Protein AF-0000000070383235 (afdb_homodimer)

Sequence (1154 aa):
MRRRLKKFLKNSIVSWFFYIITWIYLLIMFVSISLQQLLNSDDAYLASVVINYIELFLLACLILEFLMAAYTQGFCNYFKVKLQVLDFIIIFLTLALVILDLLLGKSPQFTKIAAVAKGMFRFFRIILLFRKSNQFKKIKAASTIKTPAERIIDIFTDLKEFFDSKDIIEDIEWSISVIALNKIYETKIVIQGAENNKEIVDWINYGARQKEEQDKQFDQDILSNKNIDTKLQTYVNQIPQPILKYFKDVNELSFDCFEVEKIAKGSETSFLLLYLFQSNNILASVDIEPDILFNFFKQIEKGYNDNLYHNRLHAFDVLQTANFFLKSCNFIEIAAINEFDLCTIYISAACHDYDHPGVNNAFIINTSHEIALTYNDQSVLENHHASKTFQLFNDQNLDITANFTKEQYRSFREMVISIILSTDMAKHFSDIAKLKSRLGTDDYDIKGKDKQMCIDTIIHACDVSNPVKTWNVYQQWAHRVLSEFWSQGDQERSQGIQITYLCDRYTTNTAKSQVGFIDFIVKPLYEVICNFLPELKNYMQQIDSNKQKWNELVSFYDQDLERIKNQIQQLQQSKIIMRRRLKKFLKNSIVSWFFYIITWIYLLIMFVSISLQQLLNSDDAYLASVVINYIELFLLACLILEFLMAAYTQGFCNYFKVKLQVLDFIIIFLTLALVILDLLLGKSPQFTKIAAVAKGMFRFFRIILLFRKSNQFKKIKAASTIKTPAERIIDIFTDLKEFFDSKDIIEDIEWSISVIALNKIYETKIVIQGAENNKEIVDWINYGARQKEEQDKQFDQDILSNKNIDTKLQTYVNQIPQPILKYFKDVNELSFDCFEVEKIAKGSETSFLLLYLFQSNNILASVDIEPDILFNFFKQIEKGYNDNLYHNRLHAFDVLQTANFFLKSCNFIEIAAINEFDLCTIYISAACHDYDHPGVNNAFIINTSHEIALTYNDQSVLENHHASKTFQLFNDQNLDITANFTKEQYRSFREMVISIILSTDMAKHFSDIAKLKSRLGTDDYDIKGKDKQMCIDTIIHACDVSNPVKTWNVYQQWAHRVLSEFWSQGDQERSQGIQITYLCDRYTTNTAKSQVGFIDFIVKPLYEVICNFLPELKNYMQQIDSNKQKWNELVSFYDQDLERIKNQIQQLQQSKII

Structure (mmCIF, N/CA/C/O backbone):
data_AF-0000000070383235-model_v1
#
loop_
_entity.id
_entity.type
_entity.pdbx_description
1 polymer Phosphodiesterase
#
loop_
_atom_site.group_PDB
_atom_site.id
_atom_site.type_symbol
_atom_site.label_atom_id
_atom_site.label_alt_id
_atom_site.label_comp_id
_atom_site.label_asym_id
_atom_site.label_entity_id
_atom_site.label_seq_id
_atom_site.pdbx_PDB_ins_code
_atom_site.Cartn_x
_atom_site.Cartn_y
_atom_site.Cartn_z
_atom_site.occupancy
_atom_site.B_iso_or_equiv
_atom_site.auth_seq_id
_atom_site.auth_comp_id
_atom_site.auth_asym_id
_atom_site.auth_atom_id
_atom_site.pdbx_PDB_model_num
ATOM 1 N N . MET A 1 1 ? -38.656 -21.484 20.625 1 54.41 1 MET A N 1
ATOM 2 C CA . MET A 1 1 ? -39.375 -22 19.453 1 54.41 1 MET A CA 1
ATOM 3 C C . MET A 1 1 ? -39.031 -21.172 18.219 1 54.41 1 MET A C 1
ATOM 5 O O . MET A 1 1 ? -38.812 -21.719 17.141 1 54.41 1 MET A O 1
ATOM 9 N N . ARG A 1 2 ? -38.875 -19.906 18.375 1 58.53 2 ARG A N 1
ATOM 10 C CA . ARG A 1 2 ? -38.594 -19.047 17.234 1 58.53 2 ARG A CA 1
ATOM 11 C C . ARG A 1 2 ? -37.188 -19.312 16.688 1 58.53 2 ARG A C 1
ATOM 13 O O . ARG A 1 2 ? -37 -19.359 15.477 1 58.53 2 ARG A O 1
ATOM 20 N N . ARG A 1 3 ? -36.25 -19.406 17.562 1 57.38 3 ARG A N 1
ATOM 21 C CA . ARG A 1 3 ? -34.906 -19.672 17.125 1 57.38 3 ARG A CA 1
ATOM 22 C C . ARG A 1 3 ? -34.781 -21.031 16.453 1 57.38 3 ARG A C 1
ATOM 24 O O . ARG A 1 3 ? -34.062 -21.188 15.469 1 57.38 3 ARG A O 1
ATOM 31 N N . ARG A 1 4 ? -35.5 -22 17.047 1 60.09 4 ARG A N 1
ATOM 32 C CA . ARG A 1 4 ? -35.469 -23.344 16.469 1 60.09 4 ARG A CA 1
ATOM 33 C C . ARG A 1 4 ? -36.125 -23.359 15.086 1 60.09 4 ARG A C 1
ATOM 35 O O . ARG A 1 4 ? -35.625 -24.031 14.172 1 60.09 4 ARG A O 1
ATOM 42 N N . LEU A 1 5 ? -37.125 -22.562 14.953 1 62.72 5 LEU A N 1
ATOM 43 C CA . LEU A 1 5 ? -37.844 -22.469 13.68 1 62.72 5 LEU A CA 1
ATOM 44 C C . LEU A 1 5 ? -37.031 -21.688 12.656 1 62.72 5 LEU A C 1
ATOM 46 O O . LEU A 1 5 ? -37 -22.031 11.477 1 62.72 5 LEU A O 1
ATOM 50 N N . LYS A 1 6 ? -36.312 -20.797 13.18 1 61.69 6 LYS A N 1
ATOM 51 C CA . LYS A 1 6 ? -35.438 -20.047 12.297 1 61.69 6 LYS A CA 1
ATOM 52 C C . LYS A 1 6 ? -34.312 -20.922 11.781 1 61.69 6 LYS A C 1
ATOM 54 O O . LYS A 1 6 ? -33.969 -20.875 10.594 1 61.69 6 LYS A O 1
ATOM 59 N N . LYS A 1 7 ? -33.75 -21.656 12.68 1 62.94 7 LYS A N 1
ATOM 60 C CA . LYS A 1 7 ? -32.719 -22.609 12.289 1 62.94 7 LYS A CA 1
ATOM 61 C C . LYS A 1 7 ? -33.281 -23.688 11.359 1 62.94 7 LYS A C 1
ATOM 63 O O . LYS A 1 7 ? -32.594 -24.125 10.438 1 62.94 7 LYS A O 1
ATOM 68 N N . PHE A 1 8 ? -34.531 -24.078 11.594 1 64.56 8 PHE A N 1
ATOM 69 C CA . PHE A 1 8 ? -35.219 -25.062 10.773 1 64.56 8 PHE A CA 1
ATOM 70 C C . PHE A 1 8 ? -35.469 -24.516 9.367 1 64.56 8 PHE A C 1
ATOM 72 O O . PHE A 1 8 ? -35.25 -25.234 8.383 1 64.56 8 PHE A O 1
ATOM 79 N N . LEU A 1 9 ? -35.781 -23.234 9.266 1 63.47 9 LEU A N 1
ATOM 80 C CA . LEU A 1 9 ? -36.094 -22.625 7.977 1 63.47 9 LEU A CA 1
ATOM 81 C C . LEU A 1 9 ? -34.812 -22.328 7.191 1 63.47 9 LEU A C 1
ATOM 83 O O . LEU A 1 9 ? -34.812 -22.328 5.961 1 63.47 9 LEU A O 1
ATOM 87 N N . LYS A 1 10 ? -33.719 -22.203 7.918 1 60.16 10 LYS A N 1
ATOM 88 C CA . LYS A 1 10 ? -32.438 -21.922 7.27 1 60.16 10 LYS A CA 1
ATOM 89 C C . LYS A 1 10 ? -31.719 -23.219 6.914 1 60.16 10 LYS A C 1
ATOM 91 O O . LYS A 1 10 ? -30.703 -23.203 6.227 1 60.16 10 LYS A O 1
ATOM 96 N N . ASN A 1 11 ? -32.281 -24.344 7.312 1 60.19 11 ASN A N 1
ATOM 97 C CA . ASN A 1 11 ? -31.703 -25.641 6.953 1 60.19 11 ASN A CA 1
ATOM 98 C C . ASN A 1 11 ? -31.859 -25.922 5.461 1 60.19 11 ASN A C 1
ATOM 100 O O . ASN A 1 11 ? -32.875 -25.594 4.863 1 60.19 11 ASN A O 1
ATOM 104 N N . SER A 1 12 ? -30.766 -26.359 4.805 1 60.66 12 SER A N 1
ATOM 105 C CA . SER A 1 12 ? -30.703 -26.578 3.365 1 60.66 12 SER A CA 1
ATOM 106 C C . SER A 1 12 ? -31.812 -27.531 2.91 1 60.66 12 SER A C 1
ATOM 108 O O . SER A 1 12 ? -32.375 -27.359 1.833 1 60.66 12 SER A O 1
ATOM 110 N N . ILE A 1 13 ? -32.156 -28.391 3.752 1 62.72 13 ILE A N 1
ATOM 111 C CA . ILE A 1 13 ? -33.156 -29.375 3.379 1 62.72 13 ILE A CA 1
ATOM 112 C C . ILE A 1 13 ? -34.531 -28.719 3.314 1 62.72 13 ILE A C 1
ATOM 114 O O . ILE A 1 13 ? -35.312 -28.984 2.391 1 62.72 13 ILE A O 1
ATOM 118 N N . VAL A 1 14 ? -34.812 -27.844 4.242 1 66.12 14 VAL A N 1
ATOM 119 C CA . VAL A 1 14 ? -36.125 -27.203 4.297 1 66.12 14 VAL A CA 1
ATOM 120 C C . VAL A 1 14 ? -36.219 -26.172 3.168 1 66.12 14 VAL A C 1
ATOM 122 O O . VAL A 1 14 ? -37.281 -26.062 2.516 1 66.12 14 VAL A O 1
ATOM 125 N N . SER A 1 15 ? -35.125 -25.625 2.896 1 64.81 15 SER A N 1
ATOM 126 C CA . SER A 1 15 ? -35.125 -24.672 1.785 1 64.81 15 SER A CA 1
ATOM 127 C C . SER A 1 15 ? -35.312 -25.391 0.452 1 64.81 15 SER A C 1
ATOM 129 O O . SER A 1 15 ? -36.094 -24.922 -0.387 1 64.81 15 SER A O 1
ATOM 131 N N . TRP A 1 16 ? -34.719 -26.5 0.296 1 65.12 16 TRP A N 1
ATOM 132 C CA . TRP A 1 16 ? -34.906 -27.297 -0.908 1 65.12 16 TRP A CA 1
ATOM 133 C C . TRP A 1 16 ? -36.344 -27.844 -0.994 1 65.12 16 TRP A C 1
ATOM 135 O O . TRP A 1 16 ? -36.906 -27.922 -2.08 1 65.12 16 TRP A O 1
ATOM 145 N N . PHE A 1 17 ? -36.938 -28.141 0.119 1 70.12 17 PHE A N 1
ATOM 146 C CA . PHE A 1 17 ? -38.312 -28.641 0.175 1 70.12 17 PHE A CA 1
ATOM 147 C C . PHE A 1 17 ? -39.281 -27.609 -0.357 1 70.12 17 PHE A C 1
ATOM 149 O O . PHE A 1 17 ? -40.125 -27.922 -1.198 1 70.12 17 PHE A O 1
ATOM 156 N N . PHE A 1 18 ? -39.094 -26.438 0.001 1 69.31 18 PHE A N 1
ATOM 157 C CA . PHE A 1 18 ? -40.031 -25.406 -0.429 1 69.31 18 PHE A CA 1
ATOM 158 C C . PHE A 1 18 ? -39.75 -25 -1.873 1 69.31 18 PHE A C 1
ATOM 160 O O . PHE A 1 18 ? -40.688 -24.688 -2.619 1 69.31 18 PHE A O 1
ATOM 167 N N . TYR A 1 19 ? -38.531 -25.234 -2.295 1 67.31 19 TYR A N 1
ATOM 168 C CA . TYR A 1 19 ? -38.188 -25.016 -3.697 1 67.31 19 TYR A CA 1
ATOM 169 C C . TYR A 1 19 ? -38.812 -26.078 -4.582 1 67.31 19 TYR A C 1
ATOM 171 O O . TYR A 1 19 ? -39.375 -25.781 -5.637 1 67.31 19 TYR A O 1
ATOM 179 N N . ILE A 1 20 ? -38.75 -27.172 -4.148 1 70.88 20 ILE A N 1
ATOM 180 C CA . ILE A 1 20 ? -39.312 -28.297 -4.895 1 70.88 20 ILE A CA 1
ATOM 181 C C . ILE A 1 20 ? -40.844 -28.172 -4.934 1 70.88 20 ILE A C 1
ATOM 183 O O . ILE A 1 20 ? -41.469 -28.406 -5.973 1 70.88 20 ILE A O 1
ATOM 187 N N . ILE A 1 21 ? -41.438 -27.75 -3.844 1 72 21 ILE A N 1
ATOM 188 C CA . ILE A 1 21 ? -42.906 -27.594 -3.77 1 72 21 ILE A CA 1
ATOM 189 C C . ILE A 1 21 ? -43.344 -26.516 -4.754 1 72 21 ILE A C 1
ATOM 191 O O . ILE A 1 21 ? -44.375 -26.688 -5.426 1 72 21 ILE A O 1
ATOM 195 N N . THR A 1 22 ? -42.5 -25.609 -4.883 1 68.81 22 THR A N 1
ATOM 196 C CA . THR A 1 22 ? -42.844 -24.531 -5.816 1 68.81 22 THR A CA 1
ATOM 197 C C . THR A 1 22 ? -42.719 -25.016 -7.258 1 68.81 22 THR A C 1
ATOM 199 O O . THR A 1 22 ? -43.562 -24.672 -8.094 1 68.81 22 THR A O 1
ATOM 202 N N . TRP A 1 23 ? -41.781 -25.906 -7.512 1 67.81 23 TRP A N 1
ATOM 203 C CA . TRP A 1 23 ? -41.625 -26.484 -8.844 1 67.81 23 TRP A CA 1
ATOM 204 C C . TRP A 1 23 ? -42.75 -27.469 -9.156 1 67.81 23 TRP A C 1
ATOM 206 O O . TRP A 1 23 ? -43.25 -27.5 -10.273 1 67.81 23 TRP A O 1
ATOM 216 N N . ILE A 1 24 ? -43.125 -28.172 -8.219 1 72.06 24 ILE A N 1
ATOM 217 C CA . ILE A 1 24 ? -44.219 -29.125 -8.383 1 72.06 24 ILE A CA 1
ATOM 218 C C . ILE A 1 24 ? -45.5 -28.359 -8.633 1 72.06 24 ILE A C 1
ATOM 220 O O . ILE A 1 24 ? -46.312 -28.766 -9.477 1 72.06 24 ILE A O 1
ATOM 224 N N . TYR A 1 25 ? -45.625 -27.234 -7.949 1 70.44 25 TYR A N 1
ATOM 225 C CA . TYR A 1 25 ? -46.781 -26.391 -8.148 1 70.44 25 TYR A CA 1
ATOM 226 C C . TYR A 1 25 ? -46.844 -25.875 -9.586 1 70.44 25 TYR A C 1
ATOM 228 O O . TYR A 1 25 ? -47.906 -25.875 -10.203 1 70.44 25 TYR A O 1
ATOM 236 N N . LEU A 1 26 ? -45.656 -25.625 -10.148 1 66.06 26 LEU A N 1
ATOM 237 C CA . LEU A 1 26 ? -45.562 -25.172 -11.531 1 66.06 26 LEU A CA 1
ATOM 238 C C . LEU A 1 26 ? -45.938 -26.312 -12.492 1 66.06 26 LEU A C 1
ATOM 240 O O . LEU A 1 26 ? -46.656 -26.094 -13.469 1 66.06 26 LEU A O 1
ATOM 244 N N . LEU A 1 27 ? -45.469 -27.359 -12.141 1 68 27 LEU A N 1
ATOM 245 C CA . LEU A 1 27 ? -45.719 -28.531 -12.984 1 68 27 LEU A CA 1
ATOM 246 C C . LEU A 1 27 ? -47.188 -28.906 -12.961 1 68 27 LEU A C 1
ATOM 248 O O . LEU A 1 27 ? -47.781 -29.234 -13.992 1 68 27 LEU A O 1
ATOM 252 N N . ILE A 1 28 ? -47.781 -28.828 -11.844 1 69.81 28 ILE A N 1
ATOM 253 C CA . ILE A 1 28 ? -49.188 -29.203 -11.688 1 69.81 28 ILE A CA 1
ATOM 254 C C . ILE A 1 28 ? -50.062 -28.219 -12.438 1 69.81 28 ILE A C 1
ATOM 256 O O . ILE A 1 28 ? -51.062 -28.609 -13.047 1 69.81 28 ILE A O 1
ATOM 260 N N . MET A 1 29 ? -49.594 -27.109 -12.492 1 65.12 29 MET A N 1
ATOM 261 C CA . MET A 1 29 ? -50.344 -26.078 -13.227 1 65.12 29 MET A CA 1
ATOM 262 C C . MET A 1 29 ? -50.344 -26.375 -14.719 1 65.12 29 MET A C 1
ATOM 264 O O . MET A 1 29 ? -51.375 -26.234 -15.391 1 65.12 29 MET A O 1
ATOM 268 N N . PHE A 1 30 ? -49.219 -26.766 -15.148 1 64.06 30 PHE A N 1
ATOM 269 C CA . PHE A 1 30 ? -49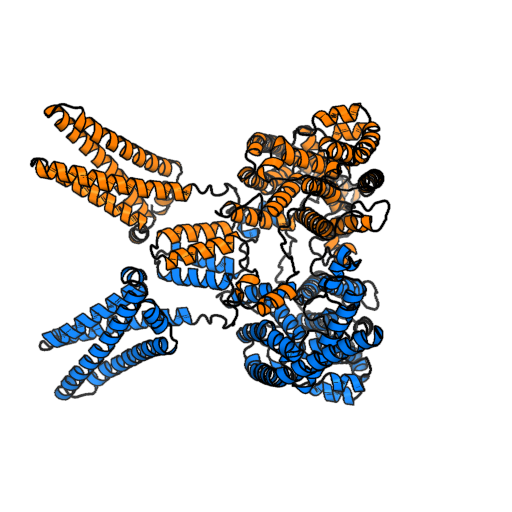.125 -27.141 -16.562 1 64.06 30 PHE A CA 1
ATOM 270 C C . PHE A 1 30 ? -49.938 -28.375 -16.859 1 64.06 30 PHE A C 1
ATOM 272 O O . PHE A 1 30 ? -50.594 -28.438 -17.906 1 64.06 30 PHE A O 1
ATOM 279 N N . VAL A 1 31 ? -50 -29.156 -15.938 1 66.75 31 VAL A N 1
ATOM 280 C CA . VAL A 1 31 ? -50.75 -30.391 -16.109 1 66.75 31 VAL A CA 1
ATOM 281 C C . VAL A 1 31 ? -52.25 -30.078 -16.062 1 66.75 31 VAL A C 1
ATOM 283 O O . VAL A 1 31 ? -53.031 -30.625 -16.844 1 66.75 31 VAL A O 1
ATOM 286 N N . SER A 1 32 ? -52.625 -29.109 -15.242 1 67.69 32 SER A N 1
ATOM 287 C CA . SER A 1 32 ? -54.031 -28.734 -15.125 1 67.69 32 SER A CA 1
ATOM 288 C C . SER A 1 32 ? -54.531 -28.125 -16.406 1 67.69 32 SER A C 1
ATOM 290 O O . SER A 1 32 ? -55.656 -28.422 -16.859 1 67.69 32 SER A O 1
ATOM 292 N N . ILE A 1 33 ? -53.719 -27.344 -16.984 1 62.72 33 ILE A N 1
ATOM 293 C CA . ILE A 1 33 ? -54.125 -26.703 -18.234 1 62.72 33 ILE A CA 1
ATOM 294 C C . ILE A 1 33 ? -54.219 -27.75 -19.344 1 62.72 33 ILE A C 1
ATOM 296 O O . ILE A 1 33 ? -55.125 -27.734 -20.156 1 62.72 33 ILE A O 1
ATOM 300 N N . SER A 1 34 ? -53.312 -28.656 -19.312 1 62.38 34 SER A N 1
ATOM 301 C CA . SER A 1 34 ? -53.281 -29.688 -20.344 1 62.38 34 SER A CA 1
ATOM 302 C C . SER A 1 34 ? -54.406 -30.688 -20.188 1 62.38 34 SER A C 1
ATOM 304 O O . SER A 1 34 ? -55 -31.125 -21.172 1 62.38 34 SER A O 1
ATOM 306 N N . LEU A 1 35 ? -54.719 -30.969 -19.016 1 63.91 35 LEU A N 1
ATOM 307 C CA . LEU A 1 35 ? -55.75 -31.969 -18.766 1 63.91 35 LEU A CA 1
ATOM 308 C C . LEU A 1 35 ? -57.125 -31.406 -19.109 1 63.91 35 LEU A C 1
ATOM 310 O O . LEU A 1 35 ? -58 -32.156 -19.594 1 63.91 35 LEU A O 1
ATOM 314 N N . GLN A 1 36 ? -57.344 -30.172 -18.859 1 61.56 36 GLN A N 1
ATOM 315 C CA . GLN A 1 36 ? -58.625 -29.562 -19.234 1 61.56 36 GLN A CA 1
ATOM 316 C C . GLN A 1 36 ? -58.844 -29.641 -20.734 1 61.56 36 GLN A C 1
ATOM 318 O O . GLN A 1 36 ? -60 -29.75 -21.188 1 61.56 36 GLN A O 1
ATOM 323 N N . GLN A 1 37 ? -57.75 -29.672 -21.438 1 58.22 37 GLN A N 1
ATOM 324 C CA . GLN A 1 37 ? -57.875 -29.734 -22.891 1 58.22 37 GLN A CA 1
ATOM 325 C C . GLN A 1 37 ? -58 -31.172 -23.375 1 58.22 37 GLN A C 1
ATOM 327 O O . GLN A 1 37 ? -58.625 -31.438 -24.406 1 58.22 37 GLN A O 1
ATOM 332 N N . LEU A 1 38 ? -57.469 -32.094 -22.703 1 56.84 38 LEU A N 1
ATOM 333 C CA . LEU A 1 38 ? -57.344 -33.469 -23.219 1 56.84 38 LEU A CA 1
ATOM 334 C C . LEU A 1 38 ? -58.5 -34.312 -22.719 1 56.84 38 LEU A C 1
ATOM 336 O O . LEU A 1 38 ? -58.906 -35.281 -23.406 1 56.84 38 LEU A O 1
ATOM 340 N N . LEU A 1 39 ? -59 -34.062 -21.5 1 57.5 39 LEU A N 1
ATOM 341 C CA . LEU A 1 39 ? -59.969 -35 -20.938 1 57.5 39 LEU A CA 1
ATOM 342 C C . LEU A 1 39 ? -61.406 -34.594 -21.266 1 57.5 39 LEU A C 1
ATOM 344 O O . LEU A 1 39 ? -61.656 -33.406 -21.5 1 57.5 39 LEU A O 1
ATOM 348 N N . ASN A 1 40 ? -62.281 -35.562 -21.484 1 61.56 40 ASN A N 1
ATOM 349 C CA . ASN A 1 40 ? -63.719 -35.406 -21.719 1 61.56 40 ASN A CA 1
ATOM 350 C C . ASN A 1 40 ? -64.375 -34.688 -20.562 1 61.56 40 ASN A C 1
ATOM 352 O O . ASN A 1 40 ? -63.875 -34.625 -19.453 1 61.56 40 ASN A O 1
ATOM 356 N N . SER A 1 41 ? -65.562 -34.062 -20.625 1 58.91 41 SER A N 1
ATOM 357 C CA . SER A 1 41 ? -66.25 -33.125 -19.734 1 58.91 41 SER A CA 1
ATOM 358 C C . SER A 1 41 ? -66.312 -33.688 -18.312 1 58.91 41 SER A C 1
ATOM 360 O O . SER A 1 41 ? -66.062 -32.969 -17.344 1 58.91 41 SER A O 1
ATOM 362 N N . ASP A 1 42 ? -66.75 -34.906 -18.125 1 60.31 42 ASP A N 1
ATOM 363 C CA . ASP A 1 42 ? -67 -35.469 -16.812 1 60.31 42 ASP A CA 1
ATOM 364 C C . ASP A 1 42 ? -65.688 -35.812 -16.078 1 60.31 42 ASP A C 1
ATOM 366 O O . ASP A 1 42 ? -65.562 -35.531 -14.875 1 60.31 42 ASP A O 1
ATOM 370 N N . ASP A 1 43 ? -64.75 -36.375 -16.75 1 61.59 43 ASP A N 1
ATOM 371 C CA . ASP A 1 43 ? -63.469 -36.75 -16.172 1 61.59 43 ASP A CA 1
ATOM 372 C C . ASP A 1 43 ? -62.625 -35.5 -15.891 1 61.59 43 ASP A C 1
ATOM 374 O O . ASP A 1 43 ? -61.844 -35.469 -14.945 1 61.59 43 ASP A O 1
ATOM 378 N N . ALA A 1 44 ? -62.969 -34.531 -16.688 1 63.16 44 ALA A N 1
ATOM 379 C CA . ALA A 1 44 ? -62.281 -33.25 -16.531 1 63.16 44 ALA A CA 1
ATOM 380 C C . ALA A 1 44 ? -62.688 -32.562 -15.234 1 63.16 44 ALA A C 1
ATOM 382 O O . ALA A 1 44 ? -61.844 -31.922 -14.57 1 63.16 44 ALA A O 1
ATOM 383 N N . TYR A 1 45 ? -63.906 -32.844 -14.953 1 64.25 45 TYR A N 1
ATOM 384 C CA . TYR A 1 45 ? -64.375 -32.219 -13.727 1 64.25 45 TYR A CA 1
ATOM 385 C C . TYR A 1 45 ? -63.781 -32.875 -12.492 1 64.25 45 TYR A C 1
ATOM 387 O O . TYR A 1 45 ? -63.344 -32.156 -11.578 1 64.25 45 TYR A O 1
ATOM 395 N N . LEU A 1 46 ? -63.719 -34.219 -12.508 1 63.16 46 LEU A N 1
ATOM 396 C CA . LEU A 1 46 ? -63.125 -34.906 -11.375 1 63.16 46 LEU A CA 1
ATOM 397 C C . LEU A 1 46 ? -61.656 -34.594 -11.258 1 63.16 46 LEU A C 1
ATOM 399 O O . LEU A 1 46 ? -61.125 -34.406 -10.148 1 63.16 46 LEU A O 1
ATOM 403 N N . ALA A 1 47 ? -61.031 -34.531 -12.359 1 67.31 47 ALA A N 1
ATOM 404 C CA . ALA A 1 47 ? -59.594 -34.188 -12.375 1 67.31 47 ALA A CA 1
ATOM 405 C C . ALA A 1 47 ? -59.375 -32.75 -11.914 1 67.31 47 ALA A C 1
ATOM 407 O O . ALA A 1 47 ? -58.438 -32.469 -11.188 1 67.31 47 ALA A O 1
ATOM 408 N N . SER A 1 48 ? -60.312 -32 -12.266 1 68.31 48 SER A N 1
ATOM 409 C CA . SER A 1 48 ? -60.188 -30.594 -11.867 1 68.31 48 SER A CA 1
ATOM 410 C C . SER A 1 48 ? -60.406 -30.422 -10.367 1 68.31 48 SER A C 1
ATOM 412 O O . SER A 1 48 ? -59.719 -29.609 -9.727 1 68.31 48 SER A O 1
ATOM 414 N N . VAL A 1 49 ? -61.25 -31.266 -9.875 1 68.62 49 VAL A N 1
ATOM 415 C CA . VAL A 1 49 ? -61.5 -31.219 -8.438 1 68.62 49 VAL A CA 1
ATOM 416 C C . VAL A 1 49 ? -60.281 -31.734 -7.68 1 68.62 49 VAL A C 1
ATOM 418 O O . VAL A 1 49 ? -59.875 -31.141 -6.672 1 68.62 49 VAL A O 1
ATOM 421 N N . VAL A 1 50 ? -59.656 -32.75 -8.227 1 71.25 50 VAL A N 1
ATOM 422 C CA . VAL A 1 50 ? -58.469 -33.312 -7.59 1 71.25 50 VAL A CA 1
ATOM 423 C C . VAL A 1 50 ? -57.312 -32.344 -7.68 1 71.25 50 VAL A C 1
ATOM 425 O O . VAL A 1 50 ? -56.594 -32.125 -6.703 1 71.25 50 VAL A O 1
ATOM 428 N N . ILE A 1 51 ? -57.219 -31.719 -8.727 1 72.19 51 ILE A N 1
ATOM 429 C CA . ILE A 1 51 ? -56.125 -30.766 -8.953 1 72.19 51 ILE A CA 1
ATOM 430 C C . ILE A 1 51 ? -56.344 -29.547 -8.055 1 72.19 51 ILE A C 1
ATOM 432 O O . ILE A 1 51 ? -55.375 -29 -7.5 1 72.19 51 ILE A O 1
ATOM 436 N N . ASN A 1 52 ? -57.531 -29.266 -7.859 1 71.31 52 ASN A N 1
ATOM 437 C CA . ASN A 1 52 ? -57.812 -28.141 -6.977 1 71.31 52 ASN A CA 1
ATOM 438 C C . ASN A 1 52 ? -57.469 -28.469 -5.527 1 71.31 52 ASN A C 1
ATOM 440 O O . ASN A 1 52 ? -56.969 -27.609 -4.801 1 71.31 52 ASN A O 1
ATOM 444 N N . TYR A 1 53 ? -57.656 -29.656 -5.176 1 72.81 53 TYR A N 1
ATOM 445 C CA . TYR A 1 53 ? -57.312 -30.047 -3.814 1 72.81 53 TYR A CA 1
ATOM 446 C C . TYR A 1 53 ? -55.812 -30.156 -3.645 1 72.81 53 TYR A C 1
ATOM 448 O O . TYR A 1 53 ? -55.281 -29.797 -2.6 1 72.81 53 TYR A O 1
ATOM 456 N N . ILE A 1 54 ? -55.156 -30.609 -4.664 1 75.25 54 ILE A N 1
ATOM 457 C CA . ILE A 1 54 ? -53.688 -30.656 -4.633 1 75.25 54 ILE A CA 1
ATOM 458 C C . ILE A 1 54 ? -53.125 -29.234 -4.586 1 75.25 54 ILE A C 1
ATOM 460 O O . ILE A 1 54 ? -52.188 -28.953 -3.836 1 75.25 54 ILE A O 1
ATOM 464 N N . GLU A 1 55 ? -53.719 -28.438 -5.344 1 72.56 55 GLU A N 1
ATOM 465 C CA . GLU A 1 55 ? -53.312 -27.031 -5.34 1 72.56 55 GLU A CA 1
ATOM 466 C C . GLU A 1 55 ? -53.562 -26.391 -3.975 1 72.56 55 GLU A C 1
ATOM 468 O O . GLU A 1 55 ? -52.75 -25.625 -3.486 1 72.56 55 GLU A O 1
ATOM 473 N N . LEU A 1 56 ? -54.656 -26.75 -3.416 1 74.88 56 LEU A N 1
ATOM 474 C CA . LEU A 1 56 ? -55 -26.219 -2.092 1 74.88 56 LEU A CA 1
ATOM 475 C C . LEU A 1 56 ? -53.969 -26.703 -1.056 1 74.88 56 LEU A C 1
ATOM 477 O O . LEU A 1 56 ? -53.562 -25.953 -0.173 1 74.88 56 LEU A O 1
ATOM 481 N N . PHE A 1 57 ? -53.594 -27.891 -1.216 1 76.5 57 PHE A N 1
ATOM 482 C CA . PHE A 1 57 ? -52.594 -28.453 -0.313 1 76.5 57 PHE A CA 1
ATOM 483 C C . PHE A 1 57 ? -51.25 -27.75 -0.493 1 76.5 57 PHE A C 1
ATOM 485 O O . PHE A 1 57 ? -50.594 -27.406 0.488 1 76.5 57 PHE A O 1
ATOM 492 N N . LEU A 1 58 ? -50.875 -27.594 -1.692 1 74.94 58 LEU A N 1
ATOM 493 C CA . LEU A 1 58 ? -49.594 -26.953 -1.976 1 74.94 58 LEU A CA 1
ATOM 494 C C . LEU A 1 58 ? -49.625 -25.5 -1.525 1 74.94 58 LEU A C 1
ATOM 496 O O . LEU A 1 58 ? -48.625 -25.016 -0.963 1 74.94 58 LEU A O 1
ATOM 500 N N . LEU A 1 59 ? -50.656 -24.859 -1.764 1 75.06 59 LEU A N 1
ATOM 501 C CA . LEU A 1 59 ? -50.812 -23.484 -1.323 1 75.06 59 LEU A CA 1
ATOM 502 C C . LEU A 1 59 ? -50.812 -23.391 0.199 1 75.06 59 LEU A C 1
ATOM 504 O O . LEU A 1 59 ? -50.25 -22.453 0.768 1 75.06 59 LEU A O 1
ATOM 508 N N . ALA A 1 60 ? -51.375 -24.344 0.838 1 75.19 60 ALA A N 1
ATOM 509 C CA . ALA A 1 60 ? -51.375 -24.406 2.297 1 75.19 60 ALA A CA 1
ATOM 510 C C . ALA A 1 60 ? -49.969 -24.578 2.834 1 75.19 60 ALA A C 1
ATOM 512 O O . ALA A 1 60 ? -49.594 -23.953 3.834 1 75.19 60 ALA A O 1
ATOM 513 N N . CYS A 1 61 ? -49.219 -25.359 2.18 1 74.94 61 CYS A N 1
ATOM 514 C CA . CYS A 1 61 ? -47.812 -25.547 2.574 1 74.94 61 CYS A CA 1
ATOM 515 C C . CYS A 1 61 ? -47.031 -24.25 2.408 1 74.94 61 CYS A C 1
ATOM 517 O O . CYS A 1 61 ? -46.188 -23.922 3.258 1 74.94 61 CYS A O 1
ATOM 519 N N . LEU A 1 62 ? -47.344 -23.625 1.378 1 73.5 62 LEU A N 1
ATOM 520 C CA . LEU A 1 62 ? -46.656 -22.375 1.126 1 73.5 62 LEU A CA 1
ATOM 521 C C . LEU A 1 62 ? -47.062 -21.297 2.127 1 73.5 62 LEU A C 1
ATOM 523 O O . LEU A 1 62 ? -46.219 -20.484 2.555 1 73.5 62 LEU A O 1
ATOM 527 N N . ILE A 1 63 ? -48.281 -21.328 2.486 1 74 63 ILE A N 1
ATOM 528 C CA . ILE A 1 63 ? -48.781 -20.406 3.508 1 74 63 ILE A CA 1
ATOM 529 C C . ILE A 1 63 ? -48.156 -20.75 4.855 1 74 63 ILE A C 1
ATOM 531 O O . ILE A 1 63 ? -47.781 -19.859 5.621 1 74 63 ILE A O 1
ATOM 535 N N . LEU A 1 64 ? -47.969 -22 5.031 1 74.44 64 LEU A N 1
ATOM 536 C CA . LEU A 1 64 ? -47.312 -22.422 6.258 1 74.44 64 LEU A CA 1
ATOM 537 C C . LEU A 1 64 ? -45.844 -21.969 6.277 1 74.44 64 LEU A C 1
ATOM 539 O O . LEU A 1 64 ? -45.344 -21.531 7.316 1 74.44 64 LEU A O 1
ATOM 543 N N . GLU A 1 65 ? -45.281 -22.141 5.176 1 73.19 65 GLU A N 1
ATOM 544 C CA . GLU A 1 65 ? -43.938 -21.609 5.07 1 73.19 65 GLU A CA 1
ATOM 545 C C . GLU A 1 65 ? -43.875 -20.125 5.363 1 73.19 65 GLU A C 1
ATOM 547 O O . GLU A 1 65 ? -43 -19.641 6.074 1 73.19 65 GLU A O 1
ATOM 552 N N . PHE A 1 66 ? -44.875 -19.547 4.77 1 71.62 66 PHE A N 1
ATOM 553 C CA . PHE A 1 66 ? -44.969 -18.109 4.977 1 71.62 66 PHE A CA 1
ATOM 554 C C . PHE A 1 66 ? -45.219 -17.781 6.445 1 71.62 66 PHE A C 1
ATOM 556 O O . PHE A 1 66 ? -44.594 -16.875 7 1 71.62 66 PHE A O 1
ATOM 563 N N . LEU A 1 67 ? -46.031 -18.484 6.973 1 72.38 67 LEU A N 1
ATOM 564 C CA . LEU A 1 67 ? -46.375 -18.25 8.367 1 72.38 67 LEU A CA 1
ATOM 565 C C . LEU A 1 67 ? -45.188 -18.562 9.281 1 72.38 67 LEU A C 1
ATOM 567 O O . LEU A 1 67 ? -44.938 -17.844 10.242 1 72.38 67 LEU A O 1
ATOM 571 N N . MET A 1 68 ? -44.469 -19.547 8.883 1 73.25 68 MET A N 1
ATOM 572 C CA . MET A 1 68 ? -43.281 -19.906 9.656 1 73.25 68 MET A CA 1
ATOM 573 C C . MET A 1 68 ? -42.188 -18.859 9.492 1 73.25 68 MET A C 1
ATOM 575 O O . MET A 1 68 ? -41.531 -18.484 10.461 1 73.25 68 MET A O 1
ATOM 579 N N . ALA A 1 69 ? -42.062 -18.578 8.227 1 69.56 69 ALA A N 1
ATOM 580 C CA . ALA A 1 69 ? -41.062 -17.547 7.969 1 69.56 69 ALA A CA 1
ATOM 581 C C . ALA A 1 69 ? -41.438 -16.219 8.633 1 69.56 69 ALA A C 1
ATOM 583 O O . ALA A 1 69 ? -40.594 -15.531 9.203 1 69.56 69 ALA A O 1
ATOM 584 N N . ALA A 1 70 ? -42.75 -15.953 8.539 1 68.12 70 ALA A N 1
ATOM 585 C CA . ALA A 1 70 ? -43.25 -14.742 9.164 1 68.12 70 ALA A CA 1
ATOM 586 C C . ALA A 1 70 ? -43.156 -14.82 10.688 1 68.12 70 ALA A C 1
ATOM 588 O O . ALA A 1 70 ? -42.844 -13.82 11.344 1 68.12 70 ALA A O 1
ATOM 589 N N . TYR A 1 71 ? -43.375 -16.016 11.117 1 69.06 71 TYR A N 1
ATOM 590 C CA . TYR A 1 71 ? -43.25 -16.234 12.555 1 69.06 71 TYR A CA 1
ATOM 591 C C . TYR A 1 71 ? -41.812 -16.125 13.008 1 69.06 71 TYR A C 1
ATOM 593 O O . TYR A 1 71 ? -41.531 -15.578 14.078 1 69.06 71 TYR A O 1
ATOM 601 N N . THR A 1 72 ? -40.938 -16.734 12.266 1 65.31 72 THR A N 1
ATOM 602 C CA . THR A 1 72 ? -39.531 -16.703 12.672 1 65.31 72 THR A CA 1
ATOM 603 C C . THR A 1 72 ? -38.969 -15.305 12.531 1 65.31 72 THR A C 1
ATOM 605 O O . THR A 1 72 ? -38.156 -14.875 13.367 1 65.31 72 THR A O 1
ATOM 608 N N . GLN A 1 73 ? -39.312 -14.852 11.391 1 62.06 73 GLN A N 1
ATOM 609 C CA . GLN A 1 73 ? -38.75 -13.531 11.125 1 62.06 73 GLN A CA 1
ATOM 610 C C . GLN A 1 73 ? -39.594 -12.438 11.766 1 62.06 73 GLN A C 1
ATOM 612 O O . GLN A 1 73 ? -39.125 -11.312 11.961 1 62.06 73 GLN A O 1
ATOM 617 N N . GLY A 1 74 ? -40.75 -12.789 12.383 1 60.31 74 GLY A N 1
ATOM 618 C CA . GLY A 1 74 ? -41.719 -11.859 12.906 1 60.31 74 GLY A CA 1
ATOM 619 C C . GLY A 1 74 ? -42.719 -11.391 11.852 1 60.31 74 GLY A C 1
ATOM 620 O O . GLY A 1 74 ? -42.312 -11.016 10.742 1 60.31 74 GLY A O 1
ATOM 621 N N . PHE A 1 75 ? -44.062 -11.602 11.93 1 59.09 75 PHE A N 1
ATOM 622 C CA . PHE A 1 75 ? -45.094 -11.305 10.961 1 59.09 75 PHE A CA 1
ATOM 623 C C . PHE A 1 75 ? -44.938 -9.898 10.398 1 59.09 75 PHE A C 1
ATOM 625 O O . PHE A 1 75 ? -45.125 -9.672 9.203 1 59.09 75 PHE A O 1
ATOM 632 N N . CYS A 1 76 ? -44.5 -9.133 11.156 1 56 76 CYS A N 1
ATOM 633 C CA . CYS A 1 76 ? -44.312 -7.75 10.727 1 56 76 CYS A CA 1
ATOM 634 C C . CYS A 1 76 ? -43.031 -7.613 9.875 1 56 76 CYS A C 1
ATOM 636 O O . CYS A 1 76 ? -43 -6.824 8.93 1 56 76 CYS A O 1
ATOM 638 N N . ASN A 1 77 ? -42.125 -8.406 10.156 1 54.59 77 ASN A N 1
ATOM 639 C CA . ASN A 1 77 ? -40.844 -8.344 9.445 1 54.59 77 ASN A CA 1
ATOM 640 C C . ASN A 1 77 ? -40.906 -9.062 8.102 1 54.59 77 ASN A C 1
ATOM 642 O O . ASN A 1 77 ? -40.25 -8.664 7.145 1 54.59 77 ASN A O 1
ATOM 646 N N . TYR A 1 78 ? -41.688 -10.109 8.031 1 55.34 78 TYR A N 1
ATOM 647 C CA . TYR A 1 78 ? -41.844 -10.914 6.824 1 55.34 78 TYR A CA 1
ATOM 648 C C . TYR A 1 78 ? -42.594 -10.148 5.746 1 55.34 78 TYR A C 1
ATOM 650 O O . TYR A 1 78 ? -42.219 -10.18 4.574 1 55.34 78 TYR A O 1
ATOM 658 N N . PHE A 1 79 ? -43.594 -9.406 6.117 1 58.16 79 PHE A N 1
ATOM 659 C CA . PHE A 1 79 ? -44.469 -8.695 5.176 1 58.16 79 PHE A CA 1
ATOM 660 C C . PHE A 1 79 ? -43.875 -7.344 4.809 1 58.16 79 PHE A C 1
ATOM 662 O O . PHE A 1 79 ? -44.469 -6.594 4.027 1 58.16 79 PHE A O 1
ATOM 669 N N . LYS A 1 80 ? -42.625 -7.105 5.246 1 55.78 80 LYS A N 1
ATOM 670 C CA . LYS A 1 80 ? -41.938 -5.879 4.891 1 55.78 80 LYS A CA 1
ATOM 671 C C . LYS A 1 80 ? -41.219 -6.02 3.545 1 55.78 80 LYS A C 1
ATOM 673 O O . LYS A 1 80 ? -41 -5.027 2.854 1 55.78 80 LYS A O 1
ATOM 678 N N . VAL A 1 81 ? -40.938 -7.129 3.154 1 53.91 81 VAL A N 1
ATOM 679 C CA . VAL A 1 81 ? -40.312 -7.406 1.856 1 53.91 81 VAL A CA 1
ATOM 680 C C . VAL A 1 81 ? -41.406 -7.488 0.785 1 53.91 81 VAL A C 1
ATOM 682 O O . VAL A 1 81 ? -42.25 -8.383 0.825 1 53.91 81 VAL A O 1
ATOM 685 N N . LYS A 1 82 ? -41.438 -6.453 -0.119 1 54.81 82 LYS A N 1
ATOM 686 C CA . LYS A 1 82 ? -42.531 -6.297 -1.095 1 54.81 82 LYS A CA 1
ATOM 687 C C . LYS A 1 82 ? -42.719 -7.578 -1.896 1 54.81 82 LYS A C 1
ATOM 689 O O . LYS A 1 82 ? -43.875 -7.969 -2.17 1 54.81 82 LYS A O 1
ATOM 694 N N . LEU A 1 83 ? -41.594 -8.109 -2.131 1 58.19 83 LEU A N 1
ATOM 695 C CA . LEU A 1 83 ? -41.719 -9.305 -2.959 1 58.19 83 LEU A CA 1
ATOM 696 C C . LEU A 1 83 ? -42.344 -10.438 -2.178 1 58.19 83 LEU A C 1
ATOM 698 O O . LEU A 1 83 ? -43.094 -11.25 -2.75 1 58.19 83 LEU A O 1
ATOM 702 N N . GLN A 1 84 ? -42.094 -10.352 -0.924 1 61.66 84 GLN A N 1
ATOM 703 C CA . GLN A 1 84 ? -42.719 -11.375 -0.084 1 61.66 84 GLN A CA 1
ATOM 704 C C . GLN A 1 84 ? -44.219 -11.094 0.113 1 61.66 84 GLN A C 1
ATOM 706 O O . GLN A 1 84 ? -45.031 -12.016 0.161 1 61.66 84 GLN A O 1
ATOM 711 N N . VAL A 1 85 ? -44.469 -9.875 0.108 1 66.88 85 VAL A N 1
ATOM 712 C CA . VAL A 1 85 ? -45.875 -9.484 0.211 1 66.88 85 VAL A CA 1
ATOM 713 C C . VAL A 1 85 ? -46.594 -9.805 -1.097 1 66.88 85 VAL A C 1
ATOM 715 O O . VAL A 1 85 ? -47.719 -10.305 -1.087 1 66.88 85 VAL A O 1
ATOM 718 N N . LEU A 1 86 ? -45.938 -9.391 -2.145 1 64.06 86 LEU A N 1
ATOM 719 C CA . LEU A 1 86 ? -46.531 -9.734 -3.434 1 64.06 86 LEU A CA 1
ATOM 720 C C . LEU A 1 86 ? -46.719 -11.242 -3.561 1 64.06 86 LEU A C 1
ATOM 722 O O . LEU A 1 86 ? -47.75 -11.695 -4.039 1 64.06 86 LEU A O 1
ATOM 726 N N . ASP A 1 87 ? -45.75 -11.859 -3 1 64.62 87 ASP A N 1
ATOM 727 C CA . ASP A 1 87 ? -45.844 -13.312 -2.996 1 64.62 87 ASP A CA 1
ATOM 728 C C . ASP A 1 87 ? -47 -13.781 -2.1 1 64.62 87 ASP A C 1
ATOM 730 O O . ASP A 1 87 ? -47.75 -14.68 -2.467 1 64.62 87 ASP A O 1
ATOM 734 N N . PHE A 1 88 ? -47.094 -13.047 -1.118 1 69.81 88 PHE A N 1
ATOM 735 C CA . PHE A 1 88 ? -48.156 -13.344 -0.181 1 69.81 88 PHE A CA 1
ATOM 736 C C . PHE A 1 88 ? -49.5 -13.008 -0.791 1 69.81 88 PHE A C 1
ATOM 738 O O . PHE A 1 88 ? -50.469 -13.797 -0.687 1 69.81 88 PHE A O 1
ATOM 745 N N . ILE A 1 89 ? -49.594 -11.969 -1.405 1 71.69 89 ILE A N 1
ATOM 746 C CA . ILE A 1 89 ? -50.844 -11.547 -2.023 1 71.69 89 ILE A CA 1
ATOM 747 C C . ILE A 1 89 ? -51.188 -12.508 -3.154 1 71.69 89 ILE A C 1
ATOM 749 O O . ILE A 1 89 ? -52.375 -12.914 -3.285 1 71.69 89 ILE A O 1
ATOM 753 N N . ILE A 1 90 ? -50.25 -12.82 -3.777 1 70.44 90 ILE A N 1
ATOM 754 C CA . ILE A 1 90 ? -50.5 -13.719 -4.898 1 70.44 90 ILE A CA 1
ATOM 755 C C . ILE A 1 90 ? -50.938 -15.078 -4.375 1 70.44 90 ILE A C 1
ATOM 757 O O . ILE A 1 90 ? -51.875 -15.68 -4.902 1 70.44 90 ILE A O 1
ATOM 761 N N . ILE A 1 91 ? -50.312 -15.438 -3.311 1 71.5 91 ILE A N 1
ATOM 762 C CA . ILE A 1 91 ? -50.656 -16.719 -2.715 1 71.5 91 ILE A CA 1
ATOM 763 C C . ILE A 1 91 ? -52.094 -16.641 -2.131 1 71.5 91 ILE A C 1
ATOM 765 O O . ILE A 1 91 ? -52.906 -17.547 -2.322 1 71.5 91 ILE A O 1
ATOM 769 N N . PHE A 1 92 ? -52.375 -15.516 -1.561 1 74.12 92 PHE A N 1
ATOM 770 C CA . PHE A 1 92 ? -53.688 -15.336 -0.942 1 74.12 92 PHE A CA 1
ATOM 771 C C . PHE A 1 92 ? -54.75 -15.172 -2.002 1 74.12 92 PHE A C 1
ATOM 773 O O . PHE A 1 92 ? -55.844 -15.734 -1.873 1 74.12 92 PHE A O 1
ATOM 780 N N . LEU A 1 93 ? -54.438 -14.5 -2.98 1 73.31 93 LEU A N 1
ATOM 781 C CA . LEU A 1 93 ? -55.406 -14.32 -4.059 1 73.31 93 LEU A CA 1
ATOM 782 C C . LEU A 1 93 ? -55.656 -15.633 -4.801 1 73.31 93 LEU A C 1
ATOM 784 O O . LEU A 1 93 ? -56.781 -15.945 -5.176 1 73.31 93 LEU A O 1
ATOM 788 N N . THR A 1 94 ? -54.562 -16.344 -4.938 1 72.25 94 THR A N 1
ATOM 789 C CA . THR A 1 94 ? -54.719 -17.641 -5.57 1 72.25 94 THR A CA 1
ATOM 790 C C . THR A 1 94 ? -55.531 -18.578 -4.684 1 72.25 94 THR A C 1
ATOM 792 O O . THR A 1 94 ? -56.406 -19.328 -5.176 1 72.25 94 THR A O 1
ATOM 795 N N . LEU A 1 95 ? -55.281 -18.438 -3.436 1 73.75 95 LEU A N 1
ATOM 796 C CA . LEU A 1 95 ? -56.031 -19.25 -2.482 1 73.75 95 LEU A CA 1
ATOM 797 C C . LEU A 1 95 ? -57.5 -18.859 -2.504 1 73.75 95 LEU A C 1
ATOM 799 O O . LEU A 1 95 ? -58.375 -19.734 -2.5 1 73.75 95 LEU A O 1
ATOM 803 N N . ALA A 1 96 ? -57.75 -17.641 -2.572 1 75.06 96 ALA A N 1
ATOM 804 C CA . ALA A 1 96 ? -59.125 -17.141 -2.617 1 75.06 96 ALA A CA 1
ATOM 805 C C . ALA A 1 96 ? -59.844 -17.594 -3.891 1 75.06 96 ALA A C 1
ATOM 807 O O . ALA A 1 96 ? -61 -18 -3.852 1 75.06 96 ALA A O 1
ATOM 808 N N . LEU A 1 97 ? -59.094 -17.609 -4.867 1 73.06 97 LEU A N 1
ATOM 809 C CA . LEU A 1 97 ? -59.688 -18 -6.141 1 73.06 97 LEU A CA 1
ATOM 810 C C . LEU A 1 97 ? -59.969 -19.5 -6.188 1 73.06 97 LEU A C 1
ATOM 812 O O . LEU A 1 97 ? -60.969 -19.938 -6.723 1 73.06 97 LEU A O 1
ATOM 816 N N . VAL A 1 98 ? -59.062 -20.188 -5.629 1 71 98 VAL A N 1
ATOM 817 C CA . VAL A 1 98 ? -59.25 -21.641 -5.586 1 71 98 VAL A CA 1
ATOM 818 C C . VAL A 1 98 ? -60.406 -21.984 -4.691 1 71 98 VAL A C 1
ATOM 820 O O . VAL A 1 98 ? -61.25 -22.844 -5.039 1 71 98 VAL A O 1
ATOM 823 N N . ILE A 1 99 ? -60.562 -21.25 -3.582 1 73.12 99 ILE A N 1
ATOM 824 C CA . ILE A 1 99 ? -61.688 -21.484 -2.662 1 73.12 99 ILE A CA 1
ATOM 825 C C . ILE A 1 99 ? -62.969 -21.047 -3.316 1 73.12 99 ILE A C 1
ATOM 827 O O . ILE A 1 99 ? -64 -21.75 -3.221 1 73.12 99 ILE A O 1
ATOM 831 N N . LEU A 1 100 ? -62.906 -20.016 -3.986 1 71.94 100 LEU A N 1
ATOM 832 C CA . LEU A 1 100 ? -64.125 -19.531 -4.68 1 71.94 100 LEU A CA 1
ATOM 833 C C . LEU A 1 100 ? -64.5 -20.484 -5.793 1 71.94 100 LEU A C 1
ATOM 835 O O . LEU A 1 100 ? -65.688 -20.719 -6.016 1 71.94 100 LEU A O 1
ATOM 839 N N . ASP A 1 101 ? -63.531 -21 -6.406 1 67.88 101 ASP A N 1
ATOM 840 C CA . ASP A 1 101 ? -63.812 -21.984 -7.441 1 67.88 101 ASP A CA 1
ATOM 841 C C . ASP A 1 101 ? -64.438 -23.25 -6.852 1 67.88 101 ASP A C 1
ATOM 843 O O . ASP A 1 101 ? -65.312 -23.828 -7.438 1 67.88 101 ASP A O 1
ATOM 847 N N . LEU A 1 102 ? -63.938 -23.547 -5.715 1 67.31 102 LEU A N 1
ATOM 848 C CA . LEU A 1 102 ? -64.438 -24.734 -5.047 1 67.31 102 LEU A CA 1
ATOM 849 C C . LEU A 1 102 ? -65.875 -24.484 -4.527 1 67.31 102 LEU A C 1
ATOM 851 O O . LEU A 1 102 ? -66.75 -25.375 -4.562 1 67.31 102 LEU A O 1
ATOM 855 N N . LEU A 1 103 ? -66.125 -23.203 -4.125 1 66.94 103 LEU A N 1
ATOM 856 C CA . LEU A 1 103 ? -67.375 -22.875 -3.527 1 66.94 103 LEU A CA 1
ATOM 857 C C . LEU A 1 103 ? -68.438 -22.516 -4.602 1 66.94 103 LEU A C 1
ATOM 859 O O . LEU A 1 103 ? -69.625 -22.844 -4.473 1 66.94 103 LEU A O 1
ATOM 863 N N . LEU A 1 104 ? -67.938 -21.797 -5.66 1 61.78 104 LEU A N 1
ATOM 864 C CA . LEU A 1 104 ? -68.875 -21.297 -6.652 1 61.78 104 LEU A CA 1
ATOM 865 C C . LEU A 1 104 ? -68.75 -22.109 -7.945 1 61.78 104 LEU A C 1
ATOM 867 O O . LEU A 1 104 ? -69.438 -21.766 -8.945 1 61.78 104 LEU A O 1
ATOM 871 N N . GLY A 1 105 ? -67.938 -23.031 -8.031 1 55.62 105 GLY A N 1
ATOM 872 C CA . GLY A 1 105 ? -67.562 -23.812 -9.203 1 55.62 105 GLY A CA 1
ATOM 873 C C . GLY A 1 105 ? -68.812 -24.266 -9.992 1 55.62 105 GLY A C 1
ATOM 874 O O . GLY A 1 105 ? -68.688 -25 -10.977 1 55.62 105 GLY A O 1
ATOM 875 N N . LYS A 1 106 ? -69.938 -24.016 -9.562 1 57.47 106 LYS A N 1
ATOM 876 C CA . LYS A 1 106 ? -71.062 -24.531 -10.352 1 57.47 106 LYS A CA 1
ATOM 877 C C . LYS A 1 106 ? -71.375 -23.609 -11.531 1 57.47 106 LYS A C 1
ATOM 879 O O . LYS A 1 106 ? -72.125 -23.984 -12.438 1 57.47 106 LYS A O 1
ATOM 884 N N . SER A 1 107 ? -71 -22.391 -11.5 1 57.44 107 SER A N 1
ATOM 885 C CA . SER A 1 107 ? -71.375 -21.547 -12.641 1 57.44 107 SER A CA 1
ATOM 886 C C . SER A 1 107 ? -70.25 -21.516 -13.68 1 57.44 107 SER A C 1
ATOM 888 O O . SER A 1 107 ? -69.125 -21.297 -13.352 1 57.44 107 SER A O 1
ATOM 890 N N . PRO A 1 108 ? -70.438 -22.016 -14.961 1 58.72 108 PRO A N 1
ATOM 891 C CA . PRO A 1 108 ? -69.5 -22.203 -16.031 1 58.72 108 PRO A CA 1
ATOM 892 C C . PRO A 1 108 ? -68.688 -20.922 -16.344 1 58.72 108 PRO A C 1
ATOM 894 O O . PRO A 1 108 ? -67.5 -20.984 -16.656 1 58.72 108 PRO A O 1
ATOM 897 N N . GLN A 1 109 ? -69.375 -19.766 -16.312 1 58.44 109 GLN A N 1
ATOM 898 C CA . GLN A 1 109 ? -68.688 -18.516 -16.688 1 58.44 109 GLN A CA 1
ATOM 899 C C . GLN A 1 109 ? -67.625 -18.141 -15.656 1 58.44 109 GLN A C 1
ATOM 901 O O . GLN A 1 109 ? -66.5 -17.703 -16.016 1 58.44 109 GLN A O 1
ATOM 906 N N . PHE A 1 110 ? -67.875 -18.328 -14.406 1 57.75 110 PHE A N 1
ATOM 907 C CA . PHE A 1 110 ? -66.938 -17.969 -13.336 1 57.75 110 PHE A CA 1
ATOM 908 C C . PHE A 1 110 ? -65.75 -18.906 -13.305 1 57.75 110 PHE A C 1
ATOM 910 O O . PHE A 1 110 ? -64.625 -18.484 -13.031 1 57.75 110 PHE A O 1
ATOM 917 N N . THR A 1 111 ? -66 -20.078 -13.68 1 58.69 111 THR A N 1
ATOM 918 C CA . THR A 1 111 ? -64.938 -21.078 -13.688 1 58.69 111 THR A CA 1
ATOM 919 C C . THR A 1 111 ? -63.875 -20.75 -14.75 1 58.69 111 THR A C 1
ATOM 921 O O . THR A 1 111 ? -62.688 -20.938 -14.531 1 58.69 111 THR A O 1
ATOM 924 N N . LYS A 1 112 ? -64.375 -20.234 -15.805 1 60.56 112 LYS A N 1
ATOM 925 C CA . LYS A 1 112 ? -63.438 -19.859 -16.875 1 60.56 112 LYS A CA 1
ATOM 926 C C . LYS A 1 112 ? -62.594 -18.641 -16.469 1 60.56 112 LYS A C 1
ATOM 928 O O . LYS A 1 112 ? -61.406 -18.594 -16.719 1 60.56 112 LYS A O 1
ATOM 933 N N . ILE A 1 113 ? -63.25 -17.656 -15.883 1 59.56 113 ILE A N 1
ATOM 934 C CA . ILE A 1 113 ? -62.531 -16.453 -15.469 1 59.56 113 ILE A CA 1
ATOM 935 C C . ILE A 1 113 ? -61.594 -16.781 -14.32 1 59.56 113 ILE A C 1
ATOM 937 O O . ILE A 1 113 ? -60.469 -16.297 -14.273 1 59.56 113 ILE A O 1
ATOM 941 N N . ALA A 1 114 ? -62.062 -17.625 -13.477 1 60.91 114 ALA A N 1
ATOM 942 C CA . ALA A 1 114 ? -61.219 -18.047 -12.352 1 60.91 114 ALA A CA 1
ATOM 943 C C . ALA A 1 114 ? -60 -18.844 -12.836 1 60.91 114 ALA A C 1
ATOM 945 O O . ALA A 1 114 ? -58.906 -18.688 -12.297 1 60.91 114 ALA A O 1
ATOM 946 N N . ALA A 1 115 ? -60.188 -19.547 -13.859 1 61.34 115 ALA A N 1
ATOM 947 C CA . ALA A 1 115 ? -59.094 -20.328 -14.445 1 61.34 115 ALA A CA 1
ATOM 948 C C . ALA A 1 115 ? -58.031 -19.406 -15.078 1 61.34 115 ALA A C 1
ATOM 950 O O . ALA A 1 115 ? -56.844 -19.641 -14.93 1 61.34 115 ALA A O 1
ATOM 951 N N . VAL A 1 116 ? -58.531 -18.422 -15.766 1 59.34 116 VAL A N 1
ATOM 952 C CA . VAL A 1 116 ? -57.625 -17.484 -16.391 1 59.34 116 VAL A CA 1
ATOM 953 C C . VAL A 1 116 ? -56.906 -16.656 -15.32 1 59.34 116 VAL A C 1
ATOM 955 O O . VAL A 1 116 ? -55.719 -16.438 -15.398 1 59.34 116 VAL A O 1
ATOM 958 N N . ALA A 1 117 ? -57.625 -16.234 -14.391 1 62.62 117 ALA A N 1
ATOM 959 C CA . ALA A 1 117 ? -57.031 -15.438 -13.312 1 62.62 117 ALA A CA 1
ATOM 960 C C . ALA A 1 117 ? -56.031 -16.266 -12.516 1 62.62 117 ALA A C 1
ATOM 962 O O . ALA A 1 117 ? -54.938 -15.773 -12.156 1 62.62 117 ALA A O 1
ATOM 963 N N . LYS A 1 118 ? -56.344 -17.469 -12.273 1 62.5 118 LYS A N 1
ATOM 964 C CA . LYS A 1 118 ? -55.438 -18.391 -11.609 1 62.5 118 LYS A CA 1
ATOM 965 C C . LYS A 1 118 ? -54.156 -18.578 -12.43 1 62.5 118 LYS A C 1
ATOM 967 O O . LYS A 1 118 ? -53.062 -18.609 -11.875 1 62.5 118 LYS A O 1
ATOM 972 N N . GLY A 1 119 ? -54.406 -18.672 -13.734 1 59.81 119 GLY A N 1
ATOM 973 C CA . GLY A 1 119 ? -53.25 -18.75 -14.633 1 59.81 119 GLY A CA 1
ATOM 974 C C . GLY A 1 119 ? -52.375 -17.531 -14.586 1 59.81 119 GLY A C 1
ATOM 975 O O . GLY A 1 119 ? -51.125 -17.641 -14.547 1 59.81 119 GLY A O 1
ATOM 976 N N . MET A 1 120 ? -52.906 -16.391 -14.57 1 60.34 120 MET A N 1
ATOM 977 C CA . MET A 1 120 ? -52.125 -15.141 -14.516 1 60.34 120 MET A CA 1
ATOM 978 C C . MET A 1 120 ? -51.375 -15.023 -13.203 1 60.34 120 MET A C 1
ATOM 980 O O . MET A 1 120 ? -50.219 -14.633 -13.188 1 60.34 120 MET A O 1
ATOM 984 N N . PHE A 1 121 ? -52 -15.336 -12.141 1 60.41 121 PHE A N 1
ATOM 985 C CA . PHE A 1 121 ? -51.344 -15.234 -10.844 1 60.41 121 PHE A CA 1
ATOM 986 C C . PHE A 1 121 ? -50.25 -16.281 -10.711 1 60.41 121 PHE A C 1
ATOM 988 O O . PHE A 1 121 ? -49.219 -16.016 -10.094 1 60.41 121 PHE A O 1
ATOM 995 N N . ARG A 1 122 ? -50.531 -17.297 -11.328 1 56.41 122 ARG A N 1
ATOM 996 C CA . ARG A 1 122 ? -49.5 -18.328 -11.398 1 56.41 122 ARG A CA 1
ATOM 997 C C . ARG A 1 122 ? -48.281 -17.859 -12.203 1 56.41 122 ARG A C 1
ATOM 999 O O . ARG A 1 122 ? -47.156 -18.094 -11.828 1 56.41 122 ARG A O 1
ATOM 1006 N N . PHE A 1 123 ? -48.531 -17.203 -13.297 1 57.28 123 PHE A N 1
ATOM 1007 C CA . PHE A 1 123 ? -47.469 -16.609 -14.102 1 57.28 123 PHE A CA 1
ATOM 1008 C C . PHE A 1 123 ? -46.719 -15.578 -13.297 1 57.28 123 PHE A C 1
ATOM 1010 O O . PHE A 1 123 ? -45.469 -15.539 -13.344 1 57.28 123 PHE A O 1
ATOM 1017 N N . PHE A 1 124 ? -47.344 -14.836 -12.609 1 56.19 124 PHE A N 1
ATOM 1018 C CA . PHE A 1 124 ? -46.688 -13.828 -11.797 1 56.19 124 PHE A CA 1
ATOM 1019 C C . PHE A 1 124 ? -45.844 -14.477 -10.703 1 56.19 124 PHE A C 1
ATOM 1021 O O . PHE A 1 124 ? -44.75 -14 -10.375 1 56.19 124 PHE A O 1
ATOM 1028 N N . ARG A 1 125 ? -46.344 -15.484 -10.18 1 53.59 125 ARG A N 1
ATOM 1029 C CA . ARG A 1 125 ? -45.562 -16.203 -9.164 1 53.59 125 ARG A CA 1
ATOM 1030 C C . ARG A 1 125 ? -44.312 -16.812 -9.766 1 53.59 125 ARG A C 1
ATOM 1032 O O . ARG A 1 125 ? -43.25 -16.859 -9.102 1 53.59 125 ARG A O 1
ATOM 1039 N N . ILE A 1 126 ? -44.344 -17.234 -10.992 1 54.72 126 ILE A N 1
ATOM 1040 C CA . ILE A 1 126 ? -43.156 -17.734 -11.703 1 54.72 126 ILE A CA 1
ATOM 1041 C C . ILE A 1 126 ? -42.156 -16.609 -11.852 1 54.72 126 ILE A C 1
ATOM 1043 O O . ILE A 1 126 ? -40.938 -16.812 -11.648 1 54.72 126 ILE A O 1
ATOM 1047 N N . ILE A 1 127 ? -42.625 -15.586 -12.211 1 50.31 127 ILE A N 1
ATOM 1048 C CA . ILE A 1 127 ? -41.719 -14.453 -12.375 1 50.31 127 ILE A CA 1
ATOM 1049 C C . ILE A 1 127 ? -41.094 -14.109 -11.039 1 50.31 127 ILE A C 1
ATOM 1051 O O . ILE A 1 127 ? -39.875 -13.852 -10.961 1 50.31 127 ILE A O 1
ATOM 1055 N N . LEU A 1 128 ? -41.844 -14.172 -10.102 1 49.84 128 LEU A N 1
ATOM 1056 C CA . LEU A 1 128 ? -41.312 -13.844 -8.781 1 49.84 128 LEU A CA 1
ATOM 1057 C C . LEU A 1 128 ? -40.344 -14.922 -8.305 1 49.84 128 LEU A C 1
ATOM 1059 O O . LEU A 1 128 ? -39.344 -14.617 -7.684 1 49.84 128 LEU A O 1
ATOM 1063 N N . LEU A 1 129 ? -40.656 -16.078 -8.641 1 47.56 129 LEU A N 1
ATOM 1064 C CA . LEU A 1 129 ? -39.75 -17.188 -8.352 1 47.56 129 LEU A CA 1
ATOM 1065 C C . LEU A 1 129 ? -38.469 -17.062 -9.148 1 47.56 129 LEU A C 1
ATOM 1067 O O . LEU A 1 129 ? -37.375 -17.344 -8.625 1 47.56 129 LEU A O 1
ATOM 1071 N N . PHE A 1 130 ? -38.594 -16.844 -10.391 1 43.62 130 PHE A N 1
ATOM 1072 C CA . PHE A 1 130 ? -37.406 -16.641 -11.211 1 43.62 130 PHE A CA 1
ATOM 1073 C C . PHE A 1 130 ? -36.594 -15.477 -10.688 1 43.62 130 PHE A C 1
ATOM 1075 O O . PHE A 1 130 ? -35.344 -15.523 -10.727 1 43.62 130 PHE A O 1
ATOM 1082 N N . ARG A 1 131 ? -37.219 -14.523 -10.43 1 41.88 131 ARG A N 1
ATOM 1083 C CA . ARG A 1 131 ? -36.469 -13.406 -9.867 1 41.88 131 ARG A CA 1
ATOM 1084 C C . ARG A 1 131 ? -35.844 -13.781 -8.539 1 41.88 131 ARG A C 1
ATOM 1086 O O . ARG A 1 131 ? -34.719 -13.367 -8.242 1 41.88 131 ARG A O 1
ATOM 1093 N N . LYS A 1 132 ? -36.625 -14.406 -7.75 1 41.12 132 LYS A N 1
ATOM 1094 C CA . LYS A 1 132 ? -36 -14.914 -6.527 1 41.12 132 LYS A CA 1
ATOM 1095 C C . LYS A 1 132 ? -34.812 -15.82 -6.852 1 41.12 132 LYS A C 1
ATOM 1097 O O . LYS A 1 132 ? -33.812 -15.805 -6.148 1 41.12 132 LYS A O 1
ATOM 1102 N N . SER A 1 133 ? -35.094 -16.688 -7.832 1 37.53 133 SER A N 1
ATOM 1103 C CA . SER A 1 133 ? -34.031 -17.609 -8.234 1 37.53 133 SER A CA 1
ATOM 1104 C C . SER A 1 133 ? -32.875 -16.875 -8.906 1 37.53 133 SER A C 1
ATOM 1106 O O . SER A 1 133 ? -31.719 -17.234 -8.719 1 37.53 133 SER A O 1
ATOM 1108 N N . ASN A 1 134 ? -33.219 -16 -9.875 1 34.81 134 ASN A N 1
ATOM 1109 C CA . ASN A 1 134 ? -32.125 -15.312 -10.57 1 34.81 134 ASN A CA 1
ATOM 1110 C C . ASN A 1 134 ? -31.344 -14.406 -9.633 1 34.81 134 ASN A C 1
ATOM 1112 O O . ASN A 1 134 ? -30.172 -14.125 -9.867 1 34.81 134 ASN A O 1
ATOM 1116 N N . GLN A 1 135 ? -32.062 -13.766 -8.781 1 34.03 135 GLN A N 1
ATOM 1117 C CA . GLN A 1 135 ? -31.266 -12.992 -7.855 1 34.03 135 GLN A CA 1
ATOM 1118 C C . GLN A 1 135 ? -30.234 -13.867 -7.152 1 34.03 135 GLN A C 1
ATOM 1120 O O . GLN A 1 135 ? -29.125 -13.422 -6.844 1 34.03 135 GLN A O 1
ATOM 1125 N N . PHE A 1 136 ? -30.609 -15.047 -6.848 1 30.14 136 PHE A N 1
ATOM 1126 C CA . PHE A 1 136 ? -29.703 -15.875 -6.074 1 30.14 136 PHE A CA 1
ATOM 1127 C C . PHE A 1 136 ? -28.578 -16.406 -6.957 1 30.14 136 PHE A C 1
ATOM 1129 O O . PHE A 1 136 ? -27.656 -17.062 -6.465 1 30.14 136 PHE A O 1
ATOM 1136 N N . LYS A 1 137 ? -28.844 -16.578 -8.219 1 30.66 137 LYS A N 1
ATOM 1137 C CA . LYS A 1 137 ? -27.781 -17.234 -8.961 1 30.66 137 LYS A CA 1
ATOM 1138 C C . LYS A 1 137 ? -26.516 -16.375 -8.961 1 30.66 137 LYS A C 1
ATOM 1140 O O . LYS A 1 137 ? -25.531 -16.719 -9.617 1 30.66 137 LYS A O 1
ATOM 1145 N N . LYS A 1 138 ? -26.719 -15.117 -8.836 1 31.92 138 LYS A N 1
ATOM 1146 C CA . LYS A 1 138 ? -25.344 -14.617 -8.789 1 31.92 138 LYS A CA 1
ATOM 1147 C C . LYS A 1 138 ? -24.5 -15.422 -7.809 1 31.92 138 LYS A C 1
ATOM 1149 O O . LYS A 1 138 ? -24.797 -15.469 -6.613 1 31.92 138 LYS A O 1
ATOM 1154 N N . ILE A 1 139 ? -24.016 -16.453 -8.227 1 28 139 ILE A N 1
ATOM 1155 C CA . ILE A 1 139 ? -23.062 -17.391 -7.668 1 28 139 ILE A CA 1
ATOM 1156 C C . ILE A 1 139 ? -22.188 -16.703 -6.629 1 28 139 ILE A C 1
ATOM 1158 O O . ILE A 1 139 ? -21.406 -15.812 -6.965 1 28 139 ILE A O 1
ATOM 1162 N N . LYS A 1 140 ? -22.734 -16.375 -5.496 1 35.16 140 LYS A N 1
ATOM 1163 C CA . LYS A 1 140 ? -21.859 -16.141 -4.355 1 35.16 140 LYS A CA 1
ATOM 1164 C C . LYS A 1 140 ? -20.531 -16.891 -4.508 1 35.16 140 LYS A C 1
ATOM 1166 O O . LYS A 1 140 ? -20.531 -18.109 -4.727 1 35.16 140 LYS A O 1
ATOM 1171 N N . ALA A 1 141 ? -19.719 -16.391 -5.148 1 37.31 141 ALA A N 1
ATOM 1172 C CA . ALA A 1 141 ? -18.391 -17 -5.145 1 37.31 141 ALA A CA 1
ATOM 1173 C C . ALA A 1 141 ? -18.188 -17.844 -3.895 1 37.31 141 ALA A C 1
ATOM 1175 O O . ALA A 1 141 ? -18.203 -17.344 -2.773 1 37.31 141 ALA A O 1
ATOM 1176 N N . ALA A 1 142 ? -18.672 -19.078 -3.891 1 37.59 142 ALA A N 1
ATOM 1177 C CA . ALA A 1 142 ? -18.609 -20.109 -2.859 1 37.59 142 ALA A CA 1
ATOM 1178 C C . ALA A 1 142 ? -17.219 -20.188 -2.246 1 37.59 142 ALA A C 1
ATOM 1180 O O . ALA A 1 142 ? -16.234 -20.422 -2.951 1 37.59 142 ALA A O 1
ATOM 1181 N N . SER A 1 143 ? -16.844 -19.203 -1.511 1 46.59 143 SER A N 1
ATOM 1182 C CA . SER A 1 143 ? -15.656 -19.438 -0.699 1 46.59 143 SER A CA 1
ATOM 1183 C C . SER A 1 143 ? -16 -19.5 0.784 1 46.59 143 SER A C 1
ATOM 1185 O O . SER A 1 143 ? -17.016 -18.953 1.217 1 46.59 143 SER A O 1
ATOM 1187 N N . THR A 1 144 ? -15.539 -20.438 1.386 1 48.94 144 THR A N 1
ATOM 1188 C CA . THR A 1 144 ? -15.664 -20.609 2.83 1 48.94 144 THR A CA 1
ATOM 1189 C C . THR A 1 144 ? -15.414 -19.281 3.547 1 48.94 144 THR A C 1
ATOM 1191 O O . THR A 1 144 ? -15.75 -19.141 4.723 1 48.94 144 THR A O 1
ATOM 1194 N N . ILE A 1 145 ? -14.82 -18.359 2.811 1 52.56 145 ILE A N 1
ATOM 1195 C CA . ILE A 1 145 ? -14.477 -17.109 3.49 1 52.56 145 ILE A CA 1
ATOM 1196 C C . ILE A 1 145 ? -15.414 -15.992 3.023 1 52.56 145 ILE A C 1
ATOM 1198 O O . ILE A 1 145 ? -15.508 -15.719 1.824 1 52.56 145 ILE A O 1
ATOM 1202 N N . LYS A 1 146 ? -16.297 -15.602 3.889 1 59.22 146 LYS A N 1
ATOM 1203 C CA . LYS A 1 146 ? -17.125 -14.453 3.561 1 59.22 146 LYS A CA 1
ATOM 1204 C C . LYS A 1 146 ? -16.453 -13.148 3.957 1 59.22 146 LYS A C 1
ATOM 1206 O O . LYS A 1 146 ? -15.93 -13.023 5.07 1 59.22 146 LYS A O 1
ATOM 1211 N N . THR A 1 147 ? -16.281 -12.258 2.99 1 65.19 147 THR A N 1
ATOM 1212 C CA . THR A 1 147 ? -15.664 -10.961 3.256 1 65.19 147 THR A CA 1
ATOM 1213 C C . THR A 1 147 ? -16.719 -9.922 3.637 1 65.19 147 THR A C 1
ATOM 1215 O O . THR A 1 147 ? -17.891 -10.055 3.268 1 65.19 147 THR A O 1
ATOM 1218 N N . PRO A 1 148 ? -16.281 -8.938 4.453 1 71.44 148 PRO A N 1
ATOM 1219 C CA . PRO A 1 148 ? -17.234 -7.879 4.781 1 71.44 148 PRO A CA 1
ATOM 1220 C C . PRO A 1 148 ? -17.812 -7.199 3.541 1 71.44 148 PRO A C 1
ATOM 1222 O O . PRO A 1 148 ? -18.984 -6.848 3.52 1 71.44 148 PRO A O 1
ATOM 1225 N N . ALA A 1 149 ? -16.984 -7.039 2.555 1 72.56 149 ALA A N 1
ATOM 1226 C CA . ALA A 1 149 ? -17.469 -6.406 1.33 1 72.56 149 ALA A CA 1
ATOM 1227 C C . ALA A 1 149 ? -18.594 -7.211 0.712 1 72.56 149 ALA A C 1
ATOM 1229 O O . ALA A 1 149 ? -19.625 -6.648 0.315 1 72.56 149 ALA A O 1
ATOM 1230 N N . GLU A 1 150 ? -18.422 -8.523 0.648 1 70.75 150 GLU A N 1
ATOM 1231 C CA . GLU A 1 150 ? -19.469 -9.398 0.113 1 70.75 150 GLU A CA 1
ATOM 1232 C C . GLU A 1 150 ? -20.75 -9.312 0.948 1 70.75 150 GLU A C 1
ATOM 1234 O O . GLU A 1 150 ? -21.844 -9.281 0.403 1 70.75 150 GLU A O 1
ATOM 1239 N N . ARG A 1 151 ? -20.469 -9.344 2.236 1 75.31 151 ARG A N 1
ATOM 1240 C CA . ARG A 1 151 ? -21.625 -9.266 3.121 1 75.31 151 ARG A CA 1
ATOM 1241 C C . ARG A 1 151 ? -22.375 -7.953 2.924 1 75.31 151 ARG A C 1
ATOM 1243 O O . ARG A 1 151 ? -23.609 -7.93 2.922 1 75.31 151 ARG A O 1
ATOM 1250 N N . ILE A 1 152 ? -21.672 -6.898 2.785 1 82.12 152 ILE A N 1
ATOM 1251 C CA . ILE A 1 152 ? -22.297 -5.602 2.588 1 82.12 152 ILE A CA 1
ATOM 1252 C C . ILE A 1 152 ? -23.062 -5.602 1.266 1 82.12 152 ILE A C 1
ATOM 1254 O O . ILE A 1 152 ? -24.188 -5.09 1.19 1 82.12 152 ILE A O 1
ATOM 1258 N N . ILE A 1 153 ? -22.469 -6.172 0.232 1 77.5 153 ILE A N 1
ATOM 1259 C CA . ILE A 1 153 ? -23.141 -6.258 -1.062 1 77.5 153 ILE A CA 1
ATOM 1260 C C . ILE A 1 153 ? -24.406 -7.102 -0.932 1 77.5 153 ILE A C 1
ATOM 1262 O O . ILE A 1 153 ? -25.453 -6.75 -1.481 1 77.5 153 ILE A O 1
ATOM 1266 N N . ASP A 1 154 ? -24.281 -8.141 -0.15 1 76.69 154 ASP A N 1
ATOM 1267 C CA . ASP A 1 154 ? -25.453 -8.984 0.092 1 76.69 154 ASP A CA 1
ATOM 1268 C C . ASP A 1 154 ? -26.562 -8.195 0.794 1 76.69 154 ASP A C 1
ATOM 1270 O O . ASP A 1 154 ? -27.734 -8.328 0.448 1 76.69 154 ASP A O 1
ATOM 1274 N N . ILE A 1 155 ? -26.172 -7.469 1.736 1 84 155 ILE A N 1
ATOM 1275 C CA . ILE A 1 155 ? -27.125 -6.664 2.486 1 84 155 ILE A CA 1
ATOM 1276 C C . ILE A 1 155 ? -27.812 -5.668 1.551 1 84 155 ILE A C 1
ATOM 1278 O O . ILE A 1 155 ? -29.031 -5.527 1.571 1 84 155 ILE A O 1
ATOM 1282 N N . PHE A 1 156 ? -27.016 -5.023 0.717 1 86.06 156 PHE A N 1
ATOM 1283 C CA . PHE A 1 156 ? -27.578 -4.078 -0.246 1 86.06 156 PHE A CA 1
ATOM 1284 C C . PHE A 1 156 ? -28.516 -4.785 -1.209 1 86.06 156 PHE A C 1
ATOM 1286 O O . PHE A 1 156 ? -29.594 -4.262 -1.529 1 86.06 156 PHE A O 1
ATOM 1293 N N . THR A 1 157 ? -28.094 -5.93 -1.677 1 78.62 157 THR A N 1
ATOM 1294 C CA . THR A 1 157 ? -28.922 -6.695 -2.602 1 78.62 157 THR A CA 1
ATOM 1295 C C . THR A 1 157 ? -30.25 -7.09 -1.945 1 78.62 157 THR A C 1
ATOM 1297 O O . THR A 1 157 ? -31.297 -7.02 -2.576 1 78.62 157 THR A O 1
ATOM 1300 N N . ASP A 1 158 ? -30.172 -7.457 -0.677 1 78.81 158 ASP A N 1
ATOM 1301 C CA . ASP A 1 158 ? -31.375 -7.793 0.078 1 78.81 158 ASP A CA 1
ATOM 1302 C C . ASP A 1 158 ? -32.25 -6.566 0.264 1 78.81 158 ASP A C 1
ATOM 1304 O O . ASP A 1 158 ? -33.469 -6.652 0.126 1 78.81 158 ASP A O 1
ATOM 1308 N N . LEU A 1 159 ? -31.625 -5.453 0.542 1 80.75 159 LEU A N 1
ATOM 1309 C CA . LEU A 1 159 ? -32.375 -4.219 0.77 1 80.75 159 LEU A CA 1
ATOM 1310 C C . LEU A 1 159 ? -33.031 -3.738 -0.516 1 80.75 159 LEU A C 1
ATOM 1312 O O . LEU A 1 159 ? -34.094 -3.148 -0.477 1 80.75 159 LEU A O 1
ATOM 1316 N N . LYS A 1 160 ? -32.312 -3.977 -1.606 1 80 160 LYS A N 1
ATOM 1317 C CA . LYS A 1 160 ? -32.812 -3.543 -2.908 1 80 160 LYS A CA 1
ATOM 1318 C C . LYS A 1 160 ? -34.188 -4.117 -3.186 1 80 160 LYS A C 1
ATOM 1320 O O . LYS A 1 160 ? -35.031 -3.463 -3.816 1 80 160 LYS A O 1
ATOM 1325 N N . GLU A 1 161 ? -34.375 -5.23 -2.631 1 70.31 161 GLU A N 1
ATOM 1326 C CA . GLU A 1 161 ? -35.625 -5.938 -2.879 1 70.31 161 GLU A CA 1
ATOM 1327 C C . GLU A 1 161 ? -36.812 -5.25 -2.182 1 70.31 161 GLU A C 1
ATOM 1329 O O . GLU A 1 161 ? -37.969 -5.453 -2.557 1 70.31 161 GLU A O 1
ATOM 1334 N N . PHE A 1 162 ? -36.469 -4.414 -1.235 1 68.12 162 PHE A N 1
ATOM 1335 C CA . PHE A 1 162 ? -37.531 -3.773 -0.452 1 68.12 162 PHE A CA 1
ATOM 1336 C C . PHE A 1 162 ? -37.938 -2.457 -1.091 1 68.12 162 PHE A C 1
ATOM 1338 O O . PHE A 1 162 ? -38.906 -1.834 -0.657 1 68.12 162 PHE A O 1
ATOM 1345 N N . PHE A 1 163 ? -37.219 -2.051 -2.123 1 69.5 163 PHE A N 1
ATOM 1346 C CA . PHE A 1 163 ? -37.469 -0.729 -2.68 1 69.5 163 PHE A CA 1
ATOM 1347 C C . PHE A 1 163 ? -37.812 -0.824 -4.156 1 69.5 163 PHE A C 1
ATOM 1349 O O . PHE A 1 163 ? -37.281 -1.668 -4.879 1 69.5 163 PHE A O 1
ATOM 1356 N N . ASP A 1 164 ? -38.812 -0.083 -4.629 1 60.97 164 ASP A N 1
ATOM 1357 C CA . ASP A 1 164 ? -39.188 -0.005 -6.035 1 60.97 164 ASP A CA 1
ATOM 1358 C C . ASP A 1 164 ? -38.781 1.334 -6.645 1 60.97 164 ASP A C 1
ATOM 1360 O O . ASP A 1 164 ? -38.781 1.492 -7.867 1 60.97 164 ASP A O 1
ATOM 1364 N N . SER A 1 165 ? -38.469 2.266 -5.777 1 66.12 165 SER A N 1
ATOM 1365 C CA . SER A 1 165 ? -38.031 3.576 -6.25 1 66.12 165 SER A CA 1
ATOM 1366 C C . SER A 1 165 ? -36.75 3.473 -7.062 1 66.12 165 SER A C 1
ATOM 1368 O O . SER A 1 165 ? -35.75 2.916 -6.59 1 66.12 165 SER A O 1
ATOM 1370 N N . LYS A 1 166 ? -36.906 3.883 -8.258 1 70.44 166 LYS A N 1
ATOM 1371 C CA . LYS A 1 166 ? -35.75 3.832 -9.164 1 70.44 166 LYS A CA 1
ATOM 1372 C C . LYS A 1 166 ? -34.562 4.559 -8.562 1 70.44 166 LYS A C 1
ATOM 1374 O O . LYS A 1 166 ? -33.406 4.117 -8.719 1 70.44 166 LYS A O 1
ATOM 1379 N N . ASP A 1 167 ? -34.938 5.566 -7.836 1 74.75 167 ASP A N 1
ATOM 1380 C CA . ASP A 1 167 ? -33.844 6.355 -7.27 1 74.75 167 ASP A CA 1
ATOM 1381 C C . ASP A 1 167 ? -33.094 5.57 -6.188 1 74.75 167 ASP A C 1
ATOM 1383 O O . ASP A 1 167 ? -31.875 5.562 -6.156 1 74.75 167 ASP A O 1
ATOM 1387 N N . ILE A 1 168 ? -33.875 4.918 -5.355 1 80 168 ILE A N 1
ATOM 1388 C CA . ILE A 1 168 ? -33.25 4.16 -4.27 1 80 168 ILE A CA 1
ATOM 1389 C C . ILE A 1 168 ? -32.5 2.965 -4.844 1 80 168 ILE A C 1
ATOM 1391 O O . ILE A 1 168 ? -31.375 2.664 -4.41 1 80 168 ILE A O 1
ATOM 1395 N N . ILE A 1 169 ? -33.094 2.414 -5.875 1 80.31 169 ILE A N 1
ATOM 1396 C CA . ILE A 1 169 ? -32.438 1.265 -6.504 1 80.31 169 ILE A CA 1
ATOM 1397 C C . ILE A 1 169 ? -31.141 1.7 -7.18 1 80.31 169 ILE A C 1
ATOM 1399 O O . ILE A 1 169 ? -30.125 0.997 -7.105 1 80.31 169 ILE A O 1
ATOM 1403 N N . GLU A 1 170 ? -31.203 2.82 -7.734 1 83.12 170 GLU A N 1
ATOM 1404 C CA . GLU A 1 170 ? -30 3.338 -8.375 1 83.12 170 GLU A CA 1
ATOM 1405 C C . GLU A 1 170 ? -28.906 3.625 -7.344 1 83.12 170 GLU A C 1
ATOM 1407 O O . GLU A 1 170 ? -27.734 3.369 -7.598 1 83.12 170 GLU A O 1
ATOM 1412 N N . ASP A 1 171 ? -29.344 4.129 -6.227 1 86.19 171 ASP A N 1
ATOM 1413 C CA . ASP A 1 171 ? -28.391 4.391 -5.152 1 86.19 171 ASP A CA 1
ATOM 1414 C C . ASP A 1 171 ? -27.766 3.096 -4.641 1 86.19 171 ASP A C 1
ATOM 1416 O O . ASP A 1 171 ? -26.547 3.035 -4.402 1 86.19 171 ASP A O 1
ATOM 1420 N N . ILE A 1 172 ? -28.578 2.152 -4.535 1 86.25 172 ILE A N 1
ATOM 1421 C CA . ILE A 1 172 ? -28.109 0.864 -4.035 1 86.25 172 ILE A CA 1
ATOM 1422 C C . ILE A 1 172 ? -27.188 0.224 -5.062 1 86.25 172 ILE A C 1
ATOM 1424 O O . ILE A 1 172 ? -26.094 -0.259 -4.711 1 86.25 172 ILE A O 1
ATOM 1428 N N . GLU A 1 173 ? -27.594 0.281 -6.297 1 82.75 173 GLU A N 1
ATOM 1429 C CA . GLU A 1 173 ? -26.766 -0.299 -7.352 1 82.75 173 GLU A CA 1
ATOM 1430 C C . GLU A 1 173 ? -25.438 0.436 -7.477 1 82.75 173 GLU A C 1
ATOM 1432 O O . GLU A 1 173 ? -24.406 -0.186 -7.711 1 82.75 173 GLU A O 1
ATOM 1437 N N . TRP A 1 174 ? -25.516 1.689 -7.32 1 81.69 174 TRP A N 1
ATOM 1438 C CA . TRP A 1 174 ? -24.281 2.473 -7.324 1 81.69 174 TRP A CA 1
ATOM 1439 C C . TRP A 1 174 ? -23.359 2.061 -6.176 1 81.69 174 TRP A C 1
ATOM 1441 O O . TRP A 1 174 ? -22.156 1.882 -6.367 1 81.69 174 TRP A O 1
ATOM 1451 N N . SER A 1 175 ? -23.938 1.937 -4.992 1 84.44 175 SER A N 1
ATOM 1452 C CA . SER A 1 175 ? -23.156 1.538 -3.82 1 84.44 175 SER A CA 1
ATOM 1453 C C . SER A 1 175 ? -22.5 0.18 -4.027 1 84.44 175 SER A C 1
ATOM 1455 O O . SER A 1 175 ? -21.312 0.007 -3.727 1 84.44 175 SER A O 1
ATOM 1457 N N . ILE A 1 176 ? -23.297 -0.723 -4.605 1 79.69 176 ILE A N 1
ATOM 1458 C CA . ILE A 1 176 ? -22.797 -2.064 -4.875 1 79.69 176 ILE A CA 1
ATOM 1459 C C . ILE A 1 176 ? -21.625 -1.989 -5.867 1 79.69 176 ILE A C 1
ATOM 1461 O O . ILE A 1 176 ? -20.594 -2.623 -5.664 1 79.69 176 ILE A O 1
ATOM 1465 N N . SER A 1 177 ? -21.75 -1.14 -6.809 1 77.06 177 SER A N 1
ATOM 1466 C CA . SER A 1 177 ? -20.719 -1.022 -7.836 1 77.06 177 SER A CA 1
ATOM 1467 C C . SER A 1 177 ? -19.438 -0.434 -7.273 1 77.06 177 SER A C 1
ATOM 1469 O O . SER A 1 177 ? -18.344 -0.908 -7.582 1 77.06 177 SER A O 1
ATOM 1471 N N . VAL A 1 178 ? -19.578 0.536 -6.426 1 76.25 178 VAL A N 1
ATOM 1472 C CA . VAL A 1 178 ? -18.406 1.214 -5.855 1 76.25 178 VAL A CA 1
ATOM 1473 C C . VAL A 1 178 ? -17.641 0.251 -4.953 1 76.25 178 VAL A C 1
ATOM 1475 O O . VAL A 1 178 ? -16.406 0.224 -4.973 1 76.25 178 VAL A O 1
ATOM 1478 N N . ILE A 1 179 ? -18.375 -0.484 -4.191 1 75.25 179 ILE A N 1
ATOM 1479 C CA . ILE A 1 179 ? -17.766 -1.44 -3.275 1 75.25 179 ILE A CA 1
ATOM 1480 C C . ILE A 1 179 ? -17.094 -2.561 -4.07 1 75.25 179 ILE A C 1
ATOM 1482 O O . ILE A 1 179 ? -15.969 -2.961 -3.764 1 75.25 179 ILE A O 1
ATOM 1486 N N . ALA A 1 180 ? -17.781 -2.949 -5.113 1 69.81 180 ALA A N 1
ATOM 1487 C CA . ALA A 1 180 ? -17.281 -4.047 -5.938 1 69.81 180 ALA A CA 1
ATOM 1488 C C . ALA A 1 180 ? -16 -3.637 -6.684 1 69.81 180 ALA A C 1
ATOM 1490 O O . ALA A 1 180 ? -15.109 -4.457 -6.895 1 69.81 180 ALA A O 1
ATOM 1491 N N . LEU A 1 181 ? -15.938 -2.332 -7.02 1 64.44 181 LEU A N 1
ATOM 1492 C CA . LEU A 1 181 ? -14.789 -1.832 -7.77 1 64.44 181 LEU A CA 1
ATOM 1493 C C . LEU A 1 181 ? -13.648 -1.464 -6.828 1 64.44 181 LEU A C 1
ATOM 1495 O O . LEU A 1 181 ? -12.578 -1.048 -7.281 1 64.44 181 LEU A O 1
ATOM 1499 N N . ASN A 1 182 ? -13.922 -1.746 -5.598 1 62.47 182 ASN A N 1
ATOM 1500 C CA . ASN A 1 182 ? -12.922 -1.41 -4.586 1 62.47 182 ASN A CA 1
ATOM 1501 C C . ASN A 1 182 ? -12.516 0.059 -4.664 1 62.47 182 ASN A C 1
ATOM 1503 O O . ASN A 1 182 ? -11.328 0.384 -4.605 1 62.47 182 ASN A O 1
ATOM 1507 N N . LYS A 1 183 ? -13.336 0.834 -5.012 1 62.84 183 LYS A N 1
ATOM 1508 C CA . LYS A 1 183 ? -13.055 2.256 -5.199 1 62.84 183 LYS A CA 1
ATOM 1509 C C . LYS A 1 183 ? -13.664 3.088 -4.07 1 62.84 183 LYS A C 1
ATOM 1511 O O . LYS A 1 183 ? -13.977 4.262 -4.262 1 62.84 183 LYS A O 1
ATOM 1516 N N . ILE A 1 184 ? -13.969 2.361 -3.016 1 63.69 184 ILE A N 1
ATOM 1517 C CA . ILE A 1 184 ? -14.672 3.041 -1.93 1 63.69 184 ILE A CA 1
ATOM 1518 C C . ILE A 1 184 ? -13.836 4.219 -1.433 1 63.69 184 ILE A C 1
ATOM 1520 O O . ILE A 1 184 ? -14.375 5.238 -1.006 1 63.69 184 ILE A O 1
ATOM 1524 N N . TYR A 1 185 ? -12.531 4.074 -1.613 1 57.72 185 TYR A N 1
ATOM 1525 C CA . TYR A 1 185 ? -11.711 5.16 -1.094 1 57.72 185 TYR A CA 1
ATOM 1526 C C . TYR A 1 185 ? -10.898 5.816 -2.209 1 57.72 185 TYR A C 1
ATOM 1528 O O . TYR A 1 185 ? -9.891 6.469 -1.947 1 57.72 185 TYR A O 1
ATOM 1536 N N . GLU A 1 186 ? -11.312 5.434 -3.49 1 57.06 186 GLU A N 1
ATOM 1537 C CA . GLU A 1 186 ? -10.555 5.984 -4.609 1 57.06 186 GLU A CA 1
ATOM 1538 C C . GLU A 1 186 ? -11.008 7.406 -4.938 1 57.06 186 GLU A C 1
ATOM 1540 O O . GLU A 1 186 ? -12.188 7.73 -4.801 1 57.06 186 GLU A O 1
ATOM 1545 N N . THR A 1 187 ? -10.023 8.344 -5.281 1 52.47 187 THR A N 1
ATOM 1546 C CA . THR A 1 187 ? -9.977 9.789 -5.445 1 52.47 187 THR A CA 1
ATOM 1547 C C . THR A 1 187 ? -10.906 10.234 -6.57 1 52.47 187 THR A C 1
ATOM 1549 O O . THR A 1 187 ? -11.523 11.305 -6.488 1 52.47 187 THR A O 1
ATOM 1552 N N . LYS A 1 188 ? -10.867 9.555 -7.707 1 50.47 188 LYS A N 1
ATOM 1553 C CA . LYS A 1 188 ? -11.484 10.094 -8.914 1 50.47 188 LYS A CA 1
ATOM 1554 C C . LYS A 1 188 ? -12.945 10.453 -8.68 1 50.47 188 LYS A C 1
ATOM 1556 O O . LYS A 1 188 ? -13.477 11.375 -9.297 1 50.47 188 LYS A O 1
ATOM 1561 N N . ILE A 1 189 ? -13.688 9.789 -7.773 1 47.84 189 ILE A N 1
ATOM 1562 C CA . ILE A 1 189 ? -15.125 9.93 -7.598 1 47.84 189 ILE A CA 1
ATOM 1563 C C . ILE A 1 189 ? -15.414 11.039 -6.582 1 47.84 189 ILE A C 1
ATOM 1565 O O . ILE A 1 189 ? -16.516 11.602 -6.559 1 47.84 189 ILE A O 1
ATOM 1569 N N . VAL A 1 190 ? -14.5 11.32 -5.73 1 49 190 VAL A N 1
ATOM 1570 C CA . VAL A 1 190 ? -14.789 12.102 -4.531 1 49 190 VAL A CA 1
ATOM 1571 C C . VAL A 1 190 ? -15.297 13.484 -4.922 1 49 190 VAL A C 1
ATOM 1573 O O . VAL A 1 190 ? -16.094 14.086 -4.199 1 49 190 VAL A O 1
ATOM 1576 N N . ILE A 1 191 ? -14.766 14.07 -5.945 1 47.44 191 ILE A N 1
ATOM 1577 C CA . ILE A 1 191 ? -15.148 15.469 -6.082 1 47.44 191 ILE A CA 1
ATOM 1578 C C . ILE A 1 191 ? -16.391 15.578 -6.961 1 47.44 191 ILE A C 1
ATOM 1580 O O . ILE A 1 191 ? -16.344 15.312 -8.164 1 47.44 191 ILE A O 1
ATOM 1584 N N . GLN A 1 192 ? -17.469 15.398 -6.527 1 42.69 192 GLN A N 1
ATOM 1585 C CA . GLN A 1 192 ? -18.719 15.648 -7.219 1 42.69 192 GLN A CA 1
ATOM 1586 C C . GLN A 1 192 ? -18.641 16.891 -8.102 1 42.69 192 GLN A C 1
ATOM 1588 O O . GLN A 1 192 ? -18.234 17.953 -7.645 1 42.69 192 GLN A O 1
ATOM 1593 N N . GLY A 1 193 ? -18.906 16.75 -9.422 1 44.94 193 GLY A N 1
ATOM 1594 C CA . GLY A 1 193 ? -18.969 17.812 -10.422 1 44.94 193 GLY A CA 1
ATOM 1595 C C . GLY A 1 193 ? -17.641 18.031 -11.133 1 44.94 193 GLY A C 1
ATOM 1596 O O . GLY A 1 193 ? -17.531 18.906 -11.992 1 44.94 193 GLY A O 1
ATOM 1597 N N . ALA A 1 194 ? -16.688 17.375 -10.656 1 47.75 194 ALA A N 1
ATOM 1598 C CA . ALA A 1 194 ? -15.32 17.641 -11.094 1 47.75 194 ALA A CA 1
ATOM 1599 C C . ALA A 1 194 ? -15.008 16.906 -12.398 1 47.75 194 ALA A C 1
ATOM 1601 O O . ALA A 1 194 ? -13.945 17.125 -12.992 1 47.75 194 ALA A O 1
ATOM 1602 N N . GLU A 1 195 ? -15.797 15.938 -12.789 1 48.84 195 GLU A N 1
ATOM 1603 C CA . GLU A 1 195 ? -15.438 15.195 -13.992 1 48.84 195 GLU A CA 1
ATOM 1604 C C . GLU A 1 195 ? -15.25 16.125 -15.18 1 48.84 195 GLU A C 1
ATOM 1606 O O . GLU A 1 195 ? -14.438 15.859 -16.062 1 48.84 195 GLU A O 1
ATOM 1611 N N . ASN A 1 196 ? -16.016 17.234 -15.117 1 50 196 ASN A N 1
ATOM 1612 C CA . ASN A 1 196 ? -15.938 18.078 -16.297 1 50 196 ASN A CA 1
ATOM 1613 C C . ASN A 1 196 ? -14.844 19.141 -16.156 1 50 196 ASN A C 1
ATOM 1615 O O . ASN A 1 196 ? -14.633 19.938 -17.062 1 50 196 ASN A O 1
ATOM 1619 N N . ASN A 1 197 ? -14.195 19.078 -14.992 1 55.12 197 ASN A N 1
ATOM 1620 C CA . ASN A 1 197 ? -13.164 20.094 -14.844 1 55.12 197 ASN A CA 1
ATOM 1621 C C . ASN A 1 197 ? -11.766 19.516 -15.016 1 55.12 197 ASN A C 1
ATOM 1623 O O . ASN A 1 197 ? -11.266 18.812 -14.125 1 55.12 197 ASN A O 1
ATOM 1627 N N . LYS A 1 198 ? -11.273 19.672 -16.172 1 64 198 LYS A N 1
ATOM 1628 C CA . LYS A 1 198 ? -9.953 19.188 -16.547 1 64 198 LYS A CA 1
ATOM 1629 C C . LYS A 1 198 ? -8.914 19.516 -15.477 1 64 198 LYS A C 1
ATOM 1631 O O . LYS A 1 198 ? -8.039 18.688 -15.188 1 64 198 LYS A O 1
ATOM 1636 N N . GLU A 1 199 ? -9.18 20.625 -14.875 1 65.38 199 GLU A N 1
ATOM 1637 C CA . GLU A 1 199 ? -8.203 21.062 -13.875 1 65.38 199 GLU A CA 1
ATOM 1638 C C . GLU A 1 199 ? -8.227 20.141 -12.656 1 65.38 199 GLU A C 1
ATOM 1640 O O . GLU A 1 199 ? -7.18 19.781 -12.117 1 65.38 199 GLU A O 1
ATOM 1645 N N . ILE A 1 200 ? -9.375 19.766 -12.32 1 63.22 200 ILE A N 1
ATOM 1646 C CA . ILE A 1 200 ? -9.516 18.891 -11.164 1 63.22 200 ILE A CA 1
ATOM 1647 C C . ILE A 1 200 ? -8.875 17.547 -11.461 1 63.22 200 ILE A C 1
ATOM 1649 O O . ILE A 1 200 ? -8.164 16.984 -10.617 1 63.22 200 ILE A O 1
ATOM 1653 N N . VAL A 1 201 ? -9.094 17.203 -12.633 1 64.44 201 VAL A N 1
ATOM 1654 C CA . VAL A 1 201 ? -8.555 15.914 -13.062 1 64.44 201 VAL A CA 1
ATOM 1655 C C . VAL A 1 201 ? -7.027 15.969 -13.055 1 64.44 201 VAL A C 1
ATOM 1657 O O . VAL A 1 201 ? -6.367 15.008 -12.641 1 64.44 201 VAL A O 1
ATOM 1660 N N . ASP A 1 202 ? -6.559 17.062 -13.406 1 71.38 202 ASP A N 1
ATOM 1661 C CA . ASP A 1 202 ? -5.105 17.203 -13.469 1 71.38 202 ASP A CA 1
ATOM 1662 C C . ASP A 1 202 ? -4.488 17.172 -12.078 1 71.38 202 ASP A C 1
ATOM 1664 O O . ASP A 1 202 ? -3.426 16.578 -11.875 1 71.38 202 ASP A O 1
ATOM 1668 N N . TRP A 1 203 ? -5.16 17.688 -11.203 1 69.62 203 TRP A N 1
ATOM 1669 C CA . TRP A 1 203 ? -4.641 17.703 -9.836 1 69.62 203 TRP A CA 1
ATOM 1670 C C . TRP A 1 203 ? -4.727 16.328 -9.203 1 69.62 203 TRP A C 1
ATOM 1672 O O . TRP A 1 203 ? -3.838 15.914 -8.453 1 69.62 203 TRP A O 1
ATOM 1682 N N . ILE A 1 204 ? -5.766 15.695 -9.555 1 64.19 204 ILE A N 1
ATOM 1683 C CA . ILE A 1 204 ? -5.934 14.336 -9.07 1 64.19 204 ILE A CA 1
ATOM 1684 C C . ILE A 1 204 ? -4.828 13.445 -9.633 1 64.19 204 ILE A C 1
ATOM 1686 O O . ILE A 1 204 ? -4.211 12.664 -8.906 1 64.19 204 ILE A O 1
ATOM 1690 N N . ASN A 1 205 ? -4.68 13.742 -10.883 1 63.62 205 ASN A N 1
ATOM 1691 C CA . ASN A 1 205 ? -3.656 12.945 -11.555 1 63.62 205 ASN A CA 1
ATOM 1692 C C . ASN A 1 205 ? -2.258 13.289 -11.047 1 63.62 205 ASN A C 1
ATOM 1694 O O . ASN A 1 205 ? -1.366 12.438 -11.047 1 63.62 205 ASN A O 1
ATOM 1698 N N . TYR A 1 206 ? -2.197 14.547 -10.742 1 61.88 206 TYR A N 1
ATOM 1699 C CA . TYR A 1 206 ? -0.921 14.969 -10.18 1 61.88 206 TYR A CA 1
ATOM 1700 C C . TYR A 1 206 ? -0.586 14.164 -8.922 1 61.88 206 TYR A C 1
ATOM 1702 O O . TYR A 1 206 ? 0.561 13.758 -8.734 1 61.88 206 TYR A O 1
ATOM 1710 N N . GLY A 1 207 ? -1.559 14.133 -8.188 1 60.22 207 GLY A N 1
ATOM 1711 C CA . GLY A 1 207 ? -1.315 13.336 -6.992 1 60.22 207 GLY A CA 1
ATOM 1712 C C . GLY A 1 207 ? -1.197 11.852 -7.277 1 60.22 207 GLY A C 1
ATOM 1713 O O . GLY A 1 207 ? -0.338 11.172 -6.711 1 60.22 207 GLY A O 1
ATOM 1714 N N . ALA A 1 208 ? -2.191 11.555 -8.18 1 54.41 208 ALA A N 1
ATOM 1715 C CA . ALA A 1 208 ? -2.244 10.133 -8.484 1 54.41 208 ALA A CA 1
ATOM 1716 C C . ALA A 1 208 ? -1.181 9.742 -9.508 1 54.41 208 ALA A C 1
ATOM 1718 O O . ALA A 1 208 ? -0.713 10.586 -10.273 1 54.41 208 ALA A O 1
ATOM 1719 N N . ARG A 1 209 ? -0.471 8.891 -9.344 1 51.75 209 ARG A N 1
ATOM 1720 C CA . ARG A 1 209 ? 0.481 8.398 -10.328 1 51.75 209 ARG A CA 1
ATOM 1721 C C . ARG A 1 209 ? -0.182 8.227 -11.695 1 51.75 209 ARG A C 1
ATOM 1723 O O . ARG A 1 209 ? -1.213 7.562 -11.812 1 51.75 209 ARG A O 1
ATOM 1730 N N . GLN A 1 210 ? -0.324 9.281 -12.602 1 43.31 210 GLN A N 1
ATOM 1731 C CA . GLN A 1 210 ? -0.944 9.195 -13.914 1 43.31 210 GLN A CA 1
ATOM 1732 C C . GLN A 1 210 ? -0.765 7.812 -14.523 1 43.31 210 GLN A C 1
ATOM 1734 O O . GLN A 1 210 ? 0.353 7.418 -14.867 1 43.31 210 GLN A O 1
ATOM 1739 N N . LYS A 1 211 ? -1.429 6.836 -14.078 1 40.66 211 LYS A N 1
ATOM 1740 C CA . LYS A 1 211 ? -1.49 5.723 -15.023 1 40.66 2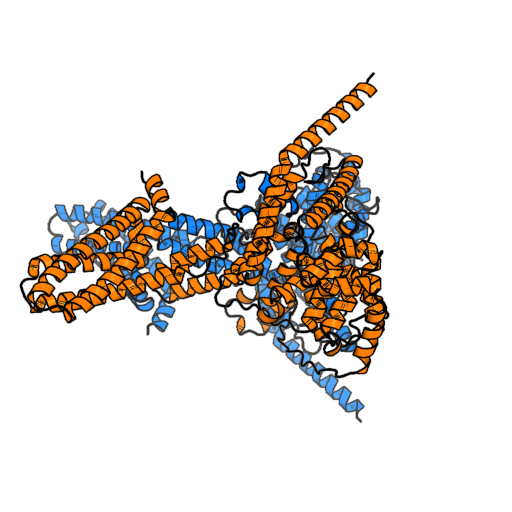11 LYS A CA 1
ATOM 1741 C C . LYS A 1 211 ? -2.211 6.129 -16.312 1 40.66 211 LYS A C 1
ATOM 1743 O O . LYS A 1 211 ? -3.391 6.488 -16.281 1 40.66 211 LYS A O 1
ATOM 1748 N N . GLU A 1 212 ? -1.817 6.855 -17.109 1 34 212 GLU A N 1
ATOM 1749 C CA . GLU A 1 212 ? -2.551 6.93 -18.375 1 34 212 GLU A CA 1
ATOM 1750 C C . GLU A 1 212 ? -2.963 5.543 -18.859 1 34 212 GLU A C 1
ATOM 1752 O O . GLU A 1 212 ? -2.117 4.668 -19.047 1 34 212 GLU A O 1
ATOM 1757 N N . GLU A 1 213 ? -4.055 5.094 -18.438 1 36.28 213 GLU A N 1
ATOM 1758 C CA . GLU A 1 213 ? -4.633 3.875 -18.984 1 36.28 213 GLU A CA 1
ATOM 1759 C C . GLU A 1 213 ? -4.625 3.906 -20.516 1 36.28 213 GLU A C 1
ATOM 1761 O O . GLU A 1 213 ? -5.473 4.559 -21.125 1 36.28 213 GLU A O 1
ATOM 1766 N N . GLN A 1 214 ? -3.762 4.09 -21.25 1 32.94 214 GLN A N 1
ATOM 1767 C CA . GLN A 1 214 ? -3.977 3.84 -22.672 1 32.94 214 GLN A CA 1
ATOM 1768 C C . GLN A 1 214 ? -4.223 2.357 -22.938 1 32.94 214 GLN A C 1
ATOM 1770 O O . GLN A 1 214 ? -3.4 1.513 -22.578 1 32.94 214 GLN A O 1
ATOM 1775 N N . ASP A 1 215 ? -5.473 1.971 -22.922 1 35.41 215 ASP A N 1
ATOM 1776 C CA . ASP A 1 215 ? -5.77 0.688 -23.547 1 35.41 215 ASP A CA 1
ATOM 1777 C C . ASP A 1 215 ? -4.918 0.477 -24.797 1 35.41 215 ASP A C 1
ATOM 1779 O O . ASP A 1 215 ? -5.324 0.843 -25.891 1 35.41 215 ASP A O 1
ATOM 1783 N N . LYS A 1 216 ? -3.783 0.762 -24.969 1 39.22 216 LYS A N 1
ATOM 1784 C CA . LYS A 1 216 ? -3.137 0.658 -26.281 1 39.22 216 LYS A CA 1
ATOM 1785 C C . LYS A 1 216 ? -2.844 -0.798 -26.625 1 39.22 216 LYS A C 1
ATOM 1787 O O . LYS A 1 216 ? -2.129 -1.488 -25.906 1 39.22 216 LYS A O 1
ATOM 1792 N N . GLN A 1 217 ? -3.812 -1.352 -27.328 1 41.53 217 GLN A N 1
ATOM 1793 C CA . GLN A 1 217 ? -3.445 -2.516 -28.141 1 41.53 217 GLN A CA 1
ATOM 1794 C C . GLN A 1 217 ? -2.082 -2.324 -28.797 1 41.53 217 GLN A C 1
ATOM 1796 O O . GLN A 1 217 ? -1.868 -1.355 -29.516 1 41.53 217 GLN A O 1
ATOM 1801 N N . PHE A 1 218 ? -1.094 -2.807 -28.125 1 47.56 218 PHE A N 1
ATOM 1802 C CA . PHE A 1 218 ? 0.201 -2.791 -28.797 1 47.56 218 PHE A CA 1
ATOM 1803 C C . PHE A 1 218 ? 0.084 -3.35 -30.203 1 47.56 218 PHE A C 1
ATOM 1805 O O . PHE A 1 218 ? -0.455 -4.441 -30.406 1 47.56 218 PHE A O 1
ATOM 1812 N N . ASP A 1 219 ? -0.066 -2.459 -31.078 1 43.75 219 ASP A N 1
ATOM 1813 C CA . ASP A 1 219 ? 0.042 -2.959 -32.438 1 43.75 219 ASP A CA 1
ATOM 1814 C C . ASP A 1 219 ? 1.291 -3.82 -32.625 1 43.75 219 ASP A C 1
ATOM 1816 O O . ASP A 1 219 ? 2.412 -3.342 -32.438 1 43.75 219 ASP A O 1
ATOM 1820 N N . GLN A 1 220 ? 1.185 -4.965 -32.281 1 46.19 220 GLN A N 1
ATOM 1821 C CA . GLN A 1 220 ? 2.219 -5.98 -32.469 1 46.19 220 GLN A CA 1
ATOM 1822 C C . GLN A 1 220 ? 2.711 -6.016 -33.906 1 46.19 220 GLN A C 1
ATOM 1824 O O . GLN A 1 220 ? 1.994 -6.473 -34.812 1 46.19 220 GLN A O 1
ATOM 1829 N N . ASP A 1 221 ? 3.34 -5.066 -34.281 1 45.53 221 ASP A N 1
ATOM 1830 C CA . ASP A 1 221 ? 4.008 -5.465 -35.531 1 45.53 221 ASP A CA 1
ATOM 1831 C C . ASP A 1 221 ? 4.762 -6.781 -35.344 1 45.53 221 ASP A C 1
ATOM 1833 O O . ASP A 1 221 ? 5.617 -6.895 -34.469 1 45.53 221 ASP A O 1
ATOM 1837 N N . ILE A 1 222 ? 4.062 -7.855 -35.719 1 49.06 222 ILE A N 1
ATOM 1838 C CA . ILE A 1 222 ? 4.684 -9.172 -35.812 1 49.06 222 ILE A CA 1
ATOM 1839 C C . ILE A 1 222 ? 6.094 -9.039 -36.375 1 49.06 222 ILE A C 1
ATOM 1841 O O . ILE A 1 222 ? 6.266 -8.602 -37.531 1 49.06 222 ILE A O 1
ATOM 1845 N N . LEU A 1 223 ? 7.016 -8.734 -35.625 1 47.38 223 LEU A N 1
ATOM 1846 C CA . LEU A 1 223 ? 8.398 -8.805 -36.094 1 47.38 223 LEU A CA 1
ATOM 1847 C C . LEU A 1 223 ? 8.703 -10.188 -36.656 1 47.38 223 LEU A C 1
ATOM 1849 O O . LEU A 1 223 ? 8.68 -11.188 -35.938 1 47.38 223 LEU A O 1
ATOM 1853 N N . SER A 1 224 ? 8.258 -10.531 -37.75 1 48.09 224 SER A N 1
ATOM 1854 C CA . SER A 1 224 ? 8.555 -11.742 -38.5 1 48.09 224 SER A CA 1
ATOM 1855 C C . SER A 1 224 ? 10.055 -12.031 -38.531 1 48.09 224 SER A C 1
ATOM 1857 O O . SER A 1 224 ? 10.688 -11.953 -39.562 1 48.09 224 SER A O 1
ATOM 1859 N N . ASN A 1 225 ? 10.812 -11.68 -37.594 1 53.69 225 ASN A N 1
ATOM 1860 C CA . ASN A 1 225 ? 12.203 -11.945 -37.969 1 53.69 225 ASN A CA 1
ATOM 1861 C C . ASN A 1 225 ? 12.555 -13.414 -37.75 1 53.69 225 ASN A C 1
ATOM 1863 O O . ASN A 1 225 ? 12.68 -13.875 -36.594 1 53.69 225 ASN A O 1
ATOM 1867 N N . LYS A 1 226 ? 12.445 -14.344 -38.719 1 53.72 226 LYS A N 1
ATOM 1868 C CA . LYS A 1 226 ? 12.859 -15.734 -38.906 1 53.72 226 LYS A CA 1
ATOM 1869 C C . LYS A 1 226 ? 14.18 -16 -38.188 1 53.72 226 LYS A C 1
ATOM 1871 O O . LYS A 1 226 ? 14.352 -17.062 -37.562 1 53.72 226 LYS A O 1
ATOM 1876 N N . ASN A 1 227 ? 15.094 -15.125 -38.031 1 62.44 227 ASN A N 1
ATOM 1877 C CA . ASN A 1 227 ? 16.438 -15.336 -37.469 1 62.44 227 ASN A CA 1
ATOM 1878 C C . ASN A 1 227 ? 16.422 -15.414 -35.969 1 62.44 227 ASN A C 1
ATOM 1880 O O . ASN A 1 227 ? 17.203 -16.172 -35.375 1 62.44 227 ASN A O 1
ATOM 1884 N N . ILE A 1 228 ? 15.438 -14.875 -35.281 1 70.12 228 ILE A N 1
ATOM 1885 C CA . ILE A 1 228 ? 15.375 -14.828 -33.844 1 70.12 228 ILE A CA 1
ATOM 1886 C C . ILE A 1 228 ? 14.898 -16.172 -33.281 1 70.12 228 ILE A C 1
ATOM 1888 O O . ILE A 1 228 ? 15.453 -16.688 -32.312 1 70.12 228 ILE A O 1
ATOM 1892 N N . ASP A 1 229 ? 14.062 -16.844 -33.969 1 71.56 229 ASP A N 1
ATOM 1893 C CA . ASP A 1 229 ? 13.523 -18.125 -33.562 1 71.56 229 ASP A CA 1
ATOM 1894 C C . ASP A 1 229 ? 14.562 -19.234 -33.688 1 71.56 229 ASP A C 1
ATOM 1896 O O . ASP A 1 229 ? 14.664 -20.109 -32.812 1 71.56 229 ASP A O 1
ATOM 1900 N N . THR A 1 230 ? 15.383 -19.031 -34.625 1 79.06 230 THR A N 1
ATOM 1901 C CA . THR A 1 230 ? 16.406 -20.047 -34.844 1 79.06 230 THR A CA 1
ATOM 1902 C C . THR A 1 230 ? 17.469 -19.984 -33.75 1 79.06 230 THR A C 1
ATOM 1904 O O . THR A 1 230 ? 17.969 -21.031 -33.312 1 79.06 230 THR A O 1
ATOM 1907 N N . LYS A 1 231 ? 17.734 -18.875 -33.312 1 87.88 231 LYS A N 1
ATOM 1908 C CA . LYS A 1 231 ? 18.781 -18.734 -32.312 1 87.88 231 LYS A CA 1
ATOM 1909 C C . LYS A 1 231 ? 18.328 -19.266 -30.938 1 87.88 231 LYS A C 1
ATOM 1911 O O . LYS A 1 231 ? 19.094 -19.922 -30.234 1 87.88 231 LYS A O 1
ATOM 1916 N N . LEU A 1 232 ? 17.125 -19 -30.578 1 91.56 232 LEU A N 1
ATOM 1917 C CA . LEU A 1 232 ? 16.625 -19.531 -29.328 1 91.56 232 LEU A CA 1
ATOM 1918 C C . LEU A 1 232 ? 16.594 -21.047 -29.344 1 91.56 232 LEU A C 1
ATOM 1920 O O . LEU A 1 232 ? 16.875 -21.688 -28.328 1 91.56 232 LEU A O 1
ATOM 1924 N N . GLN A 1 233 ? 16.328 -21.547 -30.5 1 91.75 233 GLN A N 1
ATOM 1925 C CA . GLN A 1 233 ? 16.297 -23 -30.672 1 91.75 233 GLN A CA 1
ATOM 1926 C C . GLN A 1 233 ? 17.672 -23.609 -30.422 1 91.75 233 GLN A C 1
ATOM 1928 O O . GLN A 1 233 ? 17.766 -24.719 -29.906 1 91.75 233 GLN A O 1
ATOM 1933 N N . THR A 1 234 ? 18.656 -22.891 -30.719 1 93.25 234 THR A N 1
ATOM 1934 C CA . THR A 1 234 ? 20 -23.375 -30.469 1 93.25 234 THR A CA 1
ATOM 1935 C C . THR A 1 234 ? 20.266 -23.562 -28.984 1 93.25 234 THR A C 1
ATOM 1937 O O . THR A 1 234 ? 20.938 -24.516 -28.578 1 93.25 234 THR A O 1
ATOM 1940 N N . TYR A 1 235 ? 19.734 -22.703 -28.203 1 93.88 235 TYR A N 1
ATOM 1941 C CA . TYR A 1 235 ? 19.891 -22.812 -26.75 1 93.88 235 TYR A CA 1
ATOM 1942 C C . TYR A 1 235 ? 19.016 -23.938 -26.203 1 93.88 235 TYR A C 1
ATOM 1944 O O . TYR A 1 235 ? 19.438 -24.641 -25.281 1 93.88 235 TYR A O 1
ATOM 1952 N N . VAL A 1 236 ? 17.891 -24.141 -26.75 1 94.12 236 VAL A N 1
ATOM 1953 C CA . VAL A 1 236 ? 16.984 -25.203 -26.328 1 94.12 236 VAL A CA 1
ATOM 1954 C C . VAL A 1 236 ? 17.594 -26.562 -26.656 1 94.12 236 VAL A C 1
ATOM 1956 O O . VAL A 1 236 ? 17.438 -27.516 -25.891 1 94.12 236 VAL A O 1
ATOM 1959 N N . ASN A 1 237 ? 18.297 -26.578 -27.75 1 93.31 237 ASN A N 1
ATOM 1960 C CA . ASN A 1 237 ? 18.938 -27.828 -28.172 1 93.31 237 ASN A CA 1
ATOM 1961 C C . ASN A 1 237 ? 20.047 -28.25 -27.219 1 93.31 237 ASN A C 1
ATOM 1963 O O . ASN A 1 237 ? 20.469 -29.406 -27.203 1 93.31 237 ASN A O 1
ATOM 1967 N N . GLN A 1 238 ? 20.453 -27.312 -26.406 1 92.81 238 GLN A N 1
ATOM 1968 C CA . GLN A 1 238 ? 21.516 -27.609 -25.438 1 92.81 238 GLN A CA 1
ATOM 1969 C C . GLN A 1 238 ? 20.938 -28.266 -24.188 1 92.81 238 GLN A C 1
ATOM 1971 O O . GLN A 1 238 ? 21.672 -28.844 -23.391 1 92.81 238 GLN A O 1
ATOM 1976 N N . ILE A 1 239 ? 19.656 -28.312 -24 1 95.88 239 ILE A N 1
ATOM 1977 C CA . ILE A 1 239 ? 19.016 -28.953 -22.859 1 95.88 239 ILE A CA 1
ATOM 1978 C C . ILE A 1 239 ? 19.125 -30.469 -22.984 1 95.88 239 ILE A C 1
ATOM 1980 O O . ILE A 1 239 ? 18.812 -31.031 -24.031 1 95.88 239 ILE A O 1
ATOM 1984 N N . PRO A 1 240 ? 19.594 -31.156 -22.016 1 95.44 240 PRO A N 1
ATOM 1985 C CA . PRO A 1 240 ? 19.688 -32.625 -22.062 1 95.44 240 PRO A CA 1
ATOM 1986 C C . PRO A 1 240 ? 18.375 -33.281 -22.453 1 95.44 240 PRO A C 1
ATOM 1988 O O . PRO A 1 240 ? 17.312 -32.875 -22 1 95.44 240 PRO A O 1
ATOM 1991 N N . GLN A 1 241 ? 18.438 -34.312 -23.219 1 95.06 241 GLN A N 1
ATOM 1992 C CA . GLN A 1 241 ? 17.281 -35 -23.812 1 95.06 241 GLN A CA 1
ATOM 1993 C C . GLN A 1 241 ? 16.359 -35.531 -22.734 1 95.06 241 GLN A C 1
ATOM 1995 O O . GLN A 1 241 ? 15.133 -35.438 -22.844 1 95.06 241 GLN A O 1
ATOM 2000 N N . PRO A 1 242 ? 16.938 -36.094 -21.703 1 95.25 242 PRO A N 1
ATOM 2001 C CA . PRO A 1 242 ? 16.047 -36.594 -20.656 1 95.25 242 PRO A CA 1
ATOM 2002 C C . PRO A 1 242 ? 15.172 -35.5 -20.062 1 95.25 242 PRO A C 1
ATOM 2004 O O . PRO A 1 242 ? 14.023 -35.75 -19.688 1 95.25 242 PRO A O 1
ATOM 2007 N N . ILE A 1 243 ? 15.703 -34.281 -19.969 1 96.69 243 ILE A N 1
ATOM 2008 C CA . ILE A 1 243 ? 14.945 -33.188 -19.406 1 96.69 243 ILE A CA 1
ATOM 2009 C C . ILE A 1 243 ? 13.852 -32.75 -20.391 1 96.69 243 ILE A C 1
ATOM 2011 O O . ILE A 1 243 ? 12.719 -32.469 -19.984 1 96.69 243 ILE A O 1
ATOM 2015 N N . LEU A 1 244 ? 14.156 -32.688 -21.641 1 96 244 LEU A N 1
ATOM 2016 C CA . LEU A 1 244 ? 13.172 -32.344 -22.656 1 96 244 LEU A CA 1
ATOM 2017 C C . LEU A 1 244 ? 12.016 -33.344 -22.672 1 96 244 LEU A C 1
ATOM 2019 O O . LEU A 1 244 ? 10.875 -32.969 -22.922 1 96 244 LEU A O 1
ATOM 2023 N N . LYS A 1 245 ? 12.367 -34.562 -22.422 1 94.81 245 LYS A N 1
ATOM 2024 C CA . LYS A 1 245 ? 11.32 -35.594 -22.328 1 94.81 245 LYS A CA 1
ATOM 2025 C C . LYS A 1 245 ? 10.375 -35.312 -21.156 1 94.81 245 LYS A C 1
ATOM 2027 O O . LYS A 1 245 ? 9.164 -35.469 -21.281 1 94.81 245 LYS A O 1
ATOM 2032 N N . TYR A 1 246 ? 10.953 -34.906 -20.047 1 94.69 246 TYR A N 1
ATOM 2033 C CA . TYR A 1 246 ? 10.141 -34.531 -18.891 1 94.69 246 TYR A CA 1
ATOM 2034 C C . TYR A 1 246 ? 9.258 -33.344 -19.203 1 94.69 246 TYR A C 1
ATOM 2036 O O . TYR A 1 246 ? 8.117 -33.25 -18.75 1 94.69 246 TYR A O 1
ATOM 2044 N N . PHE A 1 247 ? 9.82 -32.375 -19.969 1 96.81 247 PHE A N 1
ATOM 2045 C CA . PHE A 1 247 ? 9.133 -31.125 -20.25 1 96.81 247 PHE A CA 1
ATOM 2046 C C . PHE A 1 247 ? 7.914 -31.359 -21.125 1 96.81 247 PHE A C 1
ATOM 2048 O O . PHE A 1 247 ? 7.062 -30.484 -21.266 1 96.81 247 PHE A O 1
ATOM 2055 N N . LYS A 1 248 ? 7.746 -32.531 -21.703 1 94.5 248 LYS A N 1
ATOM 2056 C CA . LYS A 1 248 ? 6.547 -32.875 -22.469 1 94.5 248 LYS A CA 1
ATOM 2057 C C . LYS A 1 248 ? 5.305 -32.875 -21.594 1 94.5 248 LYS A C 1
ATOM 2059 O O . LYS A 1 248 ? 4.199 -32.594 -22.062 1 94.5 248 LYS A O 1
ATOM 2064 N N . ASP A 1 249 ? 5.539 -33.094 -20.312 1 94.88 249 ASP A N 1
ATOM 2065 C CA . ASP A 1 249 ? 4.426 -33.156 -19.359 1 94.88 249 ASP A CA 1
ATOM 2066 C C . ASP A 1 249 ? 4.363 -31.906 -18.5 1 94.88 249 ASP A C 1
ATOM 2068 O O . ASP A 1 249 ? 3.801 -31.938 -17.406 1 94.88 249 ASP A O 1
ATOM 2072 N N . VAL A 1 250 ? 4.938 -30.859 -18.969 1 96.31 250 VAL A N 1
ATOM 2073 C CA . VAL A 1 250 ? 5.109 -29.672 -18.156 1 96.31 250 VAL A CA 1
ATOM 2074 C C . VAL A 1 250 ? 3.752 -29.016 -17.906 1 96.31 250 VAL A C 1
ATOM 2076 O O . VAL A 1 250 ? 3.594 -28.234 -16.953 1 96.31 250 VAL A O 1
ATOM 2079 N N . ASN A 1 251 ? 2.719 -29.359 -18.672 1 96.25 251 ASN A N 1
ATOM 2080 C CA . ASN A 1 251 ? 1.377 -28.812 -18.516 1 96.25 251 ASN A CA 1
ATOM 2081 C C . ASN A 1 251 ? 0.583 -29.562 -17.453 1 96.25 251 ASN A C 1
ATOM 2083 O O . ASN A 1 251 ? -0.54 -29.188 -17.109 1 96.25 251 ASN A O 1
ATOM 2087 N N . GLU A 1 252 ? 1.179 -30.547 -16.875 1 95.19 252 GLU A N 1
ATOM 2088 C CA . GLU A 1 252 ? 0.473 -31.375 -15.898 1 95.19 252 GLU A CA 1
ATOM 2089 C C . GLU A 1 252 ? 0.791 -30.938 -14.469 1 95.19 252 GLU A C 1
ATOM 2091 O O . GLU A 1 252 ? 1.93 -30.578 -14.164 1 95.19 252 GLU A O 1
ATOM 2096 N N . LEU A 1 253 ? -0.212 -31.031 -13.664 1 94.25 253 LEU A N 1
ATOM 2097 C CA . LEU A 1 253 ? -0.049 -30.641 -12.266 1 94.25 253 LEU A CA 1
ATOM 2098 C C . LEU A 1 253 ? 0.75 -31.703 -11.508 1 94.25 253 LEU A C 1
ATOM 2100 O O . LEU A 1 253 ? 1.374 -31.406 -10.492 1 94.25 253 LEU A O 1
ATOM 2104 N N . SER A 1 254 ? 0.751 -32.969 -11.984 1 92 254 SER A N 1
ATOM 2105 C CA . SER A 1 254 ? 1.454 -34.094 -11.352 1 92 254 SER A CA 1
ATOM 2106 C C . SER A 1 254 ? 2.943 -34.062 -11.688 1 92 254 SER A C 1
ATOM 2108 O O . SER A 1 254 ? 3.684 -34.969 -11.312 1 92 254 SER A O 1
ATOM 2110 N N . PHE A 1 255 ? 3.387 -33.062 -12.305 1 94.94 255 PHE A N 1
ATOM 2111 C CA . PHE A 1 255 ? 4.781 -32.875 -12.688 1 94.94 255 PHE A CA 1
ATOM 2112 C C . PHE A 1 255 ? 5.688 -32.938 -11.461 1 94.94 255 PHE A C 1
ATOM 2114 O O . PHE A 1 255 ? 5.422 -32.281 -10.461 1 94.94 255 PHE A O 1
ATOM 2121 N N . ASP A 1 256 ? 6.727 -33.719 -11.516 1 95.88 256 ASP A N 1
ATOM 2122 C CA . ASP A 1 256 ? 7.656 -33.875 -10.398 1 95.88 256 ASP A CA 1
ATOM 2123 C C . ASP A 1 256 ? 8.93 -33.062 -10.617 1 95.88 256 ASP A C 1
ATOM 2125 O O . ASP A 1 256 ? 9.867 -33.531 -11.266 1 95.88 256 ASP A O 1
ATOM 2129 N N . CYS A 1 257 ? 9.039 -31.969 -9.961 1 96.69 257 CYS A N 1
ATOM 2130 C CA . CYS A 1 257 ? 10.172 -31.062 -10.141 1 96.69 257 CYS A CA 1
ATOM 2131 C C . CYS A 1 257 ? 11.445 -31.656 -9.547 1 96.69 257 CYS A C 1
ATOM 2133 O O . CYS A 1 257 ? 12.547 -31.344 -9.992 1 96.69 257 CYS A O 1
ATOM 2135 N N . PHE A 1 258 ? 11.305 -32.562 -8.555 1 96.88 258 PHE A N 1
ATOM 2136 C CA . PHE A 1 258 ? 12.469 -33.125 -7.895 1 96.88 258 PHE A CA 1
ATOM 2137 C C . PHE A 1 258 ? 13.211 -34.094 -8.828 1 96.88 258 PHE A C 1
ATOM 2139 O O . PHE A 1 258 ? 14.438 -34.188 -8.766 1 96.88 258 PHE A O 1
ATOM 2146 N N . GLU A 1 259 ? 12.516 -34.75 -9.656 1 95.44 259 GLU A N 1
ATOM 2147 C CA . GLU A 1 259 ? 13.141 -35.625 -10.633 1 95.44 259 GLU A CA 1
ATOM 2148 C C . GLU A 1 259 ? 13.969 -34.812 -11.641 1 95.44 259 GLU A C 1
ATOM 2150 O O . GLU A 1 259 ? 15.047 -35.25 -12.047 1 95.44 259 GLU A O 1
ATOM 2155 N N . VAL A 1 260 ? 13.445 -33.688 -12.016 1 96.5 260 VAL A N 1
ATOM 2156 C CA . VAL A 1 260 ? 14.148 -32.844 -12.953 1 96.5 260 VAL A CA 1
ATOM 2157 C C . VAL A 1 260 ? 15.398 -32.25 -12.297 1 96.5 260 VAL A C 1
ATOM 2159 O O . VAL A 1 260 ? 16.453 -32.156 -12.938 1 96.5 260 VAL A O 1
ATOM 2162 N N . GLU A 1 261 ? 15.25 -31.844 -11.094 1 95.94 261 GLU A N 1
ATOM 2163 C CA . GLU A 1 261 ? 16.391 -31.281 -10.359 1 95.94 261 GLU A CA 1
ATOM 2164 C C . GLU A 1 261 ? 17.562 -32.25 -10.336 1 95.94 261 GLU A C 1
ATOM 2166 O O . GLU A 1 261 ? 18.719 -31.844 -10.477 1 95.94 261 GLU A O 1
ATOM 2171 N N . LYS A 1 262 ? 17.266 -33.562 -10.164 1 94.88 262 LYS A N 1
ATOM 2172 C CA . LYS A 1 262 ? 18.297 -34.594 -10.086 1 94.88 262 LYS A CA 1
ATOM 2173 C C . LYS A 1 262 ? 19.125 -34.656 -11.375 1 94.88 262 LYS A C 1
ATOM 2175 O O . LYS A 1 262 ? 20.328 -34.906 -11.344 1 94.88 262 LYS A O 1
ATOM 2180 N N . ILE A 1 263 ? 18.484 -34.344 -12.461 1 95 263 ILE A N 1
ATOM 2181 C CA .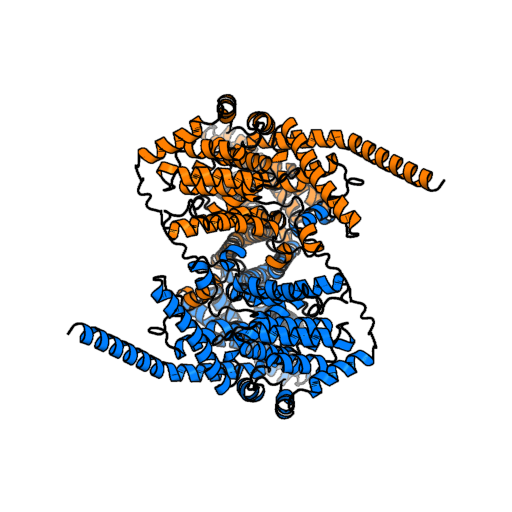 ILE A 1 263 ? 19.141 -34.469 -13.766 1 95 263 ILE A CA 1
ATOM 2182 C C . ILE A 1 263 ? 19.766 -33.125 -14.148 1 95 263 ILE A C 1
ATOM 2184 O O . ILE A 1 263 ? 20.891 -33.094 -14.648 1 95 263 ILE A O 1
ATOM 2188 N N . ALA A 1 264 ? 19.062 -32.062 -13.93 1 94.19 264 ALA A N 1
ATOM 2189 C CA . ALA A 1 264 ? 19.469 -30.719 -14.391 1 94.19 264 ALA A CA 1
ATOM 2190 C C . ALA A 1 264 ? 20.625 -30.172 -13.555 1 94.19 264 ALA A C 1
ATOM 2192 O O . ALA A 1 264 ? 21.422 -29.375 -14.047 1 94.19 264 ALA A O 1
ATOM 2193 N N . LYS A 1 265 ? 20.766 -30.578 -12.305 1 91.38 265 LYS A N 1
ATOM 2194 C CA . LYS A 1 265 ? 21.844 -30.234 -11.375 1 91.38 265 LYS A CA 1
ATOM 2195 C C . LYS A 1 265 ? 22.062 -28.719 -11.32 1 91.38 265 LYS A C 1
ATOM 2197 O O . LYS A 1 265 ? 23.188 -28.25 -11.484 1 91.38 265 LYS A O 1
ATOM 2202 N N . GLY A 1 266 ? 20.984 -28.031 -11.273 1 92.69 266 GLY A N 1
ATOM 2203 C CA . GLY A 1 266 ? 21.094 -26.609 -11.008 1 92.69 266 GLY A CA 1
ATOM 2204 C C . GLY A 1 266 ? 20.703 -25.75 -12.188 1 92.69 266 GLY A C 1
ATOM 2205 O O . GLY A 1 266 ? 20.703 -24.516 -12.102 1 92.69 266 GLY A O 1
ATOM 2206 N N . SER A 1 267 ? 20.25 -26.297 -13.273 1 95.88 267 SER A N 1
ATOM 2207 C CA . SER A 1 267 ? 19.891 -25.516 -14.453 1 95.88 267 SER A CA 1
ATOM 2208 C C . SER A 1 267 ? 18.406 -25.688 -14.781 1 95.88 267 SER A C 1
ATOM 2210 O O . SER A 1 267 ? 17.969 -25.375 -15.891 1 95.88 267 SER A O 1
ATOM 2212 N N . GLU A 1 268 ? 17.688 -26.281 -13.898 1 96.94 268 GLU A N 1
ATOM 2213 C CA . GLU A 1 268 ? 16.297 -26.672 -14.164 1 96.94 268 GLU A CA 1
ATOM 2214 C C . GLU A 1 268 ? 15.438 -25.453 -14.5 1 96.94 268 GLU A C 1
ATOM 2216 O O . GLU A 1 268 ? 14.625 -25.5 -15.422 1 96.94 268 GLU A O 1
ATOM 2221 N N . THR A 1 269 ? 15.633 -24.328 -13.758 1 97.75 269 THR A N 1
ATOM 2222 C CA . THR A 1 269 ? 14.789 -23.156 -13.945 1 97.75 269 THR A CA 1
ATOM 2223 C C . THR A 1 269 ? 15.07 -22.484 -15.289 1 97.75 269 THR A C 1
ATOM 2225 O O . THR A 1 269 ? 14.141 -22.156 -16.031 1 97.75 269 THR A O 1
ATOM 2228 N N . SER A 1 270 ? 16.375 -22.312 -15.641 1 97.75 270 SER A N 1
ATOM 2229 C CA . SER A 1 270 ? 16.719 -21.703 -16.922 1 97.75 270 SER A CA 1
ATOM 2230 C C . SER A 1 270 ? 16.281 -22.594 -18.094 1 97.75 270 SER A C 1
ATOM 2232 O O . SER A 1 270 ? 15.812 -22.078 -19.109 1 97.75 270 SER A O 1
ATOM 2234 N N . PHE A 1 271 ? 16.406 -23.922 -17.922 1 98 271 PHE A N 1
ATOM 2235 C CA . PHE A 1 271 ? 15.961 -24.859 -18.953 1 98 271 PHE A CA 1
ATOM 2236 C C . PHE A 1 271 ? 14.461 -24.719 -19.203 1 98 271 PHE A C 1
ATOM 2238 O O . PHE A 1 271 ? 14.008 -24.719 -20.344 1 98 271 PHE A O 1
ATOM 2245 N N . LEU A 1 272 ? 13.734 -24.656 -18.109 1 98.5 272 LEU A N 1
ATOM 2246 C CA . LEU A 1 272 ? 12.281 -24.562 -18.266 1 98.5 272 LEU A CA 1
ATOM 2247 C C . LEU A 1 272 ? 11.883 -23.266 -18.938 1 98.5 272 LEU A C 1
ATOM 2249 O O . LEU A 1 272 ? 10.992 -23.25 -19.797 1 98.5 272 LEU A O 1
ATOM 2253 N N . LEU A 1 273 ? 12.539 -22.156 -18.562 1 98.5 273 LEU A N 1
ATOM 2254 C CA . LEU A 1 273 ? 12.258 -20.859 -19.188 1 98.5 273 LEU A CA 1
ATOM 2255 C C . LEU A 1 273 ? 12.508 -20.922 -20.688 1 98.5 273 LEU A C 1
ATOM 2257 O O . LEU A 1 273 ? 11.672 -20.484 -21.484 1 98.5 273 LEU A O 1
ATOM 2261 N N . LEU A 1 274 ? 13.648 -21.484 -21.062 1 97.62 274 LEU A N 1
ATOM 2262 C CA . LEU A 1 274 ? 13.969 -21.625 -22.484 1 97.62 274 LEU A CA 1
ATOM 2263 C C . LEU A 1 274 ? 12.906 -22.438 -23.203 1 97.62 274 LEU A C 1
ATOM 2265 O O . LEU A 1 274 ? 12.438 -22.047 -24.281 1 97.62 274 LEU A O 1
ATOM 2269 N N . TYR A 1 275 ? 12.547 -23.516 -22.594 1 97.81 275 TYR A N 1
ATOM 2270 C CA . TYR A 1 275 ? 11.57 -24.406 -23.203 1 97.81 275 TYR A CA 1
ATOM 2271 C C . TYR A 1 275 ? 10.219 -23.719 -23.375 1 97.81 275 TYR A C 1
ATOM 2273 O O . TYR A 1 275 ? 9.602 -23.812 -24.438 1 97.81 275 TYR A O 1
ATOM 2281 N N . LEU A 1 276 ? 9.75 -23.031 -22.344 1 98.06 276 LEU A N 1
ATOM 2282 C CA . LEU A 1 276 ? 8.445 -22.391 -22.375 1 98.06 276 LEU A CA 1
ATOM 2283 C C . LEU A 1 276 ? 8.422 -21.234 -23.375 1 98.06 276 LEU A C 1
ATOM 2285 O O . LEU A 1 276 ? 7.434 -21.031 -24.078 1 98.06 276 LEU A O 1
ATOM 2289 N N . PHE A 1 277 ? 9.516 -20.453 -23.406 1 97.56 277 PHE A N 1
ATOM 2290 C CA . PHE A 1 277 ? 9.586 -19.344 -24.359 1 97.56 277 PHE A CA 1
ATOM 2291 C C . PHE A 1 277 ? 9.578 -19.859 -25.797 1 97.56 277 PHE A C 1
ATOM 2293 O O . PHE A 1 277 ? 8.93 -19.281 -26.672 1 97.56 277 PHE A O 1
ATOM 2300 N N . GLN A 1 278 ? 10.227 -20.953 -26.047 1 95.38 278 GLN A N 1
ATOM 2301 C CA . GLN A 1 278 ? 10.289 -21.547 -27.375 1 95.38 278 GLN A CA 1
ATOM 2302 C C . GLN A 1 278 ? 8.961 -22.188 -27.766 1 95.38 278 GLN A C 1
ATOM 2304 O O . GLN A 1 278 ? 8.461 -21.969 -28.875 1 95.38 278 GLN A O 1
ATOM 2309 N N . SER A 1 279 ? 8.453 -23.016 -26.859 1 94.62 279 SER A N 1
ATOM 2310 C CA . SER A 1 279 ? 7.238 -23.766 -27.156 1 94.62 279 SER A CA 1
ATOM 2311 C C . SER A 1 279 ? 6.062 -22.828 -27.406 1 94.62 279 SER A C 1
ATOM 2313 O O . SER A 1 279 ? 5.117 -23.188 -28.109 1 94.62 279 SER A O 1
ATOM 2315 N N . ASN A 1 280 ? 6.113 -21.609 -26.812 1 94.75 280 ASN A N 1
ATOM 2316 C CA . ASN A 1 280 ? 5.023 -20.656 -27 1 94.75 280 ASN A CA 1
ATOM 2317 C C . ASN A 1 280 ? 5.383 -19.594 -28.031 1 94.75 280 ASN A C 1
ATOM 2319 O O . ASN A 1 280 ? 4.633 -18.641 -28.234 1 94.75 280 ASN A O 1
ATOM 2323 N N . ASN A 1 281 ? 6.496 -19.719 -28.688 1 92.94 281 ASN A N 1
ATOM 2324 C CA . ASN A 1 281 ? 6.965 -18.797 -29.703 1 92.94 281 ASN A CA 1
ATOM 2325 C C . ASN A 1 281 ? 6.855 -17.344 -29.25 1 92.94 281 ASN A C 1
ATOM 2327 O O . ASN A 1 281 ? 6.285 -16.516 -29.953 1 92.94 281 ASN A O 1
ATOM 2331 N N . ILE A 1 282 ? 7.352 -17.047 -28.078 1 94.75 282 ILE A N 1
ATOM 2332 C CA . ILE A 1 282 ? 7.191 -15.742 -27.453 1 94.75 282 ILE A CA 1
ATOM 2333 C C . ILE A 1 282 ? 8.016 -14.703 -28.219 1 94.75 282 ILE A C 1
ATOM 2335 O O . ILE A 1 282 ? 7.566 -13.57 -28.406 1 94.75 282 ILE A O 1
ATOM 2339 N N . LEU A 1 283 ? 9.125 -15.055 -28.766 1 93.44 283 LEU A N 1
ATOM 2340 C CA . LEU A 1 283 ? 10.023 -14.102 -29.406 1 93.44 283 LEU A CA 1
ATOM 2341 C C . LEU A 1 283 ? 9.516 -13.703 -30.781 1 93.44 283 LEU A C 1
ATOM 2343 O O . LEU A 1 283 ? 10.023 -12.758 -31.391 1 93.44 283 LEU A O 1
ATOM 2347 N N . ALA A 1 284 ? 8.492 -14.359 -31.234 1 89.25 284 ALA A N 1
ATOM 2348 C CA . ALA A 1 284 ? 7.859 -13.953 -32.469 1 89.25 284 ALA A CA 1
ATOM 2349 C C . ALA A 1 284 ? 7.129 -12.625 -32.312 1 89.25 284 ALA A C 1
ATOM 2351 O O . ALA A 1 284 ? 7.008 -11.852 -33.281 1 89.25 284 ALA A O 1
ATOM 2352 N N . SER A 1 285 ? 6.727 -12.383 -31.109 1 90.62 285 SER A N 1
ATOM 2353 C CA . SER A 1 285 ? 5.906 -11.195 -30.875 1 90.62 285 SER A CA 1
ATOM 2354 C C . SER A 1 285 ? 6.594 -10.227 -29.922 1 90.62 285 SER A C 1
ATOM 2356 O O . SER A 1 285 ? 6.215 -9.055 -29.828 1 90.62 285 SER A O 1
ATOM 2358 N N . VAL A 1 286 ? 7.531 -10.68 -29.203 1 94.38 286 VAL A N 1
ATOM 2359 C CA . VAL A 1 286 ? 8.25 -9.844 -28.25 1 94.38 286 VAL A CA 1
ATOM 2360 C C . VAL A 1 286 ? 9.703 -9.688 -28.703 1 94.38 286 VAL A C 1
ATOM 2362 O O . VAL A 1 286 ? 10.43 -10.672 -28.828 1 94.38 286 VAL A O 1
ATOM 2365 N N . ASP A 1 287 ? 10.117 -8.5 -28.875 1 93.25 287 ASP A N 1
ATOM 2366 C CA . ASP A 1 287 ? 11.438 -8.219 -29.438 1 93.25 287 ASP A CA 1
ATOM 2367 C C . ASP A 1 287 ? 12.516 -8.281 -28.359 1 93.25 287 ASP A C 1
ATOM 2369 O O . ASP A 1 287 ? 12.891 -7.254 -27.797 1 93.25 287 ASP A O 1
ATOM 2373 N N . ILE A 1 288 ? 13.055 -9.477 -28.172 1 95.94 288 ILE A N 1
ATOM 2374 C CA . ILE A 1 288 ? 14.148 -9.695 -27.234 1 95.94 288 ILE A CA 1
ATOM 2375 C C . ILE A 1 288 ? 15.289 -10.438 -27.922 1 95.94 288 ILE A C 1
ATOM 2377 O O . ILE A 1 288 ? 15.062 -11.422 -28.625 1 95.94 288 ILE A O 1
ATOM 2381 N N . GLU A 1 289 ? 16.469 -9.914 -27.734 1 94.69 289 GLU A N 1
ATOM 2382 C CA . GLU A 1 289 ? 17.641 -10.602 -28.281 1 94.69 289 GLU A CA 1
ATOM 2383 C C . GLU A 1 289 ? 17.859 -11.945 -27.578 1 94.69 289 GLU A C 1
ATOM 2385 O O . GLU A 1 289 ? 18 -12 -26.359 1 94.69 289 GLU A O 1
ATOM 2390 N N . PRO A 1 290 ? 17.984 -13.023 -28.359 1 95.56 290 PRO A N 1
ATOM 2391 C CA . PRO A 1 290 ? 18.047 -14.359 -27.766 1 95.56 290 PRO A CA 1
ATOM 2392 C C . PRO A 1 290 ? 19.266 -14.531 -26.859 1 95.56 290 PRO A C 1
ATOM 2394 O O . PRO A 1 290 ? 19.188 -15.195 -25.828 1 95.56 290 PRO A O 1
ATOM 2397 N N . ASP A 1 291 ? 20.406 -13.977 -27.172 1 96.38 291 ASP A N 1
ATOM 2398 C CA . ASP A 1 291 ? 21.594 -14.094 -26.359 1 96.38 291 ASP A CA 1
ATOM 2399 C C . ASP A 1 291 ? 21.406 -13.406 -25 1 96.38 291 ASP A C 1
ATOM 2401 O O . ASP A 1 291 ? 21.828 -13.93 -23.969 1 96.38 291 ASP A O 1
ATOM 2405 N N . ILE A 1 292 ? 20.812 -12.266 -25.047 1 97.31 292 ILE A N 1
ATOM 2406 C CA . ILE A 1 292 ? 20.562 -11.516 -23.828 1 97.31 292 ILE A CA 1
ATOM 2407 C C . ILE A 1 292 ? 19.547 -12.273 -22.969 1 97.31 292 ILE A C 1
ATOM 2409 O O . ILE A 1 292 ? 19.688 -12.352 -21.75 1 97.31 292 ILE A O 1
ATOM 2413 N N . LEU A 1 293 ? 18.562 -12.828 -23.672 1 97.56 293 LEU A N 1
ATOM 2414 C CA . LEU A 1 293 ? 17.547 -13.602 -22.969 1 97.56 293 LEU A CA 1
ATOM 2415 C C . LEU A 1 293 ? 18.156 -14.812 -22.281 1 97.56 293 LEU A C 1
ATOM 2417 O O . LEU A 1 293 ? 17.844 -15.102 -21.125 1 97.56 293 LEU A O 1
ATOM 2421 N N . PHE A 1 294 ? 19 -15.453 -22.953 1 97.19 294 PHE A N 1
ATOM 2422 C CA . PHE A 1 294 ? 19.688 -16.609 -22.406 1 97.19 294 PHE A CA 1
ATOM 2423 C C . PHE A 1 294 ? 20.516 -16.234 -21.188 1 97.19 294 PHE A C 1
ATOM 2425 O O . PHE A 1 294 ? 20.453 -16.906 -20.156 1 97.19 294 PHE A O 1
ATOM 2432 N N . ASN A 1 295 ? 21.281 -15.156 -21.266 1 97.94 295 ASN A N 1
ATOM 2433 C CA . ASN A 1 295 ? 22.078 -14.672 -20.141 1 97.94 295 ASN A CA 1
ATOM 2434 C C . ASN A 1 295 ? 21.203 -14.297 -18.953 1 97.94 295 ASN A C 1
ATOM 2436 O O . ASN A 1 295 ? 21.562 -14.547 -17.797 1 97.94 295 ASN A O 1
ATOM 2440 N N . PHE A 1 296 ? 20.125 -13.727 -19.281 1 98.44 296 PHE A N 1
ATOM 2441 C CA . PHE A 1 296 ? 19.188 -13.312 -18.234 1 98.44 296 PHE A CA 1
ATOM 2442 C C . PHE A 1 296 ? 18.625 -14.523 -17.5 1 98.44 296 PHE A C 1
ATOM 2444 O O . PHE A 1 296 ? 18.578 -14.531 -16.266 1 98.44 296 PHE A O 1
ATOM 2451 N N . PHE A 1 297 ? 18.203 -15.539 -18.25 1 98.44 297 PHE A N 1
ATOM 2452 C CA . PHE A 1 297 ? 17.672 -16.75 -17.641 1 98.44 297 PHE A CA 1
ATOM 2453 C C . PHE A 1 297 ? 18.719 -17.406 -16.75 1 98.44 297 PHE A C 1
ATOM 2455 O O . PHE A 1 297 ? 18.422 -17.844 -15.641 1 98.44 297 PHE A O 1
ATOM 2462 N N . LYS A 1 298 ? 19.906 -17.391 -17.172 1 97.69 298 LYS A N 1
ATOM 2463 C CA . LYS A 1 298 ? 21 -17.969 -16.375 1 97.69 298 LYS A CA 1
ATOM 2464 C C . LYS A 1 298 ? 21.219 -17.156 -15.102 1 97.69 298 LYS A C 1
ATOM 2466 O O . LYS A 1 298 ? 21.516 -17.719 -14.047 1 97.69 298 LYS A O 1
ATOM 2471 N N . GLN A 1 299 ? 21.109 -15.898 -15.266 1 98.19 299 GLN A N 1
ATOM 2472 C CA . GLN A 1 299 ? 21.312 -15.023 -14.109 1 98.19 299 GLN A CA 1
ATOM 2473 C C . GLN A 1 299 ? 20.219 -15.219 -13.07 1 98.19 299 GLN A C 1
ATOM 2475 O O . GLN A 1 299 ? 20.484 -15.156 -11.867 1 98.19 299 GLN A O 1
ATOM 2480 N N . ILE A 1 300 ? 18.969 -15.375 -13.523 1 97.75 300 ILE A N 1
ATOM 2481 C CA . ILE A 1 300 ? 17.875 -15.641 -12.602 1 97.75 300 ILE A CA 1
ATOM 2482 C C . ILE A 1 300 ? 18.203 -16.875 -11.758 1 97.75 300 ILE A C 1
ATOM 2484 O O . ILE A 1 300 ? 18.125 -16.828 -10.523 1 97.75 300 ILE A O 1
ATOM 2488 N N . GLU A 1 301 ? 18.531 -17.859 -12.422 1 96.12 301 GLU A N 1
ATOM 2489 C CA . GLU A 1 301 ? 18.859 -19.125 -11.766 1 96.12 301 GLU A CA 1
ATOM 2490 C C . GLU A 1 301 ? 20 -18.953 -10.766 1 96.12 301 GLU A C 1
ATOM 2492 O O . GLU A 1 301 ? 19.922 -19.422 -9.625 1 96.12 301 GLU A O 1
ATOM 2497 N N . LYS A 1 302 ? 21.047 -18.203 -11.117 1 96.38 302 LYS A N 1
ATOM 2498 C CA . LYS A 1 302 ? 22.234 -17.984 -10.281 1 96.38 302 LYS A CA 1
ATOM 2499 C C . LYS A 1 302 ? 21.891 -17.062 -9.102 1 96.38 302 LYS A C 1
ATOM 2501 O O . LYS A 1 302 ? 22.547 -17.125 -8.055 1 96.38 302 LYS A O 1
ATOM 2506 N N . GLY A 1 303 ? 20.906 -16.266 -9.305 1 97.5 303 GLY A N 1
ATOM 2507 C CA . GLY A 1 303 ? 20.594 -15.25 -8.312 1 97.5 303 GLY A CA 1
ATOM 2508 C C . GLY A 1 303 ? 19.812 -15.805 -7.129 1 97.5 303 GLY A C 1
ATOM 2509 O O . GLY A 1 303 ? 19.719 -15.148 -6.086 1 97.5 303 GLY A O 1
ATOM 2510 N N . TYR A 1 304 ? 19.312 -17 -7.207 1 98 304 TYR A N 1
ATOM 2511 C CA . TYR A 1 304 ? 18.656 -17.656 -6.078 1 98 304 TYR A CA 1
ATOM 2512 C C . TYR A 1 304 ? 19.688 -18.234 -5.121 1 98 304 TYR A C 1
ATOM 2514 O O . TYR A 1 304 ? 20.672 -18.844 -5.551 1 98 304 TYR A O 1
ATOM 2522 N N . ASN A 1 305 ? 19.516 -17.984 -3.869 1 97.44 305 ASN A N 1
ATOM 2523 C CA . ASN A 1 305 ? 20.359 -18.578 -2.838 1 97.44 305 ASN A CA 1
ATOM 2524 C C . ASN A 1 305 ? 20 -20.031 -2.578 1 97.44 305 ASN A C 1
ATOM 2526 O O . ASN A 1 305 ? 18.906 -20.484 -2.932 1 97.44 305 ASN A O 1
ATOM 2530 N N . ASP A 1 306 ? 20.953 -20.703 -1.983 1 96.12 306 ASP A N 1
ATOM 2531 C CA . ASP A 1 306 ? 20.734 -22.109 -1.698 1 96.12 306 ASP A CA 1
ATOM 2532 C C . ASP A 1 306 ? 19.984 -22.297 -0.382 1 96.12 306 ASP A C 1
ATOM 2534 O O . ASP A 1 306 ? 20.5 -22.922 0.548 1 96.12 306 ASP A O 1
ATOM 2538 N N . ASN A 1 307 ? 18.797 -21.844 -0.351 1 97.94 307 ASN A N 1
ATOM 2539 C CA . ASN A 1 307 ? 17.906 -22.016 0.79 1 97.94 307 ASN A CA 1
ATOM 2540 C C . ASN A 1 307 ? 17.203 -23.375 0.752 1 97.94 307 ASN A C 1
ATOM 2542 O O . ASN A 1 307 ? 17.203 -24.047 -0.281 1 97.94 307 ASN A O 1
ATOM 2546 N N . LEU A 1 308 ? 16.656 -23.766 1.799 1 97.62 308 LEU A N 1
ATOM 2547 C CA . LEU A 1 308 ? 16.016 -25.078 1.88 1 97.62 308 LEU A CA 1
ATOM 2548 C C . LEU A 1 308 ? 14.727 -25.109 1.078 1 97.62 308 LEU A C 1
ATOM 2550 O O . LEU A 1 308 ? 14.383 -26.125 0.47 1 97.62 308 LEU A O 1
ATOM 2554 N N . TYR A 1 309 ? 13.992 -24.016 1.095 1 98.19 309 TYR A N 1
ATOM 2555 C CA . TYR A 1 309 ? 12.711 -23.969 0.394 1 98.19 309 TYR A CA 1
ATOM 2556 C C . TYR A 1 309 ? 12.727 -22.906 -0.697 1 98.19 309 TYR A C 1
ATOM 2558 O O . TYR A 1 309 ? 12.547 -23.219 -1.877 1 98.19 309 TYR A O 1
ATOM 2566 N N . HIS A 1 310 ? 12.961 -21.625 -0.292 1 98.38 310 HIS A N 1
ATOM 2567 C CA . HIS A 1 310 ? 12.961 -20.531 -1.25 1 98.38 310 HIS A CA 1
ATOM 2568 C C . HIS A 1 310 ? 14.242 -20.516 -2.07 1 98.38 310 HIS A C 1
ATOM 2570 O O . HIS A 1 310 ? 15.117 -19.672 -1.846 1 98.38 310 HIS A O 1
ATOM 2576 N N . ASN A 1 311 ? 14.305 -21.344 -3.051 1 98.06 311 ASN A N 1
ATOM 2577 C CA . ASN A 1 311 ? 15.461 -21.531 -3.91 1 98.06 311 ASN A CA 1
ATOM 2578 C C . ASN A 1 311 ? 15.062 -21.625 -5.379 1 98.06 311 ASN A C 1
ATOM 2580 O O . ASN A 1 311 ? 13.914 -21.359 -5.734 1 98.06 311 ASN A O 1
ATOM 2584 N N . ARG A 1 312 ? 16.016 -21.969 -6.211 1 97.69 312 ARG A N 1
ATOM 2585 C CA . ARG A 1 312 ? 15.789 -22.016 -7.652 1 97.69 312 ARG A CA 1
ATOM 2586 C C . ARG A 1 312 ? 14.781 -23.094 -8.016 1 97.69 312 ARG A C 1
ATOM 2588 O O . ARG A 1 312 ? 14.008 -22.938 -8.969 1 97.69 312 ARG A O 1
ATOM 2595 N N . LEU A 1 313 ? 14.75 -24.188 -7.27 1 98.25 313 LEU A N 1
ATOM 2596 C CA . LEU A 1 313 ? 13.805 -25.266 -7.555 1 98.25 313 LEU A CA 1
ATOM 2597 C C . LEU A 1 313 ? 12.375 -24.812 -7.254 1 98.25 313 LEU A C 1
ATOM 2599 O O . LEU A 1 313 ? 11.445 -25.188 -7.969 1 98.25 313 LEU A O 1
ATOM 2603 N N . HIS A 1 314 ? 12.234 -24.094 -6.113 1 98.44 314 HIS A N 1
ATOM 2604 C CA . HIS A 1 314 ? 10.922 -23.531 -5.816 1 98.44 314 HIS A CA 1
ATOM 2605 C C . HIS A 1 314 ? 10.453 -22.609 -6.934 1 98.44 314 HIS A C 1
ATOM 2607 O O . HIS A 1 314 ? 9.281 -22.641 -7.32 1 98.44 314 HIS A O 1
ATOM 2613 N N . ALA A 1 315 ? 11.328 -21.766 -7.438 1 98.56 315 ALA A N 1
ATOM 2614 C CA . ALA A 1 315 ? 11 -20.906 -8.57 1 98.56 315 ALA A CA 1
ATOM 2615 C C . ALA A 1 315 ? 10.57 -21.734 -9.781 1 98.56 315 ALA A C 1
ATOM 2617 O O . ALA A 1 315 ? 9.617 -21.375 -10.477 1 98.56 315 ALA A O 1
ATOM 2618 N N . PHE A 1 316 ? 11.305 -22.828 -10.008 1 98.56 316 PHE A N 1
ATOM 2619 C CA . PHE A 1 316 ? 10.953 -23.75 -11.078 1 98.56 316 PHE A CA 1
ATOM 2620 C C . PHE A 1 316 ? 9.531 -24.281 -10.906 1 98.56 316 PHE A C 1
ATOM 2622 O O . PHE A 1 316 ? 8.75 -24.297 -11.859 1 98.56 316 PHE A O 1
ATOM 2629 N N . ASP A 1 317 ? 9.242 -24.703 -9.758 1 98.56 317 ASP A N 1
ATOM 2630 C CA . ASP A 1 317 ? 7.941 -25.297 -9.469 1 98.56 317 ASP A CA 1
ATOM 2631 C C . ASP A 1 317 ? 6.82 -24.281 -9.68 1 98.56 317 ASP A C 1
ATOM 2633 O O . ASP A 1 317 ? 5.766 -24.625 -10.227 1 98.56 317 ASP A O 1
ATOM 2637 N N . VAL A 1 318 ? 7.02 -23.047 -9.18 1 98.75 318 VAL A N 1
ATOM 2638 C CA . VAL A 1 318 ? 6.027 -21.984 -9.352 1 98.75 318 VAL A CA 1
ATOM 2639 C C . VAL A 1 318 ? 5.852 -21.688 -10.844 1 98.75 318 VAL A C 1
ATOM 2641 O O . VAL A 1 318 ? 4.723 -21.531 -11.32 1 98.75 318 VAL A O 1
ATOM 2644 N N . LEU A 1 319 ? 6.957 -21.594 -11.57 1 98.75 319 LEU A N 1
ATOM 2645 C CA . LEU A 1 319 ? 6.93 -21.359 -13.008 1 98.75 319 LEU A CA 1
ATOM 2646 C C . LEU A 1 319 ? 6.172 -22.453 -13.734 1 98.75 319 LEU A C 1
ATOM 2648 O O . LEU A 1 319 ? 5.328 -22.172 -14.594 1 98.75 319 LEU A O 1
ATOM 2652 N N . GLN A 1 320 ? 6.48 -23.672 -13.43 1 98.69 320 GLN A N 1
ATOM 2653 C CA . GLN A 1 320 ? 5.801 -24.812 -14.031 1 98.69 320 GLN A CA 1
ATOM 2654 C C . GLN A 1 320 ? 4.309 -24.797 -13.719 1 98.69 320 GLN A C 1
ATOM 2656 O O . GLN A 1 320 ? 3.48 -25.062 -14.594 1 98.69 320 GLN A O 1
ATOM 2661 N N . THR A 1 321 ? 3.949 -24.531 -12.5 1 98.62 321 THR A N 1
ATOM 2662 C CA . THR A 1 321 ? 2.551 -24.484 -12.086 1 98.62 321 THR A CA 1
ATOM 2663 C C . THR A 1 321 ? 1.817 -23.359 -12.805 1 98.62 321 THR A C 1
ATOM 2665 O O . THR A 1 321 ? 0.642 -23.5 -13.148 1 98.62 321 THR A O 1
ATOM 2668 N N . ALA A 1 322 ? 2.502 -22.219 -12.938 1 98.69 322 ALA A N 1
ATOM 2669 C CA . ALA A 1 322 ? 1.912 -21.125 -13.703 1 98.69 322 ALA A CA 1
ATOM 2670 C C . ALA A 1 322 ? 1.542 -21.578 -15.109 1 98.69 322 ALA A C 1
ATOM 2672 O O . ALA A 1 322 ? 0.464 -21.25 -15.609 1 98.69 322 ALA A O 1
ATOM 2673 N N . ASN A 1 323 ? 2.445 -22.312 -15.711 1 98.5 323 ASN A N 1
ATOM 2674 C CA . ASN A 1 323 ? 2.162 -22.844 -17.047 1 98.5 323 ASN A CA 1
ATOM 2675 C C . ASN A 1 323 ? 0.953 -23.766 -17.047 1 98.5 323 ASN A C 1
ATOM 2677 O O . ASN A 1 323 ? 0.162 -23.781 -17.984 1 98.5 323 ASN A O 1
ATOM 2681 N N . PHE A 1 324 ? 0.837 -24.594 -16.062 1 98.12 324 PHE A N 1
ATOM 2682 C CA . PHE A 1 324 ? -0.334 -25.453 -15.914 1 98.12 324 PHE A CA 1
ATOM 2683 C C . PHE A 1 324 ? -1.613 -24.625 -15.922 1 98.12 324 PHE A C 1
ATOM 2685 O O . PHE A 1 324 ? -2.561 -24.953 -16.641 1 98.12 324 PHE A O 1
ATOM 2692 N N . PHE A 1 325 ? -1.688 -23.516 -15.117 1 98.44 325 PHE A N 1
ATOM 2693 C CA . PHE A 1 325 ? -2.867 -22.672 -15.062 1 98.44 325 PHE A CA 1
ATOM 2694 C C . PHE A 1 325 ? -3.135 -22.031 -16.422 1 98.44 325 PHE A C 1
ATOM 2696 O O . PHE A 1 325 ? -4.285 -21.953 -16.859 1 98.44 325 PHE A O 1
ATOM 2703 N N . LEU A 1 326 ? -2.059 -21.609 -17.062 1 98.38 326 LEU A N 1
ATOM 2704 C CA . LEU A 1 326 ? -2.172 -20.906 -18.328 1 98.38 326 LEU A CA 1
ATOM 2705 C C . LEU A 1 326 ? -2.676 -21.828 -19.422 1 98.38 326 LEU A C 1
ATOM 2707 O O . LEU A 1 326 ? -3.525 -21.438 -20.234 1 98.38 326 LEU A O 1
ATOM 2711 N N . LYS A 1 327 ? -2.203 -23.062 -19.453 1 97.31 327 LYS A N 1
ATOM 2712 C CA . LYS A 1 327 ? -2.484 -23.969 -20.562 1 97.31 327 LYS A CA 1
ATOM 2713 C C . LYS A 1 327 ? -3.59 -24.969 -20.188 1 97.31 327 LYS A C 1
ATOM 2715 O O . LYS A 1 327 ? -4.695 -24.891 -20.734 1 97.31 327 LYS A O 1
ATOM 2720 N N . SER A 1 328 ? -3.398 -25.719 -19.188 1 96.69 328 SER A N 1
ATOM 2721 C CA . SER A 1 328 ? -4.297 -26.812 -18.859 1 96.69 328 SER A CA 1
ATOM 2722 C C . SER A 1 328 ? -5.602 -26.312 -18.25 1 96.69 328 SER A C 1
ATOM 2724 O O . SER A 1 328 ? -6.648 -26.938 -18.406 1 96.69 328 SER A O 1
ATOM 2726 N N . CYS A 1 329 ? -5.547 -25.156 -17.562 1 96.94 329 CYS A N 1
ATOM 2727 C CA . CYS A 1 329 ? -6.77 -24.578 -17.016 1 96.94 329 CYS A CA 1
ATOM 2728 C C . CYS A 1 329 ? -7.348 -23.531 -17.953 1 96.94 329 CYS A C 1
ATOM 2730 O O . CYS A 1 329 ? -8.289 -22.828 -17.594 1 96.94 329 CYS A O 1
ATOM 2732 N N . ASN A 1 330 ? -6.777 -23.344 -19.125 1 96.69 330 ASN A N 1
ATOM 2733 C CA . ASN A 1 330 ? -7.27 -22.516 -20.219 1 96.69 330 ASN A CA 1
ATOM 2734 C C . ASN A 1 330 ? -7.305 -21.031 -19.828 1 96.69 330 ASN A C 1
ATOM 2736 O O . ASN A 1 330 ? -8.227 -20.312 -20.219 1 96.69 330 ASN A O 1
ATOM 2740 N N . PHE A 1 331 ? -6.445 -20.656 -18.953 1 98.12 331 PHE A N 1
ATOM 2741 C CA . PHE A 1 331 ? -6.426 -19.25 -18.547 1 98.12 331 PHE A CA 1
ATOM 2742 C C . PHE A 1 331 ? -6.074 -18.359 -19.734 1 98.12 331 PHE A C 1
ATOM 2744 O O . PHE A 1 331 ? -6.57 -17.234 -19.828 1 98.12 331 PHE A O 1
ATOM 2751 N N . ILE A 1 332 ? -5.227 -18.828 -20.703 1 97.75 332 ILE A N 1
ATOM 2752 C CA . ILE A 1 332 ? -4.836 -18.047 -21.875 1 97.75 332 ILE A CA 1
ATOM 2753 C C . ILE A 1 332 ? -6.082 -17.641 -22.656 1 97.75 332 ILE A C 1
ATOM 2755 O O . ILE A 1 332 ? -6.242 -16.484 -23.016 1 97.75 332 ILE A O 1
ATOM 2759 N N . GLU A 1 333 ? -6.965 -18.562 -22.859 1 96.75 333 GLU A N 1
ATOM 2760 C CA . GLU A 1 333 ? -8.172 -18.297 -23.625 1 96.75 333 GLU A CA 1
ATOM 2761 C C . GLU A 1 333 ? -9.172 -17.469 -22.828 1 96.75 333 GLU A C 1
ATOM 2763 O O . GLU A 1 333 ? -9.742 -16.5 -23.359 1 96.75 333 GLU A O 1
ATOM 2768 N N . ILE A 1 334 ? -9.289 -17.797 -21.594 1 96.81 334 ILE A N 1
ATOM 2769 C CA . ILE A 1 334 ? -10.297 -17.172 -20.75 1 96.81 334 ILE A CA 1
ATOM 2770 C C . ILE A 1 334 ? -9.945 -15.695 -20.547 1 96.81 334 ILE A C 1
ATOM 2772 O O . ILE A 1 334 ? -10.82 -14.828 -20.594 1 96.81 334 ILE A O 1
ATOM 2776 N N . ALA A 1 335 ? -8.703 -15.391 -20.344 1 96.88 335 ALA A N 1
ATOM 2777 C CA . ALA A 1 335 ? -8.281 -14.023 -20.016 1 96.88 335 ALA A CA 1
ATOM 2778 C C . ALA A 1 335 ? -7.656 -13.344 -21.234 1 96.88 335 ALA A C 1
ATOM 2780 O O . ALA A 1 335 ? -7.16 -12.227 -21.141 1 96.88 335 ALA A O 1
ATOM 2781 N N . ALA A 1 336 ? -7.652 -13.992 -22.375 1 95.88 336 ALA A N 1
ATOM 2782 C CA . ALA A 1 336 ? -7.062 -13.453 -23.594 1 95.88 336 ALA A CA 1
ATOM 2783 C C . ALA A 1 336 ? -5.617 -13.016 -23.359 1 95.88 336 ALA A C 1
ATOM 2785 O O . ALA A 1 336 ? -5.25 -11.883 -23.672 1 95.88 336 ALA A O 1
ATOM 2786 N N . ILE A 1 337 ? -4.82 -13.914 -22.875 1 97.38 337 ILE A N 1
ATOM 2787 C CA . ILE A 1 337 ? -3.408 -13.672 -22.594 1 97.38 337 ILE A CA 1
ATOM 2788 C C . ILE A 1 337 ? -2.613 -13.688 -23.891 1 97.38 337 ILE A C 1
ATOM 2790 O O . ILE A 1 337 ? -2.611 -14.688 -24.609 1 97.38 337 ILE A O 1
ATOM 2794 N N . ASN A 1 338 ? -1.972 -12.578 -24.266 1 94.94 338 ASN A N 1
ATOM 2795 C CA . ASN A 1 338 ? -1.133 -12.531 -25.453 1 94.94 338 ASN A CA 1
ATOM 2796 C C . ASN A 1 338 ? 0.313 -12.906 -25.141 1 94.94 338 ASN A C 1
ATOM 2798 O O . ASN A 1 338 ? 0.639 -13.227 -24 1 94.94 338 ASN A O 1
ATOM 2802 N N . GLU A 1 339 ? 1.154 -12.922 -26.094 1 95.06 339 GLU A N 1
ATOM 2803 C CA . GLU A 1 339 ? 2.529 -13.383 -25.922 1 95.06 339 GLU A CA 1
ATOM 2804 C C . GLU A 1 339 ? 3.312 -12.461 -25 1 95.06 339 GLU A C 1
ATOM 2806 O O . GLU A 1 339 ? 4.184 -12.922 -24.25 1 95.06 339 GLU A O 1
ATOM 2811 N N . PHE A 1 340 ? 3.016 -11.195 -25.047 1 95.88 340 PHE A N 1
ATOM 2812 C CA . PHE A 1 340 ? 3.676 -10.25 -24.156 1 95.88 340 PHE A CA 1
ATOM 2813 C C . PHE A 1 340 ? 3.301 -10.523 -22.703 1 95.88 340 PHE A C 1
ATOM 2815 O O . PHE A 1 340 ? 4.16 -10.5 -21.828 1 95.88 340 PHE A O 1
ATOM 2822 N N . ASP A 1 341 ? 2.008 -10.797 -22.516 1 96.81 341 ASP A N 1
ATOM 2823 C CA . ASP A 1 341 ? 1.548 -11.18 -21.188 1 96.81 341 ASP A CA 1
ATOM 2824 C C . ASP A 1 341 ? 2.242 -12.461 -20.703 1 96.81 341 ASP A C 1
ATOM 2826 O O . ASP A 1 341 ? 2.666 -12.547 -19.562 1 96.81 341 ASP A O 1
ATOM 2830 N N . LEU A 1 342 ? 2.312 -13.359 -21.594 1 97.75 342 LEU A N 1
ATOM 2831 C CA . LEU A 1 342 ? 2.924 -14.641 -21.281 1 97.75 342 LEU A CA 1
ATOM 2832 C C . LEU A 1 342 ? 4.383 -14.461 -20.875 1 97.75 342 LEU A C 1
ATOM 2834 O O . LEU A 1 342 ? 4.832 -15.047 -19.875 1 97.75 342 LEU A O 1
ATOM 2838 N N . CYS A 1 343 ? 5.07 -13.688 -21.672 1 97.94 343 CYS A N 1
ATOM 2839 C CA . CYS A 1 343 ? 6.457 -13.352 -21.359 1 97.94 343 CYS A CA 1
ATOM 2840 C C . CYS A 1 343 ? 6.586 -12.781 -19.953 1 97.94 343 CYS A C 1
ATOM 2842 O O . CYS A 1 343 ? 7.41 -13.242 -19.172 1 97.94 343 CYS A O 1
ATOM 2844 N N . THR A 1 344 ? 5.742 -11.875 -19.609 1 98.5 344 THR A N 1
ATOM 2845 C CA . THR A 1 344 ? 5.785 -11.172 -18.344 1 98.5 344 THR A CA 1
ATOM 2846 C C . THR A 1 344 ? 5.434 -12.109 -17.188 1 98.5 344 THR A C 1
ATOM 2848 O O . THR A 1 344 ? 6.078 -12.078 -16.141 1 98.5 344 THR A O 1
ATOM 2851 N N . ILE A 1 345 ? 4.445 -12.938 -17.391 1 98.75 345 ILE A N 1
ATOM 2852 C CA . ILE A 1 345 ? 3.988 -13.859 -16.359 1 98.75 345 ILE A CA 1
ATOM 2853 C C . ILE A 1 345 ? 5.094 -14.867 -16.047 1 98.75 345 ILE A C 1
ATOM 2855 O O . ILE A 1 345 ? 5.406 -15.109 -14.883 1 98.75 345 ILE A O 1
ATOM 2859 N N . TYR A 1 346 ? 5.711 -15.422 -17.078 1 98.81 346 TYR A N 1
ATOM 2860 C CA . TYR A 1 346 ? 6.762 -16.406 -16.875 1 98.81 346 TYR A CA 1
ATOM 2861 C C . TYR A 1 346 ? 7.953 -15.805 -16.156 1 98.81 346 TYR A C 1
ATOM 2863 O O . TYR A 1 346 ? 8.484 -16.391 -15.211 1 98.81 346 TYR A O 1
ATOM 2871 N N . ILE A 1 347 ? 8.328 -14.641 -16.562 1 98.75 347 ILE A N 1
ATOM 2872 C CA . ILE A 1 347 ? 9.461 -13.969 -15.938 1 98.75 347 ILE A CA 1
ATOM 2873 C C . ILE A 1 347 ? 9.133 -13.648 -14.484 1 98.75 347 ILE A C 1
ATOM 2875 O O . ILE A 1 347 ? 9.961 -13.859 -13.586 1 98.75 347 ILE A O 1
ATOM 2879 N N . SER A 1 348 ? 7.945 -13.156 -14.211 1 98.81 348 SER A N 1
ATOM 2880 C CA . SER A 1 348 ? 7.535 -12.812 -12.852 1 98.81 348 SER A CA 1
ATOM 2881 C C . SER A 1 348 ? 7.508 -14.047 -11.953 1 98.81 348 SER A C 1
ATOM 2883 O O . SER A 1 348 ? 7.934 -13.984 -10.797 1 98.81 348 SER A O 1
ATOM 2885 N N . ALA A 1 349 ? 6.965 -15.094 -12.461 1 98.81 349 ALA A N 1
ATOM 2886 C CA . ALA A 1 349 ? 6.914 -16.344 -11.695 1 98.81 349 ALA A CA 1
ATOM 2887 C C . ALA A 1 349 ? 8.312 -16.812 -11.336 1 98.81 349 ALA A C 1
ATOM 2889 O O . ALA A 1 349 ? 8.555 -17.25 -10.203 1 98.81 349 ALA A O 1
ATOM 2890 N N . ALA A 1 350 ? 9.211 -16.703 -12.266 1 98.81 350 ALA A N 1
ATOM 2891 C CA . ALA A 1 350 ? 10.578 -17.156 -12.055 1 98.81 350 ALA A CA 1
ATOM 2892 C C . ALA A 1 350 ? 11.32 -16.25 -11.094 1 98.81 350 ALA A C 1
ATOM 2894 O O . ALA A 1 350 ? 12.258 -16.672 -10.406 1 98.81 350 ALA A O 1
ATOM 2895 N N . CYS A 1 351 ? 10.914 -14.992 -10.977 1 98.75 351 CYS A N 1
ATOM 2896 C CA . CYS A 1 351 ? 11.656 -14.008 -10.195 1 98.75 351 CYS A CA 1
ATOM 2897 C C . CYS A 1 351 ? 10.93 -13.68 -8.891 1 98.75 351 CYS A C 1
ATOM 2899 O O . CYS A 1 351 ? 11.383 -12.852 -8.109 1 98.75 351 CYS A O 1
ATOM 2901 N N . HIS A 1 352 ? 9.789 -14.297 -8.586 1 98.69 352 HIS A N 1
ATOM 2902 C CA . HIS A 1 352 ? 8.93 -13.867 -7.496 1 98.69 352 HIS A CA 1
ATOM 2903 C C . HIS A 1 352 ? 9.656 -13.93 -6.156 1 98.69 352 HIS A C 1
ATOM 2905 O O . HIS A 1 352 ? 9.352 -13.148 -5.246 1 98.69 352 HIS A O 1
ATOM 2911 N N . ASP A 1 353 ? 10.625 -14.805 -6.008 1 98.31 353 ASP A N 1
ATOM 2912 C CA . ASP A 1 353 ? 11.398 -14.984 -4.789 1 98.31 353 ASP A CA 1
ATOM 2913 C C . ASP A 1 353 ? 12.891 -14.789 -5.055 1 98.31 353 ASP A C 1
ATOM 2915 O O . ASP A 1 353 ? 13.734 -15.391 -4.383 1 98.31 353 ASP A O 1
ATOM 2919 N N . TYR A 1 354 ? 13.227 -14.016 -6.09 1 98.5 354 TYR A N 1
ATOM 2920 C CA . TYR A 1 354 ? 14.609 -13.781 -6.469 1 98.5 354 TYR A CA 1
ATOM 2921 C C . TYR A 1 354 ? 15.414 -13.227 -5.293 1 98.5 354 TYR A C 1
ATOM 2923 O O . TYR A 1 354 ? 14.969 -12.297 -4.617 1 98.5 354 TYR A O 1
ATOM 2931 N N . ASP A 1 355 ? 16.594 -13.875 -4.945 1 98.19 355 ASP A N 1
ATOM 2932 C CA . ASP A 1 355 ? 17.531 -13.445 -3.91 1 98.19 355 ASP A CA 1
ATOM 2933 C C . ASP A 1 355 ? 16.906 -13.578 -2.52 1 98.19 355 ASP A C 1
ATOM 2935 O O . ASP A 1 355 ? 17.219 -12.797 -1.619 1 98.19 355 ASP A O 1
ATOM 2939 N N . HIS A 1 356 ? 16.062 -14.492 -2.34 1 98.38 356 HIS A N 1
ATOM 2940 C CA . HIS A 1 356 ? 15.422 -14.727 -1.054 1 98.38 356 HIS A CA 1
ATOM 2941 C C . HIS A 1 356 ? 16.438 -15.141 0.007 1 98.38 356 HIS A C 1
ATOM 2943 O O . HIS A 1 356 ? 17.266 -16.031 -0.226 1 98.38 356 HIS A O 1
ATOM 2949 N N . PRO A 1 357 ? 16.391 -14.586 1.175 1 97.69 357 PRO A N 1
ATOM 2950 C CA . PRO A 1 357 ? 17.422 -14.836 2.189 1 97.69 357 PRO A CA 1
ATOM 2951 C C . PRO A 1 357 ? 17.141 -16.094 3.004 1 97.69 357 PRO A C 1
ATOM 2953 O O . PRO A 1 357 ? 17.969 -16.516 3.807 1 97.69 357 PRO A O 1
ATOM 2956 N N . GLY A 1 358 ? 15.977 -16.672 2.861 1 97.69 358 GLY A N 1
ATOM 2957 C CA . GLY A 1 358 ? 15.664 -17.906 3.568 1 97.69 358 GLY A CA 1
ATOM 2958 C C . GLY A 1 358 ? 15.008 -17.672 4.914 1 97.69 358 GLY A C 1
ATOM 2959 O O . GLY A 1 358 ? 14.969 -18.578 5.754 1 97.69 358 GLY A O 1
ATOM 2960 N N . VAL A 1 359 ? 14.672 -16.438 5.184 1 96.5 359 VAL A N 1
ATOM 2961 C CA . VAL A 1 359 ? 13.898 -16.031 6.355 1 96.5 359 VAL A CA 1
ATOM 2962 C C . VAL A 1 359 ? 12.68 -15.219 5.918 1 96.5 359 VAL A C 1
ATOM 2964 O O . VAL A 1 359 ? 12.586 -14.805 4.762 1 96.5 359 VAL A O 1
ATOM 2967 N N . ASN A 1 360 ? 11.703 -15.109 6.816 1 93.75 360 ASN A N 1
ATOM 2968 C CA . ASN A 1 360 ? 10.484 -14.43 6.398 1 93.75 360 ASN A CA 1
ATOM 2969 C C . ASN A 1 360 ? 10.492 -12.953 6.793 1 93.75 360 ASN A C 1
ATOM 2971 O O . ASN A 1 360 ? 11.461 -12.477 7.383 1 93.75 360 ASN A O 1
ATOM 2975 N N . ASN A 1 361 ? 9.5 -12.188 6.406 1 93.44 361 ASN A N 1
ATOM 2976 C CA . ASN A 1 361 ? 9.398 -10.75 6.641 1 93.44 361 ASN A CA 1
ATOM 2977 C C . ASN A 1 361 ? 9.477 -10.422 8.133 1 93.44 361 ASN A C 1
ATOM 2979 O O . ASN A 1 361 ? 10.125 -9.453 8.523 1 93.44 361 ASN A O 1
ATOM 2983 N N . ALA A 1 362 ? 8.797 -11.195 9 1 89.69 362 ALA A N 1
ATOM 2984 C CA . ALA A 1 362 ? 8.781 -10.945 10.438 1 89.69 362 ALA A CA 1
ATOM 2985 C C . ALA A 1 362 ? 10.195 -10.961 11.016 1 89.69 362 ALA A C 1
ATOM 2987 O O . ALA A 1 362 ? 10.555 -10.102 11.812 1 89.69 362 ALA A O 1
ATOM 2988 N N . PHE A 1 363 ? 10.984 -11.93 10.602 1 93.62 363 PHE A N 1
ATOM 2989 C CA . PHE A 1 363 ? 12.359 -12.047 11.078 1 93.62 363 PHE A CA 1
ATOM 2990 C C . PHE A 1 363 ? 13.18 -10.828 10.664 1 93.62 363 PHE A C 1
ATOM 2992 O O . PHE A 1 363 ? 13.898 -10.25 11.484 1 93.62 363 PHE A O 1
ATOM 2999 N N . ILE A 1 364 ? 13.047 -10.445 9.422 1 94.69 364 ILE A N 1
ATOM 3000 C CA . ILE A 1 364 ? 13.82 -9.336 8.867 1 94.69 364 ILE A CA 1
ATOM 3001 C C . ILE A 1 364 ? 13.461 -8.039 9.586 1 94.69 364 ILE A C 1
ATOM 3003 O O . ILE A 1 364 ? 14.336 -7.246 9.93 1 94.69 364 ILE A O 1
ATOM 3007 N N . ILE A 1 365 ? 12.234 -7.809 9.852 1 92.19 365 ILE A N 1
ATOM 3008 C CA . ILE A 1 365 ? 11.75 -6.609 10.523 1 92.19 365 ILE A CA 1
ATOM 3009 C C . ILE A 1 365 ? 12.195 -6.625 11.984 1 92.19 365 ILE A C 1
ATOM 3011 O O . ILE A 1 365 ? 12.734 -5.633 12.492 1 92.19 365 ILE A O 1
ATOM 3015 N N . ASN A 1 366 ? 12.031 -7.781 12.672 1 88.94 366 ASN A N 1
ATOM 3016 C CA . ASN A 1 366 ? 12.336 -7.898 14.094 1 88.94 366 ASN A CA 1
ATOM 3017 C C . ASN A 1 366 ? 13.828 -7.762 14.367 1 88.94 366 ASN A C 1
ATOM 3019 O O . ASN A 1 366 ? 14.227 -7.387 15.469 1 88.94 366 ASN A O 1
ATOM 3023 N N . THR A 1 367 ? 14.641 -7.977 13.359 1 90.62 367 THR A N 1
ATOM 3024 C CA . THR A 1 367 ? 16.078 -7.891 13.531 1 90.62 367 THR A CA 1
ATOM 3025 C C . THR A 1 367 ? 16.609 -6.57 12.984 1 90.62 367 THR A C 1
ATOM 3027 O O . THR A 1 367 ? 17.828 -6.352 12.945 1 90.62 367 THR A O 1
ATOM 3030 N N . SER A 1 368 ? 15.727 -5.699 12.523 1 87.75 368 SER A N 1
ATOM 3031 C CA . SER A 1 368 ? 16.078 -4.406 11.953 1 87.75 368 SER A CA 1
ATOM 3032 C C . SER A 1 368 ? 17.141 -4.559 10.867 1 87.75 368 SER A C 1
ATOM 3034 O O . SER A 1 368 ? 18.125 -3.814 10.844 1 87.75 368 SER A O 1
ATOM 3036 N N . HIS A 1 369 ? 16.953 -5.648 10.094 1 91.25 369 HIS A N 1
ATOM 3037 C CA . HIS A 1 369 ? 17.859 -5.863 8.961 1 91.25 369 HIS A CA 1
ATOM 3038 C C . HIS A 1 369 ? 17.844 -4.668 8.008 1 91.25 369 HIS A C 1
ATOM 3040 O O . HIS A 1 369 ? 16.844 -3.953 7.926 1 91.25 369 HIS A O 1
ATOM 3046 N N . GLU A 1 370 ? 18.875 -4.48 7.305 1 93.94 370 GLU A N 1
ATOM 3047 C CA . GLU A 1 370 ? 19.016 -3.348 6.395 1 93.94 370 GLU A CA 1
ATOM 3048 C C . GLU A 1 370 ? 17.891 -3.328 5.359 1 93.94 370 GLU A C 1
ATOM 3050 O O . GLU A 1 370 ? 17.422 -2.258 4.965 1 93.94 370 GLU A O 1
ATOM 3055 N N . ILE A 1 371 ? 17.453 -4.461 4.91 1 95.12 371 ILE A N 1
ATOM 3056 C CA . ILE A 1 371 ? 16.406 -4.555 3.9 1 95.12 371 ILE A CA 1
ATOM 3057 C C . ILE A 1 371 ? 15.086 -4.039 4.477 1 95.12 371 ILE A C 1
ATOM 3059 O O . ILE A 1 371 ? 14.289 -3.424 3.764 1 95.12 371 ILE A O 1
ATOM 3063 N N . ALA A 1 372 ? 14.836 -4.32 5.762 1 94.62 372 ALA A N 1
ATOM 3064 C CA . ALA A 1 372 ? 13.633 -3.814 6.418 1 94.62 372 ALA A CA 1
ATOM 3065 C C . ALA A 1 372 ? 13.656 -2.291 6.508 1 94.62 372 ALA A C 1
ATOM 3067 O O . ALA A 1 372 ? 12.625 -1.636 6.336 1 94.62 372 ALA A O 1
ATOM 3068 N N . LEU A 1 373 ? 14.82 -1.734 6.773 1 94.38 373 LEU A N 1
ATOM 3069 C CA . LEU A 1 373 ? 14.977 -0.285 6.828 1 94.38 373 LEU A CA 1
ATOM 3070 C C . LEU A 1 373 ? 14.719 0.34 5.461 1 94.38 373 LEU A C 1
ATOM 3072 O O . LEU A 1 373 ? 14.102 1.404 5.363 1 94.38 373 LEU A O 1
ATOM 3076 N N . THR A 1 374 ? 15.117 -0.371 4.461 1 95.81 374 THR A N 1
ATOM 3077 C CA . THR A 1 374 ? 14.992 0.135 3.098 1 95.81 374 THR A CA 1
ATOM 3078 C C . THR A 1 374 ? 13.523 0.202 2.684 1 95.81 374 THR A C 1
ATOM 3080 O O . THR A 1 374 ? 13.086 1.193 2.098 1 95.81 374 THR A O 1
ATOM 3083 N N . TYR A 1 375 ? 12.82 -0.799 3.002 1 96.31 375 TYR A N 1
ATOM 3084 C CA . TYR A 1 375 ? 11.461 -0.885 2.475 1 96.31 375 TYR A CA 1
ATOM 3085 C C . TYR A 1 375 ? 10.438 -0.529 3.545 1 96.31 375 TYR A C 1
ATOM 3087 O O . TYR A 1 375 ? 9.242 -0.78 3.375 1 96.31 375 TYR A O 1
ATOM 3095 N N . ASN A 1 376 ? 10.953 -0.027 4.672 1 96.06 376 ASN A N 1
ATOM 3096 C CA . ASN A 1 376 ? 10.125 0.552 5.719 1 96.06 376 ASN A CA 1
ATOM 3097 C C . ASN A 1 376 ? 9.109 -0.458 6.254 1 96.06 376 ASN A C 1
ATOM 3099 O O . ASN A 1 376 ? 7.934 -0.134 6.422 1 96.06 376 ASN A O 1
ATOM 3103 N N . ASP A 1 377 ? 9.555 -1.729 6.352 1 92.69 377 ASP A N 1
ATOM 3104 C CA . ASP A 1 377 ? 8.828 -2.795 7.039 1 92.69 377 ASP A CA 1
ATOM 3105 C C . ASP A 1 377 ? 7.559 -3.176 6.281 1 92.69 377 ASP A C 1
ATOM 3107 O O . ASP A 1 377 ? 6.652 -3.791 6.848 1 92.69 377 ASP A O 1
ATOM 3111 N N . GLN A 1 378 ? 7.445 -2.715 5.016 1 90.75 378 GLN A N 1
ATOM 3112 C CA . GLN A 1 378 ? 6.266 -3.041 4.223 1 90.75 378 GLN A CA 1
ATOM 3113 C C . GLN A 1 378 ? 6.609 -4.02 3.102 1 90.75 378 GLN A C 1
ATOM 3115 O O . GLN A 1 378 ? 7.367 -3.68 2.189 1 90.75 378 GLN A O 1
ATOM 3120 N N . SER A 1 379 ? 5.949 -5.199 3.164 1 93.94 379 SER A N 1
ATOM 3121 C CA . SER A 1 379 ? 6.219 -6.188 2.125 1 93.94 379 SER A CA 1
ATOM 3122 C C . SER A 1 379 ? 7.699 -6.211 1.759 1 93.94 379 SER A C 1
ATOM 3124 O O . SER A 1 379 ? 8.055 -6.109 0.583 1 93.94 379 SER A O 1
ATOM 3126 N N . VAL A 1 380 ? 8.516 -6.426 2.771 1 96.12 380 VAL A N 1
ATOM 3127 C CA . VAL A 1 380 ? 9.953 -6.199 2.674 1 96.12 380 VAL A CA 1
ATOM 3128 C C . VAL A 1 380 ? 10.555 -7.121 1.614 1 96.12 380 VAL A C 1
ATOM 3130 O O . VAL A 1 380 ? 11.18 -6.656 0.661 1 96.12 380 VAL A O 1
ATOM 3133 N N . LEU A 1 381 ? 10.305 -8.383 1.665 1 97.44 381 LEU A N 1
ATOM 3134 C CA . LEU A 1 381 ? 10.93 -9.344 0.767 1 97.44 381 LEU A CA 1
ATOM 3135 C C . LEU A 1 381 ? 10.375 -9.203 -0.649 1 97.44 381 LEU A C 1
ATOM 3137 O O . LEU A 1 381 ? 11.141 -9.211 -1.618 1 97.44 381 LEU A O 1
ATOM 3141 N N . GLU A 1 382 ? 9.055 -9.031 -0.799 1 97.69 382 GLU A N 1
ATOM 3142 C CA . GLU A 1 382 ? 8.461 -8.914 -2.125 1 97.69 382 GLU A CA 1
ATOM 3143 C C . GLU A 1 382 ? 8.977 -7.676 -2.854 1 97.69 382 GLU A C 1
ATOM 3145 O O . GLU A 1 382 ? 9.25 -7.727 -4.055 1 97.69 382 GLU A O 1
ATOM 3150 N N . ASN A 1 383 ? 9.117 -6.59 -2.068 1 97.56 383 ASN A N 1
ATOM 3151 C CA . ASN A 1 383 ? 9.719 -5.402 -2.666 1 97.56 383 ASN A CA 1
ATOM 3152 C C . ASN A 1 383 ? 11.18 -5.645 -3.053 1 97.56 383 ASN A C 1
ATOM 3154 O O . ASN A 1 383 ? 11.633 -5.168 -4.094 1 97.56 383 ASN A O 1
ATOM 3158 N N . HIS A 1 384 ? 11.844 -6.309 -2.205 1 98.12 384 HIS A N 1
ATOM 3159 C CA . HIS A 1 384 ? 13.234 -6.637 -2.467 1 98.12 384 HIS A CA 1
ATOM 3160 C C . HIS A 1 384 ? 13.383 -7.477 -3.73 1 98.12 384 HIS A C 1
ATOM 3162 O O . HIS A 1 384 ? 14.234 -7.203 -4.574 1 98.12 384 HIS A O 1
ATOM 3168 N N . HIS A 1 385 ? 12.555 -8.508 -3.887 1 98.62 385 HIS A N 1
ATOM 3169 C CA . HIS A 1 385 ? 12.609 -9.375 -5.059 1 98.62 385 HIS A CA 1
ATOM 3170 C C . HIS A 1 385 ? 12.359 -8.586 -6.34 1 98.62 385 HIS A C 1
ATOM 3172 O O . HIS A 1 385 ? 13.07 -8.75 -7.328 1 98.62 385 HIS A O 1
ATOM 3178 N N . ALA A 1 386 ? 11.336 -7.777 -6.324 1 98.31 386 ALA A N 1
ATOM 3179 C CA . ALA A 1 386 ? 11 -6.973 -7.496 1 98.31 386 ALA A CA 1
ATOM 3180 C C . ALA A 1 386 ? 12.141 -6.016 -7.848 1 98.31 386 ALA A C 1
ATOM 3182 O O . ALA A 1 386 ? 12.539 -5.918 -9.008 1 98.31 386 ALA A O 1
ATOM 3183 N N . SER A 1 387 ? 12.648 -5.324 -6.801 1 97.81 387 SER A N 1
ATOM 3184 C CA . SER A 1 387 ? 13.727 -4.367 -7.004 1 97.81 387 SER A CA 1
ATOM 3185 C C . SER A 1 387 ? 14.977 -5.043 -7.57 1 97.81 387 SER A C 1
ATOM 3187 O O . SER A 1 387 ? 15.57 -4.555 -8.531 1 97.81 387 SER A O 1
ATOM 3189 N N . LYS A 1 388 ? 15.359 -6.137 -7.008 1 97.88 388 LYS A N 1
ATOM 3190 C CA . LYS A 1 388 ? 16.562 -6.852 -7.453 1 97.88 388 LYS A CA 1
ATOM 3191 C C . LYS A 1 388 ? 16.391 -7.355 -8.883 1 97.88 388 LYS A C 1
ATOM 3193 O O . LYS A 1 388 ? 17.359 -7.379 -9.648 1 97.88 388 LYS A O 1
ATOM 3198 N N . THR A 1 389 ? 15.203 -7.801 -9.219 1 98.12 389 THR A N 1
ATOM 3199 C CA . THR A 1 389 ? 14.938 -8.242 -10.578 1 98.12 389 THR A CA 1
ATOM 3200 C C . THR A 1 389 ? 15.203 -7.117 -11.578 1 98.12 389 THR A C 1
ATOM 3202 O O . THR A 1 389 ? 15.898 -7.316 -12.57 1 98.12 389 THR A O 1
ATOM 3205 N N . PHE A 1 390 ? 14.75 -5.973 -11.32 1 97.44 390 PHE A N 1
ATOM 3206 C CA . PHE A 1 390 ? 14.867 -4.879 -12.273 1 97.44 390 PHE A CA 1
ATOM 3207 C C . PHE A 1 390 ? 16.266 -4.297 -12.266 1 97.44 390 PHE A C 1
ATOM 3209 O O . PHE A 1 390 ? 16.703 -3.699 -13.25 1 97.44 390 PHE A O 1
ATOM 3216 N N . GLN A 1 391 ? 16.984 -4.441 -11.18 1 96.31 391 GLN A N 1
ATOM 3217 C CA . GLN A 1 391 ? 18.375 -4.008 -11.141 1 96.31 391 GLN A CA 1
ATOM 3218 C C . GLN A 1 391 ? 19.234 -4.801 -12.133 1 96.31 391 GLN A C 1
ATOM 3220 O O . GLN A 1 391 ? 20.266 -4.32 -12.586 1 96.31 391 GLN A O 1
ATOM 3225 N N . LEU A 1 392 ? 18.812 -5.984 -12.438 1 97.19 392 LEU A N 1
ATOM 3226 C CA . LEU A 1 392 ? 19.531 -6.801 -13.414 1 97.19 392 LEU A CA 1
ATOM 3227 C C . LEU A 1 392 ? 19.594 -6.098 -14.766 1 97.19 392 LEU A C 1
ATOM 3229 O O . LEU A 1 392 ? 20.547 -6.297 -15.531 1 97.19 392 LEU A O 1
ATOM 3233 N N . PHE A 1 393 ? 18.609 -5.285 -15.078 1 96.06 393 PHE A N 1
ATOM 3234 C CA . PHE A 1 393 ? 18.516 -4.652 -16.391 1 96.06 393 PHE A CA 1
ATOM 3235 C C . PHE A 1 393 ? 19.5 -3.488 -16.5 1 96.06 393 PHE A C 1
ATOM 3237 O O . PHE A 1 393 ? 19.656 -2.912 -17.578 1 96.06 393 PHE A O 1
ATOM 3244 N N . ASN A 1 394 ? 20.172 -3.17 -15.359 1 94.12 394 ASN A N 1
ATOM 3245 C CA . ASN A 1 394 ? 21.234 -2.168 -15.422 1 94.12 394 ASN A CA 1
ATOM 3246 C C . ASN A 1 394 ? 22.438 -2.676 -16.219 1 94.12 394 ASN A C 1
ATOM 3248 O O . ASN A 1 394 ? 23.234 -1.882 -16.703 1 94.12 394 ASN A O 1
ATOM 3252 N N . ASP A 1 395 ? 22.609 -3.99 -16.266 1 96.12 395 ASP A N 1
ATOM 3253 C CA . ASP A 1 395 ? 23.625 -4.633 -17.109 1 96.12 395 ASP A CA 1
ATOM 3254 C C . ASP A 1 395 ? 23.094 -4.836 -18.531 1 96.12 395 ASP A C 1
ATOM 3256 O O . ASP A 1 395 ? 22.125 -5.582 -18.734 1 96.12 395 ASP A O 1
ATOM 3260 N N . GLN A 1 396 ? 23.766 -4.344 -19.469 1 95.94 396 GLN A N 1
ATOM 3261 C CA . GLN A 1 396 ? 23.328 -4.383 -20.859 1 95.94 396 GLN A CA 1
ATOM 3262 C C . GLN A 1 396 ? 23.234 -5.816 -21.375 1 95.94 396 GLN A C 1
ATOM 3264 O O . GLN A 1 396 ? 22.406 -6.121 -22.234 1 95.94 396 GLN A O 1
ATOM 3269 N N . ASN A 1 397 ? 24 -6.699 -20.797 1 97 397 ASN A N 1
ATOM 3270 C CA . ASN A 1 397 ? 24 -8.094 -21.234 1 97 397 ASN A CA 1
ATOM 3271 C C . ASN A 1 397 ? 22.859 -8.883 -20.609 1 97 397 ASN A C 1
ATOM 3273 O O . ASN A 1 397 ? 22.656 -10.055 -20.938 1 97 397 ASN A O 1
ATOM 3277 N N . LEU A 1 398 ? 22.047 -8.188 -19.766 1 98.12 398 LEU A N 1
ATOM 3278 C CA . LEU A 1 398 ? 20.938 -8.852 -19.094 1 98.12 398 LEU A CA 1
ATOM 3279 C C . LEU A 1 398 ? 19.625 -8.125 -19.375 1 98.12 398 LEU A C 1
ATOM 3281 O O . LEU A 1 398 ? 18.562 -8.586 -18.984 1 98.12 398 LEU A O 1
ATOM 3285 N N . ASP A 1 399 ? 19.719 -7.027 -20.078 1 97.81 399 ASP A N 1
ATOM 3286 C CA . ASP A 1 399 ? 18.562 -6.168 -20.25 1 97.81 399 ASP A CA 1
ATOM 3287 C C . ASP A 1 399 ? 17.672 -6.68 -21.391 1 97.81 399 ASP A C 1
ATOM 3289 O O . ASP A 1 399 ? 17.812 -6.242 -22.531 1 97.81 399 ASP A O 1
ATOM 3293 N N . ILE A 1 400 ? 16.688 -7.418 -21.078 1 97.69 400 ILE A N 1
ATOM 3294 C CA . ILE A 1 400 ? 15.797 -8.008 -22.062 1 97.69 400 ILE A CA 1
ATOM 3295 C C . ILE A 1 400 ? 14.805 -6.961 -22.562 1 97.69 400 ILE A C 1
ATOM 3297 O O . ILE A 1 400 ? 14.055 -7.211 -23.516 1 97.69 400 ILE A O 1
ATOM 3301 N N . THR A 1 401 ? 14.781 -5.773 -21.938 1 96.44 401 THR A N 1
ATOM 3302 C CA . THR A 1 401 ? 13.797 -4.75 -22.266 1 96.44 401 THR A CA 1
ATOM 3303 C C . THR A 1 401 ? 14.406 -3.695 -23.188 1 96.44 401 THR A C 1
ATOM 3305 O O . THR A 1 401 ? 13.773 -2.684 -23.484 1 96.44 401 THR A O 1
ATOM 3308 N N . ALA A 1 402 ? 15.578 -3.924 -23.609 1 95.31 402 ALA A N 1
ATOM 3309 C CA . ALA A 1 402 ? 16.344 -2.932 -24.375 1 95.31 402 ALA A CA 1
ATOM 3310 C C . ALA A 1 402 ? 15.578 -2.488 -25.609 1 95.31 402 ALA A C 1
ATOM 3312 O O . ALA A 1 402 ? 15.664 -1.33 -26.031 1 95.31 402 ALA A O 1
ATOM 3313 N N . ASN A 1 403 ? 14.82 -3.439 -26.219 1 94.94 403 ASN A N 1
ATOM 3314 C CA . ASN A 1 403 ? 14.133 -3.125 -27.469 1 94.94 403 ASN A CA 1
ATOM 3315 C C . ASN A 1 403 ? 12.656 -2.805 -27.234 1 94.94 403 ASN A C 1
ATOM 3317 O O . ASN A 1 403 ? 11.891 -2.662 -28.188 1 94.94 403 ASN A O 1
ATOM 3321 N N . PHE A 1 404 ? 12.227 -2.711 -25.969 1 94.81 404 PHE A N 1
ATOM 3322 C CA . PHE A 1 404 ? 10.844 -2.361 -25.656 1 94.81 404 PHE A CA 1
ATOM 3323 C C . PHE A 1 404 ? 10.586 -0.884 -25.938 1 94.81 404 PHE A C 1
ATOM 3325 O O . PHE A 1 404 ? 11.453 -0.044 -25.688 1 94.81 404 PHE A O 1
ATOM 3332 N N . THR A 1 405 ? 9.422 -0.619 -26.5 1 92.06 405 THR A N 1
ATOM 3333 C CA . THR A 1 405 ? 8.969 0.767 -26.484 1 92.06 405 THR A CA 1
ATOM 3334 C C . THR A 1 405 ? 8.75 1.244 -25.047 1 92.06 405 THR A C 1
ATOM 3336 O O . THR A 1 405 ? 8.727 0.438 -24.109 1 92.06 405 THR A O 1
ATOM 3339 N N . LYS A 1 406 ? 8.617 2.523 -24.844 1 87.88 406 LYS A N 1
ATOM 3340 C CA . LYS A 1 406 ? 8.367 3.09 -23.531 1 87.88 406 LYS A CA 1
ATOM 3341 C C . LYS A 1 406 ? 7.094 2.521 -22.906 1 87.88 406 LYS A C 1
ATOM 3343 O O . LYS A 1 406 ? 7.051 2.232 -21.719 1 87.88 406 LYS A O 1
ATOM 3348 N N . GLU A 1 407 ? 6.133 2.363 -23.75 1 88.06 407 GLU A N 1
ATOM 3349 C CA . GLU A 1 407 ? 4.852 1.835 -23.281 1 88.06 407 GLU A CA 1
ATOM 3350 C C . GLU A 1 407 ? 4.973 0.364 -22.891 1 88.06 407 GLU A C 1
ATOM 3352 O O . GLU A 1 407 ? 4.406 -0.065 -21.891 1 88.06 407 GLU A O 1
ATOM 3357 N N . GLN A 1 408 ? 5.676 -0.346 -23.672 1 92.88 408 GLN A N 1
ATOM 3358 C CA . GLN A 1 408 ? 5.898 -1.758 -23.375 1 92.88 408 GLN A CA 1
ATOM 3359 C C . GLN A 1 408 ? 6.668 -1.934 -22.062 1 92.88 408 GLN A C 1
ATOM 3361 O O . GLN A 1 408 ? 6.328 -2.793 -21.25 1 92.88 408 GLN A O 1
ATOM 3366 N N . TYR A 1 409 ? 7.68 -1.159 -21.922 1 94.62 409 TYR A N 1
ATOM 3367 C CA . TYR A 1 409 ? 8.477 -1.238 -20.703 1 94.62 409 TYR A CA 1
ATOM 3368 C C . TYR A 1 409 ? 7.621 -0.924 -19.484 1 94.62 409 TYR A C 1
ATOM 3370 O O . TYR A 1 409 ? 7.699 -1.623 -18.469 1 94.62 409 TYR A O 1
ATOM 3378 N N . ARG A 1 410 ? 6.875 0.113 -19.594 1 92 410 ARG A N 1
ATOM 3379 C CA . ARG A 1 410 ? 6.016 0.508 -18.484 1 92 410 ARG A CA 1
ATOM 3380 C C . ARG A 1 410 ? 5.043 -0.607 -18.125 1 92 410 ARG A C 1
ATOM 3382 O O . ARG A 1 410 ? 4.875 -0.936 -16.953 1 92 410 ARG A O 1
ATOM 3389 N N . SER A 1 411 ? 4.406 -1.135 -19.094 1 93.75 411 SER A N 1
ATOM 3390 C CA . SER A 1 411 ? 3.449 -2.215 -18.875 1 93.75 411 SER A CA 1
ATOM 3391 C C . SER A 1 411 ? 4.125 -3.438 -18.266 1 93.75 411 SER A C 1
ATOM 3393 O O . SER A 1 411 ? 3.602 -4.039 -17.328 1 93.75 411 SER A O 1
ATOM 3395 N N . PHE A 1 412 ? 5.27 -3.773 -18.891 1 96.88 412 PHE A N 1
ATOM 3396 C CA . PHE A 1 412 ? 6.055 -4.898 -18.391 1 96.88 412 PHE A CA 1
ATOM 3397 C C . PHE A 1 412 ? 6.418 -4.695 -16.922 1 96.88 412 PHE A C 1
ATOM 3399 O O . PHE A 1 412 ? 6.191 -5.578 -16.094 1 96.88 412 PHE A O 1
ATOM 3406 N N . ARG A 1 413 ? 6.957 -3.539 -16.594 1 96.69 413 ARG A N 1
ATOM 3407 C CA . ARG A 1 413 ? 7.418 -3.227 -15.242 1 96.69 413 ARG A CA 1
ATOM 3408 C C . ARG A 1 413 ? 6.258 -3.227 -14.258 1 96.69 413 ARG A C 1
ATOM 3410 O O . ARG A 1 413 ? 6.352 -3.824 -13.18 1 96.69 413 ARG A O 1
ATOM 3417 N N . GLU A 1 414 ? 5.195 -2.602 -14.594 1 95.62 414 GLU A N 1
ATOM 3418 C CA . GLU A 1 414 ? 4.023 -2.533 -13.727 1 95.62 414 GLU A CA 1
ATOM 3419 C C . GLU A 1 414 ? 3.475 -3.924 -13.43 1 95.62 414 GLU A C 1
ATOM 3421 O O . GLU A 1 414 ? 3.129 -4.23 -12.281 1 95.62 414 GLU A O 1
ATOM 3426 N N . MET A 1 415 ? 3.402 -4.703 -14.43 1 97.12 415 MET A N 1
ATOM 3427 C CA . MET A 1 415 ? 2.846 -6.047 -14.266 1 97.12 415 MET A CA 1
ATOM 3428 C C . MET A 1 415 ? 3.766 -6.918 -13.422 1 97.12 415 MET A C 1
ATOM 3430 O O . MET A 1 415 ? 3.301 -7.637 -12.531 1 97.12 415 MET A O 1
ATOM 3434 N N . VAL A 1 416 ? 5.039 -6.848 -13.703 1 98.5 416 VAL A N 1
ATOM 3435 C CA . VAL A 1 416 ? 5.996 -7.645 -12.945 1 98.5 416 VAL A CA 1
ATOM 3436 C C . VAL A 1 416 ? 5.926 -7.262 -11.469 1 98.5 416 VAL A C 1
ATOM 3438 O O . VAL A 1 416 ? 5.859 -8.133 -10.594 1 98.5 416 VAL A O 1
ATOM 3441 N N . ILE A 1 417 ? 5.945 -6.008 -11.195 1 97.88 417 ILE A N 1
ATOM 3442 C CA . ILE A 1 417 ? 5.902 -5.527 -9.82 1 97.88 417 ILE A CA 1
ATOM 3443 C C . ILE A 1 417 ? 4.609 -5.996 -9.156 1 97.88 417 ILE A C 1
ATOM 3445 O O . ILE A 1 417 ? 4.633 -6.512 -8.039 1 97.88 417 ILE A O 1
ATOM 3449 N N . SER A 1 418 ? 3.514 -5.84 -9.852 1 97.12 418 SER A N 1
ATOM 3450 C CA . SER A 1 418 ? 2.217 -6.219 -9.305 1 97.12 418 SER A CA 1
ATOM 3451 C C . SER A 1 418 ? 2.178 -7.703 -8.961 1 97.12 418 SER A C 1
ATOM 3453 O O . SER A 1 418 ? 1.715 -8.086 -7.883 1 97.12 418 SER A O 1
ATOM 3455 N N . ILE A 1 419 ? 2.674 -8.508 -9.844 1 98.38 419 ILE A N 1
ATOM 3456 C CA . ILE A 1 419 ? 2.65 -9.953 -9.656 1 98.38 419 ILE A CA 1
ATOM 3457 C C . ILE A 1 419 ? 3.512 -10.336 -8.461 1 98.38 419 ILE A C 1
ATOM 3459 O O . ILE A 1 419 ? 3.066 -11.07 -7.574 1 98.38 419 ILE A O 1
ATOM 3463 N N . ILE A 1 420 ? 4.684 -9.836 -8.406 1 98.62 420 ILE A N 1
ATOM 3464 C CA . ILE A 1 420 ? 5.605 -10.203 -7.34 1 98.62 420 ILE A CA 1
ATOM 3465 C C . ILE A 1 420 ? 5.066 -9.719 -5.996 1 98.62 420 ILE A C 1
ATOM 3467 O O . ILE A 1 420 ? 5.086 -10.453 -5.008 1 98.62 420 ILE A O 1
ATOM 3471 N N . LEU A 1 421 ? 4.562 -8.547 -5.957 1 97.19 421 LEU A N 1
ATOM 3472 C CA . LEU A 1 421 ? 4.02 -8.008 -4.711 1 97.19 421 LEU A CA 1
ATOM 3473 C C . LEU A 1 421 ? 2.787 -8.797 -4.273 1 97.19 421 LEU A C 1
ATOM 3475 O O . LEU A 1 421 ? 2.484 -8.867 -3.08 1 97.19 421 LEU A O 1
ATOM 3479 N N . SER A 1 422 ? 2.094 -9.414 -5.18 1 95.44 422 SER A N 1
ATOM 3480 C CA . SER A 1 422 ? 0.88 -10.156 -4.855 1 95.44 422 SER A CA 1
ATOM 3481 C C . SER A 1 422 ? 1.205 -11.461 -4.141 1 95.44 422 SER A C 1
ATOM 3483 O O . SER A 1 422 ? 0.321 -12.094 -3.561 1 95.44 422 SER A O 1
ATOM 3485 N N . THR A 1 423 ? 2.436 -11.82 -4.148 1 96.44 423 THR A N 1
ATOM 3486 C CA . THR A 1 423 ? 2.816 -13.07 -3.504 1 96.44 423 THR A CA 1
ATOM 3487 C C . THR A 1 423 ? 3.068 -12.859 -2.014 1 96.44 423 THR A C 1
ATOM 3489 O O . THR A 1 423 ? 3.418 -13.797 -1.297 1 96.44 423 THR A O 1
ATOM 3492 N N . ASP A 1 424 ? 2.891 -11.664 -1.582 1 93 424 ASP A N 1
ATOM 3493 C CA . ASP A 1 424 ? 2.98 -11.359 -0.157 1 93 424 ASP A CA 1
ATOM 3494 C C . ASP A 1 424 ? 1.794 -11.945 0.604 1 93 424 ASP A C 1
ATOM 3496 O O . ASP A 1 424 ? 0.643 -11.594 0.34 1 93 424 ASP A O 1
ATOM 3500 N N . MET A 1 425 ? 2.09 -12.758 1.564 1 88 425 MET A N 1
ATOM 3501 C CA . MET A 1 425 ? 1.051 -13.406 2.352 1 88 425 MET A CA 1
ATOM 3502 C C . MET A 1 425 ? 0.278 -12.391 3.186 1 88 425 MET A C 1
ATOM 3504 O O . MET A 1 425 ? -0.871 -12.641 3.561 1 88 425 MET A O 1
ATOM 3508 N N . ALA A 1 426 ? 0.915 -11.273 3.434 1 82.06 426 ALA A N 1
ATOM 3509 C CA . ALA A 1 426 ? 0.255 -10.234 4.219 1 82.06 426 ALA A CA 1
ATOM 3510 C C . ALA A 1 426 ? -0.984 -9.703 3.498 1 82.06 426 ALA A C 1
ATOM 3512 O O . ALA A 1 426 ? -1.916 -9.211 4.137 1 82.06 426 ALA A O 1
ATOM 3513 N N . LYS A 1 427 ? -0.984 -9.891 2.234 1 82.88 427 LYS A N 1
ATOM 3514 C CA . LYS A 1 427 ? -2.084 -9.367 1.432 1 82.88 427 LYS A CA 1
ATOM 3515 C C . LYS A 1 427 ? -3.035 -10.477 1.003 1 82.88 427 LYS A C 1
ATOM 3517 O O . LYS A 1 427 ? -4.027 -10.227 0.315 1 82.88 427 LYS A O 1
ATOM 3522 N N . HIS A 1 428 ? -2.812 -11.648 1.395 1 85.5 428 HIS A N 1
ATOM 3523 C CA . HIS A 1 428 ? -3.541 -12.828 0.946 1 85.5 428 HIS A CA 1
ATOM 3524 C C . HIS A 1 428 ? -5.047 -12.648 1.123 1 85.5 428 HIS A C 1
ATOM 3526 O O . HIS A 1 428 ? -5.805 -12.734 0.155 1 85.5 428 HIS A O 1
ATOM 3532 N N . PHE A 1 429 ? -5.465 -12.32 2.295 1 75.19 429 PHE A N 1
ATOM 3533 C CA . PHE A 1 429 ? -6.887 -12.273 2.609 1 75.19 429 PHE A CA 1
ATOM 3534 C C . PHE A 1 429 ? -7.547 -11.062 1.96 1 75.19 429 PHE A C 1
ATOM 3536 O O . PHE A 1 429 ? -8.656 -11.164 1.431 1 75.19 429 PHE A O 1
ATOM 3543 N N . SER A 1 430 ? -6.855 -9.961 2.047 1 76.12 430 SER A N 1
ATOM 3544 C CA . SER A 1 430 ? -7.395 -8.75 1.434 1 76.12 430 SER A CA 1
ATOM 3545 C C . SER A 1 430 ? -7.559 -8.922 -0.073 1 76.12 430 SER A C 1
ATOM 3547 O O . SER A 1 430 ? -8.562 -8.508 -0.646 1 76.12 430 SER A O 1
ATOM 3549 N N . ASP A 1 431 ? -6.605 -9.531 -0.705 1 83.25 431 ASP A N 1
ATOM 3550 C CA . ASP A 1 431 ? -6.641 -9.695 -2.154 1 83.25 431 ASP A CA 1
ATOM 3551 C C . ASP A 1 431 ? -7.734 -10.68 -2.568 1 83.25 431 ASP A C 1
ATOM 3553 O O . ASP A 1 431 ? -8.383 -10.5 -3.602 1 83.25 431 ASP A O 1
ATOM 3557 N N . ILE A 1 432 ? -7.895 -11.672 -1.807 1 81.88 432 ILE A N 1
ATOM 3558 C CA . ILE A 1 432 ? -8.961 -12.633 -2.078 1 81.88 432 ILE A CA 1
ATOM 3559 C C . ILE A 1 432 ? -10.32 -11.953 -1.945 1 81.88 432 ILE A C 1
ATOM 3561 O O . ILE A 1 432 ? -11.211 -12.164 -2.771 1 81.88 432 ILE A O 1
ATOM 3565 N N . ALA A 1 433 ? -10.438 -11.164 -0.89 1 73.44 433 ALA A N 1
ATOM 3566 C CA . ALA A 1 433 ? -11.688 -10.445 -0.657 1 73.44 433 ALA A CA 1
ATOM 3567 C C . ALA A 1 433 ? -12 -9.508 -1.816 1 73.44 433 ALA A C 1
ATOM 3569 O O . ALA A 1 433 ? -13.148 -9.43 -2.268 1 73.44 433 ALA A O 1
ATOM 3570 N N . LYS A 1 434 ? -11.016 -8.812 -2.26 1 76.56 434 LYS A N 1
ATOM 3571 C CA . LYS A 1 434 ? -11.188 -7.895 -3.385 1 76.56 434 LYS A CA 1
ATOM 3572 C C . LYS A 1 434 ? -11.625 -8.641 -4.641 1 76.56 434 LYS A C 1
ATOM 3574 O O . LYS A 1 434 ? -12.516 -8.188 -5.359 1 76.56 434 LYS A O 1
ATOM 3579 N N . LEU A 1 435 ? -10.953 -9.734 -4.926 1 83.25 435 LEU A N 1
ATOM 3580 C CA . LEU A 1 435 ? -11.289 -10.523 -6.109 1 83.25 435 LEU A CA 1
ATOM 3581 C C . LEU A 1 435 ? -12.711 -11.047 -6.023 1 83.25 435 LEU A C 1
ATOM 3583 O O . LEU A 1 435 ? -13.461 -11 -7.008 1 83.25 435 LEU A O 1
ATOM 3587 N N . LYS A 1 436 ? -13.062 -11.531 -4.891 1 74.94 436 LYS A N 1
ATOM 3588 C CA . LYS A 1 436 ? -14.414 -12.055 -4.695 1 74.94 436 LYS A CA 1
ATOM 3589 C C . LYS A 1 436 ? -15.469 -10.984 -4.949 1 74.94 436 LYS A C 1
ATOM 3591 O O . LYS A 1 436 ? -16.516 -11.258 -5.539 1 74.94 436 LYS A O 1
ATOM 3596 N N . SER A 1 437 ? -15.148 -9.844 -4.422 1 70.25 437 SER A N 1
ATOM 3597 C CA . SER A 1 437 ? -16.062 -8.727 -4.633 1 70.25 437 SER A CA 1
ATOM 3598 C C . SER A 1 437 ? -16.234 -8.422 -6.117 1 70.25 437 SER A C 1
ATOM 3600 O O . SER A 1 437 ? -17.344 -8.148 -6.578 1 70.25 437 SER A O 1
ATOM 3602 N N . ARG A 1 438 ? -15.164 -8.508 -6.848 1 75.81 438 ARG A N 1
ATOM 3603 C CA . ARG A 1 438 ? -15.211 -8.211 -8.273 1 75.81 438 ARG A CA 1
ATOM 3604 C C . ARG A 1 438 ? -15.961 -9.305 -9.031 1 75.81 438 ARG A C 1
ATOM 3606 O O . ARG A 1 438 ? -16.719 -9.016 -9.961 1 75.81 438 ARG A O 1
ATOM 3613 N N . LEU A 1 439 ? -15.719 -10.516 -8.711 1 76.44 439 LEU A N 1
ATOM 3614 C CA . LEU A 1 439 ? -16.312 -11.656 -9.383 1 76.44 439 LEU A CA 1
ATOM 3615 C C . LEU A 1 439 ? -17.844 -11.625 -9.258 1 76.44 439 LEU A C 1
ATOM 3617 O O . LEU A 1 439 ? -18.547 -12.164 -10.109 1 76.44 439 LEU A O 1
ATOM 3621 N N . GLY A 1 440 ? -18.312 -10.938 -8.281 1 64.06 440 GLY A N 1
ATOM 3622 C CA . GLY A 1 440 ? -19.734 -10.891 -8.031 1 64.06 440 GLY A CA 1
ATOM 3623 C C . GLY A 1 440 ? -20.438 -9.766 -8.766 1 64.06 440 GLY A C 1
ATOM 3624 O O . GLY A 1 440 ? -21.672 -9.633 -8.688 1 64.06 440 GLY A O 1
ATOM 3625 N N . THR A 1 441 ? -19.688 -9.055 -9.477 1 62.78 441 THR A N 1
ATOM 3626 C CA . THR A 1 441 ? -20.281 -7.902 -10.141 1 62.78 441 THR A CA 1
ATOM 3627 C C . THR A 1 441 ? -20.531 -8.195 -11.617 1 62.78 441 THR A C 1
ATOM 3629 O O . THR A 1 441 ? -19.844 -9.039 -12.211 1 62.78 441 THR A O 1
ATOM 3632 N N . ASP A 1 442 ? -21.5 -7.422 -12.164 1 60.88 442 ASP A N 1
ATOM 3633 C CA . ASP A 1 442 ? -21.891 -7.648 -13.555 1 60.88 442 ASP A CA 1
ATOM 3634 C C . ASP A 1 442 ? -20.844 -7.098 -14.516 1 60.88 442 ASP A C 1
ATOM 3636 O O . ASP A 1 442 ? -20.719 -7.574 -15.648 1 60.88 442 ASP A O 1
ATOM 3640 N N . ASP A 1 443 ? -20.094 -6.16 -14.109 1 66.75 443 ASP A N 1
ATOM 3641 C CA . ASP A 1 443 ? -19.141 -5.535 -15.008 1 66.75 443 ASP A CA 1
ATOM 3642 C C . ASP A 1 443 ? -17.766 -6.195 -14.891 1 66.75 443 ASP A C 1
ATOM 3644 O O . ASP A 1 443 ? -16.766 -5.664 -15.383 1 66.75 443 ASP A O 1
ATOM 3648 N N . TYR A 1 444 ? -17.75 -7.312 -14.172 1 79.5 444 TYR A N 1
ATOM 3649 C CA . TYR A 1 444 ? -16.531 -8.094 -14.109 1 79.5 444 TYR A CA 1
ATOM 3650 C C . TYR A 1 444 ? -16.031 -8.438 -15.508 1 79.5 444 TYR A C 1
ATOM 3652 O O . TYR A 1 444 ? -16.797 -8.906 -16.359 1 79.5 444 TYR A O 1
ATOM 3660 N N . ASP A 1 445 ? -14.688 -8.062 -15.75 1 87.56 445 ASP A N 1
ATOM 3661 C CA . ASP A 1 445 ? -14.109 -8.25 -17.078 1 87.56 445 ASP A CA 1
ATOM 3662 C C . ASP A 1 445 ? -12.688 -8.797 -16.984 1 87.56 445 ASP A C 1
ATOM 3664 O O . ASP A 1 445 ? -11.727 -8.031 -16.859 1 87.56 445 ASP A O 1
ATOM 3668 N N . ILE A 1 446 ? -12.516 -10.07 -17.094 1 93 446 ILE A N 1
ATOM 3669 C CA . ILE A 1 446 ? -11.25 -10.766 -16.938 1 93 446 ILE A CA 1
ATOM 3670 C C . ILE A 1 446 ? -10.336 -10.469 -18.125 1 93 446 ILE A C 1
ATOM 3672 O O . ILE A 1 446 ? -9.125 -10.656 -18.047 1 93 446 ILE A O 1
ATOM 3676 N N . LYS A 1 447 ? -10.852 -10.055 -19.219 1 92.94 447 LYS A N 1
ATOM 3677 C CA . LYS A 1 447 ? -10.07 -9.742 -20.406 1 92.94 447 LYS A CA 1
ATOM 3678 C C . LYS A 1 447 ? -9.648 -8.273 -20.422 1 92.94 447 LYS A C 1
ATOM 3680 O O . LYS A 1 447 ? -8.812 -7.871 -21.234 1 92.94 447 LYS A O 1
ATOM 3685 N N . GLY A 1 448 ? -10.188 -7.566 -19.484 1 89.69 448 GLY A N 1
ATOM 3686 C CA . GLY A 1 448 ? -9.93 -6.137 -19.438 1 89.69 448 GLY A CA 1
ATOM 3687 C C . GLY A 1 448 ? -9.477 -5.656 -18.062 1 89.69 448 GLY A C 1
ATOM 3688 O O . GLY A 1 448 ? -8.406 -6.031 -17.594 1 89.69 448 GLY A O 1
ATOM 3689 N N . LYS A 1 449 ? -10.328 -5.031 -17.391 1 83 449 LYS A N 1
ATOM 3690 C CA . LYS A 1 449 ? -9.969 -4.285 -16.188 1 83 449 LYS A CA 1
ATOM 3691 C C . LYS A 1 449 ? -9.625 -5.227 -15.039 1 83 449 LYS A C 1
ATOM 3693 O O . LYS A 1 449 ? -8.891 -4.852 -14.125 1 83 449 LYS A O 1
ATOM 3698 N N . ASP A 1 450 ? -10.117 -6.477 -15.055 1 88.88 450 ASP A N 1
ATOM 3699 C CA . ASP A 1 450 ? -9.875 -7.391 -13.945 1 88.88 450 ASP A CA 1
ATOM 3700 C C . ASP A 1 450 ? -8.766 -8.383 -14.281 1 88.88 450 ASP A C 1
ATOM 3702 O O . ASP A 1 450 ? -8.422 -9.242 -13.461 1 88.88 450 ASP A O 1
ATOM 3706 N N . LYS A 1 451 ? -8.172 -8.234 -15.43 1 94.81 451 LYS A N 1
ATOM 3707 C CA . LYS A 1 451 ? -7.18 -9.18 -15.93 1 94.81 451 LYS A CA 1
ATOM 3708 C C . LYS A 1 451 ? -5.988 -9.281 -14.977 1 94.81 451 LYS A C 1
ATOM 3710 O O . LYS A 1 451 ? -5.586 -10.375 -14.594 1 94.81 451 LYS A O 1
ATOM 3715 N N . GLN A 1 452 ? -5.441 -8.117 -14.602 1 95.19 452 GLN A N 1
ATOM 3716 C CA . GLN A 1 452 ? -4.254 -8.086 -13.75 1 95.19 452 GLN A CA 1
ATOM 3717 C C . GLN A 1 452 ? -4.527 -8.734 -12.398 1 95.19 452 GLN A C 1
ATOM 3719 O O . GLN A 1 452 ? -3.688 -9.477 -11.875 1 95.19 452 GLN A O 1
ATOM 3724 N N . MET A 1 453 ? -5.621 -8.438 -11.859 1 93.94 453 MET A N 1
ATOM 3725 C CA . MET A 1 453 ? -5.98 -9 -10.562 1 93.94 453 MET A CA 1
ATOM 3726 C C . MET A 1 453 ? -6.051 -10.516 -10.625 1 93.94 453 MET A C 1
ATOM 3728 O O . MET A 1 453 ? -5.609 -11.203 -9.703 1 93.94 453 MET A O 1
ATOM 3732 N N . CYS A 1 454 ? -6.586 -11.008 -11.656 1 96.5 454 CYS A N 1
ATOM 3733 C CA . CYS A 1 454 ? -6.68 -12.453 -11.828 1 96.5 454 CYS A CA 1
ATOM 3734 C C . CYS A 1 454 ? -5.301 -13.07 -12.023 1 96.5 454 CYS A C 1
ATOM 3736 O O . CYS A 1 454 ? -5 -14.125 -11.461 1 96.5 454 CYS A O 1
ATOM 3738 N N . ILE A 1 455 ? -4.492 -12.406 -12.836 1 98.31 455 ILE A N 1
ATOM 3739 C CA . ILE A 1 455 ? -3.125 -12.875 -13.047 1 98.31 455 ILE A CA 1
ATOM 3740 C C . ILE A 1 455 ? -2.389 -12.93 -11.711 1 98.31 455 ILE A C 1
ATOM 3742 O O . ILE A 1 455 ? -1.75 -13.93 -11.383 1 98.31 455 ILE A O 1
ATOM 3746 N N . ASP A 1 456 ? -2.5 -11.836 -10.922 1 98.12 456 ASP A N 1
ATOM 3747 C CA . ASP A 1 456 ? -1.86 -11.75 -9.617 1 98.12 456 ASP A CA 1
ATOM 3748 C C . ASP A 1 456 ? -2.285 -12.914 -8.719 1 98.12 456 ASP A C 1
ATOM 3750 O O . ASP A 1 456 ? -1.449 -13.531 -8.062 1 98.12 456 ASP A O 1
ATOM 3754 N N . THR A 1 457 ? -3.535 -13.188 -8.719 1 96.88 457 THR A N 1
ATOM 3755 C CA . THR A 1 457 ? -4.09 -14.227 -7.859 1 96.88 457 THR A CA 1
ATOM 3756 C C . THR A 1 457 ? -3.592 -15.602 -8.289 1 96.88 457 THR A C 1
ATOM 3758 O O . THR A 1 457 ? -3.289 -16.453 -7.441 1 96.88 457 THR A O 1
ATOM 3761 N N . ILE A 1 458 ? -3.545 -15.789 -9.523 1 98.12 458 ILE A N 1
ATOM 3762 C CA . ILE A 1 458 ? -3.102 -17.078 -10.039 1 98.12 458 ILE A CA 1
ATOM 3763 C C . ILE A 1 458 ? -1.65 -17.328 -9.641 1 98.12 458 ILE A C 1
ATOM 3765 O O . ILE A 1 458 ? -1.302 -18.422 -9.195 1 98.12 458 ILE A O 1
ATOM 3769 N N . ILE A 1 459 ? -0.798 -16.344 -9.789 1 98.62 459 ILE A N 1
ATOM 3770 C CA . ILE A 1 459 ? 0.604 -16.531 -9.43 1 98.62 459 ILE A CA 1
ATOM 3771 C C . ILE A 1 459 ? 0.736 -16.719 -7.922 1 98.62 459 ILE A C 1
ATOM 3773 O O . ILE A 1 459 ? 1.562 -17.5 -7.461 1 98.62 459 ILE A O 1
ATOM 3777 N N . HIS A 1 460 ? -0.037 -15.961 -7.191 1 97.94 460 HIS A N 1
ATOM 3778 C CA . HIS A 1 460 ? -0.076 -16.188 -5.754 1 97.94 460 HIS A CA 1
ATOM 3779 C C . HIS A 1 460 ? -0.449 -17.625 -5.43 1 97.94 460 HIS A C 1
ATOM 3781 O O . HIS A 1 460 ? 0.154 -18.25 -4.551 1 97.94 460 HIS A O 1
ATOM 3787 N N . ALA A 1 461 ? -1.433 -18.141 -6.133 1 98 461 ALA A N 1
ATOM 3788 C CA . ALA A 1 461 ? -1.854 -19.516 -5.953 1 98 461 ALA A CA 1
ATOM 3789 C C . ALA A 1 461 ? -0.734 -20.484 -6.328 1 98 461 ALA A C 1
ATOM 3791 O O . ALA A 1 461 ? -0.563 -21.531 -5.691 1 98 461 ALA A O 1
ATOM 3792 N N . CYS A 1 462 ? -0.012 -20.156 -7.375 1 98.62 462 CYS A N 1
ATOM 3793 C CA . CYS A 1 462 ? 1.126 -20.969 -7.781 1 98.62 462 CYS A CA 1
ATOM 3794 C C . CYS A 1 462 ? 2.17 -21.047 -6.672 1 98.62 462 CYS A C 1
ATOM 3796 O O . CYS A 1 462 ? 2.768 -22.094 -6.441 1 98.62 462 CYS A O 1
ATOM 3798 N N . ASP A 1 463 ? 2.377 -19.938 -6.016 1 98.19 463 ASP A N 1
ATOM 3799 C CA . ASP A 1 463 ? 3.379 -19.828 -4.961 1 98.19 463 ASP A CA 1
ATOM 3800 C C . ASP A 1 463 ? 3.021 -20.719 -3.77 1 98.19 463 ASP A C 1
ATOM 3802 O O . ASP A 1 463 ? 3.908 -21.219 -3.072 1 98.19 463 ASP A O 1
ATOM 3806 N N . VAL A 1 464 ? 1.732 -20.969 -3.527 1 96.88 464 VAL A N 1
ATOM 3807 C CA . VAL A 1 464 ? 1.298 -21.766 -2.391 1 96.88 464 VAL A CA 1
ATOM 3808 C C . VAL A 1 464 ? 0.653 -23.062 -2.887 1 96.88 464 VAL A C 1
ATOM 3810 O O . VAL A 1 464 ? -0.265 -23.594 -2.254 1 96.88 464 VAL A O 1
ATOM 3813 N N . SER A 1 465 ? 1.112 -23.656 -3.918 1 97.75 465 SER A N 1
ATOM 3814 C CA . SER A 1 465 ? 0.407 -24.703 -4.656 1 97.75 465 SER A CA 1
ATOM 3815 C C . SER A 1 465 ? 0.785 -26.094 -4.152 1 97.75 465 SER A C 1
ATOM 3817 O O . SER A 1 465 ? 0.314 -27.094 -4.684 1 97.75 465 SER A O 1
ATOM 3819 N N . ASN A 1 466 ? 1.588 -26.219 -3.166 1 97.38 466 ASN A N 1
ATOM 3820 C CA . ASN A 1 466 ? 2.068 -27.516 -2.74 1 97.38 466 ASN A CA 1
ATOM 3821 C C . ASN A 1 466 ? 0.913 -28.469 -2.416 1 97.38 466 ASN A C 1
ATOM 3823 O O . ASN A 1 466 ? 0.92 -29.625 -2.822 1 97.38 466 ASN A O 1
ATOM 3827 N N . PRO A 1 467 ? -0.114 -28.016 -1.756 1 97.31 467 PRO A N 1
ATOM 3828 C CA . PRO A 1 467 ? -1.197 -28.906 -1.347 1 97.31 467 PRO A CA 1
ATOM 3829 C C . PRO A 1 467 ? -1.989 -29.469 -2.531 1 97.31 467 PRO A C 1
ATOM 3831 O O . PRO A 1 467 ? -2.77 -30.406 -2.373 1 97.31 467 PRO A O 1
ATOM 3834 N N . VAL A 1 468 ? -1.875 -28.891 -3.672 1 96.62 468 VAL A N 1
ATOM 3835 C CA . VAL A 1 468 ? -2.656 -29.359 -4.816 1 96.62 468 VAL A CA 1
ATOM 3836 C C . VAL A 1 468 ? -1.831 -30.328 -5.648 1 96.62 468 VAL A C 1
ATOM 3838 O O . VAL A 1 468 ? -2.357 -30.984 -6.555 1 96.62 468 VAL A O 1
ATOM 3841 N N . LYS A 1 469 ? -0.579 -30.531 -5.285 1 97.31 469 LYS A N 1
ATOM 3842 C CA . LYS A 1 469 ? 0.318 -31.453 -5.992 1 97.31 469 LYS A CA 1
ATOM 3843 C C . LYS A 1 469 ? 0.141 -32.875 -5.504 1 97.31 469 LYS A C 1
ATOM 3845 O O . LYS A 1 469 ? -0.621 -33.125 -4.57 1 97.31 469 LYS A O 1
ATOM 3850 N N . THR A 1 470 ? 0.848 -33.844 -6.203 1 96.69 470 THR A N 1
ATOM 3851 C CA . THR A 1 470 ? 0.826 -35.219 -5.75 1 96.69 470 THR A CA 1
ATOM 3852 C C . THR A 1 470 ? 1.457 -35.344 -4.363 1 96.69 470 THR A C 1
ATOM 3854 O O . THR A 1 470 ? 2.297 -34.531 -3.984 1 96.69 470 THR A O 1
ATOM 3857 N N . TRP A 1 471 ? 1.062 -36.344 -3.627 1 97.44 471 TRP A N 1
ATOM 3858 C CA . TRP A 1 471 ? 1.491 -36.5 -2.242 1 97.44 471 TRP A CA 1
ATOM 3859 C C . TRP A 1 471 ? 3.014 -36.5 -2.143 1 97.44 471 TRP A C 1
ATOM 3861 O O . TRP A 1 471 ? 3.588 -35.875 -1.263 1 97.44 471 TRP A O 1
ATOM 3871 N N . ASN A 1 472 ? 3.67 -37.219 -3.041 1 96.25 472 ASN A N 1
ATOM 3872 C CA . ASN A 1 472 ? 5.121 -37.375 -2.994 1 96.25 472 ASN A CA 1
ATOM 3873 C C . ASN A 1 472 ? 5.816 -36 -3.135 1 96.25 472 ASN A C 1
ATOM 3875 O O . ASN A 1 472 ? 6.766 -35.719 -2.406 1 96.25 472 ASN A O 1
ATOM 3879 N N . VAL A 1 473 ? 5.359 -35.219 -4.055 1 97.69 473 VAL A N 1
ATOM 3880 C CA . VAL A 1 473 ? 5.922 -33.875 -4.273 1 97.69 473 VAL A CA 1
ATOM 3881 C C . VAL A 1 473 ? 5.578 -32.969 -3.102 1 97.69 473 VAL A C 1
ATOM 3883 O O . VAL A 1 473 ? 6.445 -32.281 -2.57 1 97.69 473 VAL A O 1
ATOM 3886 N N . TYR A 1 474 ? 4.328 -33.062 -2.607 1 98.25 474 TYR A N 1
ATOM 3887 C CA . TYR A 1 474 ? 3.836 -32.188 -1.53 1 98.25 474 TYR A CA 1
ATOM 3888 C C . TYR A 1 474 ? 4.582 -32.469 -0.23 1 98.25 474 TYR A C 1
ATOM 3890 O O . TYR A 1 474 ? 5.008 -31.547 0.46 1 98.25 474 TYR A O 1
ATOM 3898 N N . GLN A 1 475 ? 4.711 -33.688 0.097 1 97.69 475 GLN A N 1
ATOM 3899 C CA . GLN A 1 475 ? 5.355 -34.031 1.354 1 97.69 475 GLN A CA 1
ATOM 3900 C C . GLN A 1 475 ? 6.789 -33.531 1.41 1 97.69 475 GLN A C 1
ATOM 3902 O O . GLN A 1 475 ? 7.242 -33.031 2.453 1 97.69 475 GLN A O 1
ATOM 3907 N N . GLN A 1 476 ? 7.488 -33.594 0.302 1 97.88 476 GLN A N 1
ATOM 3908 C CA . GLN A 1 476 ? 8.859 -33.094 0.255 1 97.88 476 GLN A CA 1
ATOM 3909 C C . GLN A 1 476 ? 8.914 -31.594 0.437 1 97.88 476 GLN A C 1
ATOM 3911 O O . GLN A 1 476 ? 9.742 -31.078 1.196 1 97.88 476 GLN A O 1
ATOM 3916 N N . TRP A 1 477 ? 8.031 -30.891 -0.257 1 98.44 477 TRP A N 1
ATOM 3917 C CA . TRP A 1 477 ? 8 -29.438 -0.129 1 98.44 477 TRP A CA 1
ATOM 3918 C C . TRP A 1 477 ? 7.598 -29.031 1.283 1 98.44 477 TRP A C 1
ATOM 3920 O O . TRP A 1 477 ? 8.125 -28.047 1.826 1 98.44 477 TRP A O 1
ATOM 3930 N N . ALA A 1 478 ? 6.617 -29.75 1.907 1 97.94 478 ALA A N 1
ATOM 3931 C CA . ALA A 1 478 ? 6.172 -29.453 3.266 1 97.94 478 ALA A CA 1
ATOM 3932 C C . ALA A 1 478 ? 7.328 -29.547 4.258 1 97.94 478 ALA A C 1
ATOM 3934 O O . ALA A 1 478 ? 7.496 -28.688 5.117 1 97.94 478 ALA A O 1
ATOM 3935 N N . HIS A 1 479 ? 8.117 -30.547 4.082 1 97.56 479 HIS A N 1
ATOM 3936 C CA . HIS A 1 479 ? 9.258 -30.734 4.977 1 97.56 479 HIS A CA 1
ATOM 3937 C C . HIS A 1 479 ? 10.312 -29.656 4.742 1 97.56 479 HIS A C 1
ATOM 3939 O O . HIS A 1 479 ? 10.93 -29.172 5.691 1 97.56 479 HIS A O 1
ATOM 3945 N N . ARG A 1 480 ? 10.531 -29.297 3.502 1 98.06 480 ARG A N 1
ATOM 3946 C CA . ARG A 1 480 ? 11.547 -28.297 3.176 1 98.06 480 ARG A CA 1
ATOM 3947 C C . ARG A 1 480 ? 11.148 -26.922 3.719 1 98.06 480 ARG A C 1
ATOM 3949 O O . ARG A 1 480 ? 11.984 -26.203 4.27 1 98.06 480 ARG A O 1
ATOM 3956 N N . VAL A 1 481 ? 9.914 -26.531 3.555 1 97.94 481 VAL A N 1
ATOM 3957 C CA . VAL A 1 481 ? 9.477 -25.219 4.004 1 97.94 481 VAL A CA 1
ATOM 3958 C C . VAL A 1 481 ? 9.539 -25.141 5.531 1 97.94 481 VAL A C 1
ATOM 3960 O O . VAL A 1 481 ? 10 -24.141 6.094 1 97.94 481 VAL A O 1
ATOM 3963 N N . LEU A 1 482 ? 9.078 -26.203 6.242 1 97.06 482 LEU A N 1
ATOM 3964 C CA . LEU A 1 482 ? 9.117 -26.219 7.703 1 97.06 482 LEU A CA 1
ATOM 3965 C C . LEU A 1 482 ? 10.555 -26.234 8.203 1 97.06 482 LEU A C 1
ATOM 3967 O O . LEU A 1 482 ? 10.883 -25.594 9.203 1 97.06 482 LEU A O 1
ATOM 3971 N N . SER A 1 483 ? 11.398 -26.969 7.48 1 98 483 SER A N 1
ATOM 3972 C CA . SER A 1 483 ? 12.805 -26.969 7.863 1 98 483 SER A CA 1
ATOM 3973 C C . SER A 1 483 ? 13.406 -25.562 7.773 1 98 483 SER A C 1
ATOM 3975 O O . SER A 1 483 ? 14.211 -25.172 8.617 1 98 483 SER A O 1
ATOM 3977 N N . GLU A 1 484 ? 13.055 -24.859 6.754 1 98.06 484 GLU A N 1
ATOM 3978 C CA . GLU A 1 484 ? 13.516 -23.484 6.625 1 98.06 484 GLU A CA 1
ATOM 3979 C C . GLU A 1 484 ? 12.969 -22.609 7.75 1 98.06 484 GLU A C 1
ATOM 3981 O O . GLU A 1 484 ? 13.695 -21.781 8.312 1 98.06 484 GLU A O 1
ATOM 3986 N N . PHE A 1 485 ? 11.711 -22.828 8.07 1 97.12 485 PHE A N 1
ATOM 3987 C CA . PHE A 1 485 ? 11.102 -22.109 9.18 1 97.12 485 PHE A CA 1
ATOM 3988 C C . PHE A 1 485 ? 11.828 -22.422 10.484 1 97.12 485 PHE A C 1
ATOM 3990 O O . PHE A 1 485 ? 12.086 -21.516 11.289 1 97.12 485 PHE A O 1
ATOM 3997 N N . TRP A 1 486 ? 12.148 -23.641 10.68 1 97.5 486 TRP A N 1
ATOM 3998 C CA . TRP A 1 486 ? 12.789 -24.047 11.922 1 97.5 486 TRP A CA 1
ATOM 3999 C C . TRP A 1 486 ? 14.211 -23.516 12.008 1 97.5 486 TRP A C 1
ATOM 4001 O O . TRP A 1 486 ? 14.703 -23.203 13.094 1 97.5 486 TRP A O 1
ATOM 4011 N N . SER A 1 487 ? 14.875 -23.5 10.844 1 98 487 SER A N 1
ATOM 4012 C CA . SER A 1 487 ? 16.188 -22.844 10.812 1 98 487 SER A CA 1
ATOM 4013 C C . SER A 1 487 ? 16.094 -21.391 11.266 1 98 487 SER A C 1
ATOM 4015 O O . SER A 1 487 ? 16.938 -20.922 12.016 1 98 487 SER A O 1
ATOM 4017 N N . GLN A 1 488 ? 15.109 -20.719 10.82 1 97.38 488 GLN A N 1
ATOM 4018 C CA . GLN A 1 488 ? 14.859 -19.344 11.273 1 97.38 488 GLN A CA 1
ATOM 4019 C C . GLN A 1 488 ? 14.578 -19.312 12.773 1 97.38 488 GLN A C 1
ATOM 4021 O O . GLN A 1 488 ? 15.102 -18.469 13.492 1 97.38 488 GLN A O 1
ATOM 4026 N N . GLY A 1 489 ? 13.695 -20.234 13.219 1 97.25 489 GLY A N 1
ATOM 4027 C CA . GLY A 1 489 ? 13.383 -20.312 14.633 1 97.25 489 GLY A CA 1
ATOM 4028 C C . GLY A 1 489 ? 14.609 -20.5 15.508 1 97.25 489 GLY A C 1
ATOM 4029 O O . GLY A 1 489 ? 14.695 -19.922 16.594 1 97.25 489 GLY A O 1
ATOM 4030 N N . ASP A 1 490 ? 15.539 -21.281 15.039 1 97.62 490 ASP A N 1
ATOM 4031 C CA . ASP A 1 490 ? 16.797 -21.484 15.758 1 97.62 490 ASP A CA 1
ATOM 4032 C C . ASP A 1 490 ? 17.578 -20.188 15.867 1 97.62 490 ASP A C 1
ATOM 4034 O O . ASP A 1 490 ? 18.172 -19.891 16.906 1 97.62 490 ASP A O 1
ATOM 4038 N N . GLN A 1 491 ? 17.625 -19.438 14.766 1 96.62 491 GLN A N 1
ATOM 4039 C CA . GLN A 1 491 ? 18.297 -18.141 14.789 1 96.62 491 GLN A CA 1
ATOM 4040 C C . GLN A 1 491 ? 17.609 -17.172 15.758 1 96.62 491 GLN A C 1
ATOM 4042 O O . GLN A 1 491 ? 18.266 -16.453 16.5 1 96.62 491 GLN A O 1
ATOM 4047 N N . GLU A 1 492 ? 16.297 -17.203 15.703 1 95.56 492 GLU A N 1
ATOM 4048 C CA . GLU A 1 492 ? 15.531 -16.344 16.609 1 95.56 492 GLU A CA 1
ATOM 4049 C C . GLU A 1 492 ? 15.805 -16.703 18.062 1 95.56 492 GLU A C 1
ATOM 4051 O O . GLU A 1 492 ? 15.992 -15.82 18.906 1 95.56 492 GLU A O 1
ATOM 4056 N N . ARG A 1 493 ? 15.844 -17.953 18.328 1 95.12 493 ARG A N 1
ATOM 4057 C CA . ARG A 1 493 ? 16.141 -18.438 19.688 1 95.12 493 ARG A CA 1
ATOM 4058 C C . ARG A 1 493 ? 17.516 -18 20.125 1 95.12 493 ARG A C 1
ATOM 4060 O O . ARG A 1 493 ? 17.688 -17.516 21.25 1 95.12 493 ARG A O 1
ATOM 4067 N N . SER A 1 494 ? 18.438 -18.094 19.328 1 95.88 494 SER A N 1
ATOM 4068 C CA . SER A 1 494 ? 19.828 -17.75 19.641 1 95.88 494 SER A CA 1
ATOM 4069 C C . SER A 1 494 ? 19.969 -16.25 19.906 1 95.88 494 SER A C 1
ATOM 4071 O O . SER A 1 494 ? 20.812 -15.828 20.688 1 95.88 494 SER A O 1
ATOM 4073 N N . GLN A 1 495 ? 19.172 -15.453 19.234 1 93.06 495 GLN A N 1
ATOM 4074 C CA . GLN A 1 495 ? 19.234 -14 19.375 1 93.06 495 GLN A CA 1
ATOM 4075 C C . GLN A 1 495 ? 18.344 -13.508 20.5 1 93.06 495 GLN A C 1
ATOM 4077 O O . GLN A 1 495 ? 18.312 -12.312 20.797 1 93.06 495 GLN A O 1
ATOM 4082 N N . GLY A 1 496 ? 17.562 -14.398 21.062 1 92 496 GLY A N 1
ATOM 4083 C CA . GLY A 1 496 ? 16.719 -14.055 22.188 1 92 496 GLY A CA 1
ATOM 4084 C C . GLY A 1 496 ? 15.477 -13.273 21.781 1 92 496 GLY A C 1
ATOM 4085 O O . GLY A 1 496 ? 14.969 -12.461 22.562 1 92 496 GLY A O 1
ATOM 4086 N N . ILE A 1 497 ? 15.086 -13.438 20.578 1 89.19 497 ILE A N 1
ATOM 4087 C CA . ILE A 1 497 ? 13.875 -12.75 20.141 1 89.19 497 ILE A CA 1
ATOM 4088 C C . ILE A 1 497 ? 12.719 -13.75 20.062 1 89.19 497 ILE A C 1
ATOM 4090 O O . ILE A 1 497 ? 12.938 -14.961 20.109 1 89.19 497 ILE A O 1
ATOM 4094 N N . GLN A 1 498 ? 11.508 -13.203 20.047 1 87.19 498 GLN A N 1
ATOM 4095 C CA . GLN A 1 498 ? 10.312 -14.047 19.984 1 87.19 498 GLN A CA 1
ATOM 4096 C C . GLN A 1 498 ? 10.32 -14.93 18.75 1 87.19 498 GLN A C 1
ATOM 4098 O O . GLN A 1 498 ? 10.656 -14.461 17.656 1 87.19 498 GLN A O 1
ATOM 4103 N N . ILE A 1 499 ? 10.008 -16.188 18.969 1 91.94 499 ILE A N 1
ATOM 4104 C CA . ILE A 1 499 ? 9.992 -17.141 17.844 1 91.94 499 ILE A CA 1
ATOM 4105 C C . ILE A 1 499 ? 8.703 -16.969 17.047 1 91.94 499 ILE A C 1
ATOM 4107 O O . ILE A 1 499 ? 7.609 -17 17.625 1 91.94 499 ILE A O 1
ATOM 4111 N N . THR A 1 500 ? 8.852 -16.797 15.797 1 89.12 500 THR A N 1
ATOM 4112 C CA . THR A 1 500 ? 7.723 -16.578 14.898 1 89.12 500 THR A CA 1
ATOM 4113 C C . THR A 1 500 ? 6.859 -17.828 14.805 1 89.12 500 THR A C 1
ATOM 4115 O O . THR A 1 500 ? 7.355 -18.938 14.953 1 89.12 500 THR A O 1
ATOM 4118 N N . TYR A 1 501 ? 5.609 -17.609 14.492 1 86.5 501 TYR A N 1
ATOM 4119 C CA . TYR A 1 501 ? 4.652 -18.703 14.336 1 86.5 501 TYR A CA 1
ATOM 4120 C C . TYR A 1 501 ? 5.145 -19.719 13.32 1 86.5 501 TYR A C 1
ATOM 4122 O O . TYR A 1 501 ? 5.648 -19.359 12.258 1 86.5 501 TYR A O 1
ATOM 4130 N N . LEU A 1 502 ? 5.133 -21.062 13.703 1 90.81 502 LEU A N 1
ATOM 4131 C CA . LEU A 1 502 ? 5.484 -22.234 12.906 1 90.81 502 LEU A CA 1
ATOM 4132 C C . LEU A 1 502 ? 6.996 -22.422 12.844 1 90.81 502 LEU A C 1
ATOM 4134 O O . LEU A 1 502 ? 7.484 -23.406 12.305 1 90.81 502 LEU A O 1
ATOM 4138 N N . CYS A 1 503 ? 7.742 -21.5 13.469 1 94.31 503 CYS A N 1
ATOM 4139 C CA . CYS A 1 503 ? 9.188 -21.547 13.312 1 94.31 503 CYS A CA 1
ATOM 4140 C C . CYS A 1 503 ? 9.844 -22.266 14.484 1 94.31 503 CYS A C 1
ATOM 4142 O O . CYS A 1 503 ? 11.07 -22.359 14.555 1 94.31 503 CYS A O 1
ATOM 4144 N N . ASP A 1 504 ? 9.062 -22.797 15.438 1 93.31 504 ASP A N 1
ATOM 4145 C CA . ASP A 1 504 ? 9.602 -23.531 16.578 1 93.31 504 ASP A CA 1
ATOM 4146 C C . ASP A 1 504 ? 9.578 -25.031 16.312 1 93.31 504 ASP A C 1
ATOM 4148 O O . ASP A 1 504 ? 8.523 -25.672 16.391 1 93.31 504 ASP A O 1
ATOM 4152 N N . ARG A 1 505 ? 10.711 -25.578 16.094 1 93.69 505 ARG A N 1
ATOM 4153 C CA . ARG A 1 505 ? 10.812 -27 15.742 1 93.69 505 ARG A CA 1
ATOM 4154 C C . ARG A 1 505 ? 10.359 -27.875 16.906 1 93.69 505 ARG A C 1
ATOM 4156 O O . ARG A 1 505 ? 10.023 -29.047 16.703 1 93.69 505 ARG A O 1
ATOM 4163 N N . TYR A 1 506 ? 10.336 -27.359 18.078 1 92.06 506 TYR A N 1
ATOM 4164 C CA . TYR A 1 506 ? 10.039 -28.188 19.25 1 92.06 506 TYR A CA 1
ATOM 4165 C C . TYR A 1 506 ? 8.547 -28.156 19.578 1 92.06 506 TYR A C 1
ATOM 4167 O O . TYR A 1 506 ? 8.07 -28.969 20.359 1 92.06 506 TYR A O 1
ATOM 4175 N N . THR A 1 507 ? 7.824 -27.328 18.953 1 91.12 507 THR A N 1
ATOM 4176 C CA . THR A 1 507 ? 6.41 -27.234 19.312 1 91.12 507 THR A CA 1
ATOM 4177 C C . THR A 1 507 ? 5.535 -27.375 18.078 1 91.12 507 THR A C 1
ATOM 4179 O O . THR A 1 507 ? 4.328 -27.609 18.188 1 91.12 507 THR A O 1
ATOM 4182 N N . THR A 1 508 ? 6.109 -27.312 16.891 1 92.31 508 THR A N 1
ATOM 4183 C CA . THR A 1 508 ? 5.312 -27.328 15.664 1 92.31 508 THR A CA 1
ATOM 4184 C C . THR A 1 508 ? 5.035 -28.75 15.211 1 92.31 508 THR A C 1
ATOM 4186 O O . THR A 1 508 ? 5.961 -29.516 14.93 1 92.31 508 THR A O 1
ATOM 4189 N N . ASN A 1 509 ? 3.771 -29.094 15.203 1 93.25 509 ASN A N 1
ATOM 4190 C CA . ASN A 1 509 ? 3.35 -30.344 14.594 1 93.25 509 ASN A CA 1
ATOM 4191 C C . ASN A 1 509 ? 3.234 -30.219 13.07 1 93.25 509 ASN A C 1
ATOM 4193 O O . ASN A 1 509 ? 2.348 -29.531 12.57 1 93.25 509 ASN A O 1
ATOM 4197 N N . THR A 1 510 ? 4.016 -30.922 12.344 1 95.5 510 THR A N 1
ATOM 4198 C CA . THR A 1 510 ? 4.098 -30.828 10.891 1 95.5 510 THR A CA 1
ATOM 4199 C C . THR A 1 510 ? 2.734 -31.078 10.25 1 95.5 510 THR A C 1
ATOM 4201 O O . THR A 1 510 ? 2.289 -30.312 9.398 1 95.5 510 THR A O 1
ATOM 4204 N N . ALA A 1 511 ? 2.098 -32.125 10.672 1 96.12 511 ALA A N 1
ATOM 4205 C CA . ALA A 1 511 ? 0.824 -32.5 10.07 1 96.12 511 ALA A CA 1
ATOM 4206 C C . ALA A 1 511 ? -0.26 -31.469 10.367 1 96.12 511 ALA A C 1
ATOM 4208 O O . ALA A 1 511 ? -1.017 -31.078 9.477 1 96.12 511 ALA A O 1
ATOM 4209 N N . LYS A 1 512 ? -0.339 -31 11.57 1 91.44 512 LYS A N 1
ATOM 4210 C CA . LYS A 1 512 ? -1.333 -30 11.953 1 91.44 512 LYS A CA 1
ATOM 4211 C C . LYS A 1 512 ? -1.116 -28.703 11.195 1 91.44 512 LYS A C 1
ATOM 4213 O O . LYS A 1 512 ? -2.078 -28.031 10.797 1 91.44 512 LYS A O 1
ATOM 4218 N N . SER A 1 513 ? 0.141 -28.328 11.094 1 91.81 513 SER A N 1
ATOM 4219 C CA . SER A 1 513 ? 0.462 -27.109 10.359 1 91.81 513 SER A CA 1
ATOM 4220 C C . SER A 1 513 ? -0.015 -27.188 8.914 1 91.81 513 SER A C 1
ATOM 4222 O O . SER A 1 513 ? -0.549 -26.219 8.375 1 91.81 513 SER A O 1
ATOM 4224 N N . GLN A 1 514 ? 0.148 -28.297 8.266 1 95.12 514 GLN A N 1
ATOM 4225 C CA . GLN A 1 514 ? -0.242 -28.453 6.871 1 95.12 514 GLN A CA 1
ATOM 4226 C C . GLN A 1 514 ? -1.76 -28.5 6.727 1 95.12 514 GLN A C 1
ATOM 4228 O O . GLN A 1 514 ? -2.311 -27.969 5.758 1 95.12 514 GLN A O 1
ATOM 4233 N N . VAL A 1 515 ? -2.422 -29.172 7.676 1 92.38 515 VAL A N 1
ATOM 4234 C CA . VAL A 1 515 ? -3.881 -29.188 7.668 1 92.38 515 VAL A CA 1
ATOM 4235 C C . VAL A 1 515 ? -4.41 -27.75 7.766 1 92.38 515 VAL A C 1
ATOM 4237 O O . VAL A 1 515 ? -5.312 -27.375 7.023 1 92.38 515 VAL A O 1
ATOM 4240 N N . GLY A 1 516 ? -3.836 -27 8.703 1 86.88 516 GLY A N 1
ATOM 4241 C CA . GLY A 1 516 ? -4.219 -25.609 8.836 1 86.88 516 GLY A CA 1
ATOM 4242 C C . GLY A 1 516 ? -3.932 -24.797 7.586 1 86.88 516 GLY A C 1
ATOM 4243 O O . GLY A 1 516 ? -4.754 -23.969 7.172 1 86.88 516 GLY A O 1
ATOM 4244 N N . PHE A 1 517 ? -2.781 -25.016 7.016 1 91.75 517 PHE A N 1
ATOM 4245 C CA . PHE A 1 517 ? -2.389 -24.328 5.789 1 91.75 517 PHE A CA 1
ATOM 4246 C C . PHE A 1 517 ? -3.398 -24.594 4.676 1 91.75 517 PHE A C 1
ATOM 4248 O O . PHE A 1 517 ? -3.814 -23.656 3.979 1 91.75 517 PHE A O 1
ATOM 4255 N N . ILE A 1 518 ? -3.805 -25.781 4.539 1 92.94 518 ILE A N 1
ATOM 4256 C CA . ILE A 1 518 ? -4.766 -26.188 3.514 1 92.94 518 ILE A CA 1
ATOM 4257 C C . ILE A 1 518 ? -6.117 -25.516 3.793 1 92.94 518 ILE A C 1
ATOM 4259 O O . ILE A 1 518 ? -6.699 -24.891 2.908 1 92.94 518 ILE A O 1
ATOM 4263 N N . ASP A 1 519 ? -6.578 -25.594 4.973 1 85.69 519 ASP A N 1
ATOM 4264 C CA . ASP A 1 519 ? -7.934 -25.188 5.328 1 85.69 519 ASP A CA 1
ATOM 4265 C C . ASP A 1 519 ? -8.094 -23.672 5.246 1 85.69 519 ASP A C 1
ATOM 4267 O O . ASP A 1 519 ? -9.141 -23.188 4.82 1 85.69 519 ASP A O 1
ATOM 4271 N N . PHE A 1 520 ? -7.035 -23 5.621 1 79.94 520 PHE A N 1
ATOM 4272 C CA . PHE A 1 520 ? -7.242 -21.578 5.824 1 79.94 520 PHE A CA 1
ATOM 4273 C C . PHE A 1 520 ? -6.629 -20.781 4.68 1 79.94 520 PHE A C 1
ATOM 4275 O O . PHE A 1 520 ? -7.047 -19.641 4.414 1 79.94 520 PHE A O 1
ATOM 4282 N N . ILE A 1 521 ? -5.688 -21.297 4.039 1 87.44 521 ILE A N 1
ATOM 4283 C CA . ILE A 1 521 ? -4.984 -20.5 3.041 1 87.44 521 ILE A CA 1
ATOM 4284 C C . ILE A 1 521 ? -5.277 -21.047 1.646 1 87.44 521 ILE A C 1
ATOM 4286 O O . ILE A 1 521 ? -5.867 -20.359 0.813 1 87.44 521 ILE A O 1
ATOM 4290 N N . VAL A 1 522 ? -5.027 -22.312 1.435 1 92.94 522 VAL A N 1
ATOM 4291 C CA . VAL A 1 522 ? -4.941 -22.828 0.073 1 92.94 522 VAL A CA 1
ATOM 4292 C C . VAL A 1 522 ? -6.344 -23.125 -0.455 1 92.94 522 VAL A C 1
ATOM 4294 O O . VAL A 1 522 ? -6.727 -22.641 -1.522 1 92.94 522 VAL A O 1
ATOM 4297 N N . LYS A 1 523 ? -7.121 -23.906 0.28 1 91 523 LYS A N 1
ATOM 4298 C CA . LYS A 1 523 ? -8.414 -24.359 -0.221 1 91 523 LYS A CA 1
ATOM 4299 C C . LYS A 1 523 ? -9.328 -23.172 -0.522 1 91 523 LYS A C 1
ATOM 4301 O O . LYS A 1 523 ? -9.906 -23.094 -1.608 1 91 523 LYS A O 1
ATOM 4306 N N . PRO A 1 524 ? -9.453 -22.203 0.406 1 85.69 524 PRO A N 1
ATOM 4307 C CA . PRO A 1 524 ? -10.297 -21.047 0.09 1 85.69 524 PRO A CA 1
ATOM 4308 C C . PRO A 1 524 ? -9.82 -20.297 -1.145 1 85.69 524 PRO A C 1
ATOM 4310 O O . PRO A 1 524 ? -10.633 -19.844 -1.949 1 85.69 524 PRO A O 1
ATOM 4313 N N . LEU A 1 525 ? -8.539 -20.109 -1.272 1 91 525 LEU A N 1
ATOM 4314 C CA . LEU A 1 525 ? -7.977 -19.406 -2.42 1 91 525 LEU A CA 1
ATOM 4315 C C . LEU A 1 525 ? -8.328 -20.125 -3.721 1 91 525 LEU A C 1
ATOM 4317 O O . LEU A 1 525 ? -8.797 -19.5 -4.672 1 91 525 LEU A O 1
ATOM 4321 N N . TYR A 1 526 ? -8.133 -21.391 -3.756 1 95.06 526 TYR A N 1
ATOM 4322 C CA . TYR A 1 526 ? -8.375 -22.172 -4.965 1 95.06 526 TYR A CA 1
ATOM 4323 C C . TYR A 1 526 ? -9.859 -22.25 -5.285 1 95.06 526 TYR A C 1
ATOM 4325 O O . TYR A 1 526 ? -10.25 -22.312 -6.453 1 95.06 526 TYR A O 1
ATOM 4333 N N . GLU A 1 527 ? -10.68 -22.25 -4.281 1 90.75 527 GLU A N 1
ATOM 4334 C CA . GLU A 1 527 ? -12.125 -22.203 -4.492 1 90.75 527 GLU A CA 1
ATOM 4335 C C . GLU A 1 527 ? -12.539 -20.922 -5.203 1 90.75 527 GLU A C 1
ATOM 4337 O O . GLU A 1 527 ? -13.398 -20.953 -6.09 1 90.75 527 GLU A O 1
ATOM 4342 N N . VAL A 1 528 ? -11.945 -19.844 -4.781 1 88.88 528 VAL A N 1
ATOM 4343 C CA . VAL A 1 528 ? -12.25 -18.562 -5.422 1 88.88 528 VAL A CA 1
ATOM 4344 C C . VAL A 1 528 ? -11.789 -18.594 -6.875 1 88.88 528 VAL A C 1
ATOM 4346 O O . VAL A 1 528 ? -12.492 -18.109 -7.766 1 88.88 528 VAL A O 1
ATOM 4349 N N . ILE A 1 529 ? -10.641 -19.172 -7.152 1 95.25 529 ILE A N 1
ATOM 4350 C CA . ILE A 1 529 ? -10.086 -19.219 -8.5 1 95.25 529 ILE A CA 1
ATOM 4351 C C . ILE A 1 529 ? -10.977 -20.078 -9.398 1 95.25 529 ILE A C 1
ATOM 4353 O O . ILE A 1 529 ? -11.148 -19.766 -10.578 1 95.25 529 ILE A O 1
ATOM 4357 N N . CYS A 1 530 ? -11.578 -21.078 -8.852 1 93.88 530 CYS A N 1
ATOM 4358 C CA . CYS A 1 530 ? -12.461 -21.953 -9.609 1 93.88 530 CYS A CA 1
ATOM 4359 C C . CYS A 1 530 ? -13.633 -21.188 -10.203 1 93.88 530 CYS A C 1
ATOM 4361 O O . CYS A 1 530 ? -14.242 -21.641 -11.172 1 93.88 530 CYS A O 1
ATOM 4363 N N . ASN A 1 531 ? -13.922 -20.047 -9.625 1 88.69 531 ASN A N 1
ATOM 4364 C CA . ASN A 1 531 ? -15.039 -19.25 -10.125 1 88.69 531 ASN A CA 1
ATOM 4365 C C . ASN A 1 531 ? -14.75 -18.703 -11.523 1 88.69 531 ASN A C 1
ATOM 4367 O O . ASN A 1 531 ? -15.672 -18.516 -12.32 1 88.69 531 ASN A O 1
ATOM 4371 N N . PHE A 1 532 ? -13.453 -18.484 -11.82 1 92.19 532 PHE A N 1
ATOM 4372 C CA . PHE A 1 532 ? -13.172 -17.969 -13.156 1 92.19 532 PHE A CA 1
ATOM 4373 C C . PHE A 1 532 ? -12.312 -18.938 -13.945 1 92.19 532 PHE A C 1
ATOM 4375 O O . PHE A 1 532 ? -12.094 -18.766 -15.141 1 92.19 532 PHE A O 1
ATOM 4382 N N . LEU A 1 533 ? -11.844 -19.953 -13.352 1 95.69 533 LEU A N 1
ATOM 4383 C CA . LEU A 1 533 ? -11.172 -21.078 -14.008 1 95.69 533 LEU A CA 1
ATOM 4384 C C . LEU A 1 533 ? -11.844 -22.391 -13.648 1 95.69 533 LEU A C 1
ATOM 4386 O O . LEU A 1 533 ? -11.297 -23.188 -12.875 1 95.69 533 LEU A O 1
ATOM 4390 N N . PRO A 1 534 ? -12.844 -22.719 -14.289 1 93.25 534 PRO A N 1
ATOM 4391 C CA . PRO A 1 534 ? -13.641 -23.875 -13.906 1 93.25 534 PRO A CA 1
ATOM 4392 C C . PRO A 1 534 ? -12.891 -25.203 -14.07 1 93.25 534 PRO A C 1
ATOM 4394 O O . PRO A 1 534 ? -13.141 -26.156 -13.328 1 93.25 534 PRO A O 1
ATOM 4397 N N . GLU A 1 535 ? -11.969 -25.297 -15.008 1 95.12 535 GLU A N 1
ATOM 4398 C CA . GLU A 1 535 ? -11.211 -26.516 -15.219 1 95.12 535 GLU A CA 1
ATOM 4399 C C . GLU A 1 535 ? -10.445 -26.922 -13.961 1 95.12 535 GLU A C 1
ATOM 4401 O O . GLU A 1 535 ? -10.117 -28.094 -13.766 1 95.12 535 GLU A O 1
ATOM 4406 N N . LEU A 1 536 ? -10.141 -25.953 -13.125 1 96 536 LEU A N 1
ATOM 4407 C CA . LEU A 1 536 ? -9.383 -26.188 -11.906 1 96 536 LEU A CA 1
ATOM 4408 C C . LEU A 1 536 ? -10.164 -27.078 -10.938 1 96 536 LEU A C 1
ATOM 4410 O O . LEU A 1 536 ? -9.57 -27.734 -10.086 1 96 536 LEU A O 1
ATOM 4414 N N . LYS A 1 537 ? -11.461 -27.125 -11.055 1 93.12 537 LYS A N 1
ATOM 4415 C CA . LYS A 1 537 ? -12.32 -27.906 -10.172 1 93.12 537 LYS A CA 1
ATOM 4416 C C . LYS A 1 537 ? -11.953 -29.391 -10.227 1 93.12 537 LYS A C 1
ATOM 4418 O O . LYS A 1 537 ? -12.078 -30.109 -9.227 1 93.12 537 LYS A O 1
ATOM 4423 N N . ASN A 1 538 ? -11.445 -29.781 -11.328 1 93 538 ASN A N 1
ATOM 4424 C CA . ASN A 1 538 ? -11.078 -31.172 -11.516 1 93 538 ASN A CA 1
ATOM 4425 C C . ASN A 1 538 ? -9.883 -31.562 -10.656 1 93 538 ASN A C 1
ATOM 4427 O O . ASN A 1 538 ? -9.609 -32.75 -10.453 1 93 538 ASN A O 1
ATOM 4431 N N . TYR A 1 539 ? -9.234 -30.609 -10.164 1 93.69 539 TYR A N 1
ATOM 4432 C CA . TYR A 1 539 ? -8.008 -30.875 -9.422 1 93.69 539 TYR A CA 1
ATOM 4433 C C . TYR A 1 539 ? -8.203 -30.609 -7.934 1 93.69 539 TYR A C 1
ATOM 4435 O O . TYR A 1 539 ? -7.301 -30.859 -7.129 1 93.69 539 TYR A O 1
ATOM 4443 N N . MET A 1 540 ? -9.359 -30.172 -7.504 1 94.19 540 MET A N 1
ATOM 4444 C CA . MET A 1 540 ? -9.648 -29.797 -6.121 1 94.19 540 MET A CA 1
ATOM 4445 C C . MET A 1 540 ? -9.648 -31.031 -5.215 1 94.19 540 MET A C 1
ATOM 4447 O O . MET A 1 540 ? -9.344 -30.922 -4.027 1 94.19 540 MET A O 1
ATOM 4451 N N . GLN A 1 541 ? -9.914 -32.156 -5.777 1 94.56 541 GLN A N 1
ATOM 4452 C CA . GLN A 1 541 ? -9.969 -33.406 -5.004 1 94.56 541 GLN A CA 1
ATOM 4453 C C . GLN A 1 541 ? -8.602 -33.75 -4.418 1 94.56 541 GLN A C 1
ATOM 4455 O O . GLN A 1 541 ? -8.508 -34.312 -3.332 1 94.56 541 GLN A O 1
ATOM 4460 N N . GLN A 1 542 ? -7.582 -33.406 -5.141 1 95.38 542 GLN A N 1
ATOM 4461 C CA . GLN A 1 542 ? -6.227 -33.656 -4.672 1 95.38 542 GLN A CA 1
ATOM 4462 C C . GLN A 1 542 ? -5.953 -32.938 -3.355 1 95.38 542 GLN A C 1
ATOM 4464 O O . GLN A 1 542 ? -5.254 -33.469 -2.486 1 95.38 542 GLN A O 1
ATOM 4469 N N . ILE A 1 543 ? -6.48 -31.734 -3.195 1 96.62 543 ILE A N 1
ATOM 4470 C CA . ILE A 1 543 ? -6.312 -30.953 -1.972 1 96.62 543 ILE A CA 1
ATOM 4471 C C . ILE A 1 543 ? -6.938 -31.703 -0.797 1 96.62 543 ILE A C 1
ATOM 4473 O O . ILE A 1 543 ? -6.32 -31.828 0.265 1 96.62 543 ILE A O 1
ATOM 4477 N N . ASP A 1 544 ? -8.078 -32.25 -1.007 1 95.38 544 ASP A N 1
ATOM 4478 C CA . ASP A 1 544 ? -8.789 -32.969 0.044 1 95.38 544 ASP A CA 1
ATOM 4479 C C . ASP A 1 544 ? -8.078 -34.281 0.389 1 95.38 544 ASP A C 1
ATOM 4481 O O . ASP A 1 544 ? -7.992 -34.656 1.561 1 95.38 544 ASP A O 1
ATOM 4485 N N . SER A 1 545 ? -7.652 -34.938 -0.592 1 97.44 545 SER A N 1
ATOM 4486 C CA . SER A 1 545 ? -6.922 -36.188 -0.371 1 97.44 545 SER A CA 1
ATOM 4487 C C . SER A 1 545 ? -5.648 -35.938 0.435 1 97.44 545 SER A C 1
ATOM 4489 O O . SER A 1 545 ? -5.332 -36.719 1.35 1 97.44 545 SER A O 1
ATOM 4491 N N . ASN A 1 546 ? -4.926 -34.938 0.001 1 97.94 546 ASN A N 1
ATOM 4492 C CA . ASN A 1 546 ? -3.705 -34.594 0.72 1 97.94 546 ASN A CA 1
ATOM 4493 C C . ASN A 1 546 ? -4 -34.188 2.156 1 97.94 546 ASN A C 1
ATOM 4495 O O . ASN A 1 546 ? -3.244 -34.5 3.072 1 97.94 546 ASN A O 1
ATOM 4499 N N . LYS A 1 547 ? -5.066 -33.406 2.381 1 96.31 547 LYS A N 1
ATOM 4500 C CA . LYS A 1 547 ? -5.465 -33.031 3.73 1 96.31 547 LYS A CA 1
ATOM 4501 C C . LYS A 1 547 ? -5.754 -34.25 4.594 1 96.31 547 LYS A C 1
ATOM 4503 O O . LYS A 1 547 ? -5.348 -34.312 5.758 1 96.31 547 LYS A O 1
ATOM 4508 N N . GLN A 1 548 ? -6.438 -35.188 4.035 1 97.31 548 GLN A N 1
ATOM 4509 C CA . GLN A 1 548 ? -6.766 -36.406 4.75 1 97.31 548 GLN A CA 1
ATOM 4510 C C . GLN A 1 548 ? -5.504 -37.156 5.164 1 97.31 548 GLN A C 1
ATOM 4512 O O . GLN A 1 548 ? -5.414 -37.688 6.281 1 97.31 548 GLN A O 1
ATOM 4517 N N . LYS A 1 549 ? -4.59 -37.25 4.289 1 97.94 549 LYS A N 1
ATOM 4518 C CA . LYS A 1 549 ? -3.334 -37.938 4.605 1 97.94 549 LYS A CA 1
ATOM 4519 C C . LYS A 1 549 ? -2.611 -37.25 5.754 1 97.94 549 LYS A C 1
ATOM 4521 O O . LYS A 1 549 ? -2.09 -37.906 6.656 1 97.94 549 LYS A O 1
ATOM 4526 N N . TRP A 1 550 ? -2.572 -35.938 5.68 1 97.5 550 TRP A N 1
ATOM 4527 C CA . TRP A 1 550 ? -1.945 -35.219 6.773 1 97.5 550 TRP A CA 1
ATOM 4528 C C . TRP A 1 550 ? -2.705 -35.406 8.078 1 97.5 550 TRP A C 1
ATOM 4530 O O . TRP A 1 550 ? -2.096 -35.531 9.141 1 97.5 550 TRP A O 1
ATOM 4540 N N . ASN A 1 551 ? -4.027 -35.438 8.008 1 96.12 551 ASN A N 1
ATOM 4541 C CA . ASN A 1 551 ? -4.836 -35.688 9.195 1 96.12 551 ASN A CA 1
ATOM 4542 C C . ASN A 1 551 ? -4.488 -37 9.844 1 96.12 551 ASN A C 1
ATOM 4544 O O . ASN A 1 551 ? -4.469 -37.125 11.07 1 96.12 551 ASN A O 1
ATOM 4548 N N . GLU A 1 552 ? -4.176 -37.969 9.062 1 97 552 GLU A N 1
ATOM 4549 C CA . GLU A 1 552 ? -3.816 -39.281 9.547 1 97 552 GLU A CA 1
ATOM 4550 C C . GLU A 1 552 ? -2.441 -39.281 10.211 1 97 552 GLU A C 1
ATOM 4552 O O . GLU A 1 552 ? -2.137 -40.156 11.031 1 97 552 GLU A O 1
ATOM 4557 N N . LEU A 1 553 ? -1.697 -38.344 9.836 1 97.06 553 LEU A N 1
ATOM 4558 C CA . LEU A 1 553 ? -0.324 -38.312 10.32 1 97.06 553 LEU A CA 1
ATOM 4559 C C . LEU A 1 553 ? -0.213 -37.406 11.555 1 97.06 553 LEU A C 1
ATOM 4561 O O . LEU A 1 553 ? 0.859 -37.281 12.156 1 97.06 553 LEU A O 1
ATOM 4565 N N . VAL A 1 554 ? -1.266 -36.75 12.031 1 94.75 554 VAL A N 1
ATOM 4566 C CA . VAL A 1 554 ? -1.239 -35.812 13.141 1 94.75 554 VAL A CA 1
ATOM 4567 C C . VAL A 1 554 ? -0.742 -36.531 14.406 1 94.75 554 VAL A C 1
ATOM 4569 O O . VAL A 1 554 ? 0.125 -36 15.109 1 94.75 554 VAL A O 1
ATOM 4572 N N . SER A 1 555 ? -1.295 -37.719 14.688 1 94.38 555 SER A N 1
ATOM 4573 C CA . SER A 1 555 ? -0.923 -38.469 15.891 1 94.38 555 SER A CA 1
ATOM 4574 C C . SER A 1 555 ? 0.544 -38.875 15.852 1 94.38 555 SER A C 1
ATOM 4576 O O . SER A 1 555 ? 1.221 -38.875 16.875 1 94.38 555 SER A O 1
ATOM 4578 N N . PHE A 1 556 ? 0.915 -39.25 14.68 1 95.12 556 PHE A N 1
ATOM 4579 C CA . PHE A 1 556 ? 2.309 -39.625 14.508 1 95.12 556 PHE A CA 1
ATOM 4580 C C . PHE A 1 556 ? 3.244 -38.5 14.883 1 95.12 556 PHE A C 1
ATOM 4582 O O . PHE A 1 556 ? 4.203 -38.688 15.633 1 95.12 556 PHE A O 1
ATOM 4589 N N . TYR A 1 557 ? 3.045 -37.312 14.438 1 94.06 557 TYR A N 1
ATOM 4590 C CA . TYR A 1 557 ? 3.92 -36.156 14.688 1 94.06 557 TYR A CA 1
ATOM 4591 C C . TYR A 1 557 ? 3.746 -35.656 16.109 1 94.06 557 TYR A C 1
ATOM 4593 O O . TYR A 1 557 ? 4.672 -35.062 16.688 1 94.06 557 TYR A O 1
ATOM 4601 N N . ASP A 1 558 ? 2.609 -35.875 16.703 1 92.62 558 ASP A N 1
ATOM 4602 C CA . ASP A 1 558 ? 2.439 -35.562 18.109 1 92.62 558 ASP A CA 1
ATOM 4603 C C . ASP A 1 558 ? 3.369 -36.406 18.969 1 92.62 558 ASP A C 1
ATOM 4605 O O . ASP A 1 558 ? 3.998 -35.906 19.906 1 92.62 558 ASP A O 1
ATOM 4609 N N . GLN A 1 559 ? 3.387 -37.625 18.688 1 93.38 559 GLN A N 1
ATOM 4610 C CA . GLN A 1 559 ? 4.246 -38.562 19.422 1 93.38 559 GLN A CA 1
ATOM 4611 C C . GLN A 1 559 ? 5.719 -38.219 19.219 1 93.38 559 GLN A C 1
ATOM 4613 O O . GLN A 1 559 ? 6.523 -38.312 20.141 1 93.38 559 GLN A O 1
ATOM 4618 N N . ASP A 1 560 ? 5.977 -37.906 18 1 92.25 560 ASP A N 1
ATOM 4619 C CA . ASP A 1 560 ? 7.352 -37.531 17.672 1 92.25 560 ASP A CA 1
ATOM 4620 C C . ASP A 1 560 ? 7.789 -36.312 18.484 1 92.25 560 ASP A C 1
ATOM 4622 O O . ASP A 1 560 ? 8.922 -36.25 18.984 1 92.25 560 ASP A O 1
ATOM 4626 N N . LEU A 1 561 ? 6.977 -35.312 18.609 1 92 561 LEU A N 1
ATOM 4627 C CA . LEU A 1 561 ? 7.27 -34.125 19.375 1 92 561 LEU A CA 1
ATOM 4628 C C . LEU A 1 561 ? 7.438 -34.438 20.859 1 92 561 LEU A C 1
ATOM 4630 O O . LEU A 1 561 ? 8.289 -33.875 21.531 1 92 561 LEU A O 1
ATOM 4634 N N . GLU A 1 562 ? 6.637 -35.375 21.375 1 91.25 562 GLU A N 1
ATOM 4635 C CA . GLU A 1 562 ? 6.75 -35.781 22.766 1 91.25 562 GLU A CA 1
ATOM 4636 C C . GLU A 1 562 ? 8.078 -36.5 23.031 1 91.25 562 GLU A C 1
ATOM 4638 O O . GLU A 1 562 ? 8.695 -36.312 24.078 1 91.25 562 GLU A O 1
ATOM 4643 N N . ARG A 1 563 ? 8.391 -37.219 22.094 1 91.06 563 ARG A N 1
ATOM 4644 C CA . ARG A 1 563 ? 9.672 -37.938 22.219 1 91.06 563 ARG A CA 1
ATOM 4645 C C . ARG A 1 563 ? 10.828 -36.938 22.266 1 91.06 563 ARG A C 1
ATOM 4647 O O . ARG A 1 563 ? 11.75 -37.094 23.078 1 91.06 563 ARG A O 1
ATOM 4654 N N . ILE A 1 564 ? 10.781 -35.969 21.375 1 89.25 564 ILE A N 1
ATOM 4655 C CA . ILE A 1 564 ? 11.828 -34.969 21.312 1 89.25 564 ILE A CA 1
ATOM 4656 C C . ILE A 1 564 ? 11.867 -34.156 22.625 1 89.25 564 ILE A C 1
ATOM 4658 O O . ILE A 1 564 ? 12.945 -33.906 23.172 1 89.25 564 ILE A O 1
ATOM 4662 N N . LYS A 1 565 ? 10.758 -33.844 23.172 1 86.94 565 LYS A N 1
ATOM 4663 C CA . LYS A 1 565 ? 10.672 -33.125 24.438 1 86.94 565 LYS A CA 1
ATOM 4664 C C . LYS A 1 565 ? 11.266 -33.938 25.578 1 86.94 565 LYS A C 1
ATOM 4666 O O . LYS A 1 565 ? 11.984 -33.406 26.438 1 86.94 565 LYS A O 1
ATOM 4671 N N . ASN A 1 566 ? 10.984 -35.188 25.547 1 88.19 566 ASN A N 1
ATOM 4672 C CA . ASN A 1 566 ? 11.508 -36.094 26.578 1 88.19 566 ASN A CA 1
ATOM 4673 C C . ASN A 1 566 ? 13.023 -36.219 26.484 1 88.19 566 ASN A C 1
ATOM 4675 O O . ASN A 1 566 ? 13.719 -36.281 27.5 1 88.19 566 ASN A O 1
ATOM 4679 N N . GLN A 1 567 ? 13.445 -36.25 25.312 1 86.44 567 GLN A N 1
ATOM 4680 C CA . GLN A 1 567 ? 14.891 -36.375 25.094 1 86.44 567 GLN A CA 1
ATOM 4681 C C . GLN A 1 567 ? 15.617 -35.094 25.578 1 86.44 567 GLN A C 1
ATOM 4683 O O . GLN A 1 567 ? 16.688 -35.188 26.172 1 86.44 567 GLN A O 1
ATOM 4688 N N . ILE A 1 568 ? 15.086 -33.969 25.359 1 85.25 568 ILE A N 1
ATOM 4689 C CA . ILE A 1 568 ? 15.68 -32.719 25.766 1 85.25 568 ILE A CA 1
ATOM 4690 C C . ILE A 1 568 ? 15.688 -32.625 27.297 1 85.25 568 ILE A C 1
ATOM 4692 O O . ILE A 1 568 ? 16.688 -32.188 27.891 1 85.25 568 ILE A O 1
ATOM 4696 N N . GLN A 1 569 ? 14.625 -33.062 27.922 1 84.06 569 GLN A N 1
ATOM 4697 C CA . GLN A 1 569 ? 14.539 -33.062 29.391 1 84.06 569 GLN A CA 1
ATOM 4698 C C . GLN A 1 569 ? 15.578 -34 30 1 84.06 569 GLN A C 1
ATOM 4700 O O . GLN A 1 569 ? 16.188 -33.688 31.016 1 84.06 569 GLN A O 1
ATOM 4705 N N . GLN A 1 570 ? 15.773 -35.062 29.359 1 84.56 570 GLN A N 1
ATOM 4706 C CA . GLN A 1 570 ? 16.75 -36.031 29.859 1 84.56 570 GLN A CA 1
ATOM 4707 C C . GLN A 1 570 ? 18.172 -35.469 29.719 1 84.56 570 GLN A C 1
ATOM 4709 O O . GLN A 1 570 ? 19 -35.688 30.609 1 84.56 570 GLN A O 1
ATOM 4714 N N . LEU A 1 571 ? 18.375 -34.781 28.594 1 79.62 571 LEU A N 1
ATOM 4715 C CA . LEU A 1 571 ? 19.688 -34.219 28.375 1 79.62 571 LEU A CA 1
ATOM 4716 C C . LEU A 1 571 ? 19.969 -33.094 29.375 1 79.62 571 LEU A C 1
ATOM 4718 O O . LEU A 1 571 ? 21.094 -32.938 29.859 1 79.62 571 LEU A O 1
ATOM 4722 N N . GLN A 1 572 ? 19.031 -32.281 29.719 1 77 572 GLN A N 1
ATOM 4723 C CA . GLN A 1 572 ? 19.188 -31.203 30.688 1 77 572 GLN A CA 1
ATOM 4724 C C . GLN A 1 572 ? 19.422 -31.766 32.094 1 77 572 GLN A C 1
ATOM 4726 O O . GLN A 1 572 ? 20.219 -31.203 32.844 1 77 572 GLN A O 1
ATOM 4731 N N . GLN A 1 573 ? 18.766 -32.875 32.375 1 76 573 GLN A N 1
ATOM 4732 C CA . GLN A 1 573 ? 18.922 -33.531 33.688 1 76 573 GLN A CA 1
ATOM 4733 C C . GLN A 1 573 ? 20.297 -34.156 33.812 1 76 573 GLN A C 1
ATOM 4735 O O . GLN A 1 573 ? 20.906 -34.125 34.906 1 76 573 GLN A O 1
ATOM 4740 N N . SER A 1 574 ? 20.719 -34.656 32.75 1 72.81 574 SER A N 1
ATOM 4741 C CA . SER A 1 574 ? 22.031 -35.312 32.812 1 72.81 574 SER A CA 1
ATOM 4742 C C . SER A 1 574 ? 23.141 -34.281 32.938 1 72.81 574 SER A C 1
ATOM 4744 O O . SER A 1 574 ? 24.219 -34.562 33.469 1 72.81 574 SER A O 1
ATOM 4746 N N . LYS A 1 575 ? 22.828 -33.094 32.531 1 67.94 575 LYS A N 1
ATOM 4747 C CA . LYS A 1 575 ? 23.844 -32.062 32.656 1 67.94 575 LYS A CA 1
ATOM 4748 C C . LYS A 1 575 ? 23.875 -31.5 34.094 1 67.94 575 LYS A C 1
ATOM 4750 O O . LYS A 1 575 ? 24.906 -30.984 34.531 1 67.94 575 LYS A O 1
ATOM 4755 N N . ILE A 1 576 ? 22.844 -31.641 34.75 1 66.19 576 ILE A N 1
ATOM 4756 C CA . ILE A 1 576 ? 22.781 -31.188 36.156 1 66.19 576 ILE A CA 1
ATOM 4757 C C . ILE A 1 576 ? 23.406 -32.25 37.062 1 66.19 576 ILE A C 1
ATOM 4759 O O . ILE A 1 576 ? 24.047 -31.922 38.062 1 66.19 576 ILE A O 1
ATOM 4763 N N . ILE A 1 577 ? 23.656 -33.406 36.594 1 49.03 577 ILE A N 1
ATOM 4764 C CA . ILE A 1 577 ? 24.359 -34.375 37.438 1 49.03 577 ILE A CA 1
ATOM 4765 C C . ILE A 1 577 ? 25.844 -34.375 37.094 1 49.03 577 ILE A C 1
ATOM 4767 O O . ILE A 1 577 ? 26.203 -34.469 35.906 1 49.03 577 ILE A O 1
ATOM 4771 N N . MET B 1 1 ? -41.781 20.016 -14.789 1 54.03 1 MET B N 1
ATOM 4772 C CA . MET B 1 1 ? -42.344 20.5 -13.539 1 54.03 1 MET B CA 1
ATOM 4773 C C . MET B 1 1 ? -41.812 19.688 -12.359 1 54.03 1 MET B C 1
ATOM 4775 O O . MET B 1 1 ? -41.469 20.25 -11.312 1 54.03 1 MET B O 1
ATOM 4779 N N . ARG B 1 2 ? -41.625 18.453 -12.562 1 57.62 2 ARG B N 1
ATOM 4780 C CA . ARG B 1 2 ? -41.156 17.609 -11.477 1 57.62 2 ARG B CA 1
ATOM 4781 C C . ARG B 1 2 ? -39.719 17.938 -11.109 1 57.62 2 ARG B C 1
ATOM 4783 O O . ARG B 1 2 ? -39.375 17.984 -9.922 1 57.62 2 ARG B O 1
ATOM 4790 N N . ARG B 1 3 ? -38.938 18.094 -12.07 1 56.88 3 ARG B N 1
ATOM 4791 C CA . ARG B 1 3 ? -37.531 18.422 -11.812 1 56.88 3 ARG B CA 1
ATOM 4792 C C . ARG B 1 3 ? -37.406 19.781 -11.133 1 56.88 3 ARG B C 1
ATOM 4794 O O . ARG B 1 3 ? -36.562 19.969 -10.25 1 56.88 3 ARG B O 1
ATOM 4801 N N . ARG B 1 4 ? -38.219 20.688 -11.625 1 59.5 4 ARG B N 1
ATOM 4802 C CA . ARG B 1 4 ? -38.188 22.031 -11.039 1 59.5 4 ARG B CA 1
ATOM 4803 C C . ARG B 1 4 ? -38.656 22 -9.586 1 59.5 4 ARG B C 1
ATOM 4805 O O . ARG B 1 4 ? -38.094 22.703 -8.742 1 59.5 4 ARG B O 1
ATOM 4812 N N . LEU B 1 5 ? -39.594 21.172 -9.344 1 61.94 5 LEU B N 1
ATOM 4813 C CA . LEU B 1 5 ? -40.125 21.031 -7.992 1 61.94 5 LEU B CA 1
ATOM 4814 C C . LEU B 1 5 ? -39.156 20.297 -7.094 1 61.94 5 LEU B C 1
ATOM 4816 O O . LEU B 1 5 ? -39 20.625 -5.914 1 61.94 5 LEU B O 1
ATOM 4820 N N . LYS B 1 6 ? -38.5 19.438 -7.719 1 61.22 6 LYS B N 1
ATOM 4821 C CA . LYS B 1 6 ? -37.469 18.719 -6.957 1 61.22 6 LYS B CA 1
ATOM 4822 C C . LYS B 1 6 ? -36.312 19.656 -6.578 1 61.22 6 LYS B C 1
ATOM 4824 O O . LYS B 1 6 ? -35.812 19.609 -5.449 1 61.22 6 LYS B O 1
ATOM 4829 N N . LYS B 1 7 ? -35.938 20.438 -7.531 1 62.62 7 LYS B N 1
ATOM 4830 C CA . LYS B 1 7 ? -34.906 21.438 -7.27 1 62.62 7 LYS B CA 1
ATOM 4831 C C . LYS B 1 7 ? -35.406 22.469 -6.258 1 62.62 7 LYS B C 1
ATOM 4833 O O . LYS B 1 7 ? -34.625 22.938 -5.426 1 62.62 7 LYS B O 1
ATOM 4838 N N . PHE B 1 8 ? -36.656 22.797 -6.332 1 63.97 8 PHE B N 1
ATOM 4839 C CA . PHE B 1 8 ? -37.312 23.734 -5.414 1 63.97 8 PHE B CA 1
ATOM 4840 C C . PHE B 1 8 ? -37.344 23.172 -3.998 1 63.97 8 PHE B C 1
ATOM 4842 O O . PHE B 1 8 ? -37.031 23.891 -3.035 1 63.97 8 PHE B O 1
ATOM 4849 N N . LEU B 1 9 ? -37.562 21.875 -3.875 1 62.81 9 LEU B N 1
ATOM 4850 C CA . LEU B 1 9 ? -37.688 21.25 -2.564 1 62.81 9 LEU B CA 1
ATOM 4851 C C . LEU B 1 9 ? -36.312 21.016 -1.952 1 62.81 9 LEU B C 1
ATOM 4853 O O . LEU B 1 9 ? -36.156 20.984 -0.728 1 62.81 9 LEU B O 1
ATOM 4857 N N . LYS B 1 10 ? -35.344 20.938 -2.811 1 59.62 10 LYS B N 1
ATOM 4858 C CA . LYS B 1 10 ? -33.969 20.719 -2.338 1 59.62 10 LYS B CA 1
ATOM 4859 C C . LYS B 1 10 ? -33.281 22.047 -2.061 1 59.62 10 LYS B C 1
ATOM 4861 O O . LYS B 1 10 ? -32.156 22.062 -1.514 1 59.62 10 LYS B O 1
ATOM 4866 N N . ASN B 1 11 ? -33.906 23.141 -2.357 1 59.38 11 ASN B N 1
ATOM 4867 C CA . ASN B 1 11 ? -33.375 24.469 -2.057 1 59.38 11 ASN B CA 1
ATOM 4868 C C . ASN B 1 11 ? -33.344 24.734 -0.553 1 59.38 11 ASN B C 1
ATOM 4870 O O . ASN B 1 11 ? -34.281 24.359 0.167 1 59.38 11 ASN B O 1
ATOM 4874 N N . SER B 1 12 ? -32.219 25.203 -0.043 1 60.28 12 SER B N 1
ATOM 4875 C CA . SER B 1 12 ? -31.984 25.422 1.381 1 60.28 12 SER B CA 1
ATOM 4876 C C . SER B 1 12 ? -33.062 26.297 1.99 1 60.28 12 SER B C 1
ATOM 4878 O O . SER B 1 12 ? -33.5 26.078 3.131 1 60.28 12 SER B O 1
ATOM 4880 N N . ILE B 1 13 ? -33.594 27.125 1.212 1 62.22 13 ILE B N 1
ATOM 4881 C CA . ILE B 1 13 ? -34.594 28.062 1.726 1 62.22 13 ILE B CA 1
ATOM 4882 C C . ILE B 1 13 ? -35.906 27.344 1.961 1 62.22 13 ILE B C 1
ATOM 4884 O O . ILE B 1 13 ? -36.562 27.547 2.98 1 62.22 13 ILE B O 1
ATOM 4888 N N . VAL B 1 14 ? -36.25 26.469 1.072 1 65.25 14 VAL B N 1
ATOM 4889 C CA . VAL B 1 14 ? -37.5 25.75 1.181 1 65.25 14 VAL B CA 1
ATOM 4890 C C . VAL B 1 14 ? -37.406 24.703 2.299 1 65.25 14 VAL B C 1
ATOM 4892 O O . VAL B 1 14 ? -38.344 24.547 3.076 1 65.25 14 VAL B O 1
ATOM 4895 N N . SER B 1 15 ? -36.25 24.219 2.404 1 64.31 15 SER B N 1
ATOM 4896 C CA . SER B 1 15 ? -36.062 23.266 3.49 1 64.31 15 SER B CA 1
ATOM 4897 C C . SER B 1 15 ? -36.125 23.953 4.852 1 64.31 15 SER B C 1
ATOM 4899 O O . SER B 1 15 ? -36.75 23.438 5.777 1 64.31 15 SER B O 1
ATOM 4901 N N . TRP B 1 16 ? -35.594 25.094 4.949 1 65.06 16 TRP B N 1
ATOM 4902 C CA . TRP B 1 16 ? -35.656 25.875 6.18 1 65.06 16 TRP B CA 1
ATOM 4903 C C . TRP B 1 16 ? -37.094 26.344 6.457 1 65.06 16 TRP B C 1
ATOM 4905 O O . TRP B 1 16 ? -37.531 26.375 7.609 1 65.06 16 TRP B O 1
ATOM 4915 N N . PHE B 1 17 ? -37.844 26.609 5.426 1 69.44 17 PHE B N 1
ATOM 4916 C CA . PHE B 1 17 ? -39.219 27.047 5.555 1 69.44 17 PHE B CA 1
ATOM 4917 C C . PHE B 1 17 ? -40.062 25.953 6.195 1 69.44 17 PHE B C 1
ATOM 4919 O O . PHE B 1 17 ? -40.812 26.219 7.145 1 69.44 17 PHE B O 1
ATOM 4926 N N . PHE B 1 18 ? -39.844 24.797 5.797 1 68.88 18 PHE B N 1
ATOM 4927 C CA . PHE B 1 18 ? -40.656 23.719 6.332 1 68.88 18 PHE B CA 1
ATOM 4928 C C . PHE B 1 18 ? -40.188 23.312 7.723 1 68.88 18 PHE B C 1
ATOM 4930 O O . PHE B 1 18 ? -41 22.953 8.578 1 68.88 18 PHE B O 1
ATOM 4937 N N . TYR B 1 19 ? -38.938 23.609 7.98 1 66.94 19 TYR B N 1
ATOM 4938 C CA . TYR B 1 19 ? -38.406 23.391 9.32 1 66.94 19 TYR B CA 1
ATOM 4939 C C . TYR B 1 19 ? -38.969 24.422 10.297 1 66.94 19 TYR B C 1
ATOM 4941 O O . TYR B 1 19 ? -39.375 24.094 11.414 1 66.94 19 TYR B O 1
ATOM 4949 N N . ILE B 1 20 ? -39.031 25.516 9.875 1 70.62 20 ILE B N 1
ATOM 4950 C CA . ILE B 1 20 ? -39.531 26.609 10.703 1 70.62 20 ILE B CA 1
ATOM 4951 C C . ILE B 1 20 ? -41.031 26.406 10.938 1 70.62 20 ILE B C 1
ATOM 4953 O O . ILE B 1 20 ? -41.531 26.594 12.055 1 70.62 20 ILE B O 1
ATOM 4957 N N . ILE B 1 21 ? -41.75 25.953 9.93 1 71.62 21 ILE B N 1
ATOM 4958 C CA . ILE B 1 21 ? -43.188 25.734 10.047 1 71.62 21 ILE B CA 1
ATOM 4959 C C . ILE B 1 21 ? -43.469 24.625 11.062 1 71.62 21 ILE B C 1
ATOM 4961 O O . ILE B 1 21 ? -44.406 24.734 11.867 1 71.62 21 ILE B O 1
ATOM 4965 N N . THR B 1 22 ? -42.562 23.75 11.07 1 68.69 22 THR B N 1
ATOM 4966 C CA . THR B 1 22 ? -42.719 22.656 12.016 1 68.69 22 THR B CA 1
ATOM 4967 C C . THR B 1 22 ? -42.438 23.141 13.445 1 68.69 22 THR B C 1
ATOM 4969 O O . THR B 1 22 ? -43.156 22.75 14.375 1 68.69 22 THR B O 1
ATOM 4972 N N . TRP B 1 23 ? -41.531 24.078 13.594 1 67.56 23 TRP B N 1
ATOM 4973 C CA . TRP B 1 23 ? -41.219 24.656 14.898 1 67.56 23 TRP B CA 1
ATOM 4974 C C . TRP B 1 23 ? -42.344 25.578 15.359 1 67.56 23 TRP B C 1
ATOM 4976 O O . TRP B 1 23 ? -42.688 25.578 16.547 1 67.56 23 TRP B O 1
ATOM 4986 N N . ILE B 1 24 ? -42.875 26.266 14.492 1 71.81 24 ILE B N 1
ATOM 4987 C CA . ILE B 1 24 ? -43.969 27.141 14.805 1 71.81 24 ILE B CA 1
ATOM 4988 C C . ILE B 1 24 ? -45.188 26.328 15.211 1 71.81 24 ILE B C 1
ATOM 4990 O O . ILE B 1 24 ? -45.906 26.672 16.156 1 71.81 24 ILE B O 1
ATOM 4994 N N . TYR B 1 25 ? -45.344 25.188 14.531 1 70.31 25 TYR B N 1
ATOM 4995 C CA . TYR B 1 25 ? -46.406 24.281 14.875 1 70.31 25 TYR B CA 1
ATOM 4996 C C . TYR B 1 25 ? -46.281 23.766 16.297 1 70.31 25 TYR B C 1
ATOM 4998 O O . TYR B 1 25 ? -47.25 23.703 17.047 1 70.31 25 TYR B O 1
ATOM 5006 N N . LEU B 1 26 ? -45.031 23.562 16.688 1 66.12 26 LEU B N 1
ATOM 5007 C CA . LEU B 1 26 ? -44.719 23.109 18.047 1 66.12 26 LEU B CA 1
ATOM 5008 C C . LEU B 1 26 ? -45.031 24.219 19.062 1 66.12 26 LEU B C 1
ATOM 5010 O O . LEU B 1 26 ? -45.594 23.953 20.109 1 66.12 26 LEU B O 1
ATOM 5014 N N . LEU B 1 27 ? -44.656 25.297 18.672 1 67.75 27 LEU B N 1
ATOM 5015 C CA . LEU B 1 27 ? -44.844 26.438 19.547 1 67.75 27 LEU B CA 1
ATOM 5016 C C . LEU B 1 27 ? -46.344 26.719 19.719 1 67.75 27 LEU B C 1
ATOM 5018 O O . LEU B 1 27 ? -46.781 27.016 20.828 1 67.75 27 LEU B O 1
ATOM 5022 N N . ILE B 1 28 ? -47.062 26.625 18.688 1 69.69 28 ILE B N 1
ATOM 5023 C CA . ILE B 1 28 ? -48.5 26.922 18.719 1 69.69 28 ILE B CA 1
ATOM 5024 C C . ILE B 1 28 ? -49.219 25.875 19.562 1 69.69 28 ILE B C 1
ATOM 5026 O O . ILE B 1 28 ? -50.156 26.203 20.297 1 69.69 28 ILE B O 1
ATOM 5030 N N . MET B 1 29 ? -48.688 24.797 19.516 1 65.5 29 MET B N 1
ATOM 5031 C CA . MET B 1 29 ? -49.281 23.719 20.312 1 65.5 29 MET B CA 1
ATOM 5032 C C . MET B 1 29 ? -49.094 23.984 21.797 1 65.5 29 MET B C 1
ATOM 5034 O O . MET B 1 29 ? -50.031 23.781 22.594 1 65.5 29 MET B O 1
ATOM 5038 N N . PHE B 1 30 ? -47.969 24.422 22.094 1 64.06 30 PHE B N 1
ATOM 5039 C CA . PHE B 1 30 ? -47.688 24.781 23.484 1 64.06 30 PHE B CA 1
ATOM 5040 C C . PHE B 1 30 ? -48.531 25.953 23.938 1 64.06 30 PHE B C 1
ATOM 5042 O O . PHE B 1 30 ? -49.031 25.984 25.062 1 64.06 30 PHE B O 1
ATOM 5049 N N . VAL B 1 31 ? -48.719 26.766 23.031 1 66.62 31 VAL B N 1
ATOM 5050 C CA . VAL B 1 31 ? -49.531 27.953 23.328 1 66.62 31 VAL B CA 1
ATOM 5051 C C . VAL B 1 31 ? -51 27.562 23.469 1 66.62 31 VAL B C 1
ATOM 5053 O O . VAL B 1 31 ? -51.688 28.047 24.359 1 66.62 31 VAL B O 1
ATOM 5056 N N . SER B 1 32 ? -51.406 26.594 22.688 1 67.5 32 SER B N 1
ATOM 5057 C CA . SER B 1 32 ? -52.812 26.141 22.734 1 67.5 32 SER B CA 1
ATOM 5058 C C . SER B 1 32 ? -53.125 25.469 24.062 1 67.5 32 SER B C 1
ATOM 5060 O O . SER B 1 32 ? -54.188 25.703 24.656 1 67.5 32 SER B O 1
ATOM 5062 N N . ILE B 1 33 ? -52.219 24.734 24.5 1 62.75 33 ILE B N 1
ATOM 5063 C CA . ILE B 1 33 ? -52.406 24.062 25.781 1 62.75 33 ILE B CA 1
ATOM 5064 C C . ILE B 1 33 ? -52.406 25.078 26.906 1 62.75 33 ILE B C 1
ATOM 5066 O O . ILE B 1 33 ? -53.219 25 27.828 1 62.75 33 ILE B O 1
ATOM 5070 N N . SER B 1 34 ? -51.562 26.031 26.797 1 62.12 34 SER B N 1
ATOM 5071 C CA . SER B 1 34 ? -51.438 27.062 27.828 1 62.12 34 SER B CA 1
ATOM 5072 C C . SER B 1 34 ? -52.656 27.984 27.828 1 62.12 34 SER B C 1
ATOM 5074 O O . SER B 1 34 ? -53.125 28.391 28.891 1 62.12 34 SER B O 1
ATOM 5076 N N . LEU B 1 35 ? -53.125 28.266 26.703 1 63.5 35 LEU B N 1
ATOM 5077 C CA . LEU B 1 35 ? -54.219 29.203 26.609 1 63.5 35 LEU B CA 1
ATOM 5078 C C . LEU B 1 35 ? -55.531 28.578 27.125 1 63.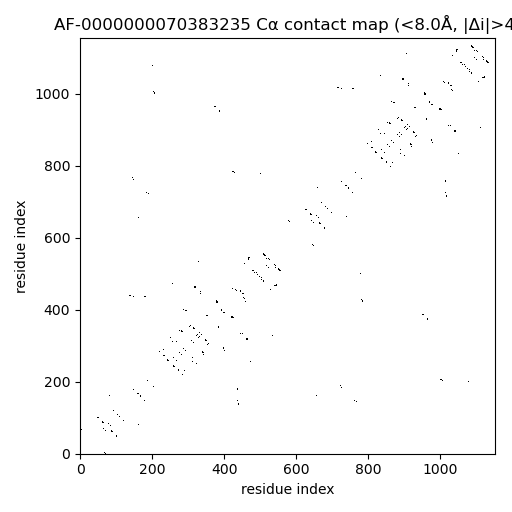5 35 LEU B C 1
ATOM 5080 O O . LEU B 1 35 ? -56.344 29.266 27.719 1 63.5 35 LEU B O 1
ATOM 5084 N N . GLN B 1 36 ? -55.688 27.359 26.859 1 61 36 GLN B N 1
ATOM 5085 C CA . GLN B 1 36 ? -56.875 26.688 27.375 1 61 36 GLN B CA 1
ATOM 5086 C C . GLN B 1 36 ? -56.938 26.734 28.906 1 61 36 GLN B C 1
ATOM 5088 O O . GLN B 1 36 ? -58 26.781 29.5 1 61 36 GLN B O 1
ATOM 5093 N N . GLN B 1 37 ? -55.781 26.828 29.469 1 57.69 37 GLN B N 1
ATOM 5094 C CA . GLN B 1 37 ? -55.719 26.859 30.922 1 57.69 37 GLN B CA 1
ATOM 5095 C C . GLN B 1 37 ? -55.844 28.297 31.438 1 57.69 37 GLN B C 1
ATOM 5097 O O . GLN B 1 37 ? -56.344 28.516 32.562 1 57.69 37 GLN B O 1
ATOM 5102 N N . LEU B 1 38 ? -55.438 29.25 30.734 1 56.19 38 LEU B N 1
ATOM 5103 C CA . LEU B 1 38 ? -55.312 30.609 31.25 1 56.19 38 LEU B CA 1
ATOM 5104 C C . LEU B 1 38 ? -56.562 31.422 30.922 1 56.19 38 LEU B C 1
ATOM 5106 O O . LEU B 1 38 ? -56.938 32.344 31.656 1 56.19 38 LEU B O 1
ATOM 5110 N N . LEU B 1 39 ? -57.219 31.141 29.781 1 56.59 39 LEU B N 1
ATOM 5111 C CA . LEU B 1 39 ? -58.281 32.031 29.359 1 56.59 39 LEU B CA 1
ATOM 5112 C C . LEU B 1 39 ? -59.625 31.562 29.859 1 56.59 39 LEU B C 1
ATOM 5114 O O . LEU B 1 39 ? -59.812 30.375 30.109 1 56.59 39 LEU B O 1
ATOM 5118 N N . ASN B 1 40 ? -60.531 32.469 30.203 1 61.06 40 ASN B N 1
ATOM 5119 C CA . ASN B 1 40 ? -61.906 32.25 30.625 1 61.06 40 ASN B CA 1
ATOM 5120 C C . ASN B 1 40 ? -62.719 31.5 29.562 1 61.06 40 ASN B C 1
ATOM 5122 O O . ASN B 1 40 ? -62.312 31.484 28.391 1 61.06 40 ASN B O 1
ATOM 5126 N N . SER B 1 41 ? -63.812 30.797 29.75 1 58.41 41 SER B N 1
ATOM 5127 C CA . SER B 1 41 ? -64.562 29.828 28.938 1 58.41 41 SER B CA 1
ATOM 5128 C C . SER B 1 41 ? -64.875 30.391 27.562 1 58.41 41 SER B C 1
ATOM 5130 O O . SER B 1 41 ? -64.75 29.703 26.547 1 58.41 41 SER B O 1
ATOM 5132 N N . ASP B 1 42 ? -65.375 31.594 27.438 1 59.88 42 ASP B N 1
ATOM 5133 C CA . ASP B 1 42 ? -65.812 32.156 26.172 1 59.88 42 ASP B CA 1
ATOM 5134 C C . ASP B 1 42 ? -64.688 32.562 25.281 1 59.88 42 ASP B C 1
ATOM 5136 O O . ASP B 1 42 ? -64.688 32.312 24.078 1 59.88 42 ASP B O 1
ATOM 5140 N N . ASP B 1 43 ? -63.688 33.188 25.844 1 60.94 43 ASP B N 1
ATOM 5141 C CA . ASP B 1 43 ? -62.5 33.625 25.109 1 60.94 43 ASP B CA 1
ATOM 5142 C C . ASP B 1 43 ? -61.625 32.438 24.703 1 60.94 43 ASP B C 1
ATOM 5144 O O . ASP B 1 43 ? -60.969 32.469 23.672 1 60.94 43 ASP B O 1
ATOM 5148 N N . ALA B 1 44 ? -61.812 31.438 25.516 1 62.19 44 ALA B N 1
ATOM 5149 C CA . ALA B 1 44 ? -61.062 30.219 25.25 1 62.19 44 ALA B CA 1
ATOM 5150 C C . ALA B 1 44 ? -61.594 29.5 24.016 1 62.19 44 ALA B C 1
ATOM 5152 O O . ALA B 1 44 ? -60.812 28.922 23.25 1 62.19 44 ALA B O 1
ATOM 5153 N N . TYR B 1 45 ? -62.844 29.703 23.891 1 63.75 45 TYR B N 1
ATOM 5154 C CA . TYR B 1 45 ? -63.469 29.062 22.734 1 63.75 45 TYR B CA 1
ATOM 5155 C C . TYR B 1 45 ? -63.031 29.75 21.438 1 63.75 45 TYR B C 1
ATOM 5157 O O . TYR B 1 45 ? -62.688 29.078 20.469 1 63.75 45 TYR B O 1
ATOM 5165 N N . LEU B 1 46 ? -63.062 31.094 21.453 1 62.44 46 LEU B N 1
ATOM 5166 C CA . LEU B 1 46 ? -62.656 31.844 20.266 1 62.44 46 LEU B CA 1
ATOM 5167 C C . LEU B 1 46 ? -61.188 31.609 19.953 1 62.44 46 LEU B C 1
ATOM 5169 O O . LEU B 1 46 ? -60.781 31.469 18.797 1 62.44 46 LEU B O 1
ATOM 5173 N N . ALA B 1 47 ? -60.406 31.562 20.969 1 66.69 47 ALA B N 1
ATOM 5174 C CA . ALA B 1 47 ? -58.969 31.297 20.797 1 66.69 47 ALA B CA 1
ATOM 5175 C C . ALA B 1 47 ? -58.719 29.875 20.297 1 66.69 47 ALA B C 1
ATOM 5177 O O . ALA B 1 47 ? -57.875 29.656 19.453 1 66.69 47 ALA B O 1
ATOM 5178 N N . SER B 1 48 ? -59.562 29.078 20.766 1 67.56 48 SER B N 1
ATOM 5179 C CA . SER B 1 48 ? -59.438 27.688 20.344 1 67.56 48 SER B CA 1
ATOM 5180 C C . SER B 1 48 ? -59.812 27.516 18.875 1 67.56 48 SER B C 1
ATOM 5182 O O . SER B 1 48 ? -59.188 26.75 18.141 1 67.56 48 SER B O 1
ATOM 5184 N N . VAL B 1 49 ? -60.75 28.312 18.5 1 67.75 49 VAL B N 1
ATOM 5185 C CA . VAL B 1 49 ? -61.188 28.266 17.109 1 67.75 49 VAL B CA 1
ATOM 5186 C C . VAL B 1 49 ? -60.125 28.859 16.203 1 67.75 49 VAL B C 1
ATOM 5188 O O . VAL B 1 49 ? -59.812 28.297 15.148 1 67.75 49 VAL B O 1
ATOM 5191 N N . VAL B 1 50 ? -59.5 29.891 16.672 1 70.44 50 VAL B N 1
ATOM 5192 C CA . VAL B 1 50 ? -58.438 30.531 15.906 1 70.44 50 VAL B CA 1
ATOM 5193 C C . VAL B 1 50 ? -57.219 29.609 15.836 1 70.44 50 VAL B C 1
ATOM 5195 O O . VAL B 1 50 ? -56.625 29.453 14.773 1 70.44 50 VAL B O 1
ATOM 5198 N N . ILE B 1 51 ? -56.938 29 16.859 1 71.69 51 ILE B N 1
ATOM 5199 C CA . ILE B 1 51 ? -55.781 28.109 16.922 1 71.69 51 ILE B CA 1
ATOM 5200 C C . ILE B 1 51 ? -56.031 26.891 16.047 1 71.69 51 ILE B C 1
ATOM 5202 O O . ILE B 1 51 ? -55.125 26.406 15.367 1 71.69 51 ILE B O 1
ATOM 5206 N N . ASN B 1 52 ? -57.25 26.547 16 1 70.94 52 ASN B N 1
ATOM 5207 C CA . ASN B 1 52 ? -57.594 25.422 15.156 1 70.94 52 ASN B CA 1
ATOM 5208 C C . ASN B 1 52 ? -57.438 25.766 13.68 1 70.94 52 ASN B C 1
ATOM 5210 O O . ASN B 1 52 ? -57 24.938 12.875 1 70.94 52 ASN B O 1
ATOM 5214 N N . TYR B 1 53 ? -57.75 26.938 13.383 1 72.44 53 TYR B N 1
ATOM 5215 C CA . TYR B 1 53 ? -57.594 27.359 11.992 1 72.44 53 TYR B CA 1
ATOM 5216 C C . TYR B 1 53 ? -56.125 27.562 11.625 1 72.44 53 TYR B C 1
ATOM 5218 O O . TYR B 1 53 ? -55.719 27.219 10.516 1 72.44 53 TYR B O 1
ATOM 5226 N N . ILE B 1 54 ? -55.375 28.031 12.547 1 74.94 54 ILE B N 1
ATOM 5227 C CA . ILE B 1 54 ? -53.969 28.156 12.328 1 74.94 54 ILE B CA 1
ATOM 5228 C C . ILE B 1 54 ? -53.312 26.781 12.203 1 74.94 54 ILE B C 1
ATOM 5230 O O . ILE B 1 54 ? -52.469 26.547 11.328 1 74.94 54 ILE B O 1
ATOM 5234 N N . GLU B 1 55 ? -53.781 25.938 13 1 72.06 55 GLU B N 1
ATOM 5235 C CA . GLU B 1 55 ? -53.281 24.562 12.93 1 72.06 55 GLU B CA 1
ATOM 5236 C C . GLU B 1 55 ? -53.656 23.922 11.602 1 72.06 55 GLU B C 1
ATOM 5238 O O . GLU B 1 55 ? -52.875 23.203 11 1 72.06 55 GLU B O 1
ATOM 5243 N N . LEU B 1 56 ? -54.844 24.219 11.203 1 74.31 56 LEU B N 1
ATOM 5244 C CA . LEU B 1 56 ? -55.312 23.688 9.922 1 74.31 56 LEU B CA 1
ATOM 5245 C C . LEU B 1 56 ? -54.469 24.234 8.773 1 74.31 56 LEU B C 1
ATOM 5247 O O . LEU B 1 56 ? -54.156 23.516 7.836 1 74.31 56 LEU B O 1
ATOM 5251 N N . PHE B 1 57 ? -54.156 25.422 8.906 1 76 57 PHE B N 1
ATOM 5252 C CA . PHE B 1 57 ? -53.312 26.047 7.891 1 76 57 PHE B CA 1
ATOM 5253 C C . PHE B 1 57 ? -51.906 25.438 7.891 1 76 57 PHE B C 1
ATOM 5255 O O . PHE B 1 57 ? -51.375 25.125 6.828 1 76 57 PHE B O 1
ATOM 5262 N N . LEU B 1 58 ? -51.375 25.297 9.016 1 74.69 58 LEU B N 1
ATOM 5263 C CA . LEU B 1 58 ? -50.031 24.734 9.125 1 74.69 58 LEU B CA 1
ATOM 5264 C C . LEU B 1 58 ? -50.031 23.281 8.656 1 74.69 58 LEU B C 1
ATOM 5266 O O . LEU B 1 58 ? -49.094 22.859 7.969 1 74.69 58 LEU B O 1
ATOM 5270 N N . LEU B 1 59 ? -51 22.578 9.016 1 74.69 59 LEU B N 1
ATOM 5271 C CA . LEU B 1 59 ? -51.125 21.203 8.578 1 74.69 59 LEU B CA 1
ATOM 5272 C C . LEU B 1 59 ? -51.312 21.125 7.07 1 74.69 59 LEU B C 1
ATOM 5274 O O . LEU B 1 59 ? -50.781 20.219 6.418 1 74.69 59 LEU B O 1
ATOM 5278 N N . ALA B 1 60 ? -52 22.031 6.547 1 74.62 60 ALA B N 1
ATOM 5279 C CA . ALA B 1 60 ? -52.188 22.109 5.102 1 74.62 60 ALA B CA 1
ATOM 5280 C C . ALA B 1 60 ? -50.875 22.375 4.387 1 74.62 60 ALA B C 1
ATOM 5282 O O . ALA B 1 60 ? -50.594 21.797 3.336 1 74.62 60 ALA B O 1
ATOM 5283 N N . CYS B 1 61 ? -50.094 23.188 4.941 1 74.5 61 CYS B N 1
ATOM 5284 C CA . CYS B 1 61 ? -48.781 23.453 4.375 1 74.5 61 CYS B CA 1
ATOM 5285 C C . CYS B 1 61 ? -47.906 22.219 4.418 1 74.5 61 CYS B C 1
ATOM 5287 O O . CYS B 1 61 ? -47.156 21.938 3.467 1 74.5 61 CYS B O 1
ATOM 5289 N N . LEU B 1 62 ? -48.031 21.562 5.469 1 73.06 62 LEU B N 1
ATOM 5290 C CA . LEU B 1 62 ? -47.219 20.344 5.605 1 73.06 62 LEU B CA 1
ATOM 5291 C C . LEU B 1 62 ? -47.719 19.266 4.652 1 73.06 62 LEU B C 1
ATOM 5293 O O . LEU B 1 62 ? -46.906 18.5 4.109 1 73.06 62 LEU B O 1
ATOM 5297 N N . ILE B 1 63 ? -48.969 19.234 4.461 1 73.69 63 ILE B N 1
ATOM 5298 C CA . ILE B 1 63 ? -49.562 18.297 3.498 1 73.69 63 ILE B CA 1
ATOM 5299 C C . ILE B 1 63 ? -49.125 18.688 2.084 1 73.69 63 ILE B C 1
ATOM 5301 O O . ILE B 1 63 ? -48.812 17.812 1.264 1 73.69 63 ILE B O 1
ATOM 5305 N N . LEU B 1 64 ? -49.031 19.922 1.919 1 73.69 64 LEU B N 1
ATOM 5306 C CA . LEU B 1 64 ? -48.562 20.406 0.623 1 73.69 64 LEU B CA 1
ATOM 5307 C C . LEU B 1 64 ? -47.094 20.031 0.406 1 73.69 64 LEU B C 1
ATOM 5309 O O . LEU B 1 64 ? -46.719 19.641 -0.696 1 73.69 64 LEU B O 1
ATOM 5313 N N . GLU B 1 65 ? -46.406 20.234 1.41 1 72.56 65 GLU B N 1
ATOM 5314 C CA . GLU B 1 65 ? -45.031 19.797 1.334 1 72.56 65 GLU B CA 1
ATOM 5315 C C . GLU B 1 65 ? -44.938 18.297 1.018 1 72.56 65 GLU B C 1
ATOM 5317 O O . GLU B 1 65 ? -44.125 17.891 0.193 1 72.56 65 GLU B O 1
ATOM 5322 N N . PHE B 1 66 ? -45.781 17.672 1.722 1 71.06 66 PHE B N 1
ATOM 5323 C CA . PHE B 1 66 ? -45.844 16.219 1.508 1 71.06 66 PHE B CA 1
ATOM 5324 C C . PHE B 1 66 ? -46.25 15.906 0.074 1 71.06 66 PHE B C 1
ATOM 5326 O O . PHE B 1 66 ? -45.656 15.047 -0.57 1 71.06 66 PHE B O 1
ATOM 5333 N N . LEU B 1 67 ? -47.188 16.562 -0.32 1 71.81 67 LEU B N 1
ATOM 5334 C CA . LEU B 1 67 ? -47.688 16.328 -1.667 1 71.81 67 LEU B CA 1
ATOM 5335 C C . LEU B 1 67 ? -46.656 16.719 -2.715 1 71.81 67 LEU B C 1
ATOM 5337 O O . LEU B 1 67 ? -46.469 16.016 -3.717 1 71.81 67 LEU B O 1
ATOM 5341 N N . MET B 1 68 ? -45.938 17.734 -2.398 1 72.44 68 MET B N 1
ATOM 5342 C CA . MET B 1 68 ? -44.875 18.172 -3.316 1 72.44 68 MET B CA 1
ATOM 5343 C C . MET B 1 68 ? -43.719 17.188 -3.309 1 72.44 68 MET B C 1
ATOM 5345 O O . MET B 1 68 ? -43.156 16.859 -4.363 1 72.44 68 MET B O 1
ATOM 5349 N N . ALA B 1 69 ? -43.406 16.906 -2.082 1 68.88 69 ALA B N 1
ATOM 5350 C CA . ALA B 1 69 ? -42.312 15.922 -1.97 1 68.88 69 ALA B CA 1
ATOM 5351 C C . ALA B 1 69 ? -42.719 14.586 -2.598 1 68.88 69 ALA B C 1
ATOM 5353 O O . ALA B 1 69 ? -41.906 13.945 -3.279 1 68.88 69 ALA B O 1
ATOM 5354 N N . ALA B 1 70 ? -43.969 14.242 -2.338 1 67.56 70 ALA B N 1
ATOM 5355 C CA . ALA B 1 70 ? -44.5 13.016 -2.916 1 67.56 70 ALA B CA 1
ATOM 5356 C C . ALA B 1 70 ? -44.594 13.117 -4.438 1 67.56 70 ALA B C 1
ATOM 5358 O O . ALA B 1 70 ? -44.312 12.141 -5.145 1 67.56 70 ALA B O 1
ATOM 5359 N N . TYR B 1 71 ? -44.938 14.273 -4.809 1 67.94 71 TYR B N 1
ATOM 5360 C CA . TYR B 1 71 ? -45.031 14.523 -6.242 1 67.94 71 TYR B CA 1
ATOM 5361 C C . TYR B 1 71 ? -43.656 14.508 -6.891 1 67.94 71 TYR B C 1
ATOM 5363 O O . TYR B 1 71 ? -43.469 13.984 -7.992 1 67.94 71 TYR B O 1
ATOM 5371 N N . THR B 1 72 ? -42.719 15.156 -6.27 1 64.38 72 THR B N 1
ATOM 5372 C CA . THR B 1 72 ? -41.406 15.219 -6.852 1 64.38 72 THR B CA 1
ATOM 5373 C C . THR B 1 72 ? -40.719 13.852 -6.812 1 64.38 72 THR B C 1
ATOM 5375 O O . THR B 1 72 ? -40 13.477 -7.742 1 64.38 72 THR B O 1
ATOM 5378 N N . GLN B 1 73 ? -40.875 13.375 -5.637 1 61.5 73 GLN B N 1
ATOM 5379 C CA . GLN B 1 73 ? -40.219 12.086 -5.473 1 61.5 73 GLN B CA 1
ATOM 5380 C C . GLN B 1 73 ? -41.094 10.945 -6.012 1 61.5 73 GLN B C 1
ATOM 5382 O O . GLN B 1 73 ? -40.594 9.852 -6.277 1 61.5 73 GLN B O 1
ATOM 5387 N N . GLY B 1 74 ? -42.312 11.234 -6.484 1 59.75 74 GLY B N 1
ATOM 5388 C CA . GLY B 1 74 ? -43.312 10.258 -6.883 1 59.75 74 GLY B CA 1
ATOM 5389 C C . GLY B 1 74 ? -44.125 9.727 -5.719 1 59.75 74 GLY B C 1
ATOM 5390 O O . GLY B 1 74 ? -43.562 9.383 -4.672 1 59.75 74 GLY B O 1
ATOM 5391 N N . PHE B 1 75 ? -45.469 9.875 -5.633 1 58.62 75 PHE B N 1
ATOM 5392 C CA . PHE B 1 75 ? -46.375 9.523 -4.543 1 58.62 75 PHE B CA 1
ATOM 5393 C C . PHE B 1 75 ? -46.062 8.125 -4.016 1 58.62 75 PHE B C 1
ATOM 5395 O O . PHE B 1 75 ? -46.094 7.891 -2.807 1 58.62 75 PHE B O 1
ATOM 5402 N N . CYS B 1 76 ? -45.656 7.395 -4.824 1 55.69 76 CYS B N 1
ATOM 5403 C CA . CYS B 1 76 ? -45.344 6.023 -4.445 1 55.69 76 CYS B CA 1
ATOM 5404 C C . CYS B 1 76 ? -43.969 5.957 -3.762 1 55.69 76 CYS B C 1
ATOM 5406 O O . CYS B 1 76 ? -43.781 5.164 -2.842 1 55.69 76 CYS B O 1
ATOM 5408 N N . ASN B 1 77 ? -43.156 6.816 -4.133 1 54.41 77 ASN B N 1
ATOM 5409 C CA . ASN B 1 77 ? -41.781 6.82 -3.596 1 54.41 77 ASN B CA 1
ATOM 5410 C C . ASN B 1 77 ? -41.719 7.527 -2.246 1 54.41 77 ASN B C 1
ATOM 5412 O O . ASN B 1 77 ? -40.938 7.156 -1.383 1 54.41 77 ASN B O 1
ATOM 5416 N N . TYR B 1 78 ? -42.562 8.531 -2.064 1 54.59 78 TYR B N 1
ATOM 5417 C CA . TYR B 1 78 ? -42.594 9.32 -0.837 1 54.59 78 TYR B CA 1
ATOM 5418 C C . TYR B 1 78 ? -43.156 8.508 0.319 1 54.59 78 TYR B C 1
ATOM 5420 O O . TYR B 1 78 ? -42.625 8.555 1.436 1 54.59 78 TYR B O 1
ATOM 5428 N N . PHE B 1 79 ? -44.156 7.715 0.063 1 57.56 79 PHE B N 1
ATOM 5429 C CA . PHE B 1 79 ? -44.844 6.953 1.095 1 57.56 79 PHE B CA 1
ATOM 5430 C C . PHE B 1 79 ? -44.125 5.637 1.371 1 57.56 79 PHE B C 1
ATOM 5432 O O . PHE B 1 79 ? -44.562 4.852 2.213 1 57.56 79 PHE B O 1
ATOM 5439 N N . LYS B 1 80 ? -42.938 5.488 0.785 1 55.38 80 LYS B N 1
ATOM 5440 C CA . LYS B 1 80 ? -42.125 4.301 1.021 1 55.38 80 LYS B CA 1
ATOM 5441 C C . LYS B 1 80 ? -41.25 4.473 2.266 1 55.38 80 LYS B C 1
ATOM 5443 O O . LYS B 1 80 ? -40.875 3.486 2.898 1 55.38 80 LYS B O 1
ATOM 5448 N N . VAL B 1 81 ? -40.969 5.59 2.635 1 53.66 81 VAL B N 1
ATOM 5449 C CA . VAL B 1 81 ? -40.219 5.891 3.846 1 53.66 81 VAL B CA 1
ATOM 5450 C C . VAL B 1 81 ? -41.156 5.906 5.051 1 53.66 81 VAL B C 1
ATOM 5452 O O . VAL B 1 81 ? -42.062 6.746 5.137 1 53.66 81 VAL B O 1
ATOM 5455 N N . LYS B 1 82 ? -41.031 4.867 5.93 1 54.31 82 LYS B N 1
ATOM 5456 C CA . LYS B 1 82 ? -41.938 4.637 7.031 1 54.31 82 LYS B CA 1
ATOM 5457 C C . LYS B 1 82 ? -42.125 5.895 7.879 1 54.31 82 LYS B C 1
ATOM 5459 O O . LYS B 1 82 ? -43.219 6.215 8.305 1 54.31 82 LYS B O 1
ATOM 5464 N N . LEU B 1 83 ? -40.969 6.492 7.973 1 57.97 83 LEU B N 1
ATOM 5465 C CA . LEU B 1 83 ? -41.062 7.672 8.828 1 57.97 83 LEU B CA 1
ATOM 5466 C C . LEU B 1 83 ? -41.875 8.773 8.156 1 57.97 83 LEU B C 1
ATOM 5468 O O . LEU B 1 83 ? -42.562 9.531 8.836 1 57.97 83 LEU B O 1
ATOM 5472 N N . GLN B 1 84 ? -41.781 8.703 6.887 1 61.34 84 GLN B N 1
ATOM 5473 C CA . GLN B 1 84 ? -42.562 9.695 6.152 1 61.34 84 GLN B CA 1
ATOM 5474 C C . GLN B 1 84 ? -44.062 9.328 6.145 1 61.34 84 GLN B C 1
ATOM 5476 O O . GLN B 1 84 ? -44.906 10.211 6.219 1 61.34 84 GLN B O 1
ATOM 5481 N N . VAL B 1 85 ? -44.25 8.102 6.156 1 66.25 85 VAL B N 1
ATOM 5482 C CA . VAL B 1 85 ? -45.625 7.633 6.227 1 66.25 85 VAL B CA 1
ATOM 5483 C C . VAL B 1 85 ? -46.188 7.887 7.621 1 66.25 85 VAL B C 1
ATOM 5485 O O . VAL B 1 85 ? -47.312 8.32 7.766 1 66.25 85 VAL B O 1
ATOM 5488 N N . LEU B 1 86 ? -45.344 7.512 8.555 1 63.78 86 LEU B N 1
ATOM 5489 C CA . LEU B 1 86 ? -45.781 7.801 9.914 1 63.78 86 LEU B CA 1
ATOM 5490 C C . LEU B 1 86 ? -46.062 9.289 10.094 1 63.78 86 LEU B C 1
ATOM 5492 O O . LEU B 1 86 ? -47.062 9.68 10.711 1 63.78 86 LEU B O 1
ATOM 5496 N N . ASP B 1 87 ? -45.219 9.969 9.422 1 64.31 87 ASP B N 1
ATOM 5497 C CA . ASP B 1 87 ? -45.406 11.414 9.461 1 64.31 87 ASP B CA 1
ATOM 5498 C C . ASP B 1 87 ? -46.688 11.82 8.727 1 64.31 87 ASP B C 1
ATOM 5500 O O . ASP B 1 87 ? -47.406 12.68 9.203 1 64.31 87 ASP B O 1
ATOM 5504 N N . PHE B 1 88 ? -46.844 11.086 7.758 1 69.56 88 PHE B N 1
ATOM 5505 C CA . PHE B 1 88 ? -48.062 11.336 6.973 1 69.56 88 PHE B CA 1
ATOM 5506 C C . PHE B 1 88 ? -49.312 10.914 7.746 1 69.56 88 PHE B C 1
ATOM 5508 O O . PHE B 1 88 ? -50.281 11.648 7.781 1 69.56 88 PHE B O 1
ATOM 5515 N N . ILE B 1 89 ? -49.219 9.859 8.336 1 71.31 89 ILE B N 1
ATOM 5516 C CA . ILE B 1 89 ? -50.375 9.359 9.102 1 71.31 89 ILE B CA 1
ATOM 5517 C C . ILE B 1 89 ? -50.625 10.281 10.289 1 71.31 89 ILE B C 1
ATOM 5519 O O . ILE B 1 89 ? -51.781 10.617 10.578 1 71.31 89 ILE B O 1
ATOM 5523 N N . ILE B 1 90 ? -49.625 10.625 10.781 1 70.12 90 ILE B N 1
ATOM 5524 C CA . ILE B 1 90 ? -49.781 11.492 11.945 1 70.12 90 ILE B CA 1
ATOM 5525 C C . ILE B 1 90 ? -50.344 12.836 11.508 1 70.12 90 ILE B C 1
ATOM 5527 O O . ILE B 1 90 ? -51.25 13.367 12.164 1 70.12 90 ILE B O 1
ATOM 5531 N N . ILE B 1 91 ? -49.906 13.234 10.383 1 71.12 91 ILE B N 1
ATOM 5532 C CA . ILE B 1 91 ? -50.406 14.5 9.867 1 71.12 91 ILE B CA 1
ATOM 5533 C C . ILE B 1 91 ? -51.875 14.336 9.461 1 71.12 91 ILE B C 1
ATOM 5535 O O . ILE B 1 91 ? -52.688 15.195 9.773 1 71.12 91 ILE B O 1
ATOM 5539 N N . PHE B 1 92 ? -52.156 13.219 8.922 1 73.81 92 PHE B N 1
ATOM 5540 C CA . PHE B 1 92 ? -53.531 12.961 8.469 1 73.81 92 PHE B CA 1
ATOM 5541 C C . PHE B 1 92 ? -54.469 12.727 9.648 1 73.81 92 PHE B C 1
ATOM 5543 O O . PHE B 1 92 ? -55.594 13.227 9.672 1 73.81 92 PHE B O 1
ATOM 5550 N N . LEU B 1 93 ? -53.969 12.078 10.555 1 73.06 93 LEU B N 1
ATOM 5551 C CA . LEU B 1 93 ? -54.781 11.828 11.742 1 73.06 93 LEU B CA 1
ATOM 5552 C C . LEU B 1 93 ? -55 13.109 12.539 1 73.06 93 LEU B C 1
ATOM 5554 O O . LEU B 1 93 ? -56.094 13.352 13.062 1 73.06 93 LEU B O 1
ATOM 5558 N N . THR B 1 94 ? -53.969 13.867 12.539 1 71.69 94 THR B N 1
ATOM 5559 C CA . THR B 1 94 ? -54.094 15.156 13.211 1 71.69 94 THR B CA 1
ATOM 5560 C C . THR B 1 94 ? -55.094 16.047 12.453 1 71.69 94 THR B C 1
ATOM 5562 O O . THR B 1 94 ? -55.906 16.734 13.07 1 71.69 94 THR B O 1
ATOM 5565 N N . LEU B 1 95 ? -54.969 15.93 11.188 1 73.31 95 LEU B N 1
ATOM 5566 C CA . LEU B 1 95 ? -55.875 16.688 10.359 1 73.31 95 LEU B CA 1
ATOM 5567 C C . LEU B 1 95 ? -57.312 16.219 10.555 1 73.31 95 LEU B C 1
ATOM 5569 O O . LEU B 1 95 ? -58.219 17.047 10.68 1 73.31 95 LEU B O 1
ATOM 5573 N N . ALA B 1 96 ? -57.5 15.008 10.617 1 74.56 96 ALA B N 1
ATOM 5574 C CA . ALA B 1 96 ? -58.844 14.43 10.828 1 74.56 96 ALA B CA 1
ATOM 5575 C C . ALA B 1 96 ? -59.406 14.82 12.195 1 74.56 96 ALA B C 1
ATOM 5577 O O . ALA B 1 96 ? -60.562 15.141 12.312 1 74.56 96 ALA B O 1
ATOM 5578 N N . LEU B 1 97 ? -58.531 14.852 13.062 1 72.56 97 LEU B N 1
ATOM 5579 C CA . LEU B 1 97 ? -58.969 15.18 14.406 1 72.56 97 LEU B CA 1
ATOM 5580 C C . LEU B 1 97 ? -59.312 16.656 14.523 1 72.56 97 LEU B C 1
ATOM 5582 O O . LEU B 1 97 ? -60.281 17.031 15.195 1 72.56 97 LEU B O 1
ATOM 5586 N N . VAL B 1 98 ? -58.531 17.406 13.867 1 70.31 98 VAL B N 1
ATOM 5587 C CA . VAL B 1 98 ? -58.812 18.844 13.883 1 70.31 98 VAL B CA 1
ATOM 5588 C C . VAL B 1 98 ? -60.125 19.125 13.148 1 70.31 98 VAL B C 1
ATOM 5590 O O . VAL B 1 98 ? -60.938 19.922 13.617 1 70.31 98 VAL B O 1
ATOM 5593 N N . ILE B 1 99 ? -60.344 18.406 12.055 1 72.81 99 ILE B N 1
ATOM 5594 C CA . ILE B 1 99 ? -61.594 18.578 11.289 1 72.81 99 ILE B CA 1
ATOM 5595 C C . ILE B 1 99 ? -62.781 18.047 12.094 1 72.81 99 ILE B C 1
ATOM 5597 O O . ILE B 1 99 ? -63.812 18.688 12.141 1 72.81 99 ILE B O 1
ATOM 5601 N N . LEU B 1 100 ? -62.562 17.031 12.719 1 71.5 100 LEU B N 1
ATOM 5602 C CA . LEU B 1 100 ? -63.625 16.453 13.539 1 71.5 100 LEU B CA 1
ATOM 5603 C C . LEU B 1 100 ? -63.938 17.375 14.719 1 71.5 100 LEU B C 1
ATOM 5605 O O . LEU B 1 100 ? -65.125 17.516 15.094 1 71.5 100 LEU B O 1
ATOM 5609 N N . ASP B 1 101 ? -62.906 17.922 15.211 1 67.19 101 ASP B N 1
ATOM 5610 C CA . ASP B 1 101 ? -63.125 18.875 16.297 1 67.19 101 ASP B CA 1
ATOM 5611 C C . ASP B 1 101 ? -63.875 20.109 15.812 1 67.19 101 ASP B C 1
ATOM 5613 O O . ASP B 1 101 ? -64.75 20.625 16.516 1 67.19 101 ASP B O 1
ATOM 5617 N N . LEU B 1 102 ? -63.562 20.422 14.633 1 66.69 102 LEU B N 1
ATOM 5618 C CA . LEU B 1 102 ? -64.25 21.594 14.062 1 66.69 102 LEU B CA 1
ATOM 5619 C C . LEU B 1 102 ? -65.688 21.266 13.719 1 66.69 102 LEU B C 1
ATOM 5621 O O . LEU B 1 102 ? -66.562 22.109 13.883 1 66.69 102 LEU B O 1
ATOM 5625 N N . LEU B 1 103 ? -65.875 19.984 13.32 1 66.25 103 LEU B N 1
ATOM 5626 C CA . LEU B 1 103 ? -67.25 19.594 12.883 1 66.25 103 LEU B CA 1
ATOM 5627 C C . LEU B 1 103 ? -68.062 19.156 14.07 1 66.25 103 LEU B C 1
ATOM 5629 O O . LEU B 1 103 ? -69.312 19.406 14.094 1 66.25 103 LEU B O 1
ATOM 5633 N N . LEU B 1 104 ? -67.438 18.453 15.031 1 61.44 104 LEU B N 1
ATOM 5634 C CA . LEU B 1 104 ? -68.188 17.891 16.125 1 61.44 104 LEU B CA 1
ATOM 5635 C C . LEU B 1 104 ? -68 18.703 17.406 1 61.44 104 LEU B C 1
ATOM 5637 O O . LEU B 1 104 ? -68.438 18.312 18.469 1 61.44 104 LEU B O 1
ATOM 5641 N N . GLY B 1 105 ? -67.188 19.656 17.406 1 55.34 105 GLY B N 1
ATOM 5642 C CA . GLY B 1 105 ? -66.75 20.453 18.531 1 55.34 105 GLY B CA 1
ATOM 5643 C C . GLY B 1 105 ? -67.875 20.828 19.484 1 55.34 105 GLY B C 1
ATOM 5644 O O . GLY B 1 105 ? -67.688 21.547 20.453 1 55.34 105 GLY B O 1
ATOM 5645 N N . LYS B 1 106 ? -69.062 20.484 19.188 1 56.97 106 LYS B N 1
ATOM 5646 C CA . LYS B 1 106 ? -70.125 20.906 20.125 1 56.97 106 LYS B CA 1
ATOM 5647 C C . LYS B 1 106 ? -70.25 19.969 21.312 1 56.97 106 LYS B C 1
ATOM 5649 O O . LYS B 1 106 ? -70.875 20.266 22.297 1 56.97 106 LYS B O 1
ATOM 5654 N N . SER B 1 107 ? -69.812 18.766 21.219 1 57.03 107 SER B N 1
ATOM 5655 C CA . SER B 1 107 ? -69.938 17.906 22.391 1 57.03 107 SER B CA 1
ATOM 5656 C C . SER B 1 107 ? -68.75 17.922 23.281 1 57.03 107 SER B C 1
ATOM 5658 O O . SER B 1 107 ? -67.625 17.766 22.812 1 57.03 107 SER B O 1
ATOM 5660 N N . PRO B 1 108 ? -68.812 18.391 24.578 1 58.28 108 PRO B N 1
ATOM 5661 C CA . PRO B 1 108 ? -67.688 18.625 25.531 1 58.28 108 PRO B CA 1
ATOM 5662 C C . PRO B 1 108 ? -66.812 17.406 25.719 1 58.28 108 PRO B C 1
ATOM 5664 O O . PRO B 1 108 ? -65.562 17.547 25.875 1 58.28 108 PRO B O 1
ATOM 5667 N N . GLN B 1 109 ? -67.375 16.188 25.766 1 57.81 109 GLN B N 1
ATOM 5668 C CA . GLN B 1 109 ? -66.562 15 26.031 1 57.81 109 GLN B CA 1
ATOM 5669 C C . GLN B 1 109 ? -65.625 14.695 24.859 1 57.81 109 GLN B C 1
ATOM 5671 O O . GLN B 1 109 ? -64.438 14.336 25.078 1 57.81 109 GLN B O 1
ATOM 5676 N N . PHE B 1 110 ? -66 14.867 23.656 1 56.84 110 PHE B N 1
ATOM 5677 C CA . PHE B 1 110 ? -65.25 14.578 22.469 1 56.84 110 PHE B CA 1
ATOM 5678 C C . PHE B 1 110 ? -64.125 15.594 22.297 1 56.84 110 PHE B C 1
ATOM 5680 O O . PHE B 1 110 ? -63 15.25 21.875 1 56.84 110 PHE B O 1
ATOM 5687 N N . THR B 1 111 ? -64.375 16.75 22.719 1 58.41 111 THR B N 1
ATOM 5688 C CA . THR B 1 111 ? -63.406 17.812 22.609 1 58.41 111 THR B CA 1
ATOM 5689 C C . THR B 1 111 ? -62.219 17.531 23.516 1 58.41 111 THR B C 1
ATOM 5691 O O . THR B 1 111 ? -61.062 17.812 23.156 1 58.41 111 THR B O 1
ATOM 5694 N N . LYS B 1 112 ? -62.531 16.969 24.625 1 60.41 112 LYS B N 1
ATOM 5695 C CA . LYS B 1 112 ? -61.469 16.641 25.562 1 60.41 112 LYS B CA 1
ATOM 5696 C C . LYS B 1 112 ? -60.594 15.492 25.031 1 60.41 112 LYS B C 1
ATOM 5698 O O . LYS B 1 112 ? -59.375 15.516 25.125 1 60.41 112 LYS B O 1
ATOM 5703 N N . ILE B 1 113 ? -61.219 14.492 24.516 1 58.72 113 ILE B N 1
ATOM 5704 C CA . ILE B 1 113 ? -60.5 13.336 24 1 58.72 113 ILE B CA 1
ATOM 5705 C C . ILE B 1 113 ? -59.75 13.727 22.734 1 58.72 113 ILE B C 1
ATOM 5707 O O . ILE B 1 113 ? -58.594 13.312 22.547 1 58.72 113 ILE B O 1
ATOM 5711 N N . ALA B 1 114 ? -60.344 14.539 21.984 1 60.31 114 ALA B N 1
ATOM 5712 C CA . ALA B 1 114 ? -59.688 15.031 20.781 1 60.31 114 ALA B CA 1
ATOM 5713 C C . ALA B 1 114 ? -58.5 15.898 21.109 1 60.31 114 ALA B C 1
ATOM 5715 O O . ALA B 1 114 ? -57.469 15.82 20.438 1 60.31 114 ALA B O 1
ATOM 5716 N N . ALA B 1 115 ? -58.594 16.578 22.172 1 60.69 115 ALA B N 1
ATOM 5717 C CA . ALA B 1 115 ? -57.469 17.422 22.625 1 60.69 115 ALA B CA 1
ATOM 5718 C C . ALA B 1 115 ? -56.312 16.578 23.109 1 60.69 115 ALA B C 1
ATOM 5720 O O . ALA B 1 115 ? -55.156 16.891 22.812 1 60.69 115 ALA B O 1
ATOM 5721 N N . VAL B 1 116 ? -56.625 15.555 23.828 1 59.09 116 VAL B N 1
ATOM 5722 C CA . VAL B 1 116 ? -55.594 14.664 24.312 1 59.09 116 VAL B CA 1
ATOM 5723 C C . VAL B 1 116 ? -54.969 13.898 23.141 1 59.09 116 VAL B C 1
ATOM 5725 O O . VAL B 1 116 ? -53.75 13.758 23.062 1 59.09 116 VAL B O 1
ATOM 5728 N N . ALA B 1 117 ? -55.781 13.438 22.297 1 62.25 117 ALA B N 1
ATOM 5729 C CA . ALA B 1 117 ? -55.281 12.695 21.141 1 62.25 117 ALA B CA 1
ATOM 5730 C C . ALA B 1 117 ? -54.438 13.594 20.234 1 62.25 117 ALA B C 1
ATOM 5732 O O . ALA B 1 117 ? -53.375 13.18 19.734 1 62.25 117 ALA B O 1
ATOM 5733 N N . LYS B 1 118 ? -54.875 14.789 20.078 1 62 118 LYS B N 1
ATOM 5734 C CA . LYS B 1 118 ? -54.094 15.773 19.328 1 62 118 LYS B CA 1
ATOM 5735 C C . LYS B 1 118 ? -52.75 16.031 19.969 1 62 118 LYS B C 1
ATOM 5737 O O . LYS B 1 118 ? -51.719 16.141 19.281 1 62 118 LYS B O 1
ATOM 5742 N N . GLY B 1 119 ? -52.812 16.094 21.297 1 59.44 119 GLY B N 1
ATOM 5743 C CA . GLY B 1 119 ? -51.562 16.25 22.031 1 59.44 119 GLY B CA 1
ATOM 5744 C C . GLY B 1 119 ? -50.625 15.078 21.859 1 59.44 119 GLY B C 1
ATOM 5745 O O . GLY B 1 119 ? -49.438 15.273 21.672 1 59.44 119 GLY B O 1
ATOM 5746 N N . MET B 1 120 ? -51.094 13.914 21.875 1 59.91 120 MET B N 1
ATOM 5747 C CA . MET B 1 120 ? -50.281 12.719 21.703 1 59.91 120 MET B CA 1
ATOM 5748 C C . MET B 1 120 ? -49.688 12.656 20.297 1 59.91 120 MET B C 1
ATOM 5750 O O . MET B 1 120 ? -48.5 12.336 20.125 1 59.91 120 MET B O 1
ATOM 5754 N N . PHE B 1 121 ? -50.469 12.945 19.344 1 59.91 121 PHE B N 1
ATOM 5755 C CA . PHE B 1 121 ? -49.969 12.898 17.969 1 59.91 121 PHE B CA 1
ATOM 5756 C C . PHE B 1 121 ? -48.969 14.008 17.719 1 59.91 121 PHE B C 1
ATOM 5758 O O . PHE B 1 121 ? -48 13.82 16.969 1 59.91 121 PHE B O 1
ATOM 5765 N N . ARG B 1 122 ? -49.188 15 18.391 1 56.06 122 ARG B N 1
ATOM 5766 C CA . ARG B 1 122 ? -48.219 16.094 18.344 1 56.06 122 ARG B CA 1
ATOM 5767 C C . ARG B 1 122 ? -46.906 15.672 18.984 1 56.06 122 ARG B C 1
ATOM 5769 O O . ARG B 1 122 ? -45.844 15.992 18.469 1 56.06 122 ARG B O 1
ATOM 5776 N N . PHE B 1 123 ? -47 15.008 20.062 1 57.16 123 PHE B N 1
ATOM 5777 C CA . PHE B 1 123 ? -45.812 14.477 20.719 1 57.16 123 PHE B CA 1
ATOM 5778 C C . PHE B 1 123 ? -45.062 13.484 19.812 1 57.16 123 PHE B C 1
ATOM 5780 O O . PHE B 1 123 ? -43.844 13.523 19.703 1 57.16 123 PHE B O 1
ATOM 5787 N N . PHE B 1 124 ? -45.75 12.719 19.188 1 55.97 124 PHE B N 1
ATOM 5788 C CA . PHE B 1 124 ? -45.125 11.766 18.281 1 55.97 124 PHE B CA 1
ATOM 5789 C C . PHE B 1 124 ? -44.5 12.477 17.109 1 55.97 124 PHE B C 1
ATOM 5791 O O . PHE B 1 124 ? -43.438 12.07 16.625 1 55.97 124 PHE B O 1
ATOM 5798 N N . ARG B 1 125 ? -45.094 13.461 16.656 1 53.22 125 ARG B N 1
ATOM 5799 C CA . ARG B 1 125 ? -44.5 14.242 15.57 1 53.22 125 ARG B CA 1
ATOM 5800 C C . ARG B 1 125 ? -43.219 14.914 16.016 1 53.22 125 ARG B C 1
ATOM 5802 O O . ARG B 1 125 ? -42.281 15.031 15.227 1 53.22 125 ARG B O 1
ATOM 5809 N N . ILE B 1 126 ? -43.125 15.32 17.25 1 54.31 126 ILE B N 1
ATOM 5810 C CA . ILE B 1 126 ? -41.906 15.875 17.812 1 54.31 126 ILE B CA 1
ATOM 5811 C C . ILE B 1 126 ? -40.812 14.812 17.812 1 54.31 126 ILE B C 1
ATOM 5813 O O . ILE B 1 126 ? -39.656 15.094 17.453 1 54.31 126 ILE B O 1
ATOM 5817 N N . ILE B 1 127 ? -41.188 13.766 18.203 1 50.06 127 ILE B N 1
ATOM 5818 C CA . ILE B 1 127 ? -40.188 12.695 18.234 1 50.06 127 ILE B CA 1
ATOM 5819 C C . ILE B 1 127 ? -39.719 12.398 16.812 1 50.06 127 ILE B C 1
ATOM 5821 O O . ILE B 1 127 ? -38.5 12.219 16.578 1 50.06 127 ILE B O 1
ATOM 5825 N N . LEU B 1 128 ? -40.594 12.414 15.992 1 49.69 128 LEU B N 1
ATOM 5826 C CA . LEU B 1 128 ? -40.219 12.133 14.609 1 49.69 128 LEU B CA 1
ATOM 5827 C C . LEU B 1 128 ? -39.375 13.266 14.031 1 49.69 128 LEU B C 1
ATOM 5829 O O . LEU B 1 128 ? -38.438 13.031 13.281 1 49.69 128 LEU B O 1
ATOM 5833 N N . LEU B 1 129 ? -39.719 14.406 14.406 1 47.34 129 LEU B N 1
ATOM 5834 C CA . LEU B 1 129 ? -38.906 15.57 14.016 1 47.34 129 LEU B CA 1
ATOM 5835 C C . LEU B 1 129 ? -37.531 15.516 14.641 1 47.34 129 LEU B C 1
ATOM 5837 O O . LEU B 1 129 ? -36.531 15.852 13.992 1 47.34 129 LEU B O 1
ATOM 5841 N N . PHE B 1 130 ? -37.5 15.273 15.883 1 43.72 130 PHE B N 1
ATOM 5842 C CA . PHE B 1 130 ? -36.219 15.141 16.547 1 43.72 130 PHE B CA 1
ATOM 5843 C C . PHE B 1 130 ? -35.375 14.031 15.906 1 43.72 130 PHE B C 1
ATOM 5845 O O . PHE B 1 130 ? -34.156 14.141 15.789 1 43.72 130 PHE B O 1
ATOM 5852 N N . ARG B 1 131 ? -36 13.047 15.703 1 41.78 131 ARG B N 1
ATOM 5853 C CA . ARG B 1 131 ? -35.25 11.977 15.031 1 41.78 131 ARG B CA 1
ATOM 5854 C C . ARG B 1 131 ? -34.812 12.406 13.641 1 41.78 131 ARG B C 1
ATOM 5856 O O . ARG B 1 131 ? -33.719 12.062 13.211 1 41.78 131 ARG B O 1
ATOM 5863 N N . LYS B 1 132 ? -35.719 12.992 12.953 1 41.12 132 LYS B N 1
ATOM 5864 C CA . LYS B 1 132 ? -35.281 13.547 11.68 1 41.12 132 LYS B CA 1
ATOM 5865 C C . LYS B 1 132 ? -34.125 14.516 11.867 1 41.12 132 LYS B C 1
ATOM 5867 O O . 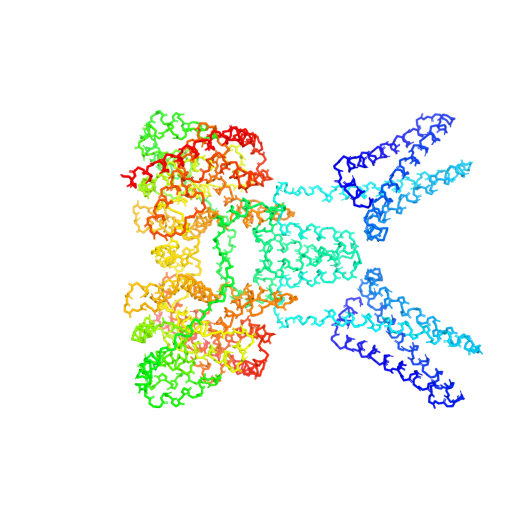LYS B 1 132 ? -33.188 14.562 11.047 1 41.12 132 LYS B O 1
ATOM 5872 N N . SER B 1 133 ? -34.312 15.375 12.891 1 37.75 133 SER B N 1
ATOM 5873 C CA . SER B 1 133 ? -33.281 16.359 13.172 1 37.75 133 SER B CA 1
ATOM 5874 C C . SER B 1 133 ? -32 15.68 13.68 1 37.75 133 SER B C 1
ATOM 5876 O O . SER B 1 133 ? -30.906 16.109 13.344 1 37.75 133 SER B O 1
ATOM 5878 N N . ASN B 1 134 ? -32.188 14.781 14.648 1 34.75 134 ASN B N 1
ATOM 5879 C CA . ASN B 1 134 ? -30.969 14.156 15.188 1 34.75 134 ASN B CA 1
ATOM 5880 C C . ASN B 1 134 ? -30.25 13.32 14.141 1 34.75 134 ASN B C 1
ATOM 5882 O O . ASN B 1 134 ? -29.047 13.109 14.227 1 34.75 134 ASN B O 1
ATOM 5886 N N . GLN B 1 135 ? -31.031 12.664 13.367 1 33.75 135 GLN B N 1
ATOM 5887 C CA . GLN B 1 135 ? -30.297 11.945 12.336 1 33.75 135 GLN B CA 1
ATOM 5888 C C . GLN B 1 135 ? -29.422 12.891 11.523 1 33.75 135 GLN B C 1
ATOM 5890 O O . GLN B 1 135 ? -28.344 12.516 11.062 1 33.75 135 GLN B O 1
ATOM 5895 N N . PHE B 1 136 ? -29.906 14.055 11.281 1 30.12 136 PHE B N 1
ATOM 5896 C CA . PHE B 1 136 ? -29.141 14.938 10.406 1 30.12 136 PHE B CA 1
ATOM 5897 C C . PHE B 1 136 ? -27.922 15.492 11.133 1 30.12 136 PHE B C 1
ATOM 5899 O O . PHE B 1 136 ? -27.094 16.188 10.531 1 30.12 136 PHE B O 1
ATOM 5906 N N . LYS B 1 137 ? -28.047 15.617 12.414 1 30.77 137 LYS B N 1
ATOM 5907 C CA . LYS B 1 137 ? -26.922 16.328 13 1 30.77 137 LYS B CA 1
ATOM 5908 C C . LYS B 1 137 ? -25.609 15.578 12.766 1 30.77 137 LYS B C 1
ATOM 5910 O O . LYS B 1 137 ? -24.562 15.969 13.273 1 30.77 137 LYS B O 1
ATOM 5915 N N . LYS B 1 138 ? -25.75 14.328 12.633 1 32.28 138 LYS B N 1
ATOM 5916 C CA . LYS B 1 138 ? -24.359 13.914 12.406 1 32.28 138 LYS B CA 1
ATOM 5917 C C . LYS B 1 138 ? -23.719 14.758 11.312 1 32.28 138 LYS B C 1
ATOM 5919 O O . LYS B 1 138 ? -24.172 14.766 10.164 1 32.28 138 LYS B O 1
ATOM 5924 N N . ILE B 1 139 ? -23.297 15.859 11.656 1 28 139 ILE B N 1
ATOM 5925 C CA . ILE B 1 139 ? -22.469 16.797 10.914 1 28 139 ILE B CA 1
ATOM 5926 C C . ILE B 1 139 ? -21.688 16.047 9.836 1 28 139 ILE B C 1
ATOM 5928 O O . ILE B 1 139 ? -20.797 15.258 10.148 1 28 139 ILE B O 1
ATOM 5932 N N . LYS B 1 140 ? -22.344 15.648 8.789 1 35.34 140 LYS B N 1
ATOM 5933 C CA . LYS B 1 140 ? -21.594 15.352 7.574 1 35.34 140 LYS B CA 1
ATOM 5934 C C . LYS B 1 140 ? -20.312 16.188 7.508 1 35.34 140 LYS B C 1
ATOM 5936 O O . LYS B 1 140 ? -20.344 17.406 7.66 1 35.34 140 LYS B O 1
ATOM 5941 N N . ALA B 1 141 ? -19.344 15.727 8.023 1 37.12 141 ALA B N 1
ATOM 5942 C CA . ALA B 1 141 ? -18.062 16.391 7.832 1 37.12 141 ALA B CA 1
ATOM 5943 C C . ALA B 1 141 ? -18.078 17.25 6.574 1 37.12 141 ALA B C 1
ATOM 5945 O O . ALA B 1 141 ? -18.219 16.75 5.465 1 37.12 141 ALA B O 1
ATOM 5946 N N . ALA B 1 142 ? -18.609 18.469 6.637 1 38.38 142 ALA B N 1
ATOM 5947 C CA . ALA B 1 142 ? -18.719 19.484 5.598 1 38.38 142 ALA B CA 1
ATOM 5948 C C . ALA B 1 142 ? -17.438 19.594 4.789 1 38.38 142 ALA B C 1
ATOM 5950 O O . ALA B 1 142 ? -16.359 19.844 5.352 1 38.38 142 ALA B O 1
ATOM 5951 N N . SER B 1 143 ? -17.156 18.625 3.986 1 46.44 143 SER B N 1
ATOM 5952 C CA . SER B 1 143 ? -16.094 18.875 3.01 1 46.44 143 SER B CA 1
ATOM 5953 C C . SER B 1 143 ? -16.656 18.953 1.594 1 46.44 143 SER B C 1
ATOM 5955 O O . SER B 1 143 ? -17.719 18.375 1.311 1 46.44 143 SER B O 1
ATOM 5957 N N . THR B 1 144 ? -16.297 19.891 0.938 1 48.81 144 THR B N 1
ATOM 5958 C CA . THR B 1 144 ? -16.641 20.047 -0.471 1 48.81 144 THR B CA 1
ATOM 5959 C C . THR B 1 144 ? -16.453 18.734 -1.219 1 48.81 144 THR B C 1
ATOM 5961 O O . THR B 1 144 ? -16.953 18.562 -2.332 1 48.81 144 THR B O 1
ATOM 5964 N N . ILE B 1 145 ? -15.719 17.812 -0.576 1 53.19 145 ILE B N 1
ATOM 5965 C CA . ILE B 1 145 ? -15.445 16.562 -1.291 1 53.19 145 ILE B CA 1
ATOM 5966 C C . ILE B 1 145 ? -16.281 15.438 -0.703 1 53.19 145 ILE B C 1
ATOM 5968 O O . ILE B 1 145 ? -16.219 15.172 0.5 1 53.19 145 ILE B O 1
ATOM 5972 N N . LYS B 1 146 ? -17.25 15.016 -1.442 1 59.34 146 LYS B N 1
ATOM 5973 C CA . LYS B 1 146 ? -18 13.844 -1.006 1 59.34 146 LYS B CA 1
ATOM 5974 C C . LYS B 1 146 ? -17.359 12.555 -1.499 1 59.34 146 LYS B C 1
ATOM 5976 O O . LYS B 1 146 ? -17.016 12.438 -2.678 1 59.34 146 LYS B O 1
ATOM 5981 N N . THR B 1 147 ? -17.031 11.68 -0.57 1 65.19 147 THR B N 1
ATOM 5982 C CA . THR B 1 147 ? -16.406 10.406 -0.926 1 65.19 147 THR B CA 1
ATOM 5983 C C . THR B 1 147 ? -17.469 9.328 -1.143 1 65.19 147 THR B C 1
ATOM 5985 O O . THR B 1 147 ? -18.578 9.422 -0.6 1 65.19 147 THR B O 1
ATOM 5988 N N . PRO B 1 148 ? -17.125 8.359 -2.02 1 71.44 148 PRO B N 1
ATOM 5989 C CA . PRO B 1 148 ? -18.078 7.266 -2.199 1 71.44 148 PRO B CA 1
ATOM 5990 C C . PRO B 1 148 ? -18.422 6.566 -0.886 1 71.44 148 PRO B C 1
ATOM 5992 O O . PRO B 1 148 ? -19.578 6.172 -0.681 1 71.44 148 PRO B O 1
ATOM 5995 N N . ALA B 1 149 ? -17.453 6.441 -0.041 1 72.56 149 ALA B N 1
ATOM 5996 C CA . ALA B 1 149 ? -17.719 5.797 1.243 1 72.56 149 ALA B CA 1
ATOM 5997 C C . ALA B 1 149 ? -18.766 6.562 2.033 1 72.56 149 ALA B C 1
ATOM 5999 O O . ALA B 1 149 ? -19.703 5.961 2.578 1 72.56 149 ALA B O 1
ATOM 6000 N N . GLU B 1 150 ? -18.641 7.879 2.07 1 71.06 150 GLU B N 1
ATOM 6001 C CA . GLU B 1 150 ? -19.625 8.711 2.764 1 71.06 150 GLU B CA 1
ATOM 6002 C C . GLU B 1 150 ? -21.016 8.578 2.137 1 71.06 150 GLU B C 1
ATOM 6004 O O . GLU B 1 150 ? -22.016 8.508 2.846 1 71.06 150 GLU B O 1
ATOM 6009 N N . ARG B 1 151 ? -20.953 8.609 0.824 1 75.38 151 ARG B N 1
ATOM 6010 C CA . ARG B 1 151 ? -22.219 8.484 0.129 1 75.38 151 ARG B CA 1
ATOM 6011 C C . ARG B 1 151 ? -22.891 7.148 0.435 1 75.38 151 ARG B C 1
ATOM 6013 O O . ARG B 1 151 ? -24.094 7.078 0.626 1 75.38 151 ARG B O 1
ATOM 6020 N N . ILE B 1 152 ? -22.109 6.121 0.465 1 82.31 152 ILE B N 1
ATOM 6021 C CA . ILE B 1 152 ? -22.656 4.801 0.752 1 82.31 152 ILE B CA 1
ATOM 6022 C C . ILE B 1 152 ? -23.203 4.77 2.178 1 82.31 152 ILE B C 1
ATOM 6024 O O . ILE B 1 152 ? -24.281 4.211 2.424 1 82.31 152 ILE B O 1
ATOM 6028 N N . ILE B 1 153 ? -22.469 5.359 3.104 1 77.94 153 ILE B N 1
ATOM 6029 C CA . ILE B 1 153 ? -22.938 5.422 4.484 1 77.94 153 ILE B CA 1
ATOM 6030 C C . ILE B 1 153 ? -24.234 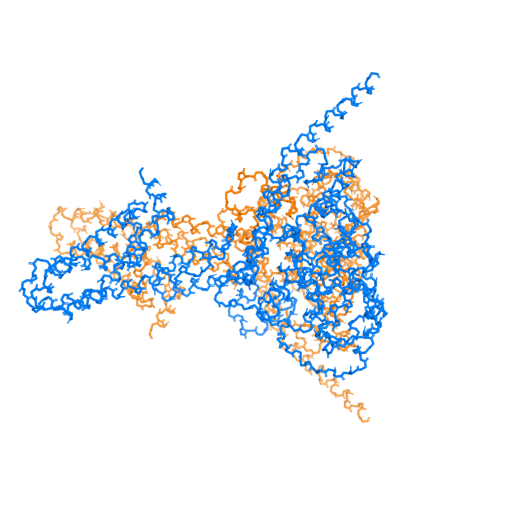6.219 4.559 1 77.94 153 ILE B C 1
ATOM 6032 O O . ILE B 1 153 ? -25.172 5.824 5.262 1 77.94 153 ILE B O 1
ATOM 6036 N N . ASP B 1 154 ? -24.297 7.262 3.775 1 76.81 154 ASP B N 1
ATOM 6037 C CA . ASP B 1 154 ? -25.516 8.055 3.721 1 76.81 154 ASP B CA 1
ATOM 6038 C C . ASP B 1 154 ? -26.688 7.227 3.193 1 76.81 154 ASP B C 1
ATOM 6040 O O . ASP B 1 154 ? -27.797 7.312 3.717 1 76.81 154 ASP B O 1
ATOM 6044 N N . ILE B 1 155 ? -26.406 6.504 2.199 1 84 155 ILE B N 1
ATOM 6045 C CA . ILE B 1 155 ? -27.438 5.664 1.603 1 84 155 ILE B CA 1
ATOM 6046 C C . ILE B 1 155 ? -27.938 4.641 2.629 1 84 155 ILE B C 1
ATOM 6048 O O . ILE B 1 155 ? -29.141 4.453 2.797 1 84 155 ILE B O 1
ATOM 6052 N N . PHE B 1 156 ? -27.016 4.039 3.332 1 86.06 156 PHE B N 1
ATOM 6053 C CA . PHE B 1 156 ? -27.375 3.076 4.367 1 86.06 156 PHE B CA 1
ATOM 6054 C C . PHE B 1 156 ? -28.188 3.746 5.465 1 86.06 156 PHE B C 1
ATOM 6056 O O . PHE B 1 156 ? -29.172 3.184 5.945 1 86.06 156 PHE B O 1
ATOM 6063 N N . THR B 1 157 ? -27.75 4.906 5.867 1 78.75 157 THR B N 1
ATOM 6064 C CA . THR B 1 157 ? -28.453 5.641 6.914 1 78.75 157 THR B CA 1
ATOM 6065 C C . THR B 1 157 ? -29.875 5.98 6.473 1 78.75 157 THR B C 1
ATOM 6067 O O . THR B 1 157 ? -30.812 5.871 7.258 1 78.75 157 THR B O 1
ATOM 6070 N N . ASP B 1 158 ? -30.016 6.352 5.211 1 79.19 158 ASP B N 1
ATOM 6071 C CA . ASP B 1 158 ? -31.328 6.637 4.652 1 79.19 158 ASP B CA 1
ATOM 6072 C C . ASP B 1 158 ? -32.188 5.375 4.605 1 79.19 158 ASP B C 1
ATOM 6074 O O . ASP B 1 158 ? -33.375 5.418 4.93 1 79.19 158 ASP B O 1
ATOM 6078 N N . LEU B 1 159 ? -31.547 4.293 4.23 1 80.81 159 LEU B N 1
ATOM 6079 C CA . LEU B 1 159 ? -32.281 3.027 4.117 1 80.81 159 LEU B CA 1
ATOM 6080 C C . LEU B 1 159 ? -32.719 2.529 5.492 1 80.81 159 LEU B C 1
ATOM 6082 O O . LEU B 1 159 ? -33.75 1.896 5.621 1 80.81 159 LEU B O 1
ATOM 6086 N N . LYS B 1 160 ? -31.844 2.805 6.453 1 80.25 160 LYS B N 1
ATOM 6087 C CA . LYS B 1 160 ? -32.125 2.359 7.816 1 80.25 160 LYS B CA 1
ATOM 6088 C C . LYS B 1 160 ? -33.469 2.879 8.305 1 80.25 160 LYS B C 1
ATOM 6090 O O . LYS B 1 160 ? -34.156 2.197 9.055 1 80.25 160 LYS B O 1
ATOM 6095 N N . GLU B 1 161 ? -33.781 3.973 7.789 1 70.5 161 GLU B N 1
ATOM 6096 C CA . GLU B 1 161 ? -35 4.629 8.234 1 70.5 161 GLU B CA 1
ATOM 6097 C C . GLU B 1 161 ? -36.25 3.887 7.73 1 70.5 161 GLU B C 1
ATOM 6099 O O . GLU B 1 161 ? -37.344 4.039 8.281 1 70.5 161 GLU B O 1
ATOM 6104 N N . PHE B 1 162 ? -36.031 3.064 6.746 1 68.06 162 PHE B N 1
ATOM 6105 C CA . PHE B 1 162 ? -37.156 2.377 6.137 1 68.06 162 PHE B CA 1
ATOM 6106 C C . PHE B 1 162 ? -37.438 1.045 6.832 1 68.06 162 PHE B C 1
ATOM 6108 O O . PHE B 1 162 ? -38.438 0.381 6.555 1 68.06 162 PHE B O 1
ATOM 6115 N N . PHE B 1 163 ? -36.5 0.681 7.727 1 69.38 163 PHE B N 1
ATOM 6116 C CA . PHE B 1 163 ? -36.625 -0.649 8.312 1 69.38 163 PHE B CA 1
ATOM 6117 C C . PHE B 1 163 ? -36.75 -0.564 9.828 1 69.38 163 PHE B C 1
ATOM 6119 O O . PHE B 1 163 ? -36.156 0.303 10.461 1 69.38 163 PHE B O 1
ATOM 6126 N N . ASP B 1 164 ? -37.625 -1.34 10.438 1 60.91 164 ASP B N 1
ATOM 6127 C CA . ASP B 1 164 ? -37.781 -1.428 11.891 1 60.91 164 ASP B CA 1
ATOM 6128 C C . ASP B 1 164 ? -37.219 -2.748 12.422 1 60.91 164 ASP B C 1
ATOM 6130 O O . ASP B 1 164 ? -37.031 -2.904 13.625 1 60.91 164 ASP B O 1
ATOM 6134 N N . SER B 1 165 ? -37 -3.654 11.516 1 65.88 165 SER B N 1
ATOM 6135 C CA . SER B 1 165 ? -36.438 -4.945 11.914 1 65.88 165 SER B CA 1
ATOM 6136 C C . SER B 1 165 ? -35.062 -4.793 12.516 1 65.88 165 SER B C 1
ATOM 6138 O O . SER B 1 165 ? -34.188 -4.199 11.898 1 65.88 165 SER B O 1
ATOM 6140 N N . LYS B 1 166 ? -35.031 -5.219 13.719 1 70.56 166 LYS B N 1
ATOM 6141 C CA . LYS B 1 166 ? -33.75 -5.121 14.43 1 70.56 166 LYS B CA 1
ATOM 6142 C C . LYS B 1 166 ? -32.625 -5.801 13.648 1 70.56 166 LYS B C 1
ATOM 6144 O O . LYS B 1 166 ? -31.5 -5.312 13.633 1 70.56 166 LYS B O 1
ATOM 6149 N N . ASP B 1 167 ? -33.062 -6.824 12.977 1 74.88 167 ASP B N 1
ATOM 6150 C CA . ASP B 1 167 ? -32.062 -7.57 12.242 1 74.88 167 ASP B CA 1
ATOM 6151 C C . ASP B 1 167 ? -31.516 -6.758 11.062 1 74.88 167 ASP B C 1
ATOM 6153 O O . ASP B 1 167 ? -30.312 -6.703 10.836 1 74.88 167 ASP B O 1
ATOM 6157 N N . ILE B 1 168 ? -32.438 -6.141 10.367 1 79.88 168 ILE B N 1
ATOM 6158 C CA . ILE B 1 168 ? -32.031 -5.363 9.203 1 79.88 168 ILE B CA 1
ATOM 6159 C C . ILE B 1 168 ? -31.234 -4.137 9.656 1 79.88 168 ILE B C 1
ATOM 6161 O O . ILE B 1 168 ? -30.219 -3.791 9.055 1 79.88 168 ILE B O 1
ATOM 6165 N N . ILE B 1 169 ? -31.656 -3.609 10.758 1 80.5 169 ILE B N 1
ATOM 6166 C CA . ILE B 1 169 ? -30.984 -2.434 11.289 1 80.5 169 ILE B CA 1
ATOM 6167 C C . ILE B 1 169 ? -29.578 -2.814 11.75 1 80.5 169 ILE B C 1
ATOM 6169 O O . ILE B 1 169 ? -28.609 -2.07 11.523 1 80.5 169 ILE B O 1
ATOM 6173 N N . GLU B 1 170 ? -29.5 -3.936 12.305 1 83 170 GLU B N 1
ATOM 6174 C CA . GLU B 1 170 ? -28.203 -4.402 12.75 1 83 170 GLU B CA 1
ATOM 6175 C C . GLU B 1 170 ? -27.266 -4.645 11.562 1 83 170 GLU B C 1
ATOM 6177 O O . GLU B 1 170 ? -26.078 -4.336 11.625 1 83 170 GLU B O 1
ATOM 6182 N N . ASP B 1 171 ? -27.844 -5.176 10.523 1 86.19 171 ASP B N 1
ATOM 6183 C CA . ASP B 1 171 ? -27.062 -5.402 9.312 1 86.19 171 ASP B CA 1
ATOM 6184 C C . ASP B 1 171 ? -26.578 -4.086 8.719 1 86.19 171 ASP B C 1
ATOM 6186 O O . ASP B 1 171 ? -25.422 -3.975 8.289 1 86.19 171 ASP B O 1
ATOM 6190 N N . ILE B 1 172 ? -27.453 -3.166 8.727 1 86.31 172 ILE B N 1
ATOM 6191 C CA . ILE B 1 172 ? -27.109 -1.861 8.164 1 86.31 172 ILE B CA 1
ATOM 6192 C C . ILE B 1 172 ? -26.062 -1.183 9.039 1 86.31 172 ILE B C 1
ATOM 6194 O O . ILE B 1 172 ? -25.062 -0.655 8.523 1 86.31 172 ILE B O 1
ATOM 6198 N N . GLU B 1 173 ? -26.266 -1.255 10.32 1 83.06 173 GLU B N 1
ATOM 6199 C CA . GLU B 1 173 ? -25.312 -0.639 11.242 1 83.06 173 GLU B CA 1
ATOM 6200 C C . GLU B 1 173 ? -23.953 -1.319 11.148 1 83.06 173 GLU B C 1
ATOM 6202 O O . GLU B 1 173 ? -22.906 -0.655 11.219 1 83.06 173 GLU B O 1
ATOM 6207 N N . TRP B 1 174 ? -24 -2.58 11.008 1 82 174 TRP B N 1
ATOM 6208 C CA . TRP B 1 174 ? -22.75 -3.312 10.82 1 82 174 TRP B CA 1
ATOM 6209 C C . TRP B 1 174 ? -22.047 -2.867 9.547 1 82 174 TRP B C 1
ATOM 6211 O O . TRP B 1 174 ? -20.828 -2.639 9.547 1 82 174 TRP B O 1
ATOM 6221 N N . SER B 1 175 ? -22.797 -2.773 8.461 1 84.38 175 SER B N 1
ATOM 6222 C CA . SER B 1 175 ? -22.234 -2.348 7.184 1 84.38 175 SER B CA 1
ATOM 6223 C C . SER B 1 175 ? -21.594 -0.965 7.293 1 84.38 175 SER B C 1
ATOM 6225 O O . SER B 1 175 ? -20.484 -0.746 6.809 1 84.38 175 SER B O 1
ATOM 6227 N N . ILE B 1 176 ? -22.328 -0.088 7.992 1 79.69 176 ILE B N 1
ATOM 6228 C CA . ILE B 1 176 ? -21.844 1.272 8.188 1 79.69 176 ILE B CA 1
ATOM 6229 C C . ILE B 1 176 ? -20.531 1.244 8.984 1 79.69 176 ILE B C 1
ATOM 6231 O O . ILE B 1 176 ? -19.562 1.918 8.625 1 79.69 176 ILE B O 1
ATOM 6235 N N . SER B 1 177 ? -20.469 0.39 9.922 1 77 177 SER B N 1
ATOM 6236 C CA . SER B 1 177 ? -19.297 0.317 10.781 1 77 177 SER B CA 1
ATOM 6237 C C . SER B 1 177 ? -18.078 -0.219 10.023 1 77 177 SER B C 1
ATOM 6239 O O . SER B 1 177 ? -16.969 0.305 10.156 1 77 177 SER B O 1
ATOM 6241 N N . VAL B 1 178 ? -18.328 -1.195 9.211 1 76.12 178 VAL B N 1
ATOM 6242 C CA . VAL B 1 178 ? -17.234 -1.827 8.469 1 76.12 178 VAL B CA 1
ATOM 6243 C C . VAL B 1 178 ? -16.656 -0.837 7.457 1 76.12 178 VAL B C 1
ATOM 6245 O O . VAL B 1 178 ? -15.438 -0.761 7.285 1 76.12 178 VAL B O 1
ATOM 6248 N N . ILE B 1 179 ? -17.531 -0.142 6.812 1 75.44 179 ILE B N 1
ATOM 6249 C CA . ILE B 1 179 ? -17.109 0.837 5.816 1 75.44 179 ILE B CA 1
ATOM 6250 C C . ILE B 1 179 ? -16.359 1.985 6.508 1 75.44 179 ILE B C 1
ATOM 6252 O O . ILE B 1 179 ? -15.32 2.432 6.031 1 75.44 179 ILE B O 1
ATOM 6256 N N . ALA B 1 180 ? -16.906 2.35 7.648 1 70.19 180 ALA B N 1
ATOM 6257 C CA . ALA B 1 180 ? -16.328 3.469 8.391 1 70.19 180 ALA B CA 1
ATOM 6258 C C . ALA B 1 180 ? -14.945 3.113 8.93 1 70.19 180 ALA B C 1
ATOM 6260 O O . ALA B 1 180 ? -14.055 3.969 9 1 70.19 180 ALA B O 1
ATOM 6261 N N . LEU B 1 181 ? -14.766 1.813 9.25 1 64.62 181 LEU B N 1
ATOM 6262 C CA . LEU B 1 181 ? -13.5 1.365 9.812 1 64.62 181 LEU B CA 1
ATOM 6263 C C . LEU B 1 181 ? -12.5 1.045 8.711 1 64.62 181 LEU B C 1
ATOM 6265 O O . LEU B 1 181 ? -11.352 0.683 8.992 1 64.62 181 LEU B O 1
ATOM 6269 N N . ASN B 1 182 ? -12.977 1.312 7.535 1 62.44 182 ASN B N 1
ATOM 6270 C CA . ASN B 1 182 ? -12.133 1.018 6.383 1 62.44 182 ASN B CA 1
ATOM 6271 C C . ASN B 1 182 ? -11.656 -0.434 6.387 1 62.44 182 ASN B C 1
ATOM 6273 O O . ASN B 1 182 ? -10.484 -0.711 6.148 1 62.44 182 ASN B O 1
ATOM 6277 N N . LYS B 1 183 ? -12.375 -1.239 6.848 1 62.84 183 LYS B N 1
ATOM 6278 C CA . LYS B 1 183 ? -12.016 -2.648 6.984 1 62.84 183 LYS B CA 1
ATOM 6279 C C . LYS B 1 183 ? -12.758 -3.504 5.961 1 62.84 183 LYS B C 1
ATOM 6281 O O . LYS B 1 183 ? -13.008 -4.688 6.199 1 62.84 183 LYS B O 1
ATOM 6286 N N . ILE B 1 184 ? -13.25 -2.805 4.965 1 63.62 184 ILE B N 1
ATOM 6287 C CA . ILE B 1 184 ? -14.086 -3.516 4.004 1 63.62 184 ILE B CA 1
ATOM 6288 C C . ILE B 1 184 ? -13.297 -4.664 3.383 1 63.62 184 ILE B C 1
ATOM 6290 O O . ILE B 1 184 ? -13.859 -5.699 3.033 1 63.62 184 ILE B O 1
ATOM 6294 N N . TYR B 1 185 ? -11.977 -4.473 3.381 1 57.62 185 TYR B N 1
ATOM 6295 C CA . TYR B 1 185 ? -11.203 -5.535 2.746 1 57.62 185 TYR B CA 1
ATOM 6296 C C . TYR B 1 185 ? -10.211 -6.148 3.727 1 57.62 185 TYR B C 1
ATOM 6298 O O . TYR B 1 185 ? -9.227 -6.766 3.318 1 57.62 185 TYR B O 1
ATOM 6306 N N . GLU B 1 186 ? -10.445 -5.762 5.039 1 57.16 186 GLU B N 1
ATOM 6307 C CA . GLU B 1 186 ? -9.5 -6.273 6.035 1 57.16 186 GLU B CA 1
ATOM 6308 C C . GLU B 1 186 ? -9.852 -7.707 6.43 1 57.16 186 GLU B C 1
ATOM 6310 O O . GLU B 1 186 ? -11.023 -8.078 6.484 1 57.16 186 GLU B O 1
ATOM 6315 N N . THR B 1 187 ? -8.797 -8.609 6.617 1 52.78 187 THR B N 1
ATOM 6316 C CA . THR B 1 187 ? -8.664 -10.055 6.762 1 52.78 187 THR B CA 1
ATOM 6317 C C . THR B 1 187 ? -9.383 -10.539 8.016 1 52.78 187 THR B C 1
ATOM 6319 O O . THR B 1 187 ? -9.961 -11.625 8.023 1 52.78 187 THR B O 1
ATOM 6322 N N . LYS B 1 188 ? -9.203 -9.844 9.141 1 50.59 188 LYS B N 1
ATOM 6323 C CA . LYS B 1 188 ? -9.602 -10.414 10.43 1 50.59 188 LYS B CA 1
ATOM 6324 C C . LYS B 1 188 ? -11.07 -10.812 10.422 1 50.59 188 LYS B C 1
ATOM 6326 O O . LYS B 1 188 ? -11.469 -11.742 11.133 1 50.59 188 LYS B O 1
ATOM 6331 N N . ILE B 1 189 ? -11.977 -10.195 9.633 1 48.16 189 ILE B N 1
ATOM 6332 C CA . ILE B 1 189 ? -13.422 -10.391 9.688 1 48.16 189 ILE B CA 1
ATOM 6333 C C . ILE B 1 189 ? -13.82 -11.516 8.734 1 48.16 189 ILE B C 1
ATOM 6335 O O . ILE B 1 189 ? -14.898 -12.094 8.875 1 48.16 189 ILE B O 1
ATOM 6339 N N . VAL B 1 190 ? -13.039 -11.773 7.754 1 48.88 190 VAL B N 1
ATOM 6340 C CA . VAL B 1 190 ? -13.492 -12.555 6.609 1 48.88 190 VAL B CA 1
ATOM 6341 C C . VAL B 1 190 ? -13.906 -13.953 7.07 1 48.88 190 VAL B C 1
ATOM 6343 O O . VAL B 1 190 ? -14.773 -14.578 6.461 1 48.88 190 VAL B O 1
ATOM 6346 N N . ILE B 1 191 ? -13.211 -14.531 7.992 1 46.84 191 ILE B N 1
ATOM 6347 C CA . ILE B 1 191 ? -13.539 -15.945 8.156 1 46.84 191 ILE B CA 1
ATOM 6348 C C . ILE B 1 191 ? -14.648 -16.094 9.195 1 46.84 191 ILE B C 1
ATOM 6350 O O . ILE B 1 191 ? -14.438 -15.836 10.383 1 46.84 191 ILE B O 1
ATOM 6354 N N . GLN B 1 192 ? -15.766 -15.977 8.898 1 42.5 192 GLN B N 1
ATOM 6355 C CA . GLN B 1 192 ? -16.906 -16.266 9.758 1 42.5 192 GLN B CA 1
ATOM 6356 C C . GLN B 1 192 ? -16.641 -17.484 10.641 1 42.5 192 GLN B C 1
ATOM 6358 O O . GLN B 1 192 ? -16.266 -18.547 10.148 1 42.5 192 GLN B O 1
ATOM 6363 N N . GLY B 1 193 ? -16.75 -17.328 11.977 1 44.59 193 GLY B N 1
ATOM 6364 C CA . GLY B 1 193 ? -16.641 -18.375 12.984 1 44.59 193 GLY B CA 1
ATOM 6365 C C . GLY B 1 193 ? -15.219 -18.547 13.492 1 44.59 193 GLY B C 1
ATOM 6366 O O . GLY B 1 193 ? -14.953 -19.406 14.344 1 44.59 193 GLY B O 1
ATOM 6367 N N . ALA B 1 194 ? -14.359 -17.875 12.875 1 47.59 194 ALA B N 1
ATOM 6368 C CA . ALA B 1 194 ? -12.938 -18.109 13.109 1 47.59 194 ALA B CA 1
ATOM 6369 C C . ALA B 1 194 ? -12.453 -17.344 14.344 1 47.59 194 ALA B C 1
ATOM 6371 O O . ALA B 1 194 ? -11.312 -17.516 14.773 1 47.59 194 ALA B O 1
ATOM 6372 N N . GLU B 1 195 ? -13.211 -16.391 14.828 1 48.88 195 GLU B N 1
ATOM 6373 C CA . GLU B 1 195 ? -12.703 -15.609 15.953 1 48.88 195 GLU B CA 1
ATOM 6374 C C . GLU B 1 195 ? -12.305 -16.516 17.109 1 48.88 195 GLU B C 1
ATOM 6376 O O . GLU B 1 195 ? -11.383 -16.203 17.859 1 48.88 195 GLU B O 1
ATOM 6381 N N . ASN B 1 196 ? -13.031 -17.641 17.172 1 50 196 ASN B N 1
ATOM 6382 C CA . ASN B 1 196 ? -12.742 -18.453 18.344 1 50 196 ASN B CA 1
ATOM 6383 C C . ASN B 1 196 ? -11.648 -19.484 18.062 1 50 196 ASN B C 1
ATOM 6385 O O . ASN B 1 196 ? -11.266 -20.25 18.938 1 50 196 ASN B O 1
ATOM 6389 N N . ASN B 1 197 ? -11.195 -19.438 16.797 1 55.03 197 ASN B N 1
ATOM 6390 C CA . ASN B 1 197 ? -10.164 -20.422 16.516 1 55.03 197 ASN B CA 1
ATOM 6391 C C . ASN B 1 197 ? -8.773 -19.781 16.484 1 55.03 197 ASN B C 1
ATOM 6393 O O . ASN B 1 197 ? -8.43 -19.078 15.531 1 55.03 197 ASN B O 1
ATOM 6397 N N . LYS B 1 198 ? -8.117 -19.906 17.562 1 63.66 198 LYS B N 1
ATOM 6398 C CA . LYS B 1 198 ? -6.77 -19.375 17.75 1 63.66 198 LYS B CA 1
ATOM 6399 C C . LYS B 1 198 ? -5.887 -19.672 16.547 1 63.66 198 LYS B C 1
ATOM 6401 O O . LYS B 1 198 ? -5.09 -18.844 16.125 1 63.66 198 LYS B O 1
ATOM 6406 N N . GLU B 1 199 ? -6.203 -20.812 15.992 1 65.06 199 GLU B N 1
ATOM 6407 C CA . GLU B 1 199 ? -5.363 -21.203 14.867 1 65.06 199 GLU B CA 1
ATOM 6408 C C . GLU B 1 199 ? -5.598 -20.297 13.656 1 65.06 199 GLU B C 1
ATOM 6410 O O . GLU B 1 199 ? -4.648 -19.922 12.977 1 65.06 199 GLU B O 1
ATOM 6415 N N . ILE B 1 200 ? -6.793 -19.984 13.5 1 63.03 200 ILE B N 1
ATOM 6416 C CA . ILE B 1 200 ? -7.129 -19.125 12.367 1 63.03 200 ILE B CA 1
ATOM 6417 C C . ILE B 1 200 ? -6.5 -17.75 12.562 1 63.03 200 ILE B C 1
ATOM 6419 O O . ILE B 1 200 ? -5.934 -17.188 11.625 1 63.03 200 ILE B O 1
ATOM 6423 N N . VAL B 1 201 ? -6.551 -17.406 13.75 1 63.97 201 VAL B N 1
ATOM 6424 C CA . VAL B 1 201 ? -6 -16.094 14.086 1 63.97 201 VAL B CA 1
ATOM 6425 C C . VAL B 1 201 ? -4.492 -16.094 13.859 1 63.97 201 VAL B C 1
ATOM 6427 O O . VAL B 1 201 ? -3.936 -15.125 13.352 1 63.97 201 VAL B O 1
ATOM 6430 N N . ASP B 1 202 ? -3.949 -17.188 14.133 1 71.12 202 ASP B N 1
ATOM 6431 C CA . ASP B 1 202 ? -2.5 -17.281 13.992 1 71.12 202 ASP B CA 1
ATOM 6432 C C . ASP B 1 202 ? -2.09 -17.234 12.516 1 71.12 202 ASP B C 1
ATOM 6434 O O . ASP B 1 202 ? -1.088 -16.609 12.164 1 71.12 202 ASP B O 1
ATOM 6438 N N . TRP B 1 203 ? -2.867 -17.797 11.758 1 69.56 203 TRP B N 1
ATOM 6439 C CA . TRP B 1 203 ? -2.553 -17.797 10.336 1 69.56 203 TRP B CA 1
ATOM 6440 C C . TRP B 1 203 ? -2.775 -16.422 9.719 1 69.56 203 TRP B C 1
ATOM 6442 O O . TRP B 1 203 ? -2.014 -15.992 8.844 1 69.56 203 TRP B O 1
ATOM 6452 N N . ILE B 1 204 ? -3.77 -15.828 10.211 1 63.97 204 ILE B N 1
ATOM 6453 C CA . ILE B 1 204 ? -4.051 -14.469 9.75 1 63.97 204 ILE B CA 1
ATOM 6454 C C . ILE B 1 204 ? -2.908 -13.539 10.148 1 63.97 204 ILE B C 1
ATOM 6456 O O . ILE B 1 204 ? -2.432 -12.75 9.336 1 63.97 204 ILE B O 1
ATOM 6460 N N . ASN B 1 205 ? -2.566 -13.82 11.359 1 63.5 205 ASN B N 1
ATOM 6461 C CA . ASN B 1 205 ? -1.483 -12.984 11.875 1 63.5 205 ASN B CA 1
ATOM 6462 C C . ASN B 1 205 ? -0.164 -13.289 11.164 1 63.5 205 ASN B C 1
ATOM 6464 O O . ASN B 1 205 ? 0.687 -12.406 11.031 1 63.5 205 ASN B O 1
ATOM 6468 N N . TYR B 1 206 ? -0.097 -14.539 10.859 1 61.94 206 TYR B N 1
ATOM 6469 C CA . TYR B 1 206 ? 1.095 -14.922 10.117 1 61.94 206 TYR B CA 1
ATOM 6470 C C . TYR B 1 206 ? 1.209 -14.125 8.82 1 61.94 206 TYR B C 1
ATOM 6472 O O . TYR B 1 206 ? 2.299 -13.672 8.461 1 61.94 206 TYR B O 1
ATOM 6480 N N . GLY B 1 207 ? 0.137 -14.117 8.227 1 60.62 207 GLY B N 1
ATOM 6481 C CA . GLY B 1 207 ? 0.173 -13.32 7.012 1 60.62 207 GLY B CA 1
ATOM 6482 C C . GLY B 1 207 ? 0.273 -11.828 7.27 1 60.62 207 GLY B C 1
ATOM 6483 O O . GLY B 1 207 ? 1.021 -11.125 6.594 1 60.62 207 GLY B O 1
ATOM 6484 N N . ALA B 1 208 ? -0.584 -11.547 8.305 1 54.75 208 ALA B N 1
ATOM 6485 C CA . ALA B 1 208 ? -0.648 -10.125 8.609 1 54.75 208 ALA B CA 1
ATOM 6486 C C . ALA B 1 208 ? 0.532 -9.695 9.477 1 54.75 208 ALA B C 1
ATOM 6488 O O . ALA B 1 208 ? 1.135 -10.516 10.164 1 54.75 208 ALA B O 1
ATOM 6489 N N . ARG B 1 209 ? 1.197 -8.828 9.242 1 51.84 209 ARG B N 1
ATOM 6490 C CA . ARG B 1 209 ? 2.254 -8.305 10.102 1 51.84 209 ARG B CA 1
ATOM 6491 C C . ARG B 1 209 ? 1.769 -8.164 11.539 1 51.84 209 ARG B C 1
ATOM 6493 O O . ARG B 1 209 ? 0.7 -7.602 11.789 1 51.84 209 ARG B O 1
ATOM 6500 N N . GLN B 1 210 ? 1.906 -9.195 12.469 1 43.5 210 GLN B N 1
ATOM 6501 C CA . GLN B 1 210 ? 1.508 -9.156 13.867 1 43.5 210 GLN B CA 1
ATOM 6502 C C . GLN B 1 210 ? 1.591 -7.738 14.43 1 43.5 210 GLN B C 1
ATOM 6504 O O . GLN B 1 210 ? 2.686 -7.195 14.586 1 43.5 210 GLN B O 1
ATOM 6509 N N . LYS B 1 211 ? 0.786 -6.828 14.062 1 41.12 211 LYS B N 1
ATOM 6510 C CA . LYS B 1 211 ? 0.795 -5.695 14.984 1 41.12 211 LYS B CA 1
ATOM 6511 C C . LYS B 1 211 ? 0.292 -6.109 16.359 1 41.12 211 LYS B C 1
ATOM 6513 O O . LYS B 1 211 ? -0.863 -6.512 16.516 1 41.12 211 LYS B O 1
ATOM 6518 N N . GLU B 1 212 ? 0.832 -6.848 17.062 1 34.38 212 GLU B N 1
ATOM 6519 C CA . GLU B 1 212 ? 0.305 -6.945 18.422 1 34.38 212 GLU B CA 1
ATOM 6520 C C . GLU B 1 212 ? -0.053 -5.57 18.984 1 34.38 212 GLU B C 1
ATOM 6522 O O . GLU B 1 212 ? 0.799 -4.68 19.047 1 34.38 212 GLU B O 1
ATOM 6527 N N . GLU B 1 213 ? -1.21 -5.117 18.703 1 36.94 213 GLU B N 1
ATOM 6528 C CA . GLU B 1 213 ? -1.723 -3.92 19.375 1 36.94 213 GLU B CA 1
ATOM 6529 C C . GLU B 1 213 ? -1.494 -3.977 20.875 1 36.94 213 GLU B C 1
ATOM 6531 O O . GLU B 1 213 ? -2.232 -4.652 21.594 1 36.94 213 GLU B O 1
ATOM 6536 N N . GLN B 1 214 ? -0.514 -4.16 21.469 1 33.31 214 GLN B N 1
ATOM 6537 C CA . GLN B 1 214 ? -0.516 -3.928 22.906 1 33.31 214 GLN B CA 1
ATOM 6538 C C . GLN B 1 214 ? -0.757 -2.455 23.234 1 33.31 214 GLN B C 1
ATOM 6540 O O . GLN B 1 214 ? -0.016 -1.584 22.766 1 33.31 214 GLN B O 1
ATOM 6545 N N . ASP B 1 215 ? -1.992 -2.098 23.375 1 35.66 215 ASP B N 1
ATOM 6546 C CA . ASP B 1 215 ? -2.244 -0.827 24.047 1 35.66 215 ASP B CA 1
ATOM 6547 C C . ASP B 1 215 ? -1.253 -0.605 25.188 1 35.66 215 ASP B C 1
ATOM 6549 O O . ASP B 1 215 ? -1.525 -0.97 26.328 1 35.66 215 ASP B O 1
ATOM 6553 N N . LYS B 1 216 ? -0.103 -0.894 25.266 1 38.97 216 LYS B N 1
ATOM 6554 C CA . LYS B 1 216 ? 0.665 -0.741 26.484 1 38.97 216 LYS B CA 1
ATOM 6555 C C . LYS B 1 216 ? 0.99 0.726 26.766 1 38.97 216 LYS B C 1
ATOM 6557 O O . LYS B 1 216 ? 1.613 1.391 25.922 1 38.97 216 LYS B O 1
ATOM 6562 N N . GLN B 1 217 ? 0.132 1.308 27.562 1 41.53 217 GLN B N 1
ATOM 6563 C CA . GLN B 1 217 ? 0.578 2.498 28.281 1 41.53 217 GLN B CA 1
ATOM 6564 C C . GLN B 1 217 ? 2.023 2.35 28.75 1 41.53 217 GLN B C 1
ATOM 6566 O O . GLN B 1 217 ? 2.359 1.396 29.453 1 41.53 217 GLN B O 1
ATOM 6571 N N . PHE B 1 218 ? 2.891 2.85 27.938 1 47.59 218 PHE B N 1
ATOM 6572 C CA . PHE B 1 218 ? 4.266 2.877 28.422 1 47.59 218 PHE B CA 1
ATOM 6573 C C . PHE B 1 218 ? 4.328 3.449 29.844 1 47.59 218 PHE B C 1
ATOM 6575 O O . PHE B 1 218 ? 3.785 4.523 30.109 1 47.59 218 PHE B O 1
ATOM 6582 N N . ASP B 1 219 ? 4.324 2.584 30.734 1 43.94 219 ASP B N 1
ATOM 6583 C CA . ASP B 1 219 ? 4.605 3.102 32.062 1 43.94 219 ASP B CA 1
ATOM 6584 C C . ASP B 1 219 ? 5.832 4.012 32.062 1 43.94 219 ASP B C 1
ATOM 6586 O O . ASP B 1 219 ? 6.93 3.578 31.703 1 43.94 219 ASP B O 1
ATOM 6590 N N . GLN B 1 220 ? 5.629 5.152 31.766 1 46.75 220 GLN B N 1
ATOM 6591 C CA . GLN B 1 220 ? 6.629 6.211 31.781 1 46.75 220 GLN B CA 1
ATOM 6592 C C . GLN B 1 220 ? 7.336 6.27 33.125 1 46.75 220 GLN B C 1
ATOM 6594 O O . GLN B 1 220 ? 6.754 6.695 34.125 1 46.75 220 GLN B O 1
ATOM 6599 N N . ASP B 1 221 ? 8.062 5.328 33.406 1 45.94 221 ASP B N 1
ATOM 6600 C CA . ASP B 1 221 ? 8.891 5.75 34.531 1 45.94 221 ASP B CA 1
ATOM 6601 C C . ASP B 1 221 ? 9.562 7.094 34.25 1 45.94 221 ASP B C 1
ATOM 6603 O O . ASP B 1 221 ? 10.281 7.238 33.25 1 45.94 221 ASP B O 1
ATOM 6607 N N . ILE B 1 222 ? 8.906 8.141 34.719 1 49.38 222 ILE B N 1
ATOM 6608 C CA . ILE B 1 222 ? 9.492 9.477 34.75 1 49.38 222 ILE B CA 1
ATOM 6609 C C . ILE B 1 222 ? 10.977 9.383 35.094 1 49.38 222 ILE B C 1
ATOM 6611 O O . ILE B 1 222 ? 11.336 8.938 36.188 1 49.38 222 ILE B O 1
ATOM 6615 N N . LEU B 1 223 ? 11.781 9.117 34.156 1 48.41 223 LEU B N 1
ATOM 6616 C CA . LEU B 1 223 ? 13.219 9.227 34.406 1 48.41 223 LEU B CA 1
ATOM 6617 C C . LEU B 1 223 ? 13.57 10.602 34.969 1 48.41 223 LEU B C 1
ATOM 6619 O O . LEU B 1 223 ? 13.367 11.617 34.312 1 48.41 223 LEU B O 1
ATOM 6623 N N . SER B 1 224 ? 13.305 10.914 36.094 1 47.56 224 SER B N 1
ATOM 6624 C CA . SER B 1 224 ? 13.656 12.133 36.844 1 47.56 224 SER B CA 1
ATOM 6625 C C . SER B 1 224 ? 15.117 12.5 36.625 1 47.56 224 SER B C 1
ATOM 6627 O O . SER B 1 224 ? 15.914 12.516 37.562 1 47.56 224 SER B O 1
ATOM 6629 N N . ASN B 1 225 ? 15.758 12.188 35.562 1 53.44 225 ASN B N 1
ATOM 6630 C CA . ASN B 1 225 ? 17.172 12.508 35.688 1 53.44 225 ASN B CA 1
ATOM 6631 C C . ASN B 1 225 ? 17.438 13.992 35.469 1 53.44 225 ASN B C 1
ATOM 6633 O O . ASN B 1 225 ? 17.328 14.477 34.344 1 53.44 225 ASN B O 1
ATOM 6637 N N . LYS B 1 226 ? 17.406 14.914 36.469 1 54.09 226 LYS B N 1
ATOM 6638 C CA . LYS B 1 226 ? 17.812 16.312 36.562 1 54.09 226 LYS B CA 1
ATOM 6639 C C . LYS B 1 226 ? 19 16.609 35.656 1 54.09 226 LYS B C 1
ATOM 6641 O O . LYS B 1 226 ? 19.062 17.656 35 1 54.09 226 LYS B O 1
ATOM 6646 N N . ASN B 1 227 ? 19.938 15.75 35.438 1 62.44 227 ASN B N 1
ATOM 6647 C CA . ASN B 1 227 ? 21.172 16 34.688 1 62.44 227 ASN B CA 1
ATOM 6648 C C . ASN B 1 227 ? 20.922 16.078 33.188 1 62.44 227 ASN B C 1
ATOM 6650 O O . ASN B 1 227 ? 21.578 16.844 32.469 1 62.44 227 ASN B O 1
ATOM 6654 N N . ILE B 1 228 ? 19.875 15.516 32.688 1 70.31 228 ILE B N 1
ATOM 6655 C CA . ILE B 1 228 ? 19.594 15.461 31.266 1 70.31 228 ILE B CA 1
ATOM 6656 C C . ILE B 1 228 ? 19 16.797 30.812 1 70.31 228 ILE B C 1
ATOM 6658 O O . ILE B 1 228 ? 19.375 17.328 29.766 1 70.31 228 ILE B O 1
ATOM 6662 N N . ASP B 1 229 ? 18.25 17.422 31.625 1 71.75 229 ASP B N 1
ATOM 6663 C CA . ASP B 1 229 ? 17.609 18.688 31.297 1 71.75 229 ASP B CA 1
ATOM 6664 C C . ASP B 1 229 ? 18.625 19.828 31.266 1 71.75 229 ASP B C 1
ATOM 6666 O O . ASP B 1 229 ? 18.562 20.703 30.406 1 71.75 229 ASP B O 1
ATOM 6670 N N . THR B 1 230 ? 19.562 19.656 32.062 1 78.94 230 THR B N 1
ATOM 6671 C CA . THR B 1 230 ? 20.594 20.703 32.125 1 78.94 230 THR B CA 1
ATOM 6672 C C . THR B 1 230 ? 21.484 20.688 30.891 1 78.94 230 THR B C 1
ATOM 6674 O O . THR B 1 230 ? 21.859 21.734 30.391 1 78.94 230 THR B O 1
ATOM 6677 N N . LYS B 1 231 ? 21.703 19.594 30.406 1 87.88 231 LYS B N 1
ATOM 6678 C CA . LYS B 1 231 ? 22.594 19.484 29.266 1 87.88 231 LYS B CA 1
ATOM 6679 C C . LYS B 1 231 ? 21.922 20 27.984 1 87.88 231 LYS B C 1
ATOM 6681 O O . LYS B 1 231 ? 22.562 20.688 27.188 1 87.88 231 LYS B O 1
ATOM 6686 N N . LEU B 1 232 ? 20.703 19.672 27.812 1 91.44 232 LEU B N 1
ATOM 6687 C CA . LEU B 1 232 ? 20 20.188 26.641 1 91.44 232 LEU B CA 1
ATOM 6688 C C . LEU B 1 232 ? 19.922 21.703 26.672 1 91.44 232 LEU B C 1
ATOM 6690 O O . LEU B 1 232 ? 20.031 22.359 25.625 1 91.44 232 LEU B O 1
ATOM 6694 N N . GLN B 1 233 ? 19.812 22.188 27.859 1 91.62 233 GLN B N 1
ATOM 6695 C CA . GLN B 1 233 ? 19.75 23.641 28.031 1 91.62 233 GLN B CA 1
ATOM 6696 C C . GLN B 1 233 ? 21.062 24.297 27.594 1 91.62 233 GLN B C 1
ATOM 6698 O O . GLN B 1 233 ? 21.047 25.422 27.062 1 91.62 233 GLN B O 1
ATOM 6703 N N . THR B 1 234 ? 22.094 23.609 27.719 1 93.19 234 THR B N 1
ATOM 6704 C CA . THR B 1 234 ? 23.375 24.156 27.297 1 93.19 234 THR B CA 1
ATOM 6705 C C . THR B 1 234 ? 23.406 24.344 25.781 1 93.19 234 THR B C 1
ATOM 6707 O O . THR B 1 234 ? 23.984 25.328 25.281 1 93.19 234 THR B O 1
ATOM 6710 N N . TYR B 1 235 ? 22.812 23.453 25.078 1 93.94 235 TYR B N 1
ATOM 6711 C CA . TYR B 1 235 ? 22.75 23.578 23.625 1 93.94 235 TYR B CA 1
ATOM 6712 C C . TYR B 1 235 ? 21.781 24.672 23.203 1 93.94 235 TYR B C 1
ATOM 6714 O O . TYR B 1 235 ? 22.016 25.391 22.234 1 93.94 235 TYR B O 1
ATOM 6722 N N . VAL B 1 236 ? 20.719 24.844 23.938 1 94.06 236 VAL B N 1
ATOM 6723 C CA . VAL B 1 236 ? 19.734 25.875 23.641 1 94.06 236 VAL B CA 1
ATOM 6724 C C . VAL B 1 236 ? 20.328 27.25 23.875 1 94.06 236 VAL B C 1
ATOM 6726 O O . VAL B 1 236 ? 20.047 28.203 23.156 1 94.06 236 VAL B O 1
ATOM 6729 N N . ASN B 1 237 ? 21.203 27.297 24.844 1 93.31 237 ASN B N 1
ATOM 6730 C CA . ASN B 1 237 ? 21.844 28.562 25.172 1 93.31 237 ASN B CA 1
ATOM 6731 C C . ASN B 1 237 ? 22.797 29.016 24.062 1 93.31 237 ASN B C 1
ATOM 6733 O O . ASN B 1 237 ? 23.172 30.188 24.016 1 93.31 237 ASN B O 1
ATOM 6737 N N . GLN B 1 238 ? 23.109 28.094 23.203 1 92.88 238 GLN B N 1
ATOM 6738 C CA . GLN B 1 238 ? 24 28.422 22.094 1 92.88 238 GLN B CA 1
ATOM 6739 C C . GLN B 1 238 ? 23.234 29.062 20.938 1 92.88 238 GLN B C 1
ATOM 6741 O O . GLN B 1 238 ? 23.828 29.656 20.047 1 92.88 238 GLN B O 1
ATOM 6746 N N . ILE B 1 239 ? 21.938 29.047 20.969 1 95.88 239 ILE B N 1
ATOM 6747 C CA . ILE B 1 239 ? 21.109 29.672 19.938 1 95.88 239 ILE B CA 1
ATOM 6748 C C . ILE B 1 239 ? 21.188 31.188 20.047 1 95.88 239 ILE B C 1
ATOM 6750 O O . ILE B 1 239 ? 21.016 31.75 21.125 1 95.88 239 ILE B O 1
ATOM 6754 N N . PRO B 1 240 ? 21.484 31.891 19.016 1 95.38 240 PRO B N 1
ATOM 6755 C CA . PRO B 1 240 ? 21.547 33.375 19.047 1 95.38 240 PRO B CA 1
ATOM 6756 C C . PRO B 1 240 ? 20.281 34 19.641 1 95.38 240 PRO B C 1
ATOM 6758 O O . PRO B 1 240 ? 19.172 33.531 19.344 1 95.38 240 PRO B O 1
ATOM 6761 N N . GLN B 1 241 ? 20.406 35.031 20.391 1 95.06 241 GLN B N 1
ATOM 6762 C CA . GLN B 1 241 ? 19.312 35.656 21.141 1 95.06 241 GLN B CA 1
ATOM 6763 C C . GLN B 1 241 ? 18.234 36.156 20.203 1 95.06 241 GLN B C 1
ATOM 6765 O O . GLN B 1 241 ? 17.031 36.031 20.5 1 95.06 241 GLN B O 1
ATOM 6770 N N . PRO B 1 242 ? 18.641 36.75 19.125 1 95.25 242 PRO B N 1
ATOM 6771 C CA . PRO B 1 242 ? 17.578 37.219 18.219 1 95.25 242 PRO B CA 1
ATOM 6772 C C . PRO B 1 242 ? 16.672 36.062 17.75 1 95.25 242 PRO B C 1
ATOM 6774 O O . PRO B 1 242 ? 15.469 36.281 17.547 1 95.25 242 PRO B O 1
ATOM 6777 N N . ILE B 1 243 ? 17.234 34.906 17.562 1 96.69 243 ILE B N 1
ATOM 6778 C CA . ILE B 1 243 ? 16.438 33.75 17.125 1 96.69 243 ILE B CA 1
ATOM 6779 C C . ILE B 1 243 ? 15.508 33.281 18.234 1 96.69 243 ILE B C 1
ATOM 6781 O O . ILE B 1 243 ? 14.344 32.969 18 1 96.69 243 ILE B O 1
ATOM 6785 N N . LEU B 1 244 ? 16 33.25 19.438 1 96 244 LEU B N 1
ATOM 6786 C CA . LEU B 1 244 ? 15.188 32.875 20.594 1 96 244 LEU B CA 1
ATOM 6787 C C . LEU B 1 244 ? 14.008 33.812 20.766 1 96 244 LEU B C 1
ATOM 6789 O O . LEU B 1 244 ? 12.93 33.406 21.188 1 96 244 LEU B O 1
ATOM 6793 N N . LYS B 1 245 ? 14.273 35.062 20.469 1 94.81 245 LYS B N 1
ATOM 6794 C CA . LYS B 1 245 ? 13.188 36.031 20.531 1 94.81 245 LYS B CA 1
ATOM 6795 C C . LYS B 1 245 ? 12.102 35.719 19.516 1 94.81 245 LYS B C 1
ATOM 6797 O O . LYS B 1 245 ? 10.906 35.844 19.812 1 94.81 245 LYS B O 1
ATOM 6802 N N . TYR B 1 246 ? 12.516 35.344 18.312 1 94.69 246 TYR B N 1
ATOM 6803 C CA . TYR B 1 246 ? 11.555 34.938 17.297 1 94.69 246 TYR B CA 1
ATOM 6804 C C . TYR B 1 246 ? 10.773 33.719 17.719 1 94.69 246 TYR B C 1
ATOM 6806 O O . TYR B 1 246 ? 9.578 33.594 17.453 1 94.69 246 TYR B O 1
ATOM 6814 N N . PHE B 1 247 ? 11.477 32.781 18.406 1 96.81 247 PHE B N 1
ATOM 6815 C CA . PHE B 1 247 ? 10.883 31.5 18.781 1 96.81 247 PHE B CA 1
ATOM 6816 C C . PHE B 1 247 ? 9.797 31.688 19.828 1 96.81 247 PHE B C 1
ATOM 6818 O O . PHE B 1 247 ? 9.008 30.781 20.078 1 96.81 247 PHE B O 1
ATOM 6825 N N . LYS B 1 248 ? 9.672 32.875 20.422 1 94.5 248 LYS B N 1
ATOM 6826 C CA . LYS B 1 248 ? 8.586 33.156 21.359 1 94.5 248 LYS B CA 1
ATOM 6827 C C . LYS B 1 248 ? 7.23 33.094 20.656 1 94.5 248 LYS B C 1
ATOM 6829 O O . LYS B 1 248 ? 6.215 32.812 21.281 1 94.5 248 LYS B O 1
ATOM 6834 N N . ASP B 1 249 ? 7.266 33.344 19.359 1 94.88 249 ASP B N 1
ATOM 6835 C CA . ASP B 1 249 ? 6.027 33.375 18.578 1 94.88 249 ASP B CA 1
ATOM 6836 C C . ASP B 1 249 ? 5.887 32.125 17.734 1 94.88 249 ASP B C 1
ATOM 6838 O O . ASP B 1 249 ? 5.172 32.125 16.719 1 94.88 249 ASP B O 1
ATOM 6842 N N . VAL B 1 250 ? 6.559 31.094 18.109 1 96.38 250 VAL B N 1
ATOM 6843 C CA . VAL B 1 250 ? 6.652 29.906 17.281 1 96.38 250 VAL B CA 1
ATOM 6844 C C . VAL B 1 250 ? 5.297 29.203 17.219 1 96.38 250 VAL B C 1
ATOM 6846 O O . VAL B 1 250 ? 5.031 28.422 16.297 1 96.38 250 VAL B O 1
ATOM 6849 N N . ASN B 1 251 ? 4.375 29.516 18.125 1 96.25 251 ASN B N 1
ATOM 6850 C CA . ASN B 1 251 ? 3.043 28.922 18.156 1 96.25 251 ASN B CA 1
ATOM 6851 C C . ASN B 1 251 ? 2.078 29.656 17.234 1 96.25 251 ASN B C 1
ATOM 6853 O O . ASN B 1 251 ? 0.93 29.234 17.062 1 96.25 251 ASN B O 1
ATOM 6857 N N . GLU B 1 252 ? 2.551 30.656 16.562 1 95.19 252 GLU B N 1
ATOM 6858 C CA . GLU B 1 252 ? 1.683 31.453 15.711 1 95.19 252 GLU B CA 1
ATOM 6859 C C . GLU B 1 252 ? 1.808 31.031 14.25 1 95.19 252 GLU B C 1
ATOM 6861 O O . GLU B 1 252 ? 2.902 30.719 13.781 1 95.19 252 GLU B O 1
ATOM 6866 N N . LEU B 1 253 ? 0.694 31.094 13.609 1 94.25 253 LEU B N 1
ATOM 6867 C CA . LEU B 1 253 ? 0.666 30.719 12.195 1 94.25 253 LEU B CA 1
ATOM 6868 C C . LEU B 1 253 ? 1.308 31.797 11.336 1 94.25 253 LEU B C 1
ATOM 6870 O O . LEU B 1 253 ? 1.787 31.516 10.234 1 94.25 253 LEU B O 1
ATOM 6874 N N . SER B 1 254 ? 1.329 33.062 11.805 1 92.19 254 SER B N 1
ATOM 6875 C CA . SER B 1 254 ? 1.895 34.219 11.086 1 92.19 254 SER B CA 1
ATOM 6876 C C . SER B 1 254 ? 3.416 34.219 11.195 1 92.19 254 SER B C 1
ATOM 6878 O O . SER B 1 254 ? 4.062 35.156 10.727 1 92.19 254 SER B O 1
ATOM 6880 N N . PHE B 1 255 ? 3.98 33.25 11.75 1 94.94 255 PHE B N 1
ATOM 6881 C CA . PHE B 1 255 ? 5.422 33.125 11.922 1 94.94 255 PHE B CA 1
ATOM 6882 C C . PHE B 1 255 ? 6.141 33.188 10.586 1 94.94 255 PHE B C 1
ATOM 6884 O O . PHE B 1 255 ? 5.758 32.5 9.625 1 94.94 255 PHE B O 1
ATOM 6891 N N . ASP B 1 256 ? 7.148 34 10.484 1 95.94 256 ASP B N 1
ATOM 6892 C CA . ASP B 1 256 ? 7.898 34.188 9.25 1 95.94 256 ASP B CA 1
ATOM 6893 C C . ASP B 1 256 ? 9.219 33.438 9.289 1 95.94 256 ASP B C 1
ATOM 6895 O O . ASP B 1 256 ? 10.219 33.938 9.789 1 95.94 256 ASP B O 1
ATOM 6899 N N . CYS B 1 257 ? 9.266 32.344 8.609 1 96.69 257 CYS B N 1
ATOM 6900 C CA . CYS B 1 257 ? 10.445 31.469 8.625 1 96.69 257 CYS B CA 1
ATOM 6901 C C . CYS B 1 257 ? 11.594 32.125 7.852 1 96.69 257 CYS B C 1
ATOM 6903 O O . CYS B 1 257 ? 12.758 31.844 8.133 1 96.69 257 CYS B O 1
ATOM 6905 N N . PHE B 1 258 ? 11.289 33 6.902 1 96.81 258 PHE B N 1
ATOM 6906 C CA . PHE B 1 258 ? 12.328 33.625 6.078 1 96.81 258 PHE B CA 1
ATOM 6907 C C . PHE B 1 258 ? 13.156 34.594 6.898 1 96.81 258 PHE B C 1
ATOM 6909 O O . PHE B 1 258 ? 14.359 34.75 6.664 1 96.81 258 PHE B O 1
ATOM 6916 N N . GLU B 1 259 ? 12.57 35.219 7.812 1 95.44 259 GLU B N 1
ATOM 6917 C CA . GLU B 1 259 ? 13.305 36.125 8.695 1 95.44 259 GLU B CA 1
ATOM 6918 C C . GLU B 1 259 ? 14.289 35.344 9.57 1 95.44 259 GLU B C 1
ATOM 6920 O O . GLU B 1 259 ? 15.406 35.812 9.82 1 95.44 259 GLU B O 1
ATOM 6925 N N . VAL B 1 260 ? 13.867 34.219 10.008 1 96.5 260 VAL B N 1
ATOM 6926 C CA . VAL B 1 260 ? 14.727 33.375 10.836 1 96.5 260 VAL B CA 1
ATOM 6927 C C . VAL B 1 260 ? 15.891 32.844 10 1 96.5 260 VAL B C 1
ATOM 6929 O O . VAL B 1 260 ? 17.031 32.781 10.484 1 96.5 260 VAL B O 1
ATOM 6932 N N . GLU B 1 261 ? 15.578 32.438 8.828 1 95.94 261 GLU B N 1
ATOM 6933 C CA . GLU B 1 261 ? 16.609 31.906 7.938 1 95.94 261 GLU B CA 1
ATOM 6934 C C . GLU B 1 261 ? 17.734 32.906 7.746 1 95.94 261 GLU B C 1
ATOM 6936 O O . GLU B 1 261 ? 18.922 32.562 7.719 1 95.94 261 GLU B O 1
ATOM 6941 N N . LYS B 1 262 ? 17.375 34.219 7.625 1 94.94 262 LYS B N 1
ATOM 6942 C CA . LYS B 1 262 ? 18.359 35.281 7.406 1 94.94 262 LYS B CA 1
ATOM 6943 C C . LYS B 1 262 ? 19.344 35.375 8.562 1 94.94 262 LYS B C 1
ATOM 6945 O O . LYS B 1 262 ? 20.531 35.656 8.352 1 94.94 262 LYS B O 1
ATOM 6950 N N . ILE B 1 263 ? 18.906 35.031 9.727 1 95.06 263 ILE B N 1
ATOM 6951 C CA . ILE B 1 263 ? 19.719 35.188 10.922 1 95.06 263 ILE B CA 1
ATOM 6952 C C . ILE B 1 263 ? 20.453 33.875 11.203 1 95.06 263 ILE B C 1
ATOM 6954 O O . ILE B 1 263 ? 21.641 33.875 11.531 1 95.06 263 ILE B O 1
ATOM 6958 N N . ALA B 1 264 ? 19.766 32.75 11.086 1 94.25 264 ALA B N 1
ATOM 6959 C CA . ALA B 1 264 ? 20.281 31.453 11.477 1 94.25 264 ALA B CA 1
ATOM 6960 C C . ALA B 1 264 ? 21.312 30.938 10.484 1 94.25 264 ALA B C 1
ATOM 6962 O O . ALA B 1 264 ? 22.203 30.172 10.844 1 94.25 264 ALA B O 1
ATOM 6963 N N . LYS B 1 265 ? 21.266 31.344 9.227 1 91.38 265 LYS B N 1
ATOM 6964 C CA . LYS B 1 265 ? 22.203 31.031 8.148 1 91.38 265 LYS B CA 1
ATOM 6965 C C . LYS B 1 265 ? 22.453 29.531 8.055 1 91.38 265 LYS B C 1
ATOM 6967 O O . LYS B 1 265 ? 23.609 29.094 8.055 1 91.38 265 LYS B O 1
ATOM 6972 N N . GLY B 1 266 ? 21.406 28.812 8.164 1 92.69 266 GLY B N 1
ATOM 6973 C CA . GLY B 1 266 ? 21.531 27.391 7.879 1 92.69 266 GLY B CA 1
ATOM 6974 C C . GLY B 1 266 ? 21.344 26.516 9.109 1 92.69 266 GLY B C 1
ATOM 6975 O O . GLY B 1 266 ? 21.375 25.281 9.016 1 92.69 266 GLY B O 1
ATOM 6976 N N . SER B 1 267 ? 21.047 27.062 10.242 1 95.88 267 SER B N 1
ATOM 6977 C CA . SER B 1 267 ? 20.875 26.266 11.453 1 95.88 267 SER B CA 1
ATOM 6978 C C . SER B 1 267 ? 19.453 26.391 12 1 95.88 267 SER B C 1
ATOM 6980 O O . SER B 1 267 ? 19.203 26.047 13.156 1 95.88 267 SER B O 1
ATOM 6982 N N . GLU B 1 268 ? 18.594 26.938 11.234 1 96.94 268 GLU B N 1
ATOM 6983 C CA . GLU B 1 268 ? 17.25 27.281 11.711 1 96.94 268 GLU B CA 1
ATOM 6984 C C . GLU B 1 268 ? 16.484 26.047 12.164 1 96.94 268 GLU B C 1
ATOM 6986 O O . GLU B 1 268 ? 15.812 26.062 13.195 1 96.94 268 GLU B O 1
ATOM 6991 N N . THR B 1 269 ? 16.609 24.922 11.398 1 97.75 269 THR B N 1
ATOM 6992 C CA . THR B 1 269 ? 15.836 23.719 11.703 1 97.75 269 THR B CA 1
ATOM 6993 C C . THR B 1 269 ? 16.328 23.078 12.984 1 97.75 269 THR B C 1
ATOM 6995 O O . THR B 1 269 ? 15.539 22.703 13.852 1 97.75 269 THR B O 1
ATOM 6998 N N . SER B 1 270 ? 17.688 22.938 13.141 1 97.75 270 SER B N 1
ATOM 6999 C CA . SER B 1 270 ? 18.234 22.359 14.352 1 97.75 270 SER B CA 1
ATOM 7000 C C . SER B 1 270 ? 17.938 23.219 15.57 1 97.75 270 SER B C 1
ATOM 7002 O O . SER B 1 270 ? 17.641 22.703 16.656 1 97.75 270 SER B O 1
ATOM 7004 N N . PHE B 1 271 ? 17.984 24.562 15.398 1 98 271 PHE B N 1
ATOM 7005 C CA . PHE B 1 271 ? 17.672 25.469 16.484 1 98 271 PHE B CA 1
ATOM 7006 C C . PHE B 1 271 ? 16.234 25.297 16.938 1 98 271 PHE B C 1
ATOM 7008 O O . PHE B 1 271 ? 15.953 25.281 18.141 1 98 271 PHE B O 1
ATOM 7015 N N . LEU B 1 272 ? 15.344 25.188 15.984 1 98.5 272 LEU B N 1
ATOM 7016 C CA . LEU B 1 272 ? 13.938 25.047 16.344 1 98.5 272 LEU B CA 1
ATOM 7017 C C . LEU B 1 272 ? 13.688 23.734 17.062 1 98.5 272 LEU B C 1
ATOM 7019 O O . LEU B 1 272 ? 12.93 23.688 18.047 1 98.5 272 LEU B O 1
ATOM 7023 N N . LEU B 1 273 ? 14.32 22.641 16.578 1 98.5 273 LEU B N 1
ATOM 7024 C CA . LEU B 1 273 ? 14.18 21.344 17.234 1 98.5 273 LEU B CA 1
ATOM 7025 C C . LEU B 1 273 ? 14.641 21.422 18.688 1 98.5 273 LEU B C 1
ATOM 7027 O O . LEU B 1 273 ? 13.945 20.953 19.594 1 98.5 273 LEU B O 1
ATOM 7031 N N . LEU B 1 274 ? 15.805 22.031 18.906 1 97.62 274 LEU B N 1
ATOM 7032 C CA . LEU B 1 274 ? 16.328 22.188 20.266 1 97.62 274 LEU B CA 1
ATOM 7033 C C . LEU B 1 274 ? 15.352 22.953 21.125 1 97.62 274 LEU B C 1
ATOM 7035 O O . LEU B 1 274 ? 15.055 22.547 22.25 1 97.62 274 LEU B O 1
ATOM 7039 N N . TYR B 1 275 ? 14.867 24.016 20.594 1 97.81 275 TYR B N 1
ATOM 7040 C CA . TYR B 1 275 ? 13.953 24.875 21.328 1 97.81 275 TYR B CA 1
ATOM 7041 C C . TYR B 1 275 ? 12.68 24.141 21.688 1 97.81 275 TYR B C 1
ATOM 7043 O O . TYR B 1 275 ? 12.219 24.219 22.828 1 97.81 275 TYR B O 1
ATOM 7051 N N . LEU B 1 276 ? 12.086 23.422 20.734 1 98.06 276 LEU B N 1
ATOM 7052 C CA . LEU B 1 276 ? 10.82 22.734 20.953 1 98.06 276 LEU B CA 1
ATOM 7053 C C . LEU B 1 276 ? 10.984 21.594 21.953 1 98.06 276 LEU B C 1
ATOM 7055 O O . LEU B 1 276 ? 10.117 21.359 22.781 1 98.06 276 LEU B O 1
ATOM 7059 N N . PHE B 1 277 ? 12.094 20.844 21.812 1 97.56 277 PHE B N 1
ATOM 7060 C CA . PHE B 1 277 ? 12.344 19.75 22.734 1 97.56 277 PHE B CA 1
ATOM 7061 C C . PHE B 1 277 ? 12.523 20.25 24.156 1 97.56 277 PHE B C 1
ATOM 7063 O O . PHE B 1 277 ? 12.031 19.656 25.109 1 97.56 277 PHE B O 1
ATOM 7070 N N . GLN B 1 278 ? 13.156 21.375 24.328 1 95.44 278 GLN B N 1
ATOM 7071 C CA . GLN B 1 278 ? 13.391 21.969 25.641 1 95.44 278 GLN B CA 1
ATOM 7072 C C . GLN B 1 278 ? 12.117 22.562 26.219 1 95.44 278 GLN B C 1
ATOM 7074 O O . GLN B 1 278 ? 11.781 22.344 27.375 1 95.44 278 GLN B O 1
ATOM 7079 N N . SER B 1 279 ? 11.461 23.375 25.391 1 94.62 279 SER B N 1
ATOM 7080 C CA . SER B 1 279 ? 10.273 24.078 25.859 1 94.62 279 SER B CA 1
ATOM 7081 C C . SER B 1 279 ? 9.172 23.109 26.281 1 94.62 279 SER B C 1
ATOM 7083 O O . SER B 1 279 ? 8.328 23.438 27.109 1 94.62 279 SER B O 1
ATOM 7085 N N . ASN B 1 280 ? 9.18 21.906 25.688 1 94.81 280 ASN B N 1
ATOM 7086 C CA . ASN B 1 280 ? 8.164 20.906 26.016 1 94.81 280 ASN B CA 1
ATOM 7087 C C . ASN B 1 280 ? 8.703 19.859 26.984 1 94.81 280 ASN B C 1
ATOM 7089 O O . ASN B 1 280 ? 8.023 18.875 27.281 1 94.81 280 ASN B O 1
ATOM 7093 N N . ASN B 1 281 ? 9.891 20.016 27.469 1 92.94 281 ASN B N 1
ATOM 7094 C CA . ASN B 1 281 ? 10.531 19.109 28.422 1 92.94 281 ASN B CA 1
ATOM 7095 C C . ASN B 1 281 ? 10.414 17.656 27.984 1 92.94 281 ASN B C 1
ATOM 7097 O O . ASN B 1 281 ? 9.977 16.812 28.75 1 92.94 281 ASN B O 1
ATOM 7101 N N . ILE B 1 282 ? 10.75 17.375 26.75 1 94.75 282 ILE B N 1
ATOM 7102 C CA . ILE B 1 282 ? 10.539 16.062 26.141 1 94.75 282 ILE B CA 1
ATOM 7103 C C . ILE B 1 282 ? 11.5 15.055 26.781 1 94.75 282 ILE B C 1
ATOM 7105 O O . ILE B 1 282 ? 11.125 13.906 27.016 1 94.75 282 ILE B O 1
ATOM 7109 N N . LEU B 1 283 ? 12.664 15.445 27.156 1 93.5 283 LEU B N 1
ATOM 7110 C CA . LEU B 1 283 ? 13.68 14.531 27.656 1 93.5 283 LEU B CA 1
ATOM 7111 C C . LEU B 1 283 ? 13.383 14.109 29.094 1 93.5 283 LEU B C 1
ATOM 7113 O O . LEU B 1 283 ? 14.008 13.188 29.609 1 93.5 283 LEU B O 1
ATOM 7117 N N . ALA B 1 284 ? 12.43 14.727 29.688 1 89.31 284 ALA B N 1
ATOM 7118 C CA . ALA B 1 284 ? 11.992 14.305 31.016 1 89.31 284 ALA B CA 1
ATOM 7119 C C . ALA B 1 284 ? 11.289 12.953 30.953 1 89.31 284 ALA B C 1
ATOM 7121 O O . ALA B 1 284 ? 11.336 12.18 31.922 1 89.31 284 ALA B O 1
ATOM 7122 N N . SER B 1 285 ? 10.719 12.695 29.812 1 90.62 285 SER B N 1
ATOM 7123 C CA . SER B 1 285 ? 9.914 11.484 29.688 1 90.62 285 SER B CA 1
ATOM 7124 C C . SER B 1 285 ? 10.492 10.531 28.641 1 90.62 285 SER B C 1
ATOM 7126 O O . SER B 1 285 ? 10.141 9.352 28.609 1 90.62 285 SER B O 1
ATOM 7128 N N . VAL B 1 286 ? 11.305 11.023 27.797 1 94.31 286 VAL B N 1
ATOM 7129 C CA . VAL B 1 286 ? 11.906 10.203 26.766 1 94.31 286 VAL B CA 1
ATOM 7130 C C . VAL B 1 286 ? 13.414 10.102 27 1 94.31 286 VAL B C 1
ATOM 7132 O O . VAL B 1 286 ? 14.109 11.117 27.031 1 94.31 286 VAL B O 1
ATOM 7135 N N . ASP B 1 287 ? 13.883 8.938 27.109 1 93.25 287 ASP B N 1
ATOM 7136 C CA . ASP B 1 287 ? 15.281 8.711 27.469 1 93.25 287 ASP B CA 1
ATOM 7137 C C . ASP B 1 287 ? 16.188 8.805 26.25 1 93.25 287 ASP B C 1
ATOM 7139 O O . ASP B 1 287 ? 16.516 7.793 25.625 1 93.25 287 ASP B O 1
ATOM 7143 N N . ILE B 1 288 ? 16.672 10.016 25.984 1 95.94 288 ILE B N 1
ATOM 7144 C CA . ILE B 1 288 ? 17.594 10.273 24.891 1 95.94 288 ILE B CA 1
ATOM 7145 C C . ILE B 1 288 ? 18.797 11.055 25.406 1 95.94 288 ILE B C 1
ATOM 7147 O O . ILE B 1 288 ? 18.641 12.031 26.141 1 95.94 288 ILE B O 1
ATOM 7151 N N . GLU B 1 289 ? 19.953 10.57 25.062 1 94.69 289 GLU B N 1
ATOM 7152 C CA . GLU B 1 289 ? 21.172 11.305 25.422 1 94.69 289 GLU B CA 1
ATOM 7153 C C . GLU B 1 289 ? 21.234 12.648 24.703 1 94.69 289 GLU B C 1
ATOM 7155 O O . GLU B 1 289 ? 21.203 12.703 23.469 1 94.69 289 GLU B O 1
ATOM 7160 N N . PRO B 1 290 ? 21.438 13.727 25.469 1 95.56 290 PRO B N 1
ATOM 7161 C CA . PRO B 1 290 ? 21.375 15.062 24.859 1 95.56 290 PRO B CA 1
ATOM 7162 C C . PRO B 1 290 ? 22.453 15.281 23.797 1 95.56 290 PRO B C 1
ATOM 7164 O O . PRO B 1 290 ? 22.188 15.938 22.781 1 95.56 290 PRO B O 1
ATOM 7167 N N . ASP B 1 291 ? 23.641 14.766 23.938 1 96.38 291 ASP B N 1
ATOM 7168 C CA . ASP B 1 291 ? 24.688 14.922 22.953 1 96.38 291 ASP B CA 1
ATOM 7169 C C . ASP B 1 291 ? 24.328 14.227 21.641 1 96.38 291 ASP B C 1
ATOM 7171 O O . ASP B 1 291 ? 24.578 14.766 20.562 1 96.38 291 ASP B O 1
ATOM 7175 N N . ILE B 1 292 ? 23.797 13.07 21.766 1 97.31 292 ILE B N 1
ATOM 7176 C CA . ILE B 1 292 ? 23.375 12.312 20.594 1 97.31 292 ILE B CA 1
ATOM 7177 C C . ILE B 1 292 ? 22.219 13.031 19.891 1 97.31 292 ILE B C 1
ATOM 7179 O O . ILE B 1 292 ? 22.188 13.117 18.672 1 97.31 292 ILE B O 1
ATOM 7183 N N . LEU B 1 293 ? 21.344 13.555 20.75 1 97.56 293 LEU B N 1
ATOM 7184 C CA . LEU B 1 293 ? 20.203 14.289 20.203 1 97.56 293 LEU B CA 1
ATOM 7185 C C . LEU B 1 293 ? 20.672 15.523 19.438 1 97.56 293 LEU B C 1
ATOM 7187 O O . LEU B 1 293 ? 20.172 15.797 18.344 1 97.56 293 LEU B O 1
ATOM 7191 N N . PHE B 1 294 ? 21.578 16.188 19.969 1 97.19 294 PHE B N 1
ATOM 7192 C CA . PHE B 1 294 ? 22.141 17.375 19.328 1 97.19 294 PHE B CA 1
ATOM 7193 C C . PHE B 1 294 ? 22.797 17.016 18 1 97.19 294 PHE B C 1
ATOM 7195 O O . PHE B 1 294 ? 22.562 17.688 16.984 1 97.19 294 PHE B O 1
ATOM 7202 N N . ASN B 1 295 ? 23.609 15.977 17.969 1 97.94 295 ASN B N 1
ATOM 7203 C CA . ASN B 1 295 ? 24.25 15.516 16.734 1 97.94 295 ASN B CA 1
ATOM 7204 C C . ASN B 1 295 ? 23.219 15.109 15.688 1 97.94 295 ASN B C 1
ATOM 7206 O O . ASN B 1 295 ? 23.406 15.367 14.5 1 97.94 295 ASN B O 1
ATOM 7210 N N . PHE B 1 296 ? 22.219 14.492 16.156 1 98.44 296 PHE B N 1
ATOM 7211 C CA . PHE B 1 296 ? 21.141 14.047 15.266 1 98.44 296 PHE B CA 1
ATOM 7212 C C . PHE B 1 296 ? 20.453 15.234 14.617 1 98.44 296 PHE B C 1
ATOM 7214 O O . PHE B 1 296 ? 20.219 15.242 13.406 1 98.44 296 PHE B O 1
ATOM 7221 N N . PHE B 1 297 ? 20.094 16.25 15.43 1 98.38 297 PHE B N 1
ATOM 7222 C CA . PHE B 1 297 ? 19.453 17.438 14.906 1 98.38 297 PHE B CA 1
ATOM 7223 C C . PHE B 1 297 ? 20.328 18.125 13.875 1 98.38 297 PHE B C 1
ATOM 7225 O O . PHE B 1 297 ? 19.859 18.547 12.82 1 98.38 297 PHE B O 1
ATOM 7232 N N . LYS B 1 298 ? 21.562 18.156 14.109 1 97.69 298 LYS B N 1
ATOM 7233 C CA . LYS B 1 298 ? 22.5 18.75 13.172 1 97.69 298 LYS B CA 1
ATOM 7234 C C . LYS B 1 298 ? 22.578 17.953 11.875 1 97.69 298 LYS B C 1
ATOM 7236 O O . LYS B 1 298 ? 22.703 18.531 10.789 1 97.69 298 LYS B O 1
ATOM 7241 N N . GLN B 1 299 ? 22.531 16.688 12.047 1 98.19 299 GLN B N 1
ATOM 7242 C CA . GLN B 1 299 ? 22.609 15.828 10.875 1 98.19 299 GLN B CA 1
ATOM 7243 C C . GLN B 1 299 ? 21.359 15.984 10.008 1 98.19 299 GLN B C 1
ATOM 7245 O O . GLN B 1 299 ? 21.438 15.922 8.773 1 98.19 299 GLN B O 1
ATOM 7250 N N . ILE B 1 300 ? 20.172 16.094 10.641 1 97.75 300 ILE B N 1
ATOM 7251 C CA . ILE B 1 300 ? 18.953 16.312 9.883 1 97.75 300 ILE B CA 1
ATOM 7252 C C . ILE B 1 300 ? 19.109 17.562 9 1 97.75 300 ILE B C 1
ATOM 7254 O O . ILE B 1 300 ? 18.844 17.5 7.797 1 97.75 300 ILE B O 1
ATOM 7258 N N . GLU B 1 301 ? 19.5 18.562 9.609 1 96.06 301 GLU B N 1
ATOM 7259 C CA . GLU B 1 301 ? 19.688 19.844 8.914 1 96.06 301 GLU B CA 1
ATOM 7260 C C . GLU B 1 301 ? 20.688 19.703 7.762 1 96.06 301 GLU B C 1
ATOM 7262 O O . GLU B 1 301 ? 20.422 20.156 6.648 1 96.06 301 GLU B O 1
ATOM 7267 N N . LYS B 1 302 ? 21.797 19 7.953 1 96.31 302 LYS B N 1
ATOM 7268 C CA . LYS B 1 302 ? 22.844 18.797 6.953 1 96.31 302 LYS B CA 1
ATOM 7269 C C . LYS B 1 302 ? 22.375 17.875 5.832 1 96.31 302 LYS B C 1
ATOM 7271 O O . LYS B 1 302 ? 22.875 17.953 4.707 1 96.31 302 LYS B O 1
ATOM 7276 N N . GLY B 1 303 ? 21.453 17.031 6.176 1 97.5 303 GLY B N 1
ATOM 7277 C CA . GLY B 1 303 ? 21.031 16.016 5.234 1 97.5 303 GLY B CA 1
ATOM 7278 C C . GLY B 1 303 ? 20.078 16.531 4.18 1 97.5 303 GLY B C 1
ATOM 7279 O O . GLY B 1 303 ? 19.844 15.875 3.162 1 97.5 303 GLY B O 1
ATOM 7280 N N . TYR B 1 304 ? 19.547 17.719 4.34 1 98 304 TYR B N 1
ATOM 7281 C CA . TYR B 1 304 ? 18.719 18.359 3.318 1 98 304 TYR B CA 1
ATOM 7282 C C . TYR B 1 304 ? 19.578 18.969 2.223 1 98 304 TYR B C 1
ATOM 7284 O O . TYR B 1 304 ? 20.5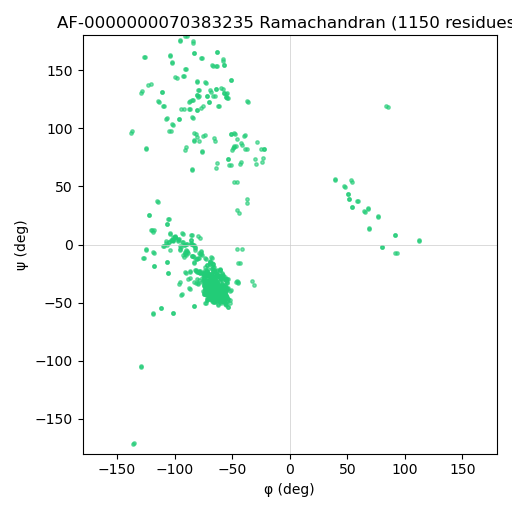94 19.609 2.506 1 98 304 TYR B O 1
ATOM 7292 N N . ASN B 1 305 ? 19.234 18.719 1.01 1 97.44 305 ASN B N 1
ATOM 7293 C CA . ASN B 1 305 ? 19.906 19.328 -0.132 1 97.44 305 ASN B CA 1
ATOM 7294 C C . ASN B 1 305 ? 19.453 20.781 -0.327 1 97.44 305 ASN B C 1
ATOM 7296 O O . ASN B 1 305 ? 18.422 21.188 0.186 1 97.44 305 ASN B O 1
ATOM 7300 N N . ASP B 1 306 ? 20.281 21.469 -1.046 1 96.12 306 ASP B N 1
ATOM 7301 C CA . ASP B 1 306 ? 19.984 22.875 -1.29 1 96.12 306 ASP B CA 1
ATOM 7302 C C . ASP B 1 306 ? 19.047 23.047 -2.482 1 96.12 306 ASP B C 1
ATOM 7304 O O . ASP B 1 306 ? 19.391 23.688 -3.475 1 96.12 306 ASP B O 1
ATOM 7308 N N . ASN B 1 307 ? 17.875 22.547 -2.354 1 97.94 307 ASN B N 1
ATOM 7309 C CA . ASN B 1 307 ? 16.828 22.688 -3.355 1 97.94 307 ASN B CA 1
ATOM 7310 C C . ASN B 1 307 ? 16.094 24.016 -3.217 1 97.94 307 ASN B C 1
ATOM 7312 O O . ASN B 1 307 ? 16.219 24.688 -2.191 1 97.94 307 ASN B O 1
ATOM 7316 N N . LEU B 1 308 ? 15.383 24.391 -4.164 1 97.69 308 LEU B N 1
ATOM 7317 C CA . LEU B 1 308 ? 14.695 25.672 -4.152 1 97.69 308 LEU B CA 1
ATOM 7318 C C . LEU B 1 308 ? 13.531 25.656 -3.174 1 97.69 308 LEU B C 1
ATOM 7320 O O . LEU B 1 308 ? 13.242 26.672 -2.529 1 97.69 308 LEU B O 1
ATOM 7324 N N . TYR B 1 309 ? 12.836 24.531 -3.078 1 98.19 309 TYR B N 1
ATOM 7325 C CA . TYR B 1 309 ? 11.68 24.438 -2.199 1 98.19 309 TYR B CA 1
ATOM 7326 C C . TYR B 1 309 ? 11.883 23.375 -1.123 1 98.19 309 TYR B C 1
ATOM 7328 O O . TYR B 1 309 ? 11.852 23.688 0.072 1 98.19 309 TYR B O 1
ATOM 7336 N N . HIS B 1 310 ? 12.109 22.109 -1.561 1 98.44 310 HIS B N 1
ATOM 7337 C CA . HIS B 1 310 ? 12.289 21.016 -0.615 1 98.44 310 HIS B CA 1
ATOM 7338 C C . HIS B 1 310 ? 13.68 21.047 0.011 1 98.44 310 HIS B C 1
ATOM 7340 O O . HIS B 1 310 ? 14.539 20.25 -0.345 1 98.44 310 HIS B O 1
ATOM 7346 N N . ASN B 1 311 ? 13.844 21.891 0.965 1 98.06 311 ASN B N 1
ATOM 7347 C CA . ASN B 1 311 ? 15.117 22.125 1.649 1 98.06 311 ASN B CA 1
ATOM 7348 C C . ASN B 1 311 ? 14.93 22.203 3.162 1 98.06 311 ASN B C 1
ATOM 7350 O O . ASN B 1 311 ? 13.852 21.891 3.678 1 98.06 311 ASN B O 1
ATOM 7354 N N . ARG B 1 312 ? 15.977 22.594 3.852 1 97.75 312 ARG B N 1
ATOM 7355 C CA . ARG B 1 312 ? 15.961 22.625 5.309 1 97.75 312 ARG B CA 1
ATOM 7356 C C . ARG B 1 312 ? 14.977 23.672 5.824 1 97.75 312 ARG B C 1
ATOM 7358 O O . ARG B 1 312 ? 14.352 23.484 6.875 1 97.75 312 ARG B O 1
ATOM 7365 N N . LEU B 1 313 ? 14.805 24.75 5.094 1 98.25 313 LEU B N 1
ATOM 7366 C CA . LEU B 1 313 ? 13.867 25.797 5.516 1 98.25 313 LEU B CA 1
ATOM 7367 C C . LEU B 1 313 ? 12.43 25.297 5.426 1 98.25 313 LEU B C 1
ATOM 7369 O O . LEU B 1 313 ? 11.602 25.641 6.273 1 98.25 313 LEU B O 1
ATOM 7373 N N . HIS B 1 314 ? 12.156 24.562 4.316 1 98.44 314 HIS B N 1
ATOM 7374 C CA . HIS B 1 314 ? 10.836 23.953 4.215 1 98.44 314 HIS B CA 1
ATOM 7375 C C . HIS B 1 314 ? 10.562 23.016 5.383 1 98.44 314 HIS B C 1
ATOM 7377 O O . HIS B 1 314 ? 9.461 23.016 5.934 1 98.44 314 HIS B O 1
ATOM 7383 N N . ALA B 1 315 ? 11.531 22.219 5.746 1 98.56 315 ALA B N 1
ATOM 7384 C CA . ALA B 1 315 ? 11.398 21.344 6.91 1 98.56 315 ALA B CA 1
ATOM 7385 C C . ALA B 1 315 ? 11.109 22.156 8.172 1 98.56 315 ALA B C 1
ATOM 7387 O O . ALA B 1 315 ? 10.281 21.766 8.992 1 98.56 315 ALA B O 1
ATOM 7388 N N . PHE B 1 316 ? 11.836 23.281 8.297 1 98.56 316 PHE B N 1
ATOM 7389 C CA . PHE B 1 316 ? 11.617 24.203 9.414 1 98.56 316 PHE B CA 1
ATOM 7390 C C . PHE B 1 316 ? 10.164 24.672 9.445 1 98.56 316 PHE B C 1
ATOM 7392 O O . PHE B 1 316 ? 9.531 24.656 10.5 1 98.56 316 PHE B O 1
ATOM 7399 N N . ASP B 1 317 ? 9.695 25.078 8.359 1 98.56 317 ASP B N 1
ATOM 7400 C CA . ASP B 1 317 ? 8.352 25.625 8.266 1 98.56 317 ASP B CA 1
ATOM 7401 C C . ASP B 1 317 ? 7.305 24.578 8.633 1 98.56 317 ASP B C 1
ATOM 7403 O O . ASP B 1 317 ? 6.328 24.875 9.32 1 98.56 317 ASP B O 1
ATOM 7407 N N . VAL B 1 318 ? 7.465 23.344 8.102 1 98.75 318 VAL B N 1
ATOM 7408 C CA . VAL B 1 318 ? 6.547 22.25 8.414 1 98.75 318 VAL B CA 1
ATOM 7409 C C . VAL B 1 318 ? 6.598 21.938 9.906 1 98.75 318 VAL B C 1
ATOM 7411 O O . VAL B 1 318 ? 5.555 21.734 10.539 1 98.75 318 VAL B O 1
ATOM 7414 N N . LEU B 1 319 ? 7.805 21.906 10.469 1 98.75 319 LEU B N 1
ATOM 7415 C CA . LEU B 1 319 ? 7.992 21.656 11.891 1 98.75 319 LEU B CA 1
ATOM 7416 C C . LEU B 1 319 ? 7.309 22.734 12.727 1 98.75 319 LEU B C 1
ATOM 7418 O O . LEU B 1 319 ? 6.609 22.422 13.695 1 98.75 319 LEU B O 1
ATOM 7422 N N . GLN B 1 320 ? 7.535 23.969 12.391 1 98.69 320 GLN B N 1
ATOM 7423 C CA . GLN B 1 320 ? 6.91 25.078 13.086 1 98.69 320 GLN B CA 1
ATOM 7424 C C . GLN B 1 320 ? 5.387 25.016 12.992 1 98.69 320 GLN B C 1
ATOM 7426 O O . GLN B 1 320 ? 4.688 25.25 13.977 1 98.69 320 GLN B O 1
ATOM 7431 N N . THR B 1 321 ? 4.863 24.734 11.844 1 98.62 321 THR B N 1
ATOM 7432 C CA . THR B 1 321 ? 3.422 24.625 11.641 1 98.62 321 THR B CA 1
ATOM 7433 C C . THR B 1 321 ? 2.836 23.469 12.445 1 98.62 321 THR B C 1
ATOM 7435 O O . THR B 1 321 ? 1.719 23.578 12.961 1 98.62 321 THR B O 1
ATOM 7438 N N . ALA B 1 322 ? 3.576 22.375 12.477 1 98.69 322 ALA B N 1
ATOM 7439 C CA . ALA B 1 322 ? 3.139 21.25 13.312 1 98.69 322 ALA B CA 1
ATOM 7440 C C . ALA B 1 322 ? 2.961 21.703 14.758 1 98.69 322 ALA B C 1
ATOM 7442 O O . ALA B 1 322 ? 1.978 21.328 15.414 1 98.69 322 ALA B O 1
ATOM 7443 N N . ASN B 1 323 ? 3.916 22.469 15.227 1 98.5 323 ASN B N 1
ATOM 7444 C CA . ASN B 1 323 ? 3.809 22.984 16.594 1 98.5 323 ASN B CA 1
ATOM 7445 C C . ASN B 1 323 ? 2.58 23.875 16.766 1 98.5 323 ASN B C 1
ATOM 7447 O O . ASN B 1 323 ? 1.937 23.844 17.812 1 98.5 323 ASN B O 1
ATOM 7451 N N . PHE B 1 324 ? 2.295 24.688 15.82 1 98.06 324 PHE B N 1
ATOM 7452 C CA . PHE B 1 324 ? 1.084 25.5 15.844 1 98.06 324 PHE B CA 1
ATOM 7453 C C . PHE B 1 324 ? -0.151 24.641 16.031 1 98.06 324 PHE B C 1
ATOM 7455 O O . PHE B 1 324 ? -0.994 24.922 16.891 1 98.06 324 PHE B O 1
ATOM 7462 N N . PHE B 1 325 ? -0.302 23.531 15.242 1 98.44 325 PHE B N 1
ATOM 7463 C CA . PHE B 1 325 ? -1.444 22.625 15.359 1 98.44 325 PHE B CA 1
ATOM 7464 C C . PHE B 1 325 ? -1.49 21.984 16.734 1 98.44 325 PHE B C 1
ATOM 7466 O O . PHE B 1 325 ? -2.561 21.859 17.344 1 98.44 325 PHE B O 1
ATOM 7473 N N . LEU B 1 326 ? -0.314 21.609 17.219 1 98.38 326 LEU B N 1
ATOM 7474 C CA . LEU B 1 326 ? -0.218 20.891 18.484 1 98.38 326 LEU B CA 1
ATOM 7475 C C . LEU B 1 326 ? -0.587 21.812 19.656 1 98.38 326 LEU B C 1
ATOM 7477 O O . LEU B 1 326 ? -1.294 21.391 20.578 1 98.38 326 LEU B O 1
ATOM 7481 N N . LYS B 1 327 ? -0.165 23.062 19.609 1 97.31 327 LYS B N 1
ATOM 7482 C CA . LYS B 1 327 ? -0.311 23.969 20.75 1 97.31 327 LYS B CA 1
ATOM 7483 C C . LYS B 1 327 ? -1.49 24.922 20.547 1 97.31 327 LYS B C 1
ATOM 7485 O O . LYS B 1 327 ? -2.494 24.828 21.25 1 97.31 327 LYS B O 1
ATOM 7490 N N . SER B 1 328 ? -1.475 25.672 19.531 1 96.75 328 SER B N 1
ATOM 7491 C CA . SER B 1 328 ? -2.449 26.734 19.344 1 96.75 328 SER B CA 1
ATOM 7492 C C . SER B 1 328 ? -3.809 26.188 18.938 1 96.75 328 SER B C 1
ATOM 7494 O O . SER B 1 328 ? -4.844 26.766 19.25 1 96.75 328 SER B O 1
ATOM 7496 N N . CYS B 1 329 ? -3.816 25.031 18.25 1 96.94 329 CYS B N 1
ATOM 7497 C CA . CYS B 1 329 ? -5.086 24.422 17.875 1 96.94 329 CYS B CA 1
ATOM 7498 C C . CYS B 1 329 ? -5.484 23.344 18.875 1 96.94 329 CYS B C 1
ATOM 7500 O O . CYS B 1 329 ? -6.449 22.609 18.656 1 96.94 329 CYS B O 1
ATOM 7502 N N . ASN B 1 330 ? -4.738 23.172 19.953 1 96.69 330 ASN B N 1
ATOM 7503 C CA . ASN B 1 330 ? -5.043 22.328 21.094 1 96.69 330 ASN B CA 1
ATOM 7504 C C . ASN B 1 330 ? -5.078 20.859 20.719 1 96.69 330 ASN B C 1
ATOM 7506 O O . ASN B 1 330 ? -5.91 20.094 21.219 1 96.69 330 ASN B O 1
ATOM 7510 N N . PHE B 1 331 ? -4.34 20.5 19.719 1 98.12 331 PHE B N 1
ATOM 7511 C CA . PHE B 1 331 ? -4.328 19.094 19.312 1 98.12 331 PHE B CA 1
ATOM 7512 C C . PHE B 1 331 ? -3.779 18.219 20.422 1 98.12 331 PHE B C 1
ATOM 7514 O O . PHE B 1 331 ? -4.211 17.078 20.594 1 98.12 331 PHE B O 1
ATOM 7521 N N . ILE B 1 332 ? -2.814 18.719 21.266 1 97.81 332 ILE B N 1
ATOM 7522 C CA . ILE B 1 332 ? -2.234 17.953 22.359 1 97.81 332 ILE B CA 1
ATOM 7523 C C . ILE B 1 332 ? -3.338 17.516 23.312 1 97.81 332 ILE B C 1
ATOM 7525 O O . ILE B 1 332 ? -3.402 16.344 23.688 1 97.81 332 ILE B O 1
ATOM 7529 N N . GLU B 1 333 ? -4.211 18.391 23.656 1 96.75 333 GLU B N 1
ATOM 7530 C CA . GLU B 1 333 ? -5.289 18.094 24.594 1 96.75 333 GLU B CA 1
ATOM 7531 C C . GLU B 1 333 ? -6.355 17.219 23.953 1 96.75 333 GLU B C 1
ATOM 7533 O O . GLU B 1 333 ? -6.812 16.25 24.547 1 96.75 333 GLU B O 1
ATOM 7538 N N . ILE B 1 334 ? -6.672 17.547 22.734 1 96.75 334 ILE B N 1
ATOM 7539 C CA . ILE B 1 334 ? -7.77 16.875 22.047 1 96.75 334 ILE B CA 1
ATOM 7540 C C . ILE B 1 334 ? -7.402 15.414 21.797 1 96.75 334 ILE B C 1
ATOM 7542 O O . ILE B 1 334 ? -8.234 14.523 21.969 1 96.75 334 ILE B O 1
ATOM 7546 N N . ALA B 1 335 ? -6.191 15.156 21.406 1 97 335 ALA B N 1
ATOM 7547 C CA . ALA B 1 335 ? -5.773 13.812 21.031 1 97 335 ALA B CA 1
ATOM 7548 C C . ALA B 1 335 ? -4.957 13.156 22.141 1 97 335 ALA B C 1
ATOM 7550 O O . ALA B 1 335 ? -4.441 12.047 21.969 1 97 335 ALA B O 1
ATOM 7551 N N . ALA B 1 336 ? -4.805 13.805 23.266 1 95.88 336 ALA B N 1
ATOM 7552 C CA . ALA B 1 336 ? -4.027 13.289 24.391 1 95.88 336 ALA B CA 1
ATOM 7553 C C . ALA B 1 336 ? -2.617 12.906 23.953 1 95.88 336 ALA B C 1
ATOM 7555 O O . ALA B 1 336 ? -2.17 11.781 24.188 1 95.88 336 ALA B O 1
ATOM 7556 N N . ILE B 1 337 ? -1.93 13.82 23.344 1 97.38 337 ILE B N 1
ATOM 7557 C CA . ILE B 1 337 ? -0.567 13.625 22.859 1 97.38 337 ILE B CA 1
ATOM 7558 C C . ILE B 1 337 ? 0.407 13.664 24.047 1 97.38 337 ILE B C 1
ATOM 7560 O O . ILE B 1 337 ? 0.478 14.664 24.766 1 97.38 337 ILE B O 1
ATOM 7564 N N . ASN B 1 338 ? 1.129 12.594 24.297 1 94.94 338 ASN B N 1
ATOM 7565 C CA . ASN B 1 338 ? 2.135 12.578 25.359 1 94.94 338 ASN B CA 1
ATOM 7566 C C . ASN B 1 338 ? 3.506 13 24.828 1 94.94 338 ASN B C 1
ATOM 7568 O O . ASN B 1 338 ? 3.65 13.328 23.656 1 94.94 338 ASN B O 1
ATOM 7572 N N . GLU B 1 339 ? 4.473 13.039 25.656 1 95.06 339 GLU B N 1
ATOM 7573 C CA . GLU B 1 339 ? 5.793 13.547 25.297 1 95.06 339 GLU B CA 1
ATOM 7574 C C . GLU B 1 339 ? 6.465 12.656 24.25 1 95.06 339 GLU B C 1
ATOM 7576 O O . GLU B 1 339 ? 7.203 13.148 23.391 1 95.06 339 GLU B O 1
ATOM 7581 N N . PHE B 1 340 ? 6.223 11.383 24.344 1 95.94 340 PHE B N 1
ATOM 7582 C CA . PHE B 1 340 ? 6.781 10.461 23.359 1 95.94 340 PHE B CA 1
ATOM 7583 C C . PHE B 1 340 ? 6.191 10.719 21.984 1 95.94 340 PHE B C 1
ATOM 7585 O O . PHE B 1 340 ? 6.914 10.719 20.984 1 95.94 340 PHE B O 1
ATOM 7592 N N . ASP B 1 341 ? 4.879 10.938 21.984 1 96.81 341 ASP B N 1
ATOM 7593 C CA . ASP B 1 341 ? 4.219 11.305 20.734 1 96.81 341 ASP B CA 1
ATOM 7594 C C . ASP B 1 341 ? 4.789 12.609 20.172 1 96.81 341 ASP B C 1
ATOM 7596 O O . ASP B 1 341 ? 5.035 12.711 18.969 1 96.81 341 ASP B O 1
ATOM 7600 N N . LEU B 1 342 ? 4.953 13.508 21.047 1 97.75 342 LEU B N 1
ATOM 7601 C CA . LEU B 1 342 ? 5.461 14.812 20.641 1 97.75 342 LEU B CA 1
ATOM 7602 C C . LEU B 1 342 ? 6.852 14.68 20.016 1 97.75 342 LEU B C 1
ATOM 7604 O O . LEU B 1 342 ? 7.133 15.289 18.984 1 97.75 342 LEU B O 1
ATOM 7608 N N . CYS B 1 343 ? 7.672 13.93 20.703 1 97.94 343 CYS B N 1
ATOM 7609 C CA . CYS B 1 343 ? 9.008 13.641 20.203 1 97.94 343 CYS B CA 1
ATOM 7610 C C . CYS B 1 343 ? 8.953 13.078 18.797 1 97.94 343 CYS B C 1
ATOM 7612 O O . CYS B 1 343 ? 9.633 13.57 17.891 1 97.94 343 CYS B O 1
ATOM 7614 N N . THR B 1 344 ? 8.102 12.141 18.578 1 98.5 344 THR B N 1
ATOM 7615 C CA . THR B 1 344 ? 7.98 11.438 17.297 1 98.5 344 THR B CA 1
ATOM 7616 C C . THR B 1 344 ? 7.438 12.359 16.219 1 98.5 344 THR B C 1
ATOM 7618 O O . THR B 1 344 ? 7.918 12.352 15.086 1 98.5 344 THR B O 1
ATOM 7621 N N . ILE B 1 345 ? 6.461 13.164 16.562 1 98.81 345 ILE B N 1
ATOM 7622 C CA . ILE B 1 345 ? 5.832 14.07 15.617 1 98.81 345 ILE B CA 1
ATOM 7623 C C . ILE B 1 345 ? 6.844 15.117 15.148 1 98.81 345 ILE B C 1
ATOM 7625 O O . ILE B 1 345 ? 6.977 15.359 13.945 1 98.81 345 ILE B O 1
ATOM 7629 N N . TYR B 1 346 ? 7.582 15.688 16.078 1 98.81 346 TYR B N 1
ATOM 7630 C CA . TYR B 1 346 ? 8.562 16.719 15.734 1 98.81 346 TYR B CA 1
ATOM 7631 C C . TYR B 1 346 ? 9.656 16.141 14.836 1 98.81 346 TYR B C 1
ATOM 7633 O O . TYR B 1 346 ? 10.023 16.766 13.836 1 98.81 346 TYR B O 1
ATOM 7641 N N . ILE B 1 347 ? 10.117 14.992 15.18 1 98.75 347 ILE B N 1
ATOM 7642 C CA . ILE B 1 347 ? 11.172 14.367 14.398 1 98.75 347 ILE B CA 1
ATOM 7643 C C . ILE B 1 347 ? 10.648 14.023 13 1 98.75 347 ILE B C 1
ATOM 7645 O O . ILE B 1 347 ? 11.328 14.266 12 1 98.75 347 ILE B O 1
ATOM 7649 N N . SER B 1 348 ? 9.453 13.492 12.906 1 98.81 348 SER B N 1
ATOM 7650 C CA . SER B 1 348 ? 8.859 13.133 11.625 1 98.81 348 SER B CA 1
ATOM 7651 C C . SER B 1 348 ? 8.664 14.359 10.742 1 98.81 348 SER B C 1
ATOM 7653 O O . SER B 1 348 ? 8.914 14.312 9.539 1 98.81 348 SER B O 1
ATOM 7655 N N . ALA B 1 349 ? 8.164 15.398 11.328 1 98.81 349 ALA B N 1
ATOM 7656 C CA . ALA B 1 349 ? 7.957 16.641 10.586 1 98.81 349 ALA B CA 1
ATOM 7657 C C . ALA B 1 349 ? 9.273 17.172 10.023 1 98.81 349 ALA B C 1
ATOM 7659 O O . ALA B 1 349 ? 9.336 17.609 8.875 1 98.81 349 ALA B O 1
ATOM 7660 N N . ALA B 1 350 ? 10.305 17.094 10.812 1 98.81 350 ALA B N 1
ATOM 7661 C CA . ALA B 1 350 ? 11.617 17.594 10.398 1 98.81 350 ALA B CA 1
ATOM 7662 C C . ALA B 1 350 ? 12.242 16.703 9.336 1 98.81 350 ALA B C 1
ATOM 7664 O O . ALA B 1 350 ? 13.039 17.156 8.523 1 98.81 350 ALA B O 1
ATOM 7665 N N . CYS B 1 351 ? 11.859 15.43 9.281 1 98.75 351 CYS B N 1
ATOM 7666 C CA . CYS B 1 351 ? 12.508 14.477 8.391 1 98.75 351 CYS B CA 1
ATOM 7667 C C . CYS B 1 351 ? 11.609 14.117 7.215 1 98.75 351 CYS B C 1
ATOM 7669 O O . CYS B 1 351 ? 11.977 13.297 6.375 1 98.75 351 CYS B O 1
ATOM 7671 N N . HIS B 1 352 ? 10.422 14.703 7.074 1 98.69 352 HIS B N 1
ATOM 7672 C CA . HIS B 1 352 ? 9.422 14.234 6.117 1 98.69 352 HIS B CA 1
ATOM 7673 C C . HIS B 1 352 ? 9.945 14.312 4.688 1 98.69 352 HIS B C 1
ATOM 7675 O O . HIS B 1 352 ? 9.547 13.523 3.832 1 98.69 352 HIS B O 1
ATOM 7681 N N . ASP B 1 353 ? 10.852 15.219 4.402 1 98.31 353 ASP B N 1
ATOM 7682 C CA . ASP B 1 353 ? 11.438 15.422 3.08 1 98.31 353 ASP B CA 1
ATOM 7683 C C . ASP B 1 353 ? 12.961 15.281 3.129 1 98.31 353 ASP B C 1
ATOM 7685 O O . ASP B 1 353 ? 13.672 15.914 2.344 1 98.31 353 ASP B O 1
ATOM 7689 N N . TYR B 1 354 ? 13.461 14.523 4.102 1 98.5 354 TYR B N 1
ATOM 7690 C CA . TYR B 1 354 ? 14.898 14.336 4.273 1 98.5 354 TYR B CA 1
ATOM 7691 C C . TYR B 1 354 ? 15.539 13.805 2.996 1 98.5 354 TYR B C 1
ATOM 7693 O O . TYR B 1 354 ? 15.039 12.859 2.391 1 98.5 354 TYR B O 1
ATOM 7701 N N . ASP B 1 355 ? 16.641 14.5 2.479 1 98.19 355 ASP B N 1
ATOM 7702 C CA . ASP B 1 355 ? 17.438 14.102 1.319 1 98.19 355 ASP B CA 1
ATOM 7703 C C . ASP B 1 355 ? 16.609 14.211 0.034 1 98.19 355 ASP B C 1
ATOM 7705 O O . ASP B 1 355 ? 16.812 13.43 -0.902 1 98.19 355 ASP B O 1
ATOM 7709 N N . HIS B 1 356 ? 15.727 15.094 -0.017 1 98.31 356 HIS B N 1
ATOM 7710 C CA . HIS B 1 356 ? 14.891 15.305 -1.195 1 98.31 356 HIS B CA 1
ATOM 7711 C C . HIS B 1 356 ? 15.727 15.75 -2.391 1 98.31 356 HIS B C 1
ATOM 7713 O O . HIS B 1 356 ? 16.547 16.656 -2.275 1 98.31 356 HIS B O 1
ATOM 7719 N N . PRO B 1 357 ? 15.531 15.195 -3.545 1 97.69 357 PRO B N 1
ATOM 7720 C CA . PRO B 1 357 ? 16.391 15.484 -4.695 1 97.69 357 PRO B CA 1
ATOM 7721 C C . PRO B 1 357 ? 15.961 16.734 -5.457 1 97.69 357 PRO B C 1
ATOM 7723 O O . PRO B 1 357 ? 16.656 17.188 -6.363 1 97.69 357 PRO B O 1
ATOM 7726 N N . GLY B 1 358 ? 14.805 17.266 -5.145 1 97.69 358 GLY B N 1
ATOM 7727 C CA . GLY B 1 358 ? 14.359 18.484 -5.797 1 97.69 358 GLY B CA 1
ATOM 7728 C C . GLY B 1 358 ? 13.523 18.219 -7.039 1 97.69 358 GLY B C 1
ATOM 7729 O O . GLY B 1 358 ? 13.32 19.125 -7.859 1 97.69 358 GLY B O 1
ATOM 7730 N N . VAL B 1 359 ? 13.195 16.969 -7.25 1 96.5 359 VAL B N 1
ATOM 7731 C CA . VAL B 1 359 ? 12.273 16.531 -8.305 1 96.5 359 VAL B CA 1
ATOM 7732 C C . VAL B 1 359 ? 11.164 15.68 -7.695 1 96.5 359 VAL B C 1
ATOM 7734 O O . VAL B 1 359 ? 11.25 15.266 -6.539 1 96.5 359 VAL B O 1
ATOM 7737 N N . ASN B 1 360 ? 10.07 15.539 -8.445 1 93.75 360 ASN B N 1
ATOM 7738 C CA . ASN B 1 360 ? 8.945 14.82 -7.855 1 93.75 360 ASN B CA 1
ATOM 7739 C C . ASN B 1 360 ? 8.953 13.344 -8.25 1 93.75 360 ASN B C 1
ATOM 7741 O O . ASN B 1 360 ? 9.852 12.898 -8.969 1 93.75 360 ASN B O 1
ATOM 7745 N N . ASN B 1 361 ? 8.047 12.547 -7.727 1 93.38 361 ASN B N 1
ATOM 7746 C CA . ASN B 1 361 ? 7.957 11.109 -7.949 1 93.38 361 ASN B CA 1
ATOM 7747 C C . ASN B 1 361 ? 7.832 10.781 -9.438 1 93.38 361 ASN B C 1
ATOM 7749 O O . ASN B 1 361 ? 8.453 9.828 -9.922 1 93.38 361 ASN B O 1
ATOM 7753 N N . ALA B 1 362 ? 7.012 11.531 -10.195 1 89.69 362 ALA B N 1
ATOM 7754 C CA . ALA B 1 362 ? 6.797 11.273 -11.617 1 89.69 362 ALA B CA 1
ATOM 7755 C C . ALA B 1 362 ? 8.109 11.336 -12.398 1 89.69 362 ALA B C 1
ATOM 7757 O O . ALA B 1 362 ? 8.383 10.484 -13.242 1 89.69 362 ALA B O 1
ATOM 7758 N N . PHE B 1 363 ? 8.922 12.336 -12.102 1 93.69 363 PHE B N 1
ATOM 7759 C CA . PHE B 1 363 ? 10.211 12.5 -12.766 1 93.69 363 PHE B CA 1
ATOM 7760 C C . PHE B 1 363 ? 11.117 11.312 -12.477 1 93.69 363 PHE B C 1
ATOM 7762 O O . PHE B 1 363 ? 11.734 10.758 -13.391 1 93.69 363 PHE B O 1
ATOM 7769 N N . ILE B 1 364 ? 11.18 10.922 -11.234 1 94.75 364 ILE B N 1
ATOM 7770 C CA . ILE B 1 364 ? 12.062 9.844 -10.797 1 94.75 364 ILE B CA 1
ATOM 7771 C C . ILE B 1 364 ? 11.648 8.531 -11.461 1 94.75 364 ILE B C 1
ATOM 7773 O O . ILE B 1 364 ? 12.492 7.77 -11.93 1 94.75 364 ILE B O 1
ATOM 7777 N N . ILE B 1 365 ? 10.398 8.258 -11.547 1 92.19 365 ILE B N 1
ATOM 7778 C CA . ILE B 1 365 ? 9.867 7.035 -12.141 1 92.19 365 ILE B CA 1
ATOM 7779 C C . ILE B 1 365 ? 10.094 7.059 -13.648 1 92.19 365 ILE B C 1
ATOM 7781 O O . ILE B 1 365 ? 10.594 6.09 -14.227 1 92.19 365 ILE B O 1
ATOM 7785 N N . ASN B 1 366 ? 9.805 8.211 -14.297 1 89.06 366 ASN B N 1
ATOM 7786 C CA . ASN B 1 366 ? 9.891 8.336 -15.75 1 89.06 366 ASN B CA 1
ATOM 7787 C C . ASN B 1 366 ? 11.328 8.25 -16.234 1 89.06 366 ASN B C 1
ATOM 7789 O O . ASN B 1 366 ? 11.578 7.895 -17.391 1 89.06 366 ASN B O 1
ATOM 7793 N N . THR B 1 367 ? 12.266 8.5 -15.359 1 90.75 367 THR B N 1
ATOM 7794 C CA . THR B 1 367 ? 13.672 8.461 -15.742 1 90.75 367 THR B CA 1
ATOM 7795 C C . THR B 1 367 ? 14.328 7.16 -15.281 1 90.75 367 THR B C 1
ATOM 7797 O O . THR B 1 367 ? 15.539 6.98 -15.422 1 90.75 367 THR B O 1
ATOM 7800 N N . SER B 1 368 ? 13.539 6.266 -14.695 1 87.81 368 SER B N 1
ATOM 7801 C CA . SER B 1 368 ? 14.023 4.984 -14.188 1 87.81 368 SER B CA 1
ATOM 7802 C C . SER B 1 368 ? 15.227 5.18 -13.266 1 87.81 368 SER B C 1
ATOM 7804 O O . SER B 1 368 ? 16.219 4.469 -13.383 1 87.81 368 SER B O 1
ATOM 7806 N N . HIS B 1 369 ? 15.109 6.266 -12.469 1 91.25 369 HIS B N 1
ATOM 7807 C CA . HIS B 1 369 ? 16.156 6.508 -11.477 1 91.25 369 HIS B CA 1
ATOM 7808 C C . HIS B 1 369 ? 16.312 5.316 -10.547 1 91.25 369 HIS B C 1
ATOM 7810 O O . HIS B 1 369 ? 15.359 4.562 -10.32 1 91.25 369 HIS B O 1
ATOM 7816 N N . GLU B 1 370 ? 17.438 5.164 -9.992 1 93.88 370 GLU B N 1
ATOM 7817 C CA . GLU B 1 370 ? 17.75 4.039 -9.117 1 93.88 370 GLU B CA 1
ATOM 7818 C C . GLU B 1 370 ? 16.797 3.98 -7.93 1 93.88 370 GLU B C 1
ATOM 7820 O O . GLU B 1 370 ? 16.422 2.896 -7.477 1 93.88 370 GLU B O 1
ATOM 7825 N N . ILE B 1 371 ? 16.391 5.098 -7.418 1 95.06 371 ILE B N 1
ATOM 7826 C CA . ILE B 1 371 ? 15.492 5.156 -6.266 1 95.06 371 ILE B CA 1
ATOM 7827 C C . ILE B 1 371 ? 14.125 4.594 -6.645 1 95.06 371 ILE B C 1
ATOM 7829 O O . ILE B 1 371 ? 13.461 3.951 -5.828 1 95.06 371 ILE B O 1
ATOM 7833 N N . ALA B 1 372 ? 13.68 4.863 -7.883 1 94.56 372 ALA B N 1
ATOM 7834 C CA . ALA B 1 372 ? 12.414 4.312 -8.359 1 94.56 372 ALA B CA 1
ATOM 7835 C C . ALA B 1 372 ? 12.477 2.793 -8.453 1 94.56 372 ALA B C 1
ATOM 7837 O O . ALA B 1 372 ? 11.508 2.102 -8.141 1 94.56 372 ALA B O 1
ATOM 7838 N N . LEU B 1 373 ? 13.617 2.281 -8.891 1 94.44 373 LEU B N 1
ATOM 7839 C CA . LEU B 1 373 ? 13.812 0.837 -8.961 1 94.44 373 LEU B CA 1
ATOM 7840 C C . LEU B 1 373 ? 13.773 0.208 -7.574 1 94.44 373 LEU B C 1
ATOM 7842 O O . LEU B 1 373 ? 13.219 -0.875 -7.395 1 94.44 373 LEU B O 1
ATOM 7846 N N . THR B 1 374 ? 14.289 0.929 -6.645 1 95.81 374 THR B N 1
ATOM 7847 C CA . THR B 1 374 ? 14.375 0.422 -5.281 1 95.81 374 THR B CA 1
ATOM 7848 C C . THR B 1 374 ? 12.984 0.308 -4.66 1 95.81 374 THR B C 1
ATOM 7850 O O . THR B 1 374 ? 12.664 -0.695 -4.02 1 95.81 374 THR B O 1
ATOM 7853 N N . TYR B 1 375 ? 12.211 1.283 -4.875 1 96.38 375 TYR B N 1
ATOM 7854 C CA . TYR B 1 375 ? 10.938 1.324 -4.16 1 96.38 375 TYR B CA 1
ATOM 7855 C C . TYR B 1 375 ? 9.781 0.937 -5.074 1 96.38 375 TYR B C 1
ATOM 7857 O O . TYR B 1 375 ? 8.617 1.167 -4.742 1 96.38 375 TYR B O 1
ATOM 7865 N N . ASN B 1 376 ? 10.148 0.441 -6.258 1 96.06 376 ASN B N 1
ATOM 7866 C CA . ASN B 1 376 ? 9.188 -0.168 -7.176 1 96.06 376 ASN B CA 1
ATOM 7867 C C . ASN B 1 376 ? 8.078 0.806 -7.559 1 96.06 376 ASN B C 1
ATOM 7869 O O . ASN B 1 376 ? 6.902 0.444 -7.555 1 96.06 376 ASN B O 1
ATOM 7873 N N . ASP B 1 377 ? 8.461 2.088 -7.719 1 92.69 377 ASP B N 1
ATOM 7874 C CA . ASP B 1 377 ? 7.613 3.129 -8.289 1 92.69 377 ASP B CA 1
ATOM 7875 C C . ASP B 1 377 ? 6.453 3.469 -7.363 1 92.69 377 ASP B C 1
ATOM 7877 O O . ASP B 1 377 ? 5.453 4.047 -7.793 1 92.69 377 ASP B O 1
ATOM 7881 N N . GLN B 1 378 ? 6.535 3.008 -6.086 1 90.69 378 GLN B N 1
ATOM 7882 C CA . GLN B 1 378 ? 5.473 3.297 -5.129 1 90.69 378 GLN B CA 1
ATOM 7883 C C . GLN B 1 378 ? 5.945 4.281 -4.066 1 90.69 378 GLN B C 1
ATOM 7885 O O . GLN B 1 378 ? 6.836 3.969 -3.275 1 90.69 378 GLN B O 1
ATOM 7890 N N . SER B 1 379 ? 5.246 5.441 -4.027 1 94 379 SER B N 1
ATOM 7891 C CA . SER B 1 379 ? 5.629 6.441 -3.033 1 94 379 SER B CA 1
ATOM 7892 C C . SER B 1 379 ? 7.145 6.516 -2.885 1 94 379 SER B C 1
ATOM 7894 O O . SER B 1 379 ? 7.672 6.422 -1.772 1 94 379 SER B O 1
ATOM 7896 N N . VAL B 1 380 ? 7.797 6.754 -4.004 1 96.12 380 VAL B N 1
ATOM 7897 C CA . VAL B 1 380 ? 9.242 6.574 -4.117 1 96.12 380 VAL B CA 1
ATOM 7898 C C . VAL B 1 380 ? 9.953 7.523 -3.152 1 96.12 380 VAL B C 1
ATOM 7900 O O . VAL B 1 380 ? 10.734 7.086 -2.303 1 96.12 380 VAL B O 1
ATOM 7903 N N . LEU B 1 381 ? 9.664 8.773 -3.164 1 97.38 381 LEU B N 1
ATOM 7904 C CA . LEU B 1 381 ? 10.367 9.766 -2.363 1 97.38 381 LEU B CA 1
ATOM 7905 C C . LEU B 1 381 ? 10.039 9.609 -0.882 1 97.38 381 LEU B C 1
ATOM 7907 O O . LEU B 1 381 ? 10.93 9.641 -0.034 1 97.38 381 LEU B O 1
ATOM 7911 N N . GLU B 1 382 ? 8.766 9.391 -0.547 1 97.69 382 GLU B N 1
ATOM 7912 C CA . GLU B 1 382 ? 8.367 9.25 0.851 1 97.69 382 GLU B CA 1
ATOM 7913 C C . GLU B 1 382 ? 9.023 8.031 1.495 1 97.69 382 GLU B C 1
ATOM 7915 O O . GLU B 1 382 ? 9.461 8.094 2.645 1 97.69 382 GLU B O 1
ATOM 7920 N N . ASN B 1 383 ? 9.086 6.949 0.696 1 97.56 383 ASN B N 1
ATOM 7921 C CA . ASN B 1 383 ? 9.812 5.785 1.198 1 97.56 383 ASN B CA 1
ATOM 7922 C C . ASN B 1 383 ? 11.297 6.078 1.373 1 97.56 383 ASN B C 1
ATOM 7924 O O . ASN B 1 383 ? 11.914 5.625 2.338 1 97.56 383 ASN B O 1
ATOM 7928 N N . HIS B 1 384 ? 11.812 6.762 0.434 1 98.12 384 HIS B N 1
ATOM 7929 C CA . HIS B 1 384 ? 13.219 7.141 0.495 1 98.12 384 HIS B CA 1
ATOM 7930 C C . HIS B 1 384 ? 13.508 7.988 1.729 1 98.12 384 HIS B C 1
ATOM 7932 O O . HIS B 1 384 ? 14.492 7.746 2.438 1 98.12 384 HIS B O 1
ATOM 7938 N N . HIS B 1 385 ? 12.688 8.992 2.004 1 98.62 385 HIS B N 1
ATOM 7939 C CA . HIS B 1 385 ? 12.875 9.859 3.16 1 98.62 385 HIS B CA 1
ATOM 7940 C C . HIS B 1 385 ? 12.836 9.062 4.461 1 98.62 385 HIS B C 1
ATOM 7942 O O . HIS B 1 385 ? 13.688 9.258 5.336 1 98.62 385 HIS B O 1
ATOM 7948 N N . ALA B 1 386 ? 11.852 8.227 4.594 1 98.31 386 ALA B N 1
ATOM 7949 C CA . ALA B 1 386 ? 11.727 7.41 5.801 1 98.31 386 ALA B CA 1
ATOM 7950 C C . ALA B 1 386 ? 12.93 6.496 5.98 1 98.31 386 ALA B C 1
ATOM 7952 O O . ALA B 1 386 ? 13.5 6.414 7.074 1 98.31 386 ALA B O 1
ATOM 7953 N N . SER B 1 387 ? 13.312 5.82 4.867 1 97.81 387 SER B N 1
ATOM 7954 C CA . SER B 1 387 ? 14.438 4.902 4.91 1 97.81 387 SER B CA 1
ATOM 7955 C C . SER B 1 387 ? 15.727 5.625 5.293 1 97.81 387 SER B C 1
ATOM 7957 O O . SER B 1 387 ? 16.484 5.156 6.152 1 97.81 387 SER B O 1
ATOM 7959 N N . LYS B 1 388 ? 15.992 6.73 4.684 1 97.88 388 LYS B N 1
ATOM 7960 C CA . LYS B 1 388 ? 17.203 7.492 4.957 1 97.88 388 LYS B CA 1
ATOM 7961 C C . LYS B 1 388 ? 17.234 7.988 6.398 1 97.88 388 LYS B C 1
ATOM 7963 O O . LYS B 1 388 ? 18.297 8.047 7.02 1 97.88 388 LYS B O 1
ATOM 7968 N N . THR B 1 389 ? 16.094 8.383 6.895 1 98.12 389 THR B N 1
ATOM 7969 C CA . THR B 1 389 ? 16.016 8.82 8.281 1 98.12 389 THR B CA 1
ATOM 7970 C C . THR B 1 389 ? 16.453 7.707 9.227 1 98.12 389 THR B C 1
ATOM 7972 O O . THR B 1 389 ? 17.281 7.934 10.109 1 98.12 389 THR B O 1
ATOM 7975 N N . PHE B 1 390 ? 16.016 6.547 9.039 1 97.44 390 PHE B N 1
ATOM 7976 C CA . PHE B 1 390 ? 16.312 5.461 9.969 1 97.44 390 PHE B CA 1
ATOM 7977 C C . PHE B 1 390 ? 17.719 4.934 9.75 1 97.44 390 PHE B C 1
ATOM 7979 O O . PHE B 1 390 ? 18.312 4.348 10.664 1 97.44 390 PHE B O 1
ATOM 7986 N N . GLN B 1 391 ? 18.266 5.105 8.578 1 96.25 391 GLN B N 1
ATOM 7987 C CA . GLN B 1 391 ? 19.656 4.715 8.336 1 96.25 391 GLN B CA 1
ATOM 7988 C C . GLN B 1 391 ? 20.609 5.539 9.195 1 96.25 391 GLN B C 1
ATOM 7990 O O . GLN B 1 391 ? 21.719 5.094 9.5 1 96.25 391 GLN B O 1
ATOM 7995 N N . LEU B 1 392 ? 20.203 6.707 9.562 1 97.19 392 LEU B N 1
ATOM 7996 C CA . LEU B 1 392 ? 21.016 7.547 10.43 1 97.19 392 LEU B CA 1
ATOM 7997 C C . LEU B 1 392 ? 21.312 6.848 11.75 1 97.19 392 LEU B C 1
ATOM 7999 O O . LEU B 1 392 ? 22.344 7.082 12.367 1 97.19 392 LEU B O 1
ATOM 8003 N N . PHE B 1 393 ? 20.406 6.008 12.195 1 96.06 393 PHE B N 1
ATOM 8004 C CA . PHE B 1 393 ? 20.531 5.375 13.508 1 96.06 393 PHE B CA 1
ATOM 8005 C C . PHE B 1 393 ? 21.547 4.246 13.477 1 96.06 393 PHE B C 1
ATOM 8007 O O . PHE B 1 393 ? 21.891 3.68 14.516 1 96.06 393 PHE B O 1
ATOM 8014 N N . ASN B 1 394 ? 22.062 3.943 12.258 1 94.19 394 ASN B N 1
ATOM 8015 C CA . ASN B 1 394 ? 23.156 2.98 12.164 1 94.19 394 ASN B CA 1
ATOM 8016 C C . ASN B 1 394 ? 24.438 3.529 12.766 1 94.19 394 ASN B C 1
ATOM 8018 O O . ASN B 1 394 ? 25.328 2.766 13.133 1 94.19 394 ASN B O 1
ATOM 8022 N N . ASP B 1 395 ? 24.594 4.852 12.797 1 96.12 395 ASP B N 1
ATOM 8023 C CA . ASP B 1 395 ? 25.688 5.527 13.492 1 96.12 395 ASP B CA 1
ATOM 8024 C C . ASP B 1 395 ? 25.359 5.719 14.977 1 96.12 395 ASP B C 1
ATOM 8026 O O . ASP B 1 395 ? 24.406 6.43 15.32 1 96.12 395 ASP B O 1
ATOM 8030 N N . GLN B 1 396 ? 26.172 5.25 15.812 1 95.94 396 GLN B N 1
ATOM 8031 C CA . GLN B 1 396 ? 25.938 5.277 17.25 1 95.94 396 GLN B CA 1
ATOM 8032 C C . GLN B 1 396 ? 25.875 6.711 17.766 1 95.94 396 GLN B C 1
ATOM 8034 O O . GLN B 1 396 ? 25.172 6.988 18.75 1 95.94 396 GLN B O 1
ATOM 8039 N N . ASN B 1 397 ? 26.5 7.621 17.094 1 97 397 ASN B N 1
ATOM 8040 C CA . ASN B 1 397 ? 26.531 9.016 17.516 1 97 397 ASN B CA 1
ATOM 8041 C C . ASN B 1 397 ? 25.266 9.758 17.078 1 97 397 ASN B C 1
ATOM 8043 O O . ASN B 1 397 ? 25.078 10.922 17.422 1 97 397 ASN B O 1
ATOM 8047 N N . LEU B 1 398 ? 24.375 9.039 16.359 1 98.12 398 LEU B N 1
ATOM 8048 C CA . LEU B 1 398 ? 23.156 9.656 15.859 1 98.12 398 LEU B CA 1
ATOM 8049 C C . LEU B 1 398 ? 21.922 8.875 16.328 1 98.12 398 LEU B C 1
ATOM 8051 O O . LEU B 1 398 ? 20.797 9.305 16.094 1 98.12 398 LEU B O 1
ATOM 8055 N N . ASP B 1 399 ? 22.156 7.785 16.984 1 97.81 399 ASP B N 1
ATOM 8056 C CA . ASP B 1 399 ? 21.062 6.883 17.344 1 97.81 399 ASP B CA 1
ATOM 8057 C C . ASP B 1 399 ? 20.344 7.367 18.594 1 97.81 399 ASP B C 1
ATOM 8059 O O . ASP B 1 399 ? 20.641 6.926 19.703 1 97.81 399 ASP B O 1
ATOM 8063 N N . ILE B 1 400 ? 19.297 8.07 18.422 1 97.69 400 ILE B N 1
ATOM 8064 C CA . ILE B 1 400 ? 18.547 8.633 19.547 1 97.69 400 ILE B CA 1
ATOM 8065 C C . ILE B 1 400 ? 17.672 7.551 20.172 1 97.69 400 ILE B C 1
ATOM 8067 O O . ILE B 1 400 ? 17.062 7.77 21.219 1 97.69 400 ILE B O 1
ATOM 8071 N N . THR B 1 401 ? 17.594 6.363 19.547 1 96.5 401 THR B N 1
ATOM 8072 C CA . THR B 1 401 ? 16.703 5.309 20.016 1 96.5 401 THR B CA 1
ATOM 8073 C C . THR B 1 401 ? 17.469 4.273 20.828 1 96.5 401 THR B C 1
ATOM 8075 O O . THR B 1 401 ? 16.922 3.242 21.219 1 96.5 401 THR B O 1
ATOM 8078 N N . ALA B 1 402 ? 18.688 4.543 21.078 1 95.38 402 ALA B N 1
ATOM 8079 C CA . ALA B 1 402 ? 19.578 3.578 21.719 1 95.38 402 ALA B CA 1
ATOM 8080 C C . ALA B 1 402 ? 19.016 3.109 23.062 1 95.38 402 ALA B C 1
ATOM 8082 O O . ALA B 1 402 ? 19.203 1.955 23.453 1 95.38 402 ALA B O 1
ATOM 8083 N N . ASN B 1 403 ? 18.328 4.039 23.766 1 94.94 403 ASN B N 1
ATOM 8084 C CA . ASN B 1 403 ? 17.844 3.701 25.109 1 94.94 403 ASN B CA 1
ATOM 8085 C C . ASN B 1 403 ? 16.359 3.328 25.094 1 94.94 403 ASN B C 1
ATOM 8087 O O . ASN B 1 403 ? 15.75 3.158 26.141 1 94.94 403 ASN B O 1
ATOM 8091 N N . PHE B 1 404 ? 15.75 3.215 23.906 1 94.81 404 PHE B N 1
ATOM 8092 C CA . PHE B 1 404 ? 14.352 2.814 23.797 1 94.81 404 PHE B CA 1
ATOM 8093 C C . PHE B 1 404 ? 14.188 1.33 24.094 1 94.81 404 PHE B C 1
ATOM 8095 O O . PHE B 1 404 ? 15.047 0.521 23.719 1 94.81 404 PHE B O 1
ATOM 8102 N N . THR B 1 405 ? 13.125 1.024 24.812 1 92.06 405 THR B N 1
ATOM 8103 C CA . THR B 1 405 ? 12.719 -0.376 24.859 1 92.06 405 THR B CA 1
ATOM 8104 C C . THR B 1 405 ? 12.312 -0.862 23.469 1 92.06 405 THR B C 1
ATOM 8106 O O . THR B 1 405 ? 12.125 -0.057 22.547 1 92.06 405 THR B O 1
ATOM 8109 N N . LYS B 1 406 ? 12.195 -2.145 23.281 1 87.94 406 LYS B N 1
ATOM 8110 C CA . LYS B 1 406 ? 11.781 -2.721 22.016 1 87.94 406 LYS B CA 1
ATOM 8111 C C . LYS B 1 406 ? 10.406 -2.197 21.594 1 87.94 406 LYS B C 1
ATOM 8113 O O . LYS B 1 406 ? 10.18 -1.912 20.406 1 87.94 406 LYS B O 1
ATOM 8118 N N . GLU B 1 407 ? 9.57 -2.074 22.562 1 88 407 GLU B N 1
ATOM 8119 C CA . GLU B 1 407 ? 8.227 -1.59 22.281 1 88 407 GLU B CA 1
ATOM 8120 C C . GLU B 1 407 ? 8.234 -0.116 21.891 1 88 407 GLU B C 1
ATOM 8122 O O . GLU B 1 407 ? 7.516 0.293 20.984 1 88 407 GLU B O 1
ATOM 8127 N N . GLN B 1 408 ? 9.023 0.618 22.562 1 92.88 408 GLN B N 1
ATOM 8128 C CA . GLN B 1 408 ? 9.148 2.037 22.25 1 92.88 408 GLN B CA 1
ATOM 8129 C C . GLN B 1 408 ? 9.711 2.238 20.844 1 92.88 408 GLN B C 1
ATOM 8131 O O . GLN B 1 408 ? 9.227 3.082 20.094 1 92.88 408 GLN B O 1
ATOM 8136 N N . TYR B 1 409 ? 10.719 1.503 20.547 1 94.62 409 TYR B N 1
ATOM 8137 C CA . TYR B 1 409 ? 11.328 1.609 19.219 1 94.62 409 TYR B CA 1
ATOM 8138 C C . TYR B 1 409 ? 10.32 1.265 18.141 1 94.62 409 TYR B C 1
ATOM 8140 O O . TYR B 1 409 ? 10.227 1.966 17.125 1 94.62 409 TYR B O 1
ATOM 8148 N N . ARG B 1 410 ? 9.633 0.204 18.359 1 92.06 410 ARG B N 1
ATOM 8149 C CA . ARG B 1 410 ? 8.633 -0.221 17.391 1 92.06 410 ARG B CA 1
ATOM 8150 C C . ARG B 1 410 ? 7.582 0.861 17.172 1 92.06 410 ARG B C 1
ATOM 8152 O O . ARG B 1 410 ? 7.23 1.18 16.031 1 92.06 410 ARG B O 1
ATOM 8159 N N . SER B 1 411 ? 7.078 1.361 18.234 1 93.75 411 SER B N 1
ATOM 8160 C CA . SER B 1 411 ? 6.062 2.408 18.156 1 93.75 411 SER B CA 1
ATOM 8161 C C . SER B 1 411 ? 6.605 3.652 17.453 1 93.75 411 SER B C 1
ATOM 8163 O O . SER B 1 411 ? 5.93 4.238 16.609 1 93.75 411 SER B O 1
ATOM 8165 N N . PHE B 1 412 ? 7.816 4.035 17.891 1 96.88 412 PHE B N 1
ATOM 8166 C CA . PHE B 1 412 ? 8.484 5.184 17.297 1 96.88 412 PHE B CA 1
ATOM 8167 C C . PHE B 1 412 ? 8.633 4.988 15.789 1 96.88 412 PHE B C 1
ATOM 8169 O O . PHE B 1 412 ? 8.258 5.863 15.008 1 96.88 412 PHE B O 1
ATOM 8176 N N . ARG B 1 413 ? 9.164 3.848 15.383 1 96.75 413 ARG B N 1
ATOM 8177 C CA . ARG B 1 413 ? 9.43 3.547 13.977 1 96.75 413 ARG B CA 1
ATOM 8178 C C . ARG B 1 413 ? 8.141 3.506 13.172 1 96.75 413 ARG B C 1
ATOM 8180 O O . ARG B 1 413 ? 8.055 4.102 12.094 1 96.75 413 ARG B O 1
ATOM 8187 N N . GLU B 1 414 ? 7.156 2.848 13.656 1 95.62 414 GLU B N 1
ATOM 8188 C CA . GLU B 1 414 ? 5.875 2.736 12.969 1 95.62 414 GLU B CA 1
ATOM 8189 C C . GLU B 1 414 ? 5.242 4.109 12.758 1 95.62 414 GLU B C 1
ATOM 8191 O O . GLU B 1 414 ? 4.723 4.398 11.68 1 95.62 414 GLU B O 1
ATOM 8196 N N . MET B 1 415 ? 5.289 4.895 13.766 1 97.12 415 MET B N 1
ATOM 8197 C CA . MET B 1 415 ? 4.672 6.215 13.688 1 97.12 415 MET B CA 1
ATOM 8198 C C . MET B 1 415 ? 5.426 7.117 12.719 1 97.12 415 MET B C 1
ATOM 8200 O O . MET B 1 415 ? 4.812 7.82 11.914 1 97.12 415 MET B O 1
ATOM 8204 N N . VAL B 1 416 ? 6.727 7.082 12.805 1 98.5 416 VAL B N 1
ATOM 8205 C CA . VAL B 1 416 ? 7.531 7.914 11.922 1 98.5 416 VAL B CA 1
ATOM 8206 C C . VAL B 1 416 ? 7.266 7.527 10.469 1 98.5 416 VAL B C 1
ATOM 8208 O O . VAL B 1 416 ? 7.043 8.391 9.617 1 98.5 416 VAL B O 1
ATOM 8211 N N . ILE B 1 417 ? 7.293 6.273 10.195 1 97.88 417 ILE B N 1
ATOM 8212 C CA . ILE B 1 417 ? 7.062 5.789 8.836 1 97.88 417 ILE B CA 1
ATOM 8213 C C . ILE B 1 417 ? 5.672 6.211 8.367 1 97.88 417 ILE B C 1
ATOM 8215 O O . ILE B 1 417 ? 5.516 6.723 7.254 1 97.88 417 ILE B O 1
ATOM 8219 N N . SER B 1 418 ? 4.695 6.016 9.211 1 97.12 418 SER B N 1
ATOM 8220 C CA . SER B 1 418 ? 3.318 6.352 8.867 1 97.12 418 SER B CA 1
ATOM 8221 C C . SER B 1 418 ? 3.178 7.832 8.531 1 97.12 418 SER B C 1
ATOM 8223 O O . SER B 1 418 ? 2.549 8.188 7.531 1 97.12 418 SER B O 1
ATOM 8225 N N . ILE B 1 419 ? 3.768 8.656 9.328 1 98.38 419 ILE B N 1
ATOM 8226 C CA . ILE B 1 419 ? 3.67 10.102 9.156 1 98.38 419 ILE B CA 1
ATOM 8227 C C . ILE B 1 419 ? 4.336 10.508 7.84 1 98.38 419 ILE B C 1
ATOM 8229 O O . ILE B 1 419 ? 3.74 11.227 7.035 1 98.38 419 ILE B O 1
ATOM 8233 N N . ILE B 1 420 ? 5.5 10.047 7.625 1 98.62 420 ILE B N 1
ATOM 8234 C CA . ILE B 1 420 ? 6.25 10.445 6.438 1 98.62 420 ILE B CA 1
ATOM 8235 C C . ILE B 1 420 ? 5.539 9.938 5.188 1 98.62 420 ILE B C 1
ATOM 8237 O O . ILE B 1 420 ? 5.395 10.672 4.203 1 98.62 420 ILE B O 1
ATOM 8241 N N . LEU B 1 421 ? 5.07 8.758 5.211 1 97.19 421 LEU B N 1
ATOM 8242 C CA . LEU B 1 421 ? 4.375 8.203 4.059 1 97.19 421 LEU B CA 1
ATOM 8243 C C . LEU B 1 421 ? 3.066 8.945 3.803 1 97.19 421 LEU B C 1
ATOM 8245 O O . LEU B 1 421 ? 2.596 9.008 2.664 1 97.19 421 LEU B O 1
ATOM 8249 N N . SER B 1 422 ? 2.488 9.539 4.801 1 95.5 422 SER B N 1
ATOM 8250 C CA . SER B 1 422 ? 1.216 10.242 4.66 1 95.5 422 SER B CA 1
ATOM 8251 C C . SER B 1 422 ? 1.391 11.555 3.908 1 95.5 422 SER B C 1
ATOM 8253 O O . SER B 1 422 ? 0.411 12.156 3.457 1 95.5 422 SER B O 1
ATOM 8255 N N . THR B 1 423 ? 2.598 11.953 3.74 1 96.5 423 THR B N 1
ATOM 8256 C CA . THR B 1 423 ? 2.838 13.219 3.051 1 96.5 423 THR B CA 1
ATOM 8257 C C . THR B 1 423 ? 2.877 13.016 1.539 1 96.5 423 THR B C 1
ATOM 8259 O O . THR B 1 423 ? 3.08 13.961 0.782 1 96.5 423 THR B O 1
ATOM 8262 N N . ASP B 1 424 ? 2.682 11.805 1.13 1 93.06 424 ASP B N 1
ATOM 8263 C CA . ASP B 1 424 ? 2.57 11.5 -0.294 1 93.06 424 ASP B CA 1
ATOM 8264 C C . ASP B 1 424 ? 1.267 12.047 -0.872 1 93.06 424 ASP B C 1
ATOM 8266 O O . ASP B 1 424 ? 0.18 11.656 -0.445 1 93.06 424 ASP B O 1
ATOM 8270 N N . MET B 1 425 ? 1.396 12.867 -1.859 1 87.94 425 MET B N 1
ATOM 8271 C CA . MET B 1 425 ? 0.23 13.484 -2.484 1 87.94 425 MET B CA 1
ATOM 8272 C C . MET B 1 425 ? -0.62 12.438 -3.201 1 87.94 425 MET B C 1
ATOM 8274 O O . MET B 1 425 ? -1.818 12.641 -3.404 1 87.94 425 MET B O 1
ATOM 8278 N N . ALA B 1 426 ? 0.01 11.336 -3.539 1 82 426 ALA B N 1
ATOM 8279 C CA . ALA B 1 426 ? -0.718 10.266 -4.223 1 82 426 ALA B CA 1
ATOM 8280 C C . ALA B 1 426 ? -1.823 9.703 -3.336 1 82 426 ALA B C 1
ATOM 8282 O O . ALA B 1 426 ? -2.818 9.172 -3.836 1 82 426 ALA B O 1
ATOM 8283 N N . LYS B 1 427 ? -1.649 9.891 -2.082 1 82.88 427 LYS B N 1
ATOM 8284 C CA . LYS B 1 427 ? -2.605 9.328 -1.134 1 82.88 427 LYS B CA 1
ATOM 8285 C C . LYS B 1 427 ? -3.52 10.406 -0.568 1 82.88 427 LYS B C 1
ATOM 8287 O O . LYS B 1 427 ? -4.391 10.125 0.257 1 82.88 427 LYS B O 1
ATOM 8292 N N . HIS B 1 428 ? -3.398 11.586 -0.986 1 85.56 428 HIS B N 1
ATOM 8293 C CA . HIS B 1 428 ? -4.09 12.742 -0.43 1 85.56 428 HIS B CA 1
ATOM 8294 C C . HIS B 1 428 ? -5.598 12.516 -0.385 1 85.56 428 HIS B C 1
ATOM 8296 O O . HIS B 1 428 ? -6.211 12.586 0.683 1 85.56 428 HIS B O 1
ATOM 8302 N N . PHE B 1 429 ? -6.18 12.18 -1.481 1 75.25 429 PHE B N 1
ATOM 8303 C CA . PHE B 1 429 ? -7.629 12.086 -1.583 1 75.25 429 PHE B CA 1
ATOM 8304 C C . PHE B 1 429 ? -8.148 10.852 -0.852 1 75.25 429 PHE B C 1
ATOM 8306 O O . PHE B 1 429 ? -9.172 10.914 -0.166 1 75.25 429 PHE B O 1
ATOM 8313 N N . SER B 1 430 ? -7.434 9.766 -1.043 1 76.25 430 SER B N 1
ATOM 8314 C CA . SER B 1 430 ? -7.84 8.547 -0.362 1 76.25 430 SER B CA 1
ATOM 8315 C C . SER B 1 430 ? -7.789 8.711 1.153 1 76.25 430 SER B C 1
ATOM 8317 O O . SER B 1 430 ? -8.688 8.258 1.864 1 76.25 430 SER B O 1
ATOM 8319 N N . ASP B 1 431 ? -6.777 9.352 1.644 1 83.31 431 ASP B N 1
ATOM 8320 C CA . ASP B 1 431 ? -6.609 9.516 3.084 1 83.31 431 ASP B CA 1
ATOM 8321 C C . ASP B 1 431 ? -7.66 10.469 3.652 1 83.31 431 ASP B C 1
ATOM 8323 O O . ASP B 1 431 ? -8.148 10.266 4.77 1 83.31 431 ASP B O 1
ATOM 8327 N N . ILE B 1 432 ? -7.961 11.461 2.928 1 81.94 432 ILE B N 1
ATOM 8328 C CA . ILE B 1 432 ? -9.008 12.383 3.352 1 81.94 432 ILE B CA 1
ATOM 8329 C C . ILE B 1 432 ? -10.344 11.648 3.416 1 81.94 432 ILE B C 1
ATOM 8331 O O . ILE B 1 432 ? -11.109 11.828 4.363 1 81.94 432 ILE B O 1
ATOM 8335 N N . ALA B 1 433 ? -10.594 10.859 2.389 1 73.44 433 ALA B N 1
ATOM 8336 C CA . ALA B 1 433 ? -11.836 10.094 2.338 1 73.44 433 ALA B CA 1
ATOM 8337 C C . ALA B 1 433 ? -11.945 9.141 3.527 1 73.44 433 ALA B C 1
ATOM 8339 O O . ALA B 1 433 ? -13.008 9.031 4.141 1 73.44 433 ALA B O 1
ATOM 8340 N N . LYS B 1 434 ? -10.875 8.477 3.818 1 76.75 434 LYS B N 1
ATOM 8341 C CA . LYS B 1 434 ? -10.852 7.559 4.953 1 76.75 434 LYS B CA 1
ATOM 8342 C C . LYS B 1 434 ? -11.125 8.289 6.262 1 76.75 434 LYS B C 1
ATOM 8344 O O . LYS B 1 434 ? -11.891 7.809 7.102 1 76.75 434 LYS B O 1
ATOM 8349 N N . LEU B 1 435 ? -10.461 9.406 6.453 1 83.38 435 LEU B N 1
ATOM 8350 C CA . LEU B 1 435 ? -10.648 10.18 7.676 1 83.38 435 LEU B CA 1
ATOM 8351 C C . LEU B 1 435 ? -12.086 10.656 7.801 1 83.38 435 LEU B C 1
ATOM 8353 O O . LEU B 1 435 ? -12.68 10.578 8.883 1 83.38 435 LEU B O 1
ATOM 8357 N N . LYS B 1 436 ? -12.617 11.125 6.738 1 74.88 436 LYS B N 1
ATOM 8358 C CA . LYS B 1 436 ? -14 11.609 6.738 1 74.88 436 LYS B CA 1
ATOM 8359 C C . LYS B 1 436 ? -14.969 10.5 7.141 1 74.88 436 LYS B C 1
ATOM 8361 O O . LYS B 1 436 ? -15.922 10.734 7.875 1 74.88 436 LYS B O 1
ATOM 8366 N N . SER B 1 437 ? -14.688 9.367 6.562 1 70.19 437 SER B N 1
ATOM 8367 C CA . SER B 1 437 ? -15.523 8.219 6.898 1 70.19 437 SER B CA 1
ATOM 8368 C C . SER B 1 437 ? -15.461 7.91 8.391 1 70.19 437 SER B C 1
ATOM 8370 O O . SER B 1 437 ? -16.484 7.602 9.008 1 70.19 437 SER B O 1
ATOM 8372 N N . ARG B 1 438 ? -14.305 8.031 8.969 1 75.75 438 ARG B N 1
ATOM 8373 C CA . ARG B 1 438 ? -14.141 7.738 10.383 1 75.75 438 ARG B CA 1
ATOM 8374 C C . ARG B 1 438 ? -14.805 8.805 11.25 1 75.75 438 ARG B C 1
ATOM 8376 O O . ARG B 1 438 ? -15.414 8.492 12.273 1 75.75 438 ARG B O 1
ATOM 8383 N N . LEU B 1 439 ? -14.648 10.023 10.898 1 76.19 439 LEU B N 1
ATOM 8384 C CA . LEU B 1 439 ? -15.188 11.148 11.664 1 76.19 439 LEU B CA 1
ATOM 8385 C C . LEU B 1 439 ? -16.703 11.062 11.758 1 76.19 439 LEU B C 1
ATOM 8387 O O . LEU B 1 439 ? -17.297 11.586 12.703 1 76.19 439 LEU B O 1
ATOM 8391 N N . GLY B 1 440 ? -17.281 10.352 10.859 1 63.94 440 GLY B N 1
ATOM 8392 C CA . GLY B 1 440 ? -18.734 10.258 10.82 1 63.94 440 GLY B CA 1
ATOM 8393 C C . GLY B 1 440 ? -19.281 9.109 11.641 1 63.94 440 GLY B C 1
ATOM 8394 O O . GLY B 1 440 ? -20.5 8.938 11.742 1 63.94 440 GLY B O 1
ATOM 8395 N N . THR B 1 441 ? -18.391 8.43 12.227 1 62.53 441 THR B N 1
ATOM 8396 C CA . THR B 1 441 ? -18.844 7.262 12.969 1 62.53 441 THR B CA 1
ATOM 8397 C C . THR B 1 441 ? -18.891 7.547 14.469 1 62.53 441 THR B C 1
ATOM 8399 O O . THR B 1 441 ? -18.156 8.414 14.953 1 62.53 441 THR B O 1
ATOM 8402 N N . ASP B 1 442 ? -19.734 6.742 15.148 1 60.75 442 ASP B N 1
ATOM 8403 C CA . ASP B 1 442 ? -19.922 6.957 16.578 1 60.75 442 ASP B CA 1
ATOM 8404 C C . ASP B 1 442 ? -18.719 6.445 17.375 1 60.75 442 ASP B C 1
ATOM 8406 O O . ASP B 1 442 ? -18.438 6.926 18.469 1 60.75 442 ASP B O 1
ATOM 8410 N N . ASP B 1 443 ? -18.031 5.531 16.859 1 66.19 443 ASP B N 1
ATOM 8411 C CA . ASP B 1 443 ? -16.922 4.941 17.609 1 66.19 443 ASP B CA 1
ATOM 8412 C C . ASP B 1 443 ? -15.609 5.648 17.297 1 66.19 443 ASP B C 1
ATOM 8414 O O . ASP B 1 443 ? -14.531 5.152 17.641 1 66.19 443 ASP B O 1
ATOM 8418 N N . TYR B 1 444 ? -15.758 6.766 16.578 1 79.56 444 TYR B N 1
ATOM 8419 C CA . TYR B 1 444 ? -14.578 7.594 16.344 1 79.56 444 TYR B CA 1
ATOM 8420 C C . TYR B 1 444 ? -13.891 7.949 17.656 1 79.56 444 TYR B C 1
ATOM 8422 O O . TYR B 1 444 ? -14.547 8.391 18.609 1 79.56 444 TYR B O 1
ATOM 8430 N N . ASP B 1 445 ? -12.516 7.621 17.688 1 87.31 445 ASP B N 1
ATOM 8431 C CA . ASP B 1 445 ? -11.75 7.828 18.906 1 87.31 445 ASP B CA 1
ATOM 8432 C C . ASP B 1 445 ? -10.383 8.43 18.609 1 87.31 445 ASP B C 1
ATOM 8434 O O . ASP B 1 445 ? -9.422 7.695 18.359 1 87.31 445 ASP B O 1
ATOM 8438 N N . ILE B 1 446 ? -10.242 9.703 18.734 1 93 446 ILE B N 1
ATOM 8439 C CA . ILE B 1 446 ? -9.031 10.438 18.391 1 93 446 ILE B CA 1
ATOM 8440 C C . ILE B 1 446 ? -7.949 10.188 19.438 1 93 446 ILE B C 1
ATOM 8442 O O . ILE B 1 446 ? -6.762 10.406 19.172 1 93 446 ILE B O 1
ATOM 8446 N N . LYS B 1 447 ? -8.289 9.75 20.578 1 92.94 447 LYS B N 1
ATOM 8447 C CA . LYS B 1 447 ? -7.332 9.461 21.641 1 92.94 447 LYS B CA 1
ATOM 8448 C C . LYS B 1 447 ? -6.863 8.016 21.594 1 92.94 447 LYS B C 1
ATOM 8450 O O . LYS B 1 447 ? -5.902 7.637 22.266 1 92.94 447 LYS B O 1
ATOM 8455 N N . GLY B 1 448 ? -7.508 7.281 20.734 1 89.69 448 GLY B N 1
ATOM 8456 C CA . GLY B 1 448 ? -7.211 5.863 20.641 1 89.69 448 GLY B CA 1
ATOM 8457 C C . GLY B 1 448 ? -6.941 5.395 19.234 1 89.69 448 GLY B C 1
ATOM 8458 O O . GLY B 1 448 ? -5.965 5.809 18.609 1 89.69 448 GLY B O 1
ATOM 8459 N N . LYS B 1 449 ? -7.863 4.738 18.672 1 83 449 LYS B N 1
ATOM 8460 C CA . LYS B 1 449 ? -7.656 4.004 17.438 1 83 449 LYS B CA 1
ATOM 8461 C C . LYS B 1 449 ? -7.516 4.957 16.25 1 83 449 LYS B C 1
ATOM 8463 O O . LYS B 1 449 ? -6.91 4.609 15.234 1 83 449 LYS B O 1
ATOM 8468 N N . ASP B 1 450 ? -8.047 6.191 16.344 1 88.88 450 ASP B N 1
ATOM 8469 C CA . ASP B 1 450 ? -8 7.113 15.211 1 88.88 450 ASP B CA 1
ATOM 8470 C C . ASP B 1 450 ? -6.891 8.141 15.383 1 88.88 450 ASP B C 1
ATOM 8472 O O . ASP B 1 450 ? -6.699 9.008 14.531 1 88.88 450 ASP B O 1
ATOM 8476 N N . LYS B 1 451 ? -6.133 8.016 16.422 1 94.81 451 LYS B N 1
ATOM 8477 C CA . LYS B 1 451 ? -5.113 9 16.781 1 94.81 451 LYS B CA 1
ATOM 8478 C C . LYS B 1 451 ? -4.074 9.133 15.672 1 94.81 451 LYS B C 1
ATOM 8480 O O . LYS B 1 451 ? -3.77 10.25 15.234 1 94.81 451 LYS B O 1
ATOM 8485 N N . GLN B 1 452 ? -3.555 7.996 15.219 1 95.19 452 GLN B N 1
ATOM 8486 C CA . GLN B 1 452 ? -2.502 8.008 14.203 1 95.19 452 GLN B CA 1
ATOM 8487 C C . GLN B 1 452 ? -2.99 8.648 12.906 1 95.19 452 GLN B C 1
ATOM 8489 O O . GLN B 1 452 ? -2.262 9.414 12.281 1 95.19 452 GLN B O 1
ATOM 8494 N N . MET B 1 453 ? -4.137 8.305 12.531 1 93.94 453 MET B N 1
ATOM 8495 C CA . MET B 1 453 ? -4.703 8.852 11.305 1 93.94 453 MET B CA 1
ATOM 8496 C C . MET B 1 453 ? -4.812 10.375 11.383 1 93.94 453 MET B C 1
ATOM 8498 O O . MET B 1 453 ? -4.539 11.07 10.406 1 93.94 453 MET B O 1
ATOM 8502 N N . CYS B 1 454 ? -5.207 10.852 12.484 1 96.5 454 CYS B N 1
ATOM 8503 C CA . CYS B 1 454 ? -5.324 12.289 12.68 1 96.5 454 CYS B CA 1
ATOM 8504 C C . CYS B 1 454 ? -3.951 12.953 12.68 1 96.5 454 CYS B C 1
ATOM 8506 O O . CYS B 1 454 ? -3.771 14.016 12.078 1 96.5 454 CYS B O 1
ATOM 8508 N N . ILE B 1 455 ? -3.014 12.312 13.359 1 98.31 455 ILE B N 1
ATOM 8509 C CA . ILE B 1 455 ? -1.648 12.828 13.367 1 98.31 455 ILE B CA 1
ATOM 8510 C C . ILE B 1 455 ? -1.116 12.906 11.938 1 98.31 455 ILE B C 1
ATOM 8512 O O . ILE B 1 455 ? -0.562 13.93 11.531 1 98.31 455 ILE B O 1
ATOM 8516 N N . ASP B 1 456 ? -1.302 11.805 11.172 1 98.19 456 ASP B N 1
ATOM 8517 C CA . ASP B 1 456 ? -0.857 11.742 9.781 1 98.19 456 ASP B CA 1
ATOM 8518 C C . ASP B 1 456 ? -1.445 12.883 8.961 1 98.19 456 ASP B C 1
ATOM 8520 O O . ASP B 1 456 ? -0.735 13.531 8.188 1 98.19 456 ASP B O 1
ATOM 8524 N N . THR B 1 457 ? -2.691 13.117 9.148 1 96.88 457 THR B N 1
ATOM 8525 C CA . THR B 1 457 ? -3.4 14.141 8.383 1 96.88 457 THR B CA 1
ATOM 8526 C C . THR B 1 457 ? -2.891 15.531 8.734 1 96.88 457 THR B C 1
ATOM 8528 O O . THR B 1 457 ? -2.744 16.391 7.859 1 96.88 457 THR B O 1
ATOM 8531 N N . ILE B 1 458 ? -2.678 15.727 9.945 1 98.12 458 ILE B N 1
ATOM 8532 C CA . ILE B 1 458 ? -2.205 17.031 10.406 1 98.12 458 ILE B CA 1
ATOM 8533 C C . ILE B 1 458 ? -0.838 17.328 9.797 1 98.12 458 ILE B C 1
ATOM 8535 O O . ILE B 1 458 ? -0.596 18.438 9.312 1 98.12 458 ILE B O 1
ATOM 8539 N N . ILE B 1 459 ? 0.058 16.359 9.812 1 98.62 459 ILE B N 1
ATOM 8540 C CA . ILE B 1 459 ? 1.387 16.609 9.258 1 98.62 459 ILE B CA 1
ATOM 8541 C C . ILE B 1 459 ? 1.292 16.797 7.746 1 98.62 459 ILE B C 1
ATOM 8543 O O . ILE B 1 459 ? 2.018 17.609 7.172 1 98.62 459 ILE B O 1
ATOM 8547 N N . HIS B 1 460 ? 0.449 16.016 7.137 1 98 460 HIS B N 1
ATOM 8548 C CA . HIS B 1 460 ? 0.193 16.234 5.719 1 98 460 HIS B CA 1
ATOM 8549 C C . HIS B 1 460 ? -0.271 17.656 5.457 1 98 460 HIS B C 1
ATOM 8551 O O . HIS B 1 460 ? 0.174 18.297 4.5 1 98 460 HIS B O 1
ATOM 8557 N N . ALA B 1 461 ? -1.152 18.141 6.293 1 98 461 ALA B N 1
ATOM 8558 C CA . ALA B 1 461 ? -1.642 19.516 6.18 1 98 461 ALA B CA 1
ATOM 8559 C C . ALA B 1 461 ? -0.513 20.516 6.395 1 98 461 ALA B C 1
ATOM 8561 O O . ALA B 1 461 ? -0.473 21.562 5.742 1 98 461 ALA B O 1
ATOM 8562 N N . CYS B 1 462 ? 0.36 20.203 7.316 1 98.62 462 CYS B N 1
ATOM 8563 C CA . CYS B 1 462 ? 1.516 21.062 7.559 1 98.62 462 CYS B CA 1
ATOM 8564 C C . CYS B 1 462 ? 2.387 21.156 6.309 1 98.62 462 CYS B C 1
ATOM 8566 O O . CYS B 1 462 ? 2.908 22.234 6 1 98.62 462 CYS B O 1
ATOM 8568 N N . ASP B 1 463 ? 2.529 20.078 5.629 1 98.19 463 ASP B N 1
ATOM 8569 C CA . ASP B 1 463 ? 3.369 20 4.438 1 98.19 463 ASP B CA 1
ATOM 8570 C C . ASP B 1 463 ? 2.811 20.859 3.314 1 98.19 463 ASP B C 1
ATOM 8572 O O . ASP B 1 463 ? 3.568 21.391 2.496 1 98.19 463 ASP B O 1
ATOM 8576 N N . VAL B 1 464 ? 1.496 21.078 3.266 1 96.94 464 VAL B N 1
ATOM 8577 C CA . VAL B 1 464 ? 0.872 21.859 2.209 1 96.94 464 VAL B CA 1
ATOM 8578 C C . VAL B 1 464 ? 0.259 23.125 2.803 1 96.94 464 VAL B C 1
ATOM 8580 O O . VAL B 1 464 ? -0.765 23.625 2.316 1 96.94 464 VAL B O 1
ATOM 8583 N N . SER B 1 465 ? 0.843 23.75 3.746 1 97.81 465 SER B N 1
ATOM 8584 C CA . SER B 1 465 ? 0.217 24.766 4.586 1 97.81 465 SER B CA 1
ATOM 8585 C C . SER B 1 465 ? 0.469 26.156 4.039 1 97.81 465 SER B C 1
ATOM 8587 O O . SER B 1 465 ? 0.046 27.156 4.637 1 97.81 465 SER B O 1
ATOM 8589 N N . ASN B 1 466 ? 1.118 26.312 2.949 1 97.38 466 ASN B N 1
ATOM 8590 C CA . ASN B 1 466 ? 1.486 27.641 2.469 1 97.38 466 ASN B CA 1
ATOM 8591 C C . ASN B 1 466 ? 0.263 28.547 2.318 1 97.38 466 ASN B C 1
ATOM 8593 O O . ASN B 1 466 ? 0.291 29.703 2.721 1 97.38 466 ASN B O 1
ATOM 8597 N N . PRO B 1 467 ? -0.834 28.062 1.812 1 97.38 467 PRO B N 1
ATOM 8598 C CA . P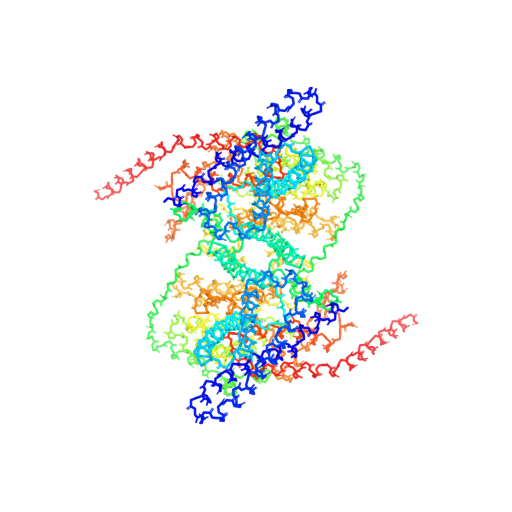RO B 1 467 ? -1.997 28.906 1.568 1 97.38 467 PRO B CA 1
ATOM 8599 C C . PRO B 1 467 ? -2.627 29.438 2.857 1 97.38 467 PRO B C 1
ATOM 8601 O O . PRO B 1 467 ? -3.451 30.359 2.818 1 97.38 467 PRO B O 1
ATOM 8604 N N . VAL B 1 468 ? -2.328 28.875 3.967 1 96.69 468 VAL B N 1
ATOM 8605 C CA . VAL B 1 468 ? -2.953 29.297 5.211 1 96.69 468 VAL B CA 1
ATOM 8606 C C . VAL B 1 468 ? -2.049 30.312 5.922 1 96.69 468 VAL B C 1
ATOM 8608 O O . VAL B 1 468 ? -2.463 30.953 6.891 1 96.69 468 VAL B O 1
ATOM 8611 N N . LYS B 1 469 ? -0.877 30.547 5.383 1 97.38 469 LYS B N 1
ATOM 8612 C CA . LYS B 1 469 ? 0.08 31.5 5.957 1 97.38 469 LYS B CA 1
ATOM 8613 C C . LYS B 1 469 ? -0.217 32.938 5.504 1 97.38 469 LYS B C 1
ATOM 8615 O O . LYS B 1 469 ? -1.12 33.156 4.695 1 97.38 469 LYS B O 1
ATOM 8620 N N . THR B 1 470 ? 0.562 33.906 6.082 1 96.75 470 THR B N 1
ATOM 8621 C CA . THR B 1 470 ? 0.424 35.281 5.641 1 96.75 470 THR B CA 1
ATOM 8622 C C . THR B 1 470 ? 0.841 35.438 4.18 1 96.75 470 THR B C 1
ATOM 8624 O O . THR B 1 470 ? 1.646 34.656 3.678 1 96.75 470 THR B O 1
ATOM 8627 N N . TRP B 1 471 ? 0.311 36.406 3.521 1 97.5 471 TRP B N 1
ATOM 8628 C CA . TRP B 1 471 ? 0.529 36.594 2.09 1 97.5 471 TRP B CA 1
ATOM 8629 C C . TRP B 1 471 ? 2.018 36.656 1.771 1 97.5 471 TRP B C 1
ATOM 8631 O O . TRP B 1 471 ? 2.48 36.031 0.809 1 97.5 471 TRP B O 1
ATOM 8641 N N . ASN B 1 472 ? 2.773 37.406 2.57 1 96.25 472 ASN B N 1
ATOM 8642 C CA . ASN B 1 472 ? 4.199 37.562 2.312 1 96.25 472 ASN B CA 1
ATOM 8643 C C . ASN B 1 472 ? 4.949 36.25 2.344 1 96.25 472 ASN B C 1
ATOM 8645 O O . ASN B 1 472 ? 5.793 36 1.485 1 96.25 472 ASN B O 1
ATOM 8649 N N . VAL B 1 473 ? 4.664 35.438 3.311 1 97.75 473 VAL B N 1
ATOM 8650 C CA . VAL B 1 473 ? 5.301 34.125 3.441 1 97.75 473 VAL B CA 1
ATOM 8651 C C . VAL B 1 473 ? 4.816 33.188 2.324 1 97.75 473 VAL B C 1
ATOM 8653 O O . VAL B 1 473 ? 5.625 32.531 1.67 1 97.75 473 VAL B O 1
ATOM 8656 N N . TYR B 1 474 ? 3.506 33.25 2.014 1 98.31 474 TYR B N 1
ATOM 8657 C CA . TYR B 1 474 ? 2.893 32.375 1.016 1 98.31 474 TYR B CA 1
ATOM 8658 C C . TYR B 1 474 ? 3.432 32.688 -0.378 1 98.31 474 TYR B C 1
ATOM 8660 O O . TYR B 1 474 ? 3.779 31.766 -1.129 1 98.31 474 TYR B O 1
ATOM 8668 N N . GLN B 1 475 ? 3.477 33.875 -0.708 1 97.69 475 GLN B N 1
ATOM 8669 C CA . GLN B 1 475 ? 3.92 34.281 -2.043 1 97.69 475 GLN B CA 1
ATOM 8670 C C . GLN B 1 475 ? 5.348 33.812 -2.309 1 97.69 475 GLN B C 1
ATOM 8672 O O . GLN B 1 475 ? 5.66 33.344 -3.408 1 97.69 475 GLN B O 1
ATOM 8677 N N . GLN B 1 476 ? 6.191 33.906 -1.318 1 97.88 476 GLN B N 1
ATOM 8678 C CA . GLN B 1 476 ? 7.578 33.438 -1.473 1 97.88 476 GLN B CA 1
ATOM 8679 C C . GLN B 1 476 ? 7.656 31.938 -1.666 1 97.88 476 GLN B C 1
ATOM 8681 O O . GLN B 1 476 ? 8.383 31.453 -2.539 1 97.88 476 GLN B O 1
ATOM 8686 N N . TRP B 1 477 ? 6.914 31.203 -0.855 1 98.5 477 TRP B N 1
ATOM 8687 C CA . TRP B 1 477 ? 6.914 29.75 -0.983 1 98.5 477 TRP B CA 1
ATOM 8688 C C . TRP B 1 477 ? 6.324 29.328 -2.324 1 98.5 477 TRP B C 1
ATOM 8690 O O . TRP B 1 477 ? 6.801 28.375 -2.939 1 98.5 477 TRP B O 1
ATOM 8700 N N . ALA B 1 478 ? 5.234 30.016 -2.795 1 98 478 ALA B N 1
ATOM 8701 C CA . ALA B 1 478 ? 4.605 29.703 -4.074 1 98 478 ALA B CA 1
ATOM 8702 C C . ALA B 1 478 ? 5.602 29.844 -5.223 1 98 478 ALA B C 1
ATOM 8704 O O . ALA B 1 478 ? 5.672 28.984 -6.102 1 98 478 ALA B O 1
ATOM 8705 N N . HIS B 1 479 ? 6.371 30.875 -5.164 1 97.56 479 HIS B N 1
ATOM 8706 C CA . HIS B 1 479 ? 7.363 31.078 -6.211 1 97.56 479 HIS B CA 1
ATOM 8707 C C . HIS B 1 479 ? 8.477 30.047 -6.137 1 97.56 479 HIS B C 1
ATOM 8709 O O . HIS B 1 479 ? 8.969 29.578 -7.168 1 97.56 479 HIS B O 1
ATOM 8715 N N . ARG B 1 480 ? 8.898 29.688 -4.945 1 98.12 480 ARG B N 1
ATOM 8716 C CA . ARG B 1 480 ? 9.977 28.719 -4.77 1 98.12 480 ARG B CA 1
ATOM 8717 C C . ARG B 1 480 ? 9.555 27.344 -5.254 1 98.12 480 ARG B C 1
ATOM 8719 O O . ARG B 1 480 ? 10.328 26.656 -5.922 1 98.12 480 ARG B O 1
ATOM 8726 N N . VAL B 1 481 ? 8.367 26.922 -4.918 1 97.94 481 VAL B N 1
ATOM 8727 C CA . VAL B 1 481 ? 7.914 25.578 -5.305 1 97.94 481 VAL B CA 1
ATOM 8728 C C . VAL B 1 481 ? 7.758 25.516 -6.824 1 97.94 481 VAL B C 1
ATOM 8730 O O . VAL B 1 481 ? 8.164 24.531 -7.453 1 97.94 481 VAL B O 1
ATOM 8733 N N . LEU B 1 482 ? 7.168 26.562 -7.457 1 97.12 482 LEU B N 1
ATOM 8734 C CA . LEU B 1 482 ? 6.996 26.562 -8.906 1 97.12 482 LEU B CA 1
ATOM 8735 C C . LEU B 1 482 ? 8.352 26.625 -9.609 1 97.12 482 LEU B C 1
ATOM 8737 O O . LEU B 1 482 ? 8.539 26 -10.648 1 97.12 482 LEU B O 1
ATOM 8741 N N . SER B 1 483 ? 9.258 27.391 -9.008 1 98 483 SER B N 1
ATOM 8742 C CA . SER B 1 483 ? 10.594 27.438 -9.594 1 98 483 SER B CA 1
ATOM 8743 C C . SER B 1 483 ? 11.25 26.062 -9.594 1 98 483 SER B C 1
ATOM 8745 O O . SER B 1 483 ? 11.938 25.703 -10.555 1 98 483 SER B O 1
ATOM 8747 N N . GLU B 1 484 ? 11.07 25.344 -8.539 1 98.12 484 GLU B N 1
ATOM 8748 C CA . GLU B 1 484 ? 11.594 23.984 -8.484 1 98.12 484 GLU B CA 1
ATOM 8749 C C . GLU B 1 484 ? 10.922 23.094 -9.523 1 98.12 484 GLU B C 1
ATOM 8751 O O . GLU B 1 484 ? 11.586 22.297 -10.188 1 98.12 484 GLU B O 1
ATOM 8756 N N . PHE B 1 485 ? 9.625 23.266 -9.656 1 97.12 485 PHE B N 1
ATOM 8757 C CA . PHE B 1 485 ? 8.883 22.531 -10.672 1 97.12 485 PHE B CA 1
ATOM 8758 C C . PHE B 1 485 ? 9.406 22.859 -12.07 1 97.12 485 PHE B C 1
ATOM 8760 O O . PHE B 1 485 ? 9.586 21.969 -12.898 1 97.12 485 PHE B O 1
ATOM 8767 N N . TRP B 1 486 ? 9.648 24.094 -12.305 1 97.5 486 TRP B N 1
ATOM 8768 C CA . TRP B 1 486 ? 10.094 24.531 -13.625 1 97.5 486 TRP B CA 1
ATOM 8769 C C . TRP B 1 486 ? 11.508 24.047 -13.914 1 97.5 486 TRP B C 1
ATOM 8771 O O . TRP B 1 486 ? 11.844 23.734 -15.062 1 97.5 486 TRP B O 1
ATOM 8781 N N . SER B 1 487 ? 12.328 24.047 -12.859 1 98 487 SER B N 1
ATOM 8782 C CA . SER B 1 487 ? 13.648 23.438 -13.023 1 98 487 SER B CA 1
ATOM 8783 C C . SER B 1 487 ? 13.547 21.984 -13.461 1 98 487 SER B C 1
ATOM 8785 O O . SER B 1 487 ? 14.297 21.531 -14.328 1 98 487 SER B O 1
ATOM 8787 N N . GLN B 1 488 ? 12.672 21.266 -12.867 1 97.44 488 GLN B N 1
ATOM 8788 C CA . GLN B 1 488 ? 12.406 19.891 -13.289 1 97.44 488 GLN B CA 1
ATOM 8789 C C . GLN B 1 488 ? 11.906 19.844 -14.734 1 97.44 488 GLN B C 1
ATOM 8791 O O . GLN B 1 488 ? 12.359 19.016 -15.523 1 97.44 488 GLN B O 1
ATOM 8796 N N . GLY B 1 489 ? 10.938 20.734 -15.047 1 97.25 489 GLY B N 1
ATOM 8797 C CA . GLY B 1 489 ? 10.422 20.797 -16.406 1 97.25 489 GLY B CA 1
ATOM 8798 C C . GLY B 1 489 ? 11.5 21.031 -17.453 1 97.25 489 GLY B C 1
ATOM 8799 O O . GLY B 1 489 ? 11.453 20.453 -18.531 1 97.25 489 GLY B O 1
ATOM 8800 N N . ASP B 1 490 ? 12.453 21.844 -17.109 1 97.62 490 ASP B N 1
ATOM 8801 C CA . ASP B 1 490 ? 13.578 22.078 -18 1 97.62 490 ASP B CA 1
ATOM 8802 C C . ASP B 1 490 ? 14.391 20.812 -18.234 1 97.62 490 ASP B C 1
ATOM 8804 O O . ASP B 1 490 ? 14.836 20.547 -19.344 1 97.62 490 ASP B O 1
ATOM 8808 N N . GLN B 1 491 ? 14.625 20.062 -17.156 1 96.69 491 GLN B N 1
ATOM 8809 C CA . GLN B 1 491 ? 15.328 18.781 -17.281 1 96.69 491 GLN B CA 1
ATOM 8810 C C . GLN B 1 491 ? 14.539 17.797 -18.141 1 96.69 491 GLN B C 1
ATOM 8812 O O . GLN B 1 491 ? 15.117 17.109 -18.969 1 96.69 491 GLN B O 1
ATOM 8817 N N . GLU B 1 492 ? 13.258 17.781 -17.891 1 95.62 492 GLU B N 1
ATOM 8818 C CA . GLU B 1 492 ? 12.398 16.906 -18.672 1 95.62 492 GLU B CA 1
ATOM 8819 C C . GLU B 1 492 ? 12.445 17.266 -20.156 1 95.62 492 GLU B C 1
ATOM 8821 O O . GLU B 1 492 ? 12.539 16.375 -21.016 1 95.62 492 GLU B O 1
ATOM 8826 N N . ARG B 1 493 ? 12.398 18.516 -20.422 1 95.25 493 ARG B N 1
ATOM 8827 C CA . ARG B 1 493 ? 12.469 19 -21.797 1 95.25 493 ARG B CA 1
ATOM 8828 C C . ARG B 1 493 ? 13.797 18.609 -22.453 1 95.25 493 ARG B C 1
ATOM 8830 O O . ARG B 1 493 ? 13.82 18.125 -23.578 1 95.25 493 ARG B O 1
ATOM 8837 N N . SER B 1 494 ? 14.82 18.734 -21.781 1 95.94 494 SER B N 1
ATOM 8838 C CA . SER B 1 494 ? 16.156 18.438 -22.297 1 95.94 494 SER B CA 1
ATOM 8839 C C . SER B 1 494 ? 16.312 16.938 -22.578 1 95.94 494 SER B C 1
ATOM 8841 O O . SER B 1 494 ? 17.047 16.547 -23.484 1 95.94 494 SER B O 1
ATOM 8843 N N . GLN B 1 495 ? 15.641 16.125 -21.797 1 93.12 495 GLN B N 1
ATOM 8844 C CA . GLN B 1 495 ? 15.742 14.672 -21.953 1 93.12 495 GLN B CA 1
ATOM 8845 C C . GLN B 1 495 ? 14.703 14.141 -22.938 1 93.12 495 GLN B C 1
ATOM 8847 O O . GLN B 1 495 ? 14.664 12.945 -23.219 1 93.12 495 GLN B O 1
ATOM 8852 N N . GLY B 1 496 ? 13.836 14.992 -23.375 1 92 496 GLY B N 1
ATOM 8853 C CA . GLY B 1 496 ? 12.844 14.617 -24.375 1 92 496 GLY B CA 1
ATOM 8854 C C . GLY B 1 496 ? 11.703 13.805 -23.797 1 92 496 GLY B C 1
ATOM 8855 O O . GLY B 1 496 ? 11.117 12.961 -24.484 1 92 496 GLY B O 1
ATOM 8856 N N . ILE B 1 497 ? 11.492 13.961 -22.547 1 89.25 497 ILE B N 1
ATOM 8857 C CA . ILE B 1 497 ? 10.375 13.242 -21.953 1 89.25 497 ILE B CA 1
ATOM 8858 C C . ILE B 1 497 ? 9.211 14.195 -21.703 1 89.25 497 ILE B C 1
ATOM 8860 O O . ILE B 1 497 ? 9.375 15.414 -21.781 1 89.25 497 ILE B O 1
ATOM 8864 N N . GLN B 1 498 ? 8.031 13.617 -21.5 1 87.19 498 GLN B N 1
ATOM 8865 C CA . GLN B 1 498 ? 6.836 14.422 -21.281 1 87.19 498 GLN B CA 1
ATOM 8866 C C . GLN B 1 498 ? 6.992 15.305 -20.047 1 87.19 498 GLN B C 1
ATOM 8868 O O . GLN B 1 498 ? 7.496 14.852 -19.016 1 87.19 498 GLN B O 1
ATOM 8873 N N . ILE B 1 499 ? 6.605 16.547 -20.203 1 92 499 ILE B N 1
ATOM 8874 C CA . ILE B 1 499 ? 6.719 17.5 -19.109 1 92 499 ILE B CA 1
ATOM 8875 C C . ILE B 1 499 ? 5.559 17.297 -18.125 1 92 499 ILE B C 1
ATOM 8877 O O . ILE B 1 499 ? 4.395 17.266 -18.531 1 92 499 ILE B O 1
ATOM 8881 N N . THR B 1 500 ? 5.891 17.125 -16.906 1 89.19 500 THR B N 1
ATOM 8882 C CA . THR B 1 500 ? 4.914 16.875 -15.859 1 89.19 500 THR B CA 1
ATOM 8883 C C . THR B 1 500 ? 4.023 18.094 -15.633 1 89.19 500 THR B C 1
ATOM 8885 O O . THR B 1 500 ? 4.453 19.234 -15.852 1 89.19 500 THR B O 1
ATOM 8888 N N . TYR B 1 501 ? 2.85 17.828 -15.156 1 86.44 501 TYR B N 1
ATOM 8889 C CA . TYR B 1 501 ? 1.885 18.891 -14.859 1 86.44 501 TYR B CA 1
ATOM 8890 C C . TYR B 1 501 ? 2.484 19.922 -13.93 1 86.44 501 TYR B C 1
ATOM 8892 O O . TYR B 1 501 ? 3.145 19.578 -12.945 1 86.44 501 TYR B O 1
ATOM 8900 N N . LEU B 1 502 ? 2.365 21.266 -14.305 1 90.81 502 LEU B N 1
ATOM 8901 C CA . LEU B 1 502 ? 2.787 22.453 -13.562 1 90.81 502 LEU B CA 1
ATOM 8902 C C . LEU B 1 502 ? 4.285 22.688 -13.719 1 90.81 502 LEU B C 1
ATOM 8904 O O . LEU B 1 502 ? 4.816 23.703 -13.25 1 90.81 502 LEU B O 1
ATOM 8908 N N . CYS B 1 503 ? 4.961 21.781 -14.438 1 94.31 503 CYS B N 1
ATOM 8909 C CA . CYS B 1 503 ? 6.414 21.891 -14.484 1 94.31 503 CYS B CA 1
ATOM 8910 C C . CYS B 1 503 ? 6.867 22.625 -15.742 1 94.31 503 CYS B C 1
ATOM 8912 O O . CYS B 1 503 ? 8.062 22.781 -15.984 1 94.31 503 CYS B O 1
ATOM 8914 N N . ASP B 1 504 ? 5.941 23.125 -16.562 1 93.44 504 ASP B N 1
ATOM 8915 C CA . ASP B 1 504 ? 6.285 23.875 -17.766 1 93.44 504 ASP B CA 1
ATOM 8916 C C . ASP B 1 504 ? 6.25 25.375 -17.5 1 93.44 504 ASP B C 1
ATOM 8918 O O . ASP B 1 504 ? 5.176 25.984 -17.406 1 93.44 504 ASP B O 1
ATOM 8922 N N . ARG B 1 505 ? 7.379 25.984 -17.453 1 93.69 505 ARG B N 1
ATOM 8923 C CA . ARG B 1 505 ? 7.477 27.391 -17.109 1 93.69 505 ARG B CA 1
ATOM 8924 C C . ARG B 1 505 ? 6.836 28.266 -18.188 1 93.69 505 ARG B C 1
ATOM 8926 O O . ARG B 1 505 ? 6.496 29.422 -17.953 1 93.69 505 ARG B O 1
ATOM 8933 N N . TYR B 1 506 ? 6.66 27.734 -19.359 1 92.12 506 TYR B N 1
ATOM 8934 C CA . TYR B 1 506 ? 6.176 28.531 -20.484 1 92.12 506 TYR B CA 1
ATOM 8935 C C . TYR B 1 506 ? 4.656 28.469 -20.578 1 92.12 506 TYR B C 1
ATOM 8937 O O . TYR B 1 506 ? 4.039 29.266 -21.297 1 92.12 506 TYR B O 1
ATOM 8945 N N . THR B 1 507 ? 4.047 27.609 -19.859 1 91.25 507 THR B N 1
ATOM 8946 C CA . THR B 1 507 ? 2.6 27.469 -20 1 91.25 507 THR B CA 1
ATOM 8947 C C . THR B 1 507 ? 1.91 27.594 -18.641 1 91.25 507 THR B C 1
ATOM 8949 O O . THR B 1 507 ? 0.695 27.797 -18.578 1 91.25 507 THR B O 1
ATOM 8952 N N . THR B 1 508 ? 2.658 27.562 -17.547 1 92.38 508 THR B N 1
ATOM 8953 C CA . THR B 1 508 ? 2.051 27.547 -16.219 1 92.38 508 THR B CA 1
ATOM 8954 C C . THR B 1 508 ? 1.79 28.953 -15.734 1 92.38 508 THR B C 1
ATOM 8956 O O . THR B 1 508 ? 2.721 29.766 -15.602 1 92.38 508 THR B O 1
ATOM 8959 N N . ASN B 1 509 ? 0.53 29.25 -15.539 1 93.38 509 ASN B N 1
ATOM 8960 C CA . ASN B 1 509 ? 0.16 30.5 -14.867 1 93.38 509 ASN B CA 1
ATOM 8961 C C . ASN B 1 509 ? 0.271 30.375 -13.352 1 93.38 509 ASN B C 1
ATOM 8963 O O . ASN B 1 509 ? -0.51 29.656 -12.727 1 93.38 509 ASN B O 1
ATOM 8967 N N . THR B 1 510 ? 1.122 31.094 -12.734 1 95.62 510 THR B N 1
ATOM 8968 C CA . THR B 1 510 ? 1.419 31 -11.305 1 95.62 510 THR B CA 1
ATOM 8969 C C . THR B 1 510 ? 0.155 31.219 -10.477 1 95.62 510 THR B C 1
ATOM 8971 O O . THR B 1 510 ? -0.133 30.422 -9.57 1 95.62 510 THR B O 1
ATOM 8974 N N . ALA B 1 511 ? -0.574 32.219 -10.805 1 96.12 511 ALA B N 1
ATOM 8975 C CA . ALA B 1 511 ? -1.758 32.562 -10.016 1 96.12 511 ALA B CA 1
ATOM 8976 C C . ALA B 1 511 ? -2.838 31.5 -10.156 1 96.12 511 ALA B C 1
ATOM 8978 O O . ALA B 1 511 ? -3.443 31.078 -9.164 1 96.12 511 ALA B O 1
ATOM 8979 N N . LYS B 1 512 ? -3.072 31.031 -11.344 1 91.56 512 LYS B N 1
ATOM 8980 C CA . LYS B 1 512 ? -4.078 30 -11.578 1 91.56 512 LYS B CA 1
ATOM 8981 C C . LYS B 1 512 ? -3.709 28.703 -10.867 1 91.56 512 LYS B C 1
ATOM 8983 O O . LYS B 1 512 ? -4.578 28 -10.344 1 91.56 512 LYS B O 1
ATOM 8988 N N . SER B 1 513 ? -2.445 28.375 -10.945 1 92 513 SER B N 1
ATOM 8989 C CA . SER B 1 513 ? -1.979 27.156 -10.273 1 92 513 SER B CA 1
ATOM 8990 C C . SER B 1 513 ? -2.246 27.219 -8.773 1 92 513 SER B C 1
ATOM 8992 O O . SER B 1 513 ? -2.66 26.234 -8.172 1 92 513 SER B O 1
ATOM 8994 N N . GLN B 1 514 ? -2.021 28.344 -8.148 1 95.25 514 GLN B N 1
ATOM 8995 C CA . GLN B 1 514 ? -2.213 28.484 -6.707 1 95.25 514 GLN B CA 1
ATOM 8996 C C . GLN B 1 514 ? -3.695 28.469 -6.348 1 95.25 514 GLN B C 1
ATOM 8998 O O . GLN B 1 514 ? -4.082 27.922 -5.312 1 95.25 514 GLN B O 1
ATOM 9003 N N . VAL B 1 515 ? -4.523 29.125 -7.199 1 92.38 515 VAL B N 1
ATOM 9004 C CA . VAL B 1 515 ? -5.965 29.094 -6.977 1 92.38 515 VAL B CA 1
ATOM 9005 C C . VAL B 1 515 ? -6.453 27.641 -7.008 1 92.38 515 VAL B C 1
ATOM 9007 O O . VAL B 1 515 ? -7.23 27.234 -6.141 1 92.38 515 VAL B O 1
ATOM 9010 N N . GLY B 1 516 ? -5.996 26.922 -8.016 1 86.94 516 GLY B N 1
ATOM 9011 C CA . GLY B 1 516 ? -6.348 25.5 -8.094 1 86.94 516 GLY B CA 1
ATOM 9012 C C . GLY B 1 516 ? -5.855 24.703 -6.906 1 86.94 516 GLY B C 1
ATOM 9013 O O . GLY B 1 516 ? -6.582 23.859 -6.379 1 86.94 516 GLY B O 1
ATOM 9014 N N . PHE B 1 517 ? -4.641 24.953 -6.504 1 91.75 517 PHE B N 1
ATOM 9015 C CA . PHE B 1 517 ? -4.055 24.281 -5.348 1 91.75 517 PHE B CA 1
ATOM 9016 C C . PHE B 1 517 ? -4.902 24.516 -4.102 1 91.75 517 PHE B C 1
ATOM 9018 O O . PHE B 1 517 ? -5.18 23.578 -3.355 1 91.75 517 PHE B O 1
ATOM 9025 N N . ILE B 1 518 ? -5.316 25.703 -3.9 1 92.94 518 ILE B N 1
ATOM 9026 C CA . ILE B 1 518 ? -6.133 26.062 -2.746 1 92.94 518 ILE B CA 1
ATOM 9027 C C . ILE B 1 518 ? -7.488 25.359 -2.83 1 92.94 518 ILE B C 1
ATOM 9029 O O . ILE B 1 518 ? -7.918 24.719 -1.871 1 92.94 518 ILE B O 1
ATOM 9033 N N . ASP B 1 519 ? -8.117 25.422 -3.93 1 85.69 519 ASP B N 1
ATOM 9034 C CA . ASP B 1 519 ? -9.5 24.969 -4.086 1 85.69 519 ASP B CA 1
ATOM 9035 C C . ASP B 1 519 ? -9.594 23.438 -3.988 1 85.69 519 ASP B C 1
ATOM 9037 O O . ASP B 1 519 ? -10.547 22.906 -3.418 1 85.69 519 ASP B O 1
ATOM 9041 N N . PHE B 1 520 ? -8.57 22.812 -4.523 1 79.94 520 PHE B N 1
ATOM 9042 C CA . PHE B 1 520 ? -8.758 21.375 -4.699 1 79.94 520 PHE B CA 1
ATOM 9043 C C . PHE B 1 520 ? -7.961 20.594 -3.658 1 79.94 520 PHE B C 1
ATOM 9045 O O . PHE B 1 520 ? -8.297 19.453 -3.342 1 79.94 520 PHE B O 1
ATOM 9052 N N . ILE B 1 521 ? -6.961 21.141 -3.16 1 87.56 521 ILE B N 1
ATOM 9053 C CA . ILE B 1 521 ? -6.09 20.375 -2.279 1 87.56 521 ILE B CA 1
ATOM 9054 C C . ILE B 1 521 ? -6.191 20.906 -0.853 1 87.56 521 ILE B C 1
ATOM 9056 O O . ILE B 1 521 ? -6.625 20.203 0.056 1 87.56 521 ILE B O 1
ATOM 9060 N N . VAL B 1 522 ? -5.965 22.172 -0.665 1 93.06 522 VAL B N 1
ATOM 9061 C CA . VAL B 1 522 ? -5.699 22.703 0.672 1 93.06 522 VAL B CA 1
ATOM 9062 C C . VAL B 1 522 ? -7.016 22.953 1.4 1 93.06 522 VAL B C 1
ATOM 9064 O O . VAL B 1 522 ? -7.223 22.453 2.512 1 93.06 522 VAL B O 1
ATOM 9067 N N . LYS B 1 523 ? -7.922 23.688 0.792 1 91 523 LYS B N 1
ATOM 9068 C CA . LYS B 1 523 ? -9.141 24.094 1.477 1 91 523 LYS B CA 1
ATOM 9069 C C . LYS B 1 523 ? -9.969 22.891 1.901 1 91 523 LYS B C 1
ATOM 9071 O O . LYS B 1 523 ? -10.383 22.781 3.059 1 91 523 LYS B O 1
ATOM 9076 N N . PRO B 1 524 ? -10.18 21.922 1 1 85.56 524 PRO B N 1
ATOM 9077 C CA . PRO B 1 524 ? -10.93 20.734 1.43 1 85.56 524 PRO B CA 1
ATOM 9078 C C . PRO B 1 524 ? -10.258 19.984 2.58 1 85.56 524 PRO B C 1
ATOM 9080 O O . PRO B 1 524 ? -10.93 19.5 3.49 1 85.56 524 PRO B O 1
ATOM 9083 N N . LEU B 1 525 ? -8.969 19.859 2.52 1 91.06 525 LEU B N 1
ATOM 9084 C CA . LEU B 1 525 ? -8.219 19.172 3.574 1 91.06 525 LEU B CA 1
ATOM 9085 C C . LEU B 1 525 ? -8.398 19.891 4.914 1 91.06 525 LEU B C 1
ATOM 9087 O O . LEU B 1 525 ? -8.711 19.25 5.918 1 91.06 525 LEU B O 1
ATOM 9091 N N . TYR B 1 526 ? -8.25 21.156 4.918 1 95 526 TYR B N 1
ATOM 9092 C CA . TYR B 1 526 ? -8.336 21.938 6.156 1 95 526 TYR B CA 1
ATOM 9093 C C . TYR B 1 526 ? -9.766 21.953 6.688 1 95 526 TYR B C 1
ATOM 9095 O O . TYR B 1 526 ? -9.977 22 7.898 1 95 526 TYR B O 1
ATOM 9103 N N . GLU B 1 527 ? -10.719 21.938 5.805 1 90.69 527 GLU B N 1
ATOM 9104 C CA . GLU B 1 527 ? -12.117 21.844 6.223 1 90.69 527 GLU B CA 1
ATOM 9105 C C . GLU B 1 527 ? -12.383 20.547 6.984 1 90.69 527 GLU B C 1
ATOM 9107 O O . GLU B 1 527 ? -13.102 20.547 7.984 1 90.69 527 GLU B O 1
ATOM 9112 N N . VAL B 1 528 ? -11.812 19.484 6.492 1 88.88 528 VAL B N 1
ATOM 9113 C CA . VAL B 1 528 ? -11.977 18.203 7.16 1 88.88 528 VAL B CA 1
ATOM 9114 C C . VAL B 1 528 ? -11.312 18.234 8.531 1 88.88 528 VAL B C 1
ATOM 9116 O O . VAL B 1 528 ? -11.859 17.734 9.516 1 88.88 528 VAL B O 1
ATOM 9119 N N . ILE B 1 529 ? -10.156 18.844 8.641 1 95.25 529 ILE B N 1
ATOM 9120 C CA . ILE B 1 529 ? -9.414 18.922 9.898 1 95.25 529 ILE B CA 1
ATOM 9121 C C . ILE B 1 529 ? -10.188 19.75 10.914 1 95.25 529 ILE B C 1
ATOM 9123 O O . ILE B 1 529 ? -10.18 19.438 12.109 1 95.25 529 ILE B O 1
ATOM 9127 N N . CYS B 1 530 ? -10.898 20.719 10.469 1 93.81 530 CYS B N 1
ATOM 9128 C CA . CYS B 1 530 ? -11.688 21.578 11.344 1 93.81 530 CYS B CA 1
ATOM 9129 C C . CYS B 1 530 ? -12.734 20.766 12.102 1 93.81 530 CYS B C 1
ATOM 9131 O O . CYS B 1 530 ? -13.211 21.188 13.156 1 93.81 530 CYS B O 1
ATOM 9133 N N . ASN B 1 531 ? -13.062 19.609 11.562 1 88.62 531 ASN B N 1
ATOM 9134 C CA . ASN B 1 531 ? -14.07 18.781 12.219 1 88.62 531 ASN B CA 1
ATOM 9135 C C . ASN B 1 531 ? -13.57 18.25 13.555 1 88.62 531 ASN B C 1
ATOM 9137 O O . ASN B 1 531 ? -14.352 18.031 14.484 1 88.62 531 ASN B O 1
ATOM 9141 N N . PHE B 1 532 ? -12.227 18.078 13.664 1 92.12 532 PHE B N 1
ATOM 9142 C CA . PHE B 1 532 ? -11.742 17.578 14.938 1 92.12 532 PHE B CA 1
ATOM 9143 C C . PHE B 1 532 ? -10.805 18.578 15.602 1 92.12 532 PHE B C 1
ATOM 9145 O O . PHE B 1 532 ? -10.414 18.406 16.75 1 92.12 532 PHE B O 1
ATOM 9152 N N . LEU B 1 533 ? -10.461 19.609 14.953 1 95.62 533 LEU B N 1
ATOM 9153 C CA . LEU B 1 533 ? -9.742 20.734 15.516 1 95.62 533 LEU B CA 1
ATOM 9154 C C . LEU B 1 533 ? -10.5 22.047 15.266 1 95.62 533 LEU B C 1
ATOM 9156 O O . LEU B 1 533 ? -10.102 22.844 14.422 1 95.62 533 LEU B O 1
ATOM 9160 N N . PRO B 1 534 ? -11.414 22.328 16.031 1 93.12 534 PRO B N 1
ATOM 9161 C CA . PRO B 1 534 ? -12.297 23.469 15.781 1 93.12 534 PRO B CA 1
ATOM 9162 C C . PRO B 1 534 ? -11.578 24.812 15.836 1 93.12 534 PRO B C 1
ATOM 9164 O O . PRO B 1 534 ? -11.969 25.766 15.148 1 93.12 534 PRO B O 1
ATOM 9167 N N . GLU B 1 535 ? -10.531 24.938 16.625 1 95.12 535 GLU B N 1
ATOM 9168 C CA . GLU B 1 535 ? -9.789 26.188 16.719 1 95.12 535 GLU B CA 1
ATOM 9169 C C . GLU B 1 535 ? -9.227 26.609 15.367 1 95.12 535 GLU B C 1
ATOM 9171 O O . GLU B 1 535 ? -8.977 27.781 15.133 1 95.12 535 GLU B O 1
ATOM 9176 N N . LEU B 1 536 ? -9.031 25.656 14.508 1 96 536 LEU B N 1
ATOM 9177 C CA . LEU B 1 536 ? -8.461 25.922 13.188 1 96 536 LEU B CA 1
ATOM 9178 C C . LEU B 1 536 ? -9.406 26.766 12.352 1 96 536 LEU B C 1
ATOM 9180 O O . LEU B 1 536 ? -8.977 27.453 11.414 1 96 536 LEU B O 1
ATOM 9184 N N . LYS B 1 537 ? -10.672 26.781 12.648 1 93.12 537 LYS B N 1
ATOM 9185 C CA . LYS B 1 537 ? -11.68 27.531 11.906 1 93.12 537 LYS B CA 1
ATOM 9186 C C . LYS B 1 537 ? -11.359 29.031 11.906 1 93.12 537 LYS B C 1
ATOM 9188 O O . LYS B 1 537 ? -11.656 29.734 10.945 1 93.12 537 LYS B O 1
ATOM 9193 N N . ASN B 1 538 ? -10.711 29.438 12.93 1 93.12 538 ASN B N 1
ATOM 9194 C CA . ASN B 1 538 ? -10.367 30.859 13.07 1 93.12 538 ASN B CA 1
ATOM 9195 C C . ASN B 1 538 ? -9.32 31.281 12.039 1 93.12 538 ASN B C 1
ATOM 9197 O O . ASN B 1 538 ? -9.125 32.469 11.805 1 93.12 538 ASN B O 1
ATOM 9201 N N . TYR B 1 539 ? -8.727 30.344 11.445 1 93.81 539 TYR B N 1
ATOM 9202 C CA . TYR B 1 539 ? -7.633 30.656 10.531 1 93.81 539 TYR B CA 1
ATOM 9203 C C . TYR B 1 539 ? -8.039 30.375 9.086 1 93.81 539 TYR B C 1
ATOM 9205 O O . TYR B 1 539 ? -7.273 30.656 8.164 1 93.81 539 TYR B O 1
ATOM 9213 N N . MET B 1 540 ? -9.227 29.891 8.836 1 94.25 540 MET B N 1
ATOM 9214 C CA . MET B 1 540 ? -9.703 29.516 7.512 1 94.25 540 MET B CA 1
ATOM 9215 C C . MET B 1 540 ? -9.867 30.734 6.617 1 94.25 540 MET B C 1
ATOM 9217 O O . MET B 1 540 ? -9.727 30.641 5.398 1 94.25 540 MET B O 1
ATOM 9221 N N . GLN B 1 541 ? -10.102 31.859 7.219 1 94.56 541 GLN B N 1
ATOM 9222 C CA . GLN B 1 541 ? -10.305 33.094 6.465 1 94.56 541 GLN B CA 1
ATOM 9223 C C . GLN B 1 541 ? -9.055 33.469 5.688 1 94.56 541 GLN B C 1
ATOM 9225 O O . GLN B 1 541 ? -9.141 34.062 4.605 1 94.56 541 GLN B O 1
ATOM 9230 N N . GLN B 1 542 ? -7.926 33.188 6.254 1 95.5 542 GLN B N 1
ATOM 9231 C CA . GLN B 1 542 ? -6.66 33.5 5.598 1 95.5 542 GLN B CA 1
ATOM 9232 C C . GLN B 1 542 ? -6.555 32.781 4.254 1 95.5 542 GLN B C 1
ATOM 9234 O O . GLN B 1 542 ? -6.008 33.312 3.293 1 95.5 542 GLN B O 1
ATOM 9239 N N . ILE B 1 543 ? -7.055 31.562 4.16 1 96.69 543 ILE B N 1
ATOM 9240 C CA . ILE B 1 543 ? -7.039 30.781 2.924 1 96.69 543 ILE B CA 1
ATOM 9241 C C . ILE B 1 543 ? -7.855 31.516 1.854 1 96.69 543 ILE B C 1
ATOM 9243 O O . ILE B 1 543 ? -7.406 31.656 0.715 1 96.69 543 ILE B O 1
ATOM 9247 N N . ASP B 1 544 ? -8.969 32.031 2.232 1 95.38 544 ASP B N 1
ATOM 9248 C CA . ASP B 1 544 ? -9.852 32.719 1.3 1 95.38 544 ASP B CA 1
ATOM 9249 C C . ASP B 1 544 ? -9.242 34.031 0.86 1 95.38 544 ASP B C 1
ATOM 9251 O O . ASP B 1 544 ? -9.344 34.406 -0.31 1 95.38 544 ASP B O 1
ATOM 9255 N N . SER B 1 545 ? -8.703 34.719 1.765 1 97.44 545 SER B N 1
ATOM 9256 C CA . SER B 1 545 ? -8.055 36 1.446 1 97.44 545 SER B CA 1
ATOM 9257 C C . SER B 1 545 ? -6.906 35.812 0.464 1 97.44 545 SER B C 1
ATOM 9259 O O . SER B 1 545 ? -6.75 36.562 -0.48 1 97.44 545 SER B O 1
ATOM 9261 N N . ASN B 1 546 ? -6.09 34.812 0.781 1 98 546 ASN B N 1
ATOM 9262 C CA . ASN B 1 546 ? -4.973 34.5 -0.107 1 98 546 ASN B CA 1
ATOM 9263 C C . ASN B 1 546 ? -5.457 34.094 -1.487 1 98 546 ASN B C 1
ATOM 9265 O O . ASN B 1 546 ? -4.848 34.438 -2.502 1 98 546 ASN B O 1
ATOM 9269 N N . LYS B 1 547 ? -6.52 33.281 -1.549 1 96.38 547 LYS B N 1
ATOM 9270 C CA . LYS B 1 547 ? -7.094 32.875 -2.828 1 96.38 547 LYS B CA 1
ATOM 9271 C C . LYS B 1 547 ? -7.543 34.094 -3.639 1 96.38 547 LYS B C 1
ATOM 9273 O O . LYS B 1 547 ? -7.309 34.156 -4.848 1 96.38 547 LYS B O 1
ATOM 9278 N N . GLN B 1 548 ? -8.172 35 -2.992 1 97.38 548 GLN B N 1
ATOM 9279 C CA . GLN B 1 548 ? -8.641 36.219 -3.648 1 97.38 548 GLN B CA 1
ATOM 9280 C C . GLN B 1 548 ? -7.48 37.031 -4.23 1 97.38 548 GLN B C 1
ATOM 9282 O O . GLN B 1 548 ? -7.566 37.531 -5.352 1 97.38 548 GLN B O 1
ATOM 9287 N N . LYS B 1 549 ? -6.457 37.156 -3.5 1 98 549 LYS B N 1
ATOM 9288 C CA . LYS B 1 549 ? -5.281 37.875 -3.988 1 98 549 LYS B CA 1
ATOM 9289 C C . LYS B 1 549 ? -4.707 37.188 -5.23 1 98 549 LYS B C 1
ATOM 9291 O O . LYS B 1 549 ? -4.344 37.875 -6.195 1 98 549 LYS B O 1
ATOM 9296 N N . TRP B 1 550 ? -4.609 35.906 -5.164 1 97.5 550 TRP B N 1
ATOM 9297 C CA . TRP B 1 550 ? -4.121 35.188 -6.34 1 97.5 550 TRP B CA 1
ATOM 9298 C C . TRP B 1 550 ? -5.066 35.375 -7.523 1 97.5 550 TRP B C 1
ATOM 9300 O O . TRP B 1 550 ? -4.621 35.5 -8.664 1 97.5 550 TRP B O 1
ATOM 9310 N N . ASN B 1 551 ? -6.363 35.344 -7.258 1 96.12 551 ASN B N 1
ATOM 9311 C CA . ASN B 1 551 ? -7.34 35.531 -8.32 1 96.12 551 ASN B CA 1
ATOM 9312 C C . ASN B 1 551 ? -7.133 36.906 -9.008 1 96.12 551 ASN B C 1
ATOM 9314 O O . ASN B 1 551 ? -7.293 37 -10.219 1 96.12 551 ASN B O 1
ATOM 9318 N N . GLU B 1 552 ? -6.746 37.844 -8.281 1 97.06 552 GLU B N 1
ATOM 9319 C CA . GLU B 1 552 ? -6.504 39.188 -8.805 1 97.06 552 GLU B CA 1
ATOM 9320 C C . GLU B 1 552 ? -5.238 39.219 -9.656 1 97.06 552 GLU B C 1
ATOM 9322 O O . GLU B 1 552 ? -5.09 40.094 -10.516 1 97.06 552 GLU B O 1
ATOM 9327 N N . LEU B 1 553 ? -4.418 38.312 -9.398 1 97.06 553 LEU B N 1
ATOM 9328 C CA . LEU B 1 553 ? -3.127 38.312 -10.078 1 97.06 553 LEU B CA 1
ATOM 9329 C C . LEU B 1 553 ? -3.162 37.438 -11.312 1 97.06 553 LEU B C 1
ATOM 9331 O O . LEU B 1 553 ? -2.186 37.375 -12.062 1 97.06 553 LEU B O 1
ATOM 9335 N N . VAL B 1 554 ? -4.25 36.75 -11.641 1 94.81 554 VAL B N 1
ATOM 9336 C CA . VAL B 1 554 ? -4.352 35.812 -12.75 1 94.81 554 VAL B CA 1
ATOM 9337 C C . VAL B 1 554 ? -4.07 36.531 -14.062 1 94.81 554 VAL B C 1
ATOM 9339 O O . VAL B 1 554 ? -3.299 36.062 -14.891 1 94.81 554 VAL B O 1
ATOM 9342 N N . SER B 1 555 ? -4.695 37.719 -14.258 1 94.38 555 SER B N 1
ATOM 9343 C CA . SER B 1 555 ? -4.527 38.469 -15.492 1 94.38 555 SER B CA 1
ATOM 9344 C C . SER B 1 555 ? -3.086 38.938 -15.672 1 94.38 555 SER B C 1
ATOM 9346 O O . SER B 1 555 ? -2.568 38.969 -16.781 1 94.38 555 SER B O 1
ATOM 9348 N N . PHE B 1 556 ? -2.561 39.312 -14.57 1 95.19 556 PHE B N 1
ATOM 9349 C CA . PHE B 1 556 ? -1.17 39.75 -14.602 1 95.19 556 PHE B CA 1
ATOM 9350 C C . PHE B 1 556 ? -0.262 38.625 -15.117 1 95.19 556 PHE B C 1
ATOM 9352 O O . PHE B 1 556 ? 0.569 38.875 -16 1 95.19 556 PHE B O 1
ATOM 9359 N N . TYR B 1 557 ? -0.357 37.438 -14.648 1 94.12 557 TYR B N 1
ATOM 9360 C CA . TYR B 1 557 ? 0.51 36.344 -15.031 1 94.12 557 TYR B CA 1
ATOM 9361 C C . TYR B 1 557 ? 0.147 35.812 -16.422 1 94.12 557 TYR B C 1
ATOM 9363 O O . TYR B 1 557 ? 0.995 35.25 -17.125 1 94.12 557 TYR B O 1
ATOM 9371 N N . ASP B 1 558 ? -1.069 36 -16.828 1 92.69 558 ASP B N 1
ATOM 9372 C CA . ASP B 1 558 ? -1.434 35.688 -18.203 1 92.69 558 ASP B CA 1
ATOM 9373 C C . ASP B 1 558 ? -0.671 36.562 -19.188 1 92.69 558 ASP B C 1
ATOM 9375 O O . ASP B 1 558 ? -0.171 36.062 -20.203 1 92.69 558 ASP B O 1
ATOM 9379 N N . GLN B 1 559 ? -0.649 37.781 -18.906 1 93.38 559 GLN B N 1
ATOM 9380 C CA . GLN B 1 559 ? 0.062 38.719 -19.75 1 93.38 559 GLN B CA 1
ATOM 9381 C C . GLN B 1 559 ? 1.562 38.438 -19.766 1 93.38 559 GLN B C 1
ATOM 9383 O O . GLN B 1 559 ? 2.215 38.562 -20.797 1 93.38 559 GLN B O 1
ATOM 9388 N N . ASP B 1 560 ? 2.004 38.125 -18.594 1 92.31 560 ASP B N 1
ATOM 9389 C CA . ASP B 1 560 ? 3.422 37.812 -18.484 1 92.31 560 ASP B CA 1
ATOM 9390 C C . ASP B 1 560 ? 3.775 36.594 -19.359 1 92.31 560 ASP B C 1
ATOM 9392 O O . ASP B 1 560 ? 4.82 36.594 -20.016 1 92.31 560 ASP B O 1
ATOM 9396 N N . LEU B 1 561 ? 2.986 35.594 -19.375 1 92.06 561 LEU B N 1
ATOM 9397 C CA . LEU B 1 561 ? 3.201 34.406 -20.172 1 92.06 561 LEU B CA 1
ATOM 9398 C C . LEU B 1 561 ? 3.141 34.719 -21.672 1 92.06 561 LEU B C 1
ATOM 9400 O O . LEU B 1 561 ? 3.9 34.188 -22.453 1 92.06 561 LEU B O 1
ATOM 9404 N N . GLU B 1 562 ? 2.248 35.594 -22.047 1 91.25 562 GLU B N 1
ATOM 9405 C CA . GLU B 1 562 ? 2.139 36.031 -23.438 1 91.25 562 GLU B CA 1
ATOM 9406 C C . GLU B 1 562 ? 3.391 36.781 -23.891 1 91.25 562 GLU B C 1
ATOM 9408 O O . GLU B 1 562 ? 3.85 36.625 -25.016 1 91.25 562 GLU B O 1
ATOM 9413 N N . ARG B 1 563 ? 3.814 37.531 -23.016 1 91.06 563 ARG B N 1
ATOM 9414 C CA . ARG B 1 563 ? 5.039 38.281 -23.328 1 91.06 563 ARG B CA 1
ATOM 9415 C C . ARG B 1 563 ? 6.207 37.312 -23.547 1 91.06 563 ARG B C 1
ATOM 9417 O O . ARG B 1 563 ? 6.992 37.5 -24.484 1 91.06 563 ARG B O 1
ATOM 9424 N N . ILE B 1 564 ? 6.332 36.344 -22.672 1 89.38 564 ILE B N 1
ATOM 9425 C CA . ILE B 1 564 ? 7.41 35.375 -22.766 1 89.38 564 ILE B CA 1
ATOM 9426 C C . ILE B 1 564 ? 7.277 34.594 -24.062 1 89.38 564 ILE B C 1
ATOM 9428 O O . ILE B 1 564 ? 8.273 34.344 -24.766 1 89.38 564 ILE B O 1
ATOM 9432 N N . LYS B 1 565 ? 6.105 34.219 -24.453 1 87.06 565 LYS B N 1
ATOM 9433 C CA . LYS B 1 565 ? 5.855 33.5 -25.688 1 87.06 565 LYS B CA 1
ATOM 9434 C C . LYS B 1 565 ? 6.25 34.312 -26.906 1 87.06 565 LYS B C 1
ATOM 9436 O O . LYS B 1 565 ? 6.848 33.812 -27.844 1 87.06 565 LYS B O 1
ATOM 9441 N N . ASN B 1 566 ? 5.938 35.562 -26.828 1 88.38 566 ASN B N 1
ATOM 9442 C CA . ASN B 1 566 ? 6.273 36.469 -27.922 1 88.38 566 ASN B CA 1
ATOM 9443 C C . ASN B 1 566 ? 7.785 36.656 -28.047 1 88.38 566 ASN B C 1
ATOM 9445 O O . ASN B 1 566 ? 8.312 36.75 -29.156 1 88.38 566 ASN B O 1
ATOM 9449 N N . GLN B 1 567 ? 8.375 36.688 -26.953 1 86.38 567 GLN B N 1
ATOM 9450 C CA . GLN B 1 567 ? 9.828 36.875 -26.953 1 86.38 567 GLN B CA 1
ATOM 9451 C C . GLN B 1 567 ? 10.523 35.625 -27.531 1 86.38 567 GLN B C 1
ATOM 9453 O O . GLN B 1 567 ? 11.5 35.75 -28.281 1 86.38 567 GLN B O 1
ATOM 9458 N N . ILE B 1 568 ? 10.07 34.5 -27.234 1 85.25 568 ILE B N 1
ATOM 9459 C CA . ILE B 1 568 ? 10.641 33.25 -27.734 1 85.25 568 ILE B CA 1
ATOM 9460 C C . ILE B 1 568 ? 10.43 33.156 -29.234 1 85.25 568 ILE B C 1
ATOM 9462 O O . ILE B 1 568 ? 11.336 32.75 -29.969 1 85.25 568 ILE B O 1
ATOM 9466 N N . GLN B 1 569 ? 9.266 33.562 -29.703 1 84.31 569 GLN B N 1
ATOM 9467 C CA . GLN B 1 569 ? 8.969 33.562 -31.125 1 84.31 569 GLN B CA 1
ATOM 9468 C C . GLN B 1 569 ? 9.875 34.5 -31.891 1 84.31 569 GLN B C 1
ATOM 9470 O O . GLN B 1 569 ? 10.352 34.188 -32.969 1 84.31 569 GLN B O 1
ATOM 9475 N N . GLN B 1 570 ? 10.117 35.562 -31.297 1 84.62 570 GLN B N 1
ATOM 9476 C CA . GLN B 1 570 ? 10.984 36.562 -31.922 1 84.62 570 GLN B CA 1
ATOM 9477 C C . GLN B 1 570 ? 12.422 36.062 -32 1 84.62 570 GLN B C 1
ATOM 9479 O O . GLN B 1 570 ? 13.109 36.281 -33 1 84.62 570 GLN B O 1
ATOM 9484 N N . LEU B 1 571 ? 12.828 35.375 -30.953 1 79.81 571 LEU B N 1
ATOM 9485 C CA . LEU B 1 571 ? 14.18 34.812 -30.922 1 79.81 571 LEU B CA 1
ATOM 9486 C C . LEU B 1 571 ? 14.336 33.719 -31.953 1 79.81 571 LEU B C 1
ATOM 9488 O O . LEU B 1 571 ? 15.383 33.594 -32.594 1 79.81 571 LEU B O 1
ATOM 9492 N N . GLN B 1 572 ? 13.398 32.875 -32.156 1 77 572 GLN B N 1
ATOM 9493 C CA . GLN B 1 572 ? 13.438 31.812 -33.125 1 77 572 GLN B CA 1
ATOM 9494 C C . GLN B 1 572 ? 13.445 32.344 -34.562 1 77 572 GLN B C 1
ATOM 9496 O O . GLN B 1 572 ? 14.133 31.828 -35.438 1 77 572 GLN B O 1
ATOM 9501 N N . GLN B 1 573 ? 12.719 33.469 -34.75 1 76.25 573 GLN B N 1
ATOM 9502 C CA . GLN B 1 573 ? 12.664 34.094 -36.062 1 76.25 573 GLN B CA 1
ATOM 9503 C C . GLN B 1 573 ? 13.992 34.781 -36.406 1 76.25 573 GLN B C 1
ATOM 9505 O O . GLN B 1 573 ? 14.43 34.75 -37.562 1 76.25 573 GLN B O 1
ATOM 9510 N N . SER B 1 574 ? 14.555 35.281 -35.438 1 72.5 574 SER B N 1
ATOM 9511 C CA . SER B 1 574 ? 15.828 35.969 -35.656 1 72.5 574 SER B CA 1
ATOM 9512 C C . SER B 1 574 ? 16.938 34.969 -35.969 1 72.5 574 SER B C 1
ATOM 9514 O O . SER B 1 574 ? 17.906 35.281 -36.656 1 72.5 574 SER B O 1
ATOM 9516 N N . LYS B 1 575 ? 16.719 33.781 -35.5 1 67.62 575 LYS B N 1
ATOM 9517 C CA . LYS B 1 575 ? 17.734 32.75 -35.781 1 67.62 575 LYS B CA 1
ATOM 9518 C C . LYS B 1 575 ? 17.562 32.188 -37.188 1 67.62 575 LYS B C 1
ATOM 9520 O O . LYS B 1 575 ? 18.516 31.719 -37.781 1 67.62 575 LYS B O 1
ATOM 9525 N N . ILE B 1 576 ? 16.438 32.281 -37.688 1 66.44 576 ILE B N 1
ATOM 9526 C CA . ILE B 1 576 ? 16.188 31.828 -39.062 1 66.44 576 ILE B CA 1
ATOM 9527 C C . ILE B 1 576 ? 16.641 32.906 -40.062 1 66.44 576 ILE B C 1
ATOM 9529 O O . ILE B 1 576 ? 17.141 32.562 -41.125 1 66.44 576 ILE B O 1
ATOM 9533 N N . ILE B 1 577 ? 16.922 34.062 -39.656 1 49.41 577 ILE B N 1
ATOM 9534 C CA . ILE B 1 577 ? 17.453 35.062 -40.594 1 49.41 577 ILE B CA 1
ATOM 9535 C C . ILE B 1 577 ? 18.969 35.125 -40.469 1 49.41 577 ILE B C 1
ATOM 9537 O O . ILE B 1 577 ? 19.516 35.25 -39.375 1 49.41 577 ILE B O 1
#

Foldseek 3Di:
DLVVLVVVCPDPVNVVVLVVLLVVLVVLLVVLVVLCVVDDPPVNVVVNVVSLVVNLVSLVVVVVSLVSCCSNCPVVRQCLQVLSVLVVVLSVVLNVLSVCCVVVVPPPVSVVVSSVSNVVSSVVNVVSVVVVVVLPPLPLLPFPDDDPLNVVLVVLSSVLSSDPPPVSNVVSLVVLVCSLQVCVPPDPPPPPPCVPPVVSVVVSCVVPVPPVPPPDPPPQPQPPPPVQLVVLVVVLVVDDPVLVVLCVCLLDLQRFLVVNCVVCVQCLQLNNLSVVCNVQVLCSRAPFRSQLQSVQSVVLSVQADPALFLHQSLLNQLLSLLSNCVPVLVLCVLQVQDSLNVNLLNLLSSQLQGNPPLDDLVLCCQVVPPQCVVVVSPLSRLVVSLVVSVVQLVDVSNNRCVPPDPVSVVVSSVLSSLQSSLLDPVCQVVLLNSLSSNSSDPPNHCNPDCVSSLSSLSSSLSSLVLLLYALVNNVSSLVSSLVSLLVSQVVCVVVVHDRDPSNPPLPHQSLVVVLCCLSPGNLSSLSSNCSSRVSSVVSSVSNVVNNVVSVVCRVVSVVVSVVVVVVVVVVVVVVVD/DLVVLVVVCVDPVNVVVLVVLLVVLVVLLVVLVVLCVVDDPPVNVVVNVVSLVVNLVSLVVVVVSLVSCCSNCPVVRQCLQVLSVLVVVLSVVLNVLSVCCVVVVPPPVSVVVSSVSNVVSSVVNVVSVVVVVVLPPLPLLPFPDDDPLNVVLVVLSSVLSSDPDPVSNVVSLVVLVCSLQVCVPPDPPPPPPCPPPVVSVVVSCVVPVPPVPPPDPPPQPQPQPPVQLVVLVVVLVVDDPVLVVLCVCLLDLQRFLVVNCVVCVQCLQLNNLSVVCNVQVLCSRAPFRSQLQSVQSVVLSVQADPALFLHQSLLNQLLSLLSNCVPVLVLCVLQVQDSLNVNLLNLLSSQLQGNPPLDDLVLCCQVVPPQCVVVVSPLSRLVVSLVVSVVQLVDVSNNRCPPPDPVSVVVSSVLSSLQSSLLDPVCQVVLLNSLSSNLSDPPNHCNPDCVSSLSSLSSSLSSLVLLLYALVNNVSSLVSSLVSLLVSQVVCVVVVHDRDPSNPPLPHQSLVVVLCCLVPGNLSSLSSSCSSRVSSVVSSVSNVVNNVVSVVCRVVSVVVSVVVVVVVVVVVVVVVD

Nearest PDB structures (foldseek):
  6znd-assembly1_A  TM=9.367E-01  e=1.716E-13  Homo sapiens
  5tz3-assembly3_C  TM=9.148E-01  e=7.722E-14  Homo sapiens
  6c7d-assembly1_A  TM=8.840E-01  e=5.083E-14  Homo sapiens
  5xkm-assembly1_E  TM=9.171E-01  e=7.002E-13  Homo sapiens
  5u7d-assembly2_B  TM=9.056E-01  e=1.148E-12  Homo sapiens

Secondary structure (DSSP, 8-state):
-HHHHHHHHHSHHHHHHHHHHHHHHHHHHHHHHHHHHHS-HHHHHHHHHHHHHHHHHHHHHHHHHHHHHHHHH-HHHHTTSHHHHHHHHHHHHHHHHHHHHHHHTTSHHHHHHHHHHHHHHHHHHHHHHHHHHHHHTS-----S---HHHHHHHHHHHHHTT---HHHHHHHHHHHHHHHTT-TT-GGGTSTTGGG-HHHHHHHHHHS-----------------HHHHHHHHHHHTTS-HHHHHHHTTTT-TT--HHHHHHHHTT-HHHHHHHHHHHHTTGGGTS---HHHHHHHHHHHHHHS---SSSSHHHHHHHHHHHHHHHHTT-HHHHHT--HHHHHHHHHHHHHTTTT--SS-HHHHHHTT-HHHHHTTTSSHHHHHHHHHHHHGGGSTTT-TTTT--HHHHHHHHHHHHHHHHHT-GGGHHHHHHHHHHHHTSTT--TTTTTHHHHHHHHHHHHHT-GGGS-HHHHHHHHHHHHHHHHHHHHHHHHHT-PPPTT--TTT--HHHHHHHHIIIIIHHHHHHHTTT-GGGGGGHHHHHHHHHHHHHHHHHHHHHHHHHHHHHHHHHHHHH-/-HHHHHHHHHSHHHHHHHHHHHHHHHHHHHHHHHHHHHS-HHHHHHHHHHHHHHHHHHHHHHHHHHHHHHHHH-HHHHTTSHHHHHHHHHHHHHHHHHHHHHHHTTSHHHHHHHHHHHHHHHHHHHHHHHHHHHHHTS-----S---HHHHHHHHHHHHHTT---HHHHHHHHHHHHHHHTT-TT-GGGTSTTGGG-HHHHHHHHHHS-----------------HHHHHHHHHHHTTS-HHHHHHHTTTT-TT--HHHHHHHHTT-HHHHHHHHHHHHTTGGGTS---HHHHHHHHHHHHHHS---SSSSHHHHHHHHHHHHHHHHTT-HHHHHT--HHHHHHHHHHHHHTTTT--SS-HHHHHHTT-HHHHHTTTSSHHHHHHHHHHHHGGGSTTT-TTTT--HHHHHHHHHHHHHHHHHT-GGGHHHHHHHHHHHHTSTT--TTTTTHHHHHHHHHHHHHT-GGGS-HHHHHHHHHHHHHHHHHHHHHHHHHT-PPPTT--TTT--HHHHHHHHIIIIIHHHHHHHTTT-GGGGGGHHHHHHHHHHHHHHHHHHHHHHHHHHHHHHHHHHHHH-

Radius of gyration: 36.25 Å; Cα contacts (8 Å, |Δi|>4): 1363; chains: 2; bounding box: 98×79×78 Å

Solvent-accessible surface area (backbone atoms only — not comparable to full-atom values): 59704 Å² total; per-residue (Å²): 106,49,66,59,45,40,54,48,58,67,29,68,67,49,45,50,50,55,50,49,51,51,50,50,53,52,50,50,49,53,47,52,58,48,40,61,70,71,42,58,78,70,60,29,48,55,49,47,52,51,50,47,50,52,49,48,49,52,50,48,51,50,47,46,48,45,49,47,47,12,55,43,60,31,61,70,52,38,58,55,32,48,60,49,32,51,48,44,48,43,51,49,51,44,48,50,46,52,49,43,40,70,74,52,52,80,43,72,71,57,44,52,52,48,49,51,51,46,47,51,47,50,53,51,49,47,52,49,46,46,47,57,48,54,64,57,54,60,59,63,71,67,34,86,53,50,29,52,46,49,50,40,42,48,49,44,58,59,51,42,57,55,50,82,41,63,66,58,41,47,51,45,51,48,41,42,48,35,55,30,65,66,36,39,50,45,50,88,64,15,43,74,82,34,86,81,32,66,65,53,49,49,54,50,35,64,26,28,78,70,66,74,77,66,84,62,76,71,77,64,67,64,50,76,55,73,68,57,60,53,52,44,47,57,59,47,67,67,50,55,65,73,55,56,60,55,54,72,43,43,52,41,73,73,55,58,61,67,65,46,41,71,70,44,71,78,42,47,39,33,49,49,49,48,46,52,42,56,77,63,49,28,64,46,63,36,70,50,58,48,68,28,44,52,46,31,37,50,45,56,42,66,46,28,35,95,36,70,36,54,19,43,66,45,24,30,48,22,32,41,44,44,44,16,44,37,57,68,33,39,38,34,71,68,33,63,57,48,53,64,53,49,52,42,50,50,52,28,39,51,35,39,59,39,56,36,84,48,64,56,61,67,57,37,44,76,64,66,32,71,62,20,43,57,44,64,66,48,64,32,59,31,43,47,8,43,20,56,57,58,54,44,46,74,40,77,64,33,28,52,58,75,68,45,53,73,68,51,43,50,52,48,51,53,49,33,44,50,38,20,48,43,57,33,54,55,44,46,53,31,51,50,38,48,50,50,30,28,69,64,39,90,81,57,35,49,67,52,88,38,28,62,60,51,52,22,50,51,51,32,46,28,71,59,37,49,58,54,30,46,63,75,59,24,54,53,50,54,51,27,44,45,49,28,32,25,54,42,18,52,51,26,53,75,70,71,45,83,63,53,91,72,9,41,73,78,74,50,39,64,27,54,54,50,40,49,44,39,66,70,51,40,50,38,51,52,42,47,48,29,74,80,28,60,62,48,56,78,47,50,60,38,36,53,53,46,39,50,54,28,61,69,39,33,64,57,38,50,51,50,41,50,50,53,52,51,51,51,53,51,53,56,52,54,66,74,97,107,48,65,59,46,40,53,49,57,68,30,69,67,49,46,47,49,56,51,48,51,52,51,50,51,51,49,48,50,54,47,52,59,49,41,61,70,69,42,59,76,70,61,30,50,54,49,48,52,52,50,48,49,51,49,49,49,52,50,48,50,51,48,46,49,45,48,47,47,13,56,42,59,31,60,70,45,37,58,57,33,44,60,48,31,53,48,43,47,43,50,50,51,46,47,49,46,52,48,43,40,70,73,50,52,80,44,72,70,58,46,52,53,47,48,50,51,46,49,50,46,49,50,52,48,47,51,51,46,45,47,56,49,55,64,55,55,61,60,64,69,68,33,86,54,50,30,52,47,48,50,42,41,48,50,44,57,59,51,43,57,53,51,82,43,63,67,58,41,48,50,45,52,48,41,42,48,35,56,31,64,66,36,40,49,45,51,89,64,15,44,73,82,32,86,79,33,65,65,51,48,48,52,49,34,66,27,28,77,68,68,75,77,67,84,62,77,72,78,64,67,65,49,76,56,70,70,56,61,54,53,45,47,56,59,48,67,68,50,56,64,74,55,56,59,55,54,72,44,43,52,41,71,72,56,57,62,67,65,47,42,71,72,45,70,78,42,46,41,35,50,48,51,47,48,52,42,56,77,62,50,28,64,46,62,34,69,50,59,52,69,29,43,51,46,31,37,49,45,56,40,66,46,29,36,94,36,70,36,55,19,44,65,45,24,32,48,24,33,39,44,43,44,16,44,38,56,66,33,40,39,33,72,68,34,63,56,48,51,64,52,48,53,41,51,50,52,30,38,51,36,38,58,39,56,35,84,49,65,56,60,68,57,36,45,76,64,64,33,70,62,20,42,56,43,67,66,49,62,32,59,30,44,48,9,45,21,56,57,58,55,46,46,74,40,77,64,33,28,53,60,73,66,46,51,72,65,52,44,50,52,48,50,54,50,34,45,50,38,20,49,44,56,35,55,56,46,45,53,30,52,50,37,48,49,52,30,28,70,64,38,89,81,56,35,48,68,53,89,39,27,62,61,51,52,22,50,49,49,30,46,28,70,58,37,48,58,56,31,45,64,75,60,24,54,53,51,53,50,26,43,45,50,29,32,25,53,43,19,50,52,26,53,75,70,71,45,85,61,53,90,73,9,42,73,79,74,50,41,65,27,54,54,50,39,49,43,38,64,69,50,40,49,39,51,53,42,48,48,29,73,80,29,60,60,48,57,78,47,51,60,39,35,54,54,46,39,51,54,29,60,68,37,33,62,58,36,50,50,51,42,51,51,52,53,52,51,52,53,51,53,56,52,52,65,74,98

InterPro domains:
  IPR002073 3'5'-cyclic nucleotide phosphodiesterase, catalytic domain [PF00233] (309-543)
  IPR002073 3'5'-cyclic nucleotide phosphodiesterase, catalytic domain [PS51845] (232-557)
  IPR003607 HD/PDEase domain [cd00077] (309-486)
  IPR023088 3'5'-cyclic nucleotide phosphodiesterase [PR00387] (305-318)
  IPR023088 3'5'-cyclic nucleotide phosphodiesterase [PR00387] (352-367)
  IPR023088 3'5'-cyclic nucleotide phosphodiesterase [PR00387] (379-395)
  IPR023088 3'5'-cyclic nucleotide phosphodiesterase [PR00387] (459-472)
  IPR023088 3'5'-cyclic nucleotide phosphodiesterase [PR00387] (476-492)
  IPR023174 3'5'-cyclic nucleotide phosphodiesterase, conserved site [PS00126] (352-363)
  IPR027359 Voltage-dependent channel domain superfamily [G3DSA:1.20.120.350] (3-143)
  IPR036971 3'5'-cyclic nucleotide phosphodiesterase, catalytic domain superfamily [G3DSA:1.10.1300.10] (233-576)

pLDDT: mean 80.98, std 18.04, range [28.0, 98.81]

Organism: Tetrahymena thermophila (strain SB210) (NCBI:txid312017)